Protein 8X7F (pdb70)

B-factor: mean 52.79, std 21.03, range [19.23, 216.16]

Radius of gyration: 34.34 Å; Cα contacts (8 Å, |Δi|>4): 2082; chains: 4; bounding box: 68×79×84 Å

Nearest PDB structures (foldseek):
  8x7f-assembly1_J  TM=9.980E-01  e=6.320E-70  Escherichia coli K-12
  1lw7-assembly1_A  TM=9.126E-01  e=3.359E-43  Haemophilus influenzae
  6gyf-assembly2_B  TM=8.057E-01  e=1.843E-21  Lactococcus cremoris
  6gye-assembly1_A  TM=7.959E-01  e=1.853E-20  Lactococcus cremoris
  6gyf-assembly1_A  TM=7.974E-01  e=7.053E-20  Lactococcus cremoris

GO terms:
  GO:0000287 magnesium ion binding (F, IDA)
  GO:0000309 nicotinamide-nucleotide adenylyltransferase activity (F, IDA)
  GO:0000987 cis-regulatory region sequence-specific DNA binding (F, IDA)
  GO:0042802 identical protein binding (F, IDA)
  GO:1902503 adenylyltransferase complex (C, IDA)
  GO:0051289 protein homotetramerization (P, IDA)
  GO:0005524 ATP binding (F, IDA)
  GO:0009435 NAD+ biosynthetic process (P, IDA)
  GO:0010446 response to alkaline pH (P, IDA)
  GO:0071248 cellular response to metal ion (P, IDA)
  GO:0042802 identical protein binding (F, IPI)
  GO:1902494 catalytic complex (C, IDA)

Sequence (1388 aa):
KTIGVVFGKFYPLHTGHIYLIQRACSQVDELHIIMGFDDTRDRALFEDSAMSQQPTVPDRLRWLLQTFKYQKNIRIHAFNEEGMEPYPHGWDVWSNGIKKFMAEKGIQPDLIYTSEEADAPQYMEHLGIETVLVDPKRTFMSISGAQIRENPFRYWEYIPTEVKPFFVRTVAILGGESSGKSTLVNKLANIFNTTSAWEYGRDYVFSHLGGDEIALQYSDYDKIALGHAQYIDFAVKYANKVAFIDTDFVTTQAFCKKYEGREHPFVQALIDEYRFDLVILLENNTPWVADGLRSLGSSVDRKEFQNLLVEMLEENNIEFVRVEEEDYDSRFLRCVELVREMMGEQRKTIGVVFGKFYPLHTGHIYLIQRACSQVDELHIIMGFDDTRDRALFEDSAMSQQPTVPDRLRWLLQTFKYQKNIRIHAFNEEGMEPYPHGWDVWSNGIKKFMAEKGIQPDLIYTSEEADAPQYMEHLGIETVLVDPKRTFMSISGAQIRENPFRYWEYIPTEVKPFFVRTVAILGGESSGKSTLVNKLANIFNTTSAWEYGRDYVFSHLGGDEIALQYSDYDKIALGHAQYIDFAVKYANKVAFIDTDFVTTQAFCKKYEGREHPFVQALIDEYRFDLVILLENNTPWVADGLRSLGSSVDRKEFQNLLVEMLEENNIEFVRVEEEDYDSRFLRCVELVREMMGEQRKTIGVVFGKFYPLHTGHIYLIQRACSQVDELHIIMGFDDTRDRALFEDSAMSQQPTVPDRLRWLLQTFKYQKNIRIHAFNEEGMEPYPHGWDVWSNGIKKFMAEKGIQPDLIYTSEEADAPQYMEHLGIETVLVDPKRTFMSISGAQIRENPFRYWEYIPTEVKPFFVRTVAILGGESSGKSTLVNKLANIFNTTSAWEYGRDYVFSHLGGDEIALQYSDYDKIALGHAQYIDFAVKYANKVAFIDTDFVTTQAFCKKYEGREHPFVQALIDEYRFDLVILLENNTPWVADGLRSLGSSVDRKEFQNLLVEMLEENNIEFVRVEEEDYDSRFLRCVELVREMMGEQRKTIGVVFGKFYPLHTGHIYLIQRACSQVDELHIIMGFDDTRDRALFEDSAMSQQPTVPDRLRWLLQTFKYQKNIRIHAFNEEGMEPYPHGWDVWSNGIKKFMAEKGIQPDLIYTSEEADAPQYMEHLGIETVLVDPKRTFMSISGAQIRENPFRYWEYIPTEVKPFFVRTVAILGGESSGKSTLVNKLANIFNTTSAWEYGRDYVFSHLGGDEIALQYSDYDKIALGHAQYIDFAVKYANKVAFIDTDFVTTQAFCKKYEGREHPFVQALIDEYRFDLVILLENNTPWVADGLRSLGSSVDRKEFQNLLVEMLEENNIEFVRVEEEDYDSRFLRCVELVREMMGEQR

Secondary structure (DSSP, 8-state):
--EEEEE---TT--HHHHHHHHHHHTTSSEEEEEEEE-HHHHHHHHHHS--SS---HHHHHHHHHHHTTT-TTEEEEEEE-TT-PPTTT-TTHHHHHHHHHHHHHT----EEEES-TTHHHHHHHHH---EEE-STT--S----HHHHHH-TTTSGGGS-TTTGGGT-EEEEEE--TTSSHHHHHHHHHHHTT--EE--HHHHHHHHHHTT-STT--GGGHHHHHHHHHHHHHHHHHS-SSEEEES--HHHHHHHHHHHHSS--HHHHHHHHH---SEEEE--S-SPP---SS-S--SHHHHHHHHHHHHHHHHHTT---EE---SSHHHHHHHHHHHHHHHHT---/--EEEEE---TT--HHHHHHHHHHHTTSSEEEEEEEE-HHHHHHHHHHS--SS---HHHHHHHHHHHTTT-TTEEEEEEE-TT-PPTTT-TTHHHHHHHHHHHHHT----EEEES-TTHHHHHHHHH---EEE-STT--S----HHHHHH-TTTSGGGS-TTTGGGT-EEEEEE--TTS-HHHHHHHHHHHTT--EE--HHHHHHHHHHTT-STT--GGGHHHHHHHHHHHHHHHHHS-SSEEEES--HHHHHHHHHHHHSS--HHHHHHHHH---SEEEEE-S-SPP---SS-----HHHHHHHHHHHHHHHHHTT---EEE--SSHHHHHHHHHHHHHHHHT---/--EEEEE---TT--HHHHHHHHHHHTSSSEEEEEEEE-HHHHHHHHHHS--SS---HHHHHHHHHHHTTT-TTEEEEEEE--S-PPTTSTTTHHHHHHHHHHHHHT----EEEE--TTHHHHHHHHH---EEE--TT--S----HHHHHH-SSSSGGGS-TTTGGGT-EEEEEE--TTSSHHHHHHHHHHHTT--EE--HHHHHHHHHHTT-STT--TTHHHHHHHHHHHHHHHHHHS-SSEEEES--HHHHHHHHHHHHSS--HHHHHHHHH---SEEEEE-S-SPP---SS-S---HHHHHHHHHHHHHHHHHTT---EEE--SSHHHHHHHHHHHHHHHH----/--EEEEE---TT--HHHHHHHHHHHTTSSEEEEEEEE-HHHHHHHHHHS--SS---HHHHHHHHHHHTTT-TTEEEEEEE-TT---TTT-TTHHHHHHHHHHHHHT----EEEE--TTHHHHHHHHT---EEE-STT--S----HHHHHH-TTTSGGGS-TTTGGGT-EEEEEE--TTSSHHHHHHHHHHHTT--EE--HHHHHHHHHHTT-GGG--GGGHHHHHHHHHHHHHHHHHS-SSEEEES--HHHHHHHHHHHHSS--HHHHHHHHH---SEEEEE-S-SPP---SS-S--SHHHHHHHHHHHHHHHHHTT---EEE----HHHHHHHHHHHHHHHHT---

Structure (mmCIF, N/CA/C/O backbone):
data_8X7F
#
_entry.id   8X7F
#
_cell.length_a   1.00
_cell.length_b   1.00
_cell.length_c   1.00
_cell.angle_alpha   90.00
_cell.angle_beta   90.00
_cell.angle_gamma   90.00
#
_symmetry.space_group_name_H-M   'P 1'
#
loop_
_entity.id
_entity.type
_entity.pdbx_description
1 polymer 'Trifunctional NAD biosynthesis/regulator protein NadR'
2 non-polymer NICOTINAMIDE-ADENINE-DINUCLEOTIDE
3 non-polymer 'PHOSPHATE ION'
#
loop_
_atom_site.group_PDB
_atom_site.id
_atom_site.type_symbol
_atom_site.label_atom_id
_atom_site.label_alt_id
_atom_site.label_comp_id
_atom_site.label_asym_id
_atom_site.label_entity_id
_atom_site.label_seq_id
_atom_site.pdbx_PDB_ins_code
_atom_site.Cartn_x
_atom_site.Cartn_y
_atom_site.Cartn_z
_atom_site.occupancy
_atom_site.B_iso_or_equiv
_atom_site.auth_seq_id
_atom_site.auth_comp_id
_atom_site.auth_asym_id
_atom_site.auth_atom_id
_atom_site.pdbx_PDB_model_num
ATOM 1 N N . LYS A 1 1 ? 107.67900 139.68833 116.45200 1.000 68.33316 64 LYS A N 1
ATOM 2 C CA . LYS A 1 1 ? 106.23900 139.46333 116.41800 1.000 68.33316 64 LYS A CA 1
ATOM 3 C C . LYS A 1 1 ? 105.81300 138.47233 117.49500 1.000 68.33316 64 LYS A C 1
ATOM 4 O O . LYS A 1 1 ? 105.45900 137.33233 117.19100 1.000 68.33316 64 LYS A O 1
ATOM 10 N N . THR A 1 2 ? 105.85400 138.91633 118.75300 1.000 65.41358 65 THR A N 1
ATOM 11 C CA . THR A 1 2 ? 105.46200 138.10633 119.90700 1.000 65.41358 65 THR A CA 1
ATOM 12 C C . THR A 1 2 ? 106.25700 136.79333 119.92300 1.000 65.41358 65 THR A C 1
ATOM 13 O O . THR A 1 2 ? 105.73700 135.69433 119.71700 1.000 65.41358 65 THR A O 1
ATOM 17 N N . ILE A 1 3 ? 107.56200 136.95533 120.11200 1.000 61.66832 66 ILE A N 1
ATOM 18 C CA . ILE A 1 3 ? 108.48300 135.82533 120.10100 1.000 61.66832 66 ILE A CA 1
ATOM 19 C C . ILE A 1 3 ? 108.56400 135.22833 121.50000 1.000 61.66832 66 ILE A C 1
ATOM 20 O O . ILE A 1 3 ? 108.69600 135.95333 122.49300 1.000 61.66832 66 ILE A O 1
ATOM 25 N N . GLY A 1 4 ? 108.48500 133.90933 121.58000 1.000 54.29927 67 GLY A N 1
ATOM 26 C CA . GLY A 1 4 ? 108.59500 133.19733 122.84400 1.000 54.29927 67 GLY A CA 1
ATOM 27 C C . GLY A 1 4 ? 109.76800 132.23833 122.81800 1.000 54.29927 67 GLY A C 1
ATOM 28 O O . GLY A 1 4 ? 109.98100 131.53333 121.83000 1.000 54.29927 67 GLY A O 1
ATOM 29 N N . VAL A 1 5 ? 110.52300 132.21133 123.91200 1.000 50.56687 68 VAL A N 1
ATOM 30 C CA . VAL A 1 5 ? 111.73800 131.41433 124.01100 1.000 50.56687 68 VAL A CA 1
ATOM 31 C C . VAL A 1 5 ? 111.62600 130.47633 125.20300 1.000 50.56687 68 VAL A C 1
ATOM 32 O O . VAL A 1 5 ? 111.22100 130.88633 126.29700 1.000 50.56687 68 VAL A O 1
ATOM 36 N N . VAL A 1 6 ? 111.98000 129.21433 124.98200 1.000 45.79432 69 VAL A N 1
ATOM 37 C CA . VAL A 1 6 ? 112.02300 128.19933 126.02500 1.000 45.79432 69 VAL A CA 1
ATOM 38 C C . VAL A 1 6 ? 113.44900 127.67533 126.11100 1.000 45.79432 69 VAL A C 1
ATOM 39 O O . VAL A 1 6 ? 114.03700 127.29533 125.09300 1.000 45.79432 69 VAL A O 1
ATOM 43 N N . PHE A 1 7 ? 114.00200 127.66333 127.31800 1.000 45.37108 70 PHE A N 1
ATOM 44 C CA . PHE A 1 7 ? 115.31100 127.08633 127.57400 1.000 45.37108 70 PHE A CA 1
ATOM 45 C C . PHE A 1 7 ? 115.14800 125.74633 128.27500 1.000 45.37108 70 PHE A C 1
ATOM 46 O O . PHE A 1 7 ? 114.24700 125.56333 129.09600 1.000 45.37108 70 PHE A O 1
ATOM 54 N N . GLY A 1 8 ? 116.02600 124.80833 127.94500 1.000 40.75197 71 GLY A N 1
ATOM 55 C CA . GLY A 1 8 ? 115.95400 123.51533 128.58700 1.000 40.75197 71 GLY A CA 1
ATOM 56 C C . GLY A 1 8 ? 117.04700 122.54233 128.21000 1.000 40.75197 71 GLY A C 1
ATOM 57 O O . GLY A 1 8 ? 117.51400 122.51633 127.06900 1.000 40.75197 71 GLY A O 1
ATOM 58 N N . LYS A 1 9 ? 117.46500 121.73333 129.18300 1.000 43.92053 72 LYS A N 1
ATOM 59 C CA . LYS A 1 9 ? 118.38900 120.64433 128.89800 1.000 43.92053 72 LYS A CA 1
ATOM 60 C C . LYS A 1 9 ? 117.70500 119.53533 128.10700 1.000 43.92053 72 LYS A C 1
ATOM 61 O O . LYS A 1 9 ? 118.34400 118.89733 127.26300 1.000 43.92053 72 LYS A O 1
ATOM 67 N N . PHE A 1 10 ? 116.41600 119.29833 128.36700 1.000 37.45561 73 PHE A N 1
ATOM 68 C CA . PHE A 1 10 ? 115.59300 118.35133 127.60700 1.000 37.45561 73 PHE A CA 1
ATOM 69 C C . PHE A 1 10 ? 116.26500 116.98733 127.50000 1.000 37.45561 73 PHE A C 1
ATOM 70 O O . PHE A 1 10 ? 116.26900 116.35533 126.44300 1.000 37.45561 73 PHE A O 1
ATOM 78 N N . TYR A 1 11 ? 116.83200 116.51933 128.60800 1.000 41.22695 74 TYR A N 1
ATOM 79 C CA . TYR A 1 11 ? 117.66300 115.32833 128.57000 1.000 41.22695 74 TYR A CA 1
ATOM 80 C C . TYR A 1 11 ? 117.18600 114.32733 129.61200 1.000 41.22695 74 TYR A C 1
ATOM 81 O O . TYR A 1 11 ? 117.70400 114.33133 130.73800 1.000 41.22695 74 TYR A O 1
ATOM 90 N N . PRO A 1 12 ? 116.20700 113.45933 129.30600 1.000 36.26254 75 PRO A N 1
ATOM 91 C CA . PRO A 1 12 ? 115.44400 113.38733 128.05500 1.000 36.26254 75 PRO A CA 1
ATOM 92 C C . PRO A 1 12 ? 114.21400 114.29233 128.01900 1.000 36.26254 75 PRO A C 1
ATOM 93 O O . PRO A 1 12 ? 113.78900 114.81633 129.04800 1.000 36.26254 75 PRO A O 1
ATOM 97 N N . LEU A 1 13 ? 113.65200 114.46233 126.82600 1.000 31.89006 76 LEU A N 1
ATOM 98 C CA . LEU A 1 13 ? 112.40000 115.19033 126.66600 1.000 31.89006 76 LEU A CA 1
ATOM 99 C C . LEU A 1 13 ? 111.22700 114.31933 127.10500 1.000 31.89006 76 LEU A C 1
ATOM 100 O O . LEU A 1 13 ? 111.13200 113.15233 126.71400 1.000 31.89006 76 LEU A O 1
ATOM 105 N N . HIS A 1 14 ? 110.33100 114.88133 127.91800 1.000 33.55269 77 HIS A N 1
ATOM 106 C CA . HIS A 1 14 ? 109.16500 114.14733 128.39300 1.000 33.55269 77 HIS A CA 1
ATOM 107 C C . HIS A 1 14 ? 107.91900 115.00533 128.20800 1.000 33.55269 77 HIS A C 1
ATOM 108 O O . HIS A 1 14 ? 107.98600 116.14733 127.74300 1.000 33.55269 77 HIS A O 1
ATOM 115 N N . THR A 1 15 ? 106.76600 114.43833 128.58100 1.000 32.19141 78 THR A N 1
ATOM 116 C CA . THR A 1 15 ? 105.48000 115.06533 128.29200 1.000 32.19141 78 THR A CA 1
ATOM 117 C C . THR A 1 15 ? 105.24500 116.33933 129.09000 1.000 32.19141 78 THR A C 1
ATOM 118 O O . THR A 1 15 ? 104.40200 117.14833 128.69300 1.000 32.19141 78 THR A O 1
ATOM 122 N N . GLY A 1 16 ? 105.95300 116.53933 130.20200 1.000 33.00289 79 GLY A N 1
ATOM 123 C CA . GLY A 1 16 ? 105.87800 117.82133 130.88300 1.000 33.00289 79 GLY A CA 1
ATOM 124 C C . GLY A 1 16 ? 106.46100 118.94433 130.04900 1.000 33.00289 79 GLY A C 1
ATOM 125 O O . GLY A 1 16 ? 105.88500 120.03333 129.96100 1.000 33.00289 79 GLY A O 1
ATOM 126 N N . HIS A 1 17 ? 107.60300 118.68733 129.40600 1.000 36.02599 80 HIS A N 1
ATOM 127 C CA . HIS A 1 17 ? 108.17100 119.65633 128.47700 1.000 36.02599 80 HIS A CA 1
ATOM 128 C C . HIS A 1 17 ? 107.23700 119.90233 127.29900 1.000 36.02599 80 HIS A C 1
ATOM 129 O O . HIS A 1 17 ? 107.09800 121.03933 126.83600 1.000 36.02599 80 HIS A O 1
ATOM 136 N N . ILE A 1 18 ? 106.60400 118.84233 126.78700 1.000 32.02011 81 ILE A N 1
ATOM 137 C CA . ILE A 1 18 ? 105.67500 118.99433 125.66900 1.000 32.02011 81 ILE A CA 1
ATOM 138 C C . ILE A 1 18 ? 104.48400 119.85133 126.07400 1.000 32.02011 81 ILE A C 1
ATOM 139 O O . ILE A 1 18 ? 104.04800 120.73233 125.32300 1.000 32.02011 81 ILE A O 1
ATOM 144 N N . TYR A 1 19 ? 103.93000 119.59833 127.26200 1.000 34.55482 82 TYR A N 1
ATOM 145 C CA . TYR A 1 19 ? 102.81900 120.40433 127.75200 1.000 34.55482 82 TYR A CA 1
ATOM 146 C C . TYR A 1 19 ? 103.23500 121.85833 127.92200 1.000 34.55482 82 TYR A C 1
ATOM 147 O O . TYR A 1 19 ? 102.48600 122.76933 127.55400 1.000 34.55482 82 TYR A O 1
ATOM 156 N N . LEU A 1 20 ? 104.43300 122.09533 128.46400 1.000 36.69824 83 LEU A N 1
ATOM 157 C CA . LEU A 1 20 ? 104.95400 123.45733 128.56300 1.000 36.69824 83 LEU A CA 1
ATOM 158 C C . LEU A 1 20 ? 105.02700 124.12533 127.19500 1.000 36.69824 83 LEU A C 1
ATOM 159 O O . LEU A 1 20 ? 104.53300 125.24433 127.00500 1.000 36.69824 83 LEU A O 1
ATOM 164 N N . ILE A 1 21 ? 105.63700 123.44433 126.22500 1.000 35.21536 84 ILE A N 1
ATOM 165 C CA . ILE A 1 21 ? 105.89400 124.05833 124.92800 1.000 35.21536 84 ILE A CA 1
ATOM 166 C C . ILE A 1 21 ? 104.59000 124.32233 124.18800 1.00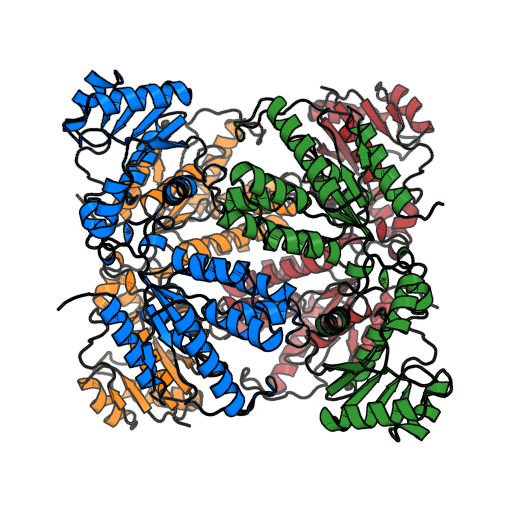0 35.21536 84 ILE A C 1
ATOM 167 O O . ILE A 1 21 ? 104.44100 125.35233 123.52600 1.000 35.21536 84 ILE A O 1
ATOM 172 N N . GLN A 1 22 ? 103.61800 123.41333 124.29200 1.000 35.47063 85 GLN A N 1
ATOM 173 C CA . GLN A 1 22 ? 102.35000 123.62233 123.60100 1.000 35.47063 85 GLN A CA 1
ATOM 174 C C . GLN A 1 22 ? 101.38200 124.51733 124.36300 1.000 35.47063 85 GLN A C 1
ATOM 175 O O . GLN A 1 22 ? 100.40500 124.98633 123.77100 1.000 35.47063 85 GLN A O 1
ATOM 181 N N . ARG A 1 23 ? 101.61100 124.76133 125.65300 1.000 41.66297 86 ARG A N 1
ATOM 182 C CA . ARG A 1 23 ? 100.90500 125.85233 126.31100 1.000 41.66297 86 ARG A CA 1
ATOM 183 C C . ARG A 1 23 ? 101.51900 127.19733 125.95600 1.000 41.66297 86 ARG A C 1
ATOM 184 O O . ARG A 1 23 ? 100.82100 128.21533 125.96200 1.000 41.66297 86 ARG A O 1
ATOM 192 N N . ALA A 1 24 ? 102.81800 127.21733 125.64800 1.000 45.52088 87 ALA A N 1
ATOM 193 C CA . ALA A 1 24 ? 103.47400 128.46833 125.28500 1.000 45.52088 87 ALA A CA 1
ATOM 194 C C . ALA A 1 24 ? 103.25700 128.82833 123.81800 1.000 45.52088 87 ALA A C 1
ATOM 195 O O . ALA A 1 24 ? 103.14800 130.01133 123.48000 1.000 45.52088 87 ALA A O 1
ATOM 197 N N . CYS A 1 25 ? 103.19000 127.82833 122.93500 1.000 46.19405 88 CYS A N 1
ATOM 198 C CA . CYS A 1 25 ? 103.14900 128.10233 121.50200 1.000 46.19405 88 CYS A CA 1
ATOM 199 C C . CYS A 1 25 ? 101.78300 128.60133 121.05500 1.000 46.19405 88 CYS A C 1
ATOM 200 O O . CYS A 1 25 ? 101.69000 129.34633 120.07300 1.000 46.19405 88 CYS A O 1
ATOM 203 N N . SER A 1 26 ? 100.71500 128.20533 121.74800 1.000 46.91670 89 SER A N 1
ATOM 204 C CA . SER A 1 26 ? 99.40000 128.74733 121.43900 1.000 46.91670 89 SER A CA 1
ATOM 205 C C . SER A 1 26 ? 99.26700 130.20933 121.83600 1.000 46.91670 89 SER A C 1
ATOM 206 O O . SER A 1 26 ? 98.31500 130.86733 121.40400 1.000 46.91670 89 SER A O 1
ATOM 209 N N . GLN A 1 27 ? 100.19400 130.73033 122.63900 1.000 50.36984 90 GLN A N 1
ATOM 210 C CA . GLN A 1 27 ? 100.14000 132.10333 123.11700 1.000 50.36984 90 GLN A CA 1
ATOM 211 C C . GLN A 1 27 ? 101.07400 133.04333 122.36700 1.000 50.36984 90 GLN A C 1
ATOM 212 O O . GLN A 1 27 ? 101.03900 134.25133 122.61900 1.000 50.36984 90 GLN A O 1
ATOM 218 N N . VAL A 1 28 ? 101.90600 132.53033 121.46200 1.000 53.11813 91 VAL A N 1
ATOM 219 C CA . VAL A 1 28 ? 102.85400 133.34833 120.71700 1.000 53.11813 91 VAL A CA 1
ATOM 220 C C . VAL A 1 28 ? 102.79300 132.96733 119.24600 1.000 53.11813 91 VAL A C 1
ATOM 221 O O . VAL A 1 28 ? 102.42000 131.84633 118.88700 1.000 53.11813 91 VAL A O 1
ATOM 225 N N . ASP A 1 29 ? 103.16800 133.91733 118.38700 1.000 58.83520 92 ASP A N 1
ATOM 226 C CA . ASP A 1 29 ? 103.18600 133.66933 116.95100 1.000 58.83520 92 ASP A CA 1
ATOM 227 C C . ASP A 1 29 ? 104.38100 132.83533 116.51100 1.000 58.83520 92 ASP A C 1
ATOM 228 O O . ASP A 1 29 ? 104.33400 132.23333 115.43400 1.000 58.83520 92 ASP A O 1
ATOM 233 N N . GLU A 1 30 ? 105.44500 132.78933 117.31000 1.000 52.64491 93 GLU A N 1
ATOM 234 C CA . GLU A 1 30 ? 106.63600 132.02033 116.97300 1.000 52.64491 93 GLU A CA 1
ATOM 235 C C . GLU A 1 30 ? 107.36000 131.65233 118.25700 1.000 52.64491 93 GLU A C 1
ATOM 236 O O . GLU A 1 30 ? 107.63700 132.52433 119.08500 1.000 52.64491 93 GLU A O 1
ATOM 242 N N . LEU A 1 31 ? 107.66300 130.36933 118.42000 1.000 45.89317 94 LEU A N 1
ATOM 243 C CA . LEU A 1 31 ? 108.35000 129.86933 119.60100 1.000 45.89317 94 LEU A CA 1
ATOM 244 C C . LEU A 1 31 ? 109.72000 129.33033 119.21800 1.000 45.89317 94 LEU A C 1
ATOM 245 O O . LEU A 1 31 ? 109.83500 128.46533 118.34500 1.000 45.89317 94 LEU A O 1
ATOM 250 N N . HIS A 1 32 ? 110.75400 129.83333 119.88600 1.000 46.20733 95 HIS A N 1
ATOM 251 C CA . HIS A 1 32 ? 112.12300 129.39333 119.66300 1.000 46.20733 95 HIS A CA 1
ATOM 252 C C . HIS A 1 32 ? 112.58300 128.56933 120.85400 1.000 46.20733 95 HIS A C 1
ATOM 253 O O . HIS A 1 32 ? 112.41800 128.98633 122.00500 1.000 46.20733 95 HIS A O 1
ATOM 260 N N . ILE A 1 33 ? 113.15100 127.40133 120.57600 1.000 42.52085 96 ILE A N 1
ATOM 261 C CA . ILE A 1 33 ? 113.74300 126.53633 121.58600 1.000 42.52085 96 ILE A CA 1
ATOM 262 C C . ILE A 1 33 ? 115.25300 126.61233 121.42400 1.000 42.52085 96 ILE A C 1
ATOM 263 O O . ILE A 1 33 ? 115.76800 126.46233 120.31200 1.000 42.52085 96 ILE A O 1
ATOM 268 N N . ILE A 1 34 ? 115.95500 126.87933 122.52000 1.000 43.60281 97 ILE A N 1
ATOM 269 C CA . ILE A 1 34 ? 117.41200 126.90433 122.53500 1.000 43.60281 97 ILE A CA 1
ATOM 270 C C . ILE A 1 34 ? 117.87300 125.83933 123.51400 1.000 43.60281 97 ILE A C 1
ATOM 271 O O . ILE A 1 34 ? 117.53400 125.89433 124.70200 1.000 43.60281 97 ILE A O 1
ATOM 276 N N . MET A 1 35 ? 118.64200 124.87533 123.02200 1.000 47.55679 98 MET A N 1
ATOM 277 C CA . MET A 1 35 ? 119.06900 123.73033 123.81600 1.000 47.55679 98 MET A CA 1
ATOM 278 C C . MET A 1 35 ? 120.58100 123.79833 123.99700 1.000 47.55679 98 MET A C 1
ATOM 279 O O . MET A 1 35 ? 121.33400 123.67333 123.02600 1.000 47.55679 98 MET A O 1
ATOM 284 N N . GLY A 1 36 ? 121.02400 124.01233 125.23300 1.000 52.59859 99 GLY A N 1
ATOM 285 C CA . GLY A 1 36 ? 122.44100 124.06033 125.52800 1.000 52.59859 99 GLY A CA 1
ATOM 286 C C . GLY A 1 36 ? 123.00300 122.69033 125.86000 1.000 52.59859 99 GLY A C 1
ATOM 287 O O . GLY A 1 36 ? 122.33900 121.85633 126.46800 1.000 52.59859 99 GLY A O 1
ATOM 288 N N . PHE A 1 37 ? 124.24900 122.46233 125.44600 1.000 57.06565 100 PHE A N 1
ATOM 289 C CA . PHE A 1 37 ? 124.91200 121.18633 125.67600 1.000 57.06565 100 PHE A CA 1
ATOM 290 C C . PHE A 1 37 ? 126.33300 121.40233 126.17700 1.000 57.06565 100 PHE A C 1
ATOM 291 O O . PHE A 1 37 ? 126.97600 122.41033 125.87200 1.000 57.06565 100 PHE A O 1
ATOM 299 N N . ASP A 1 38 ? 126.81100 120.43233 126.95500 1.000 63.20961 101 ASP A N 1
ATOM 300 C CA . ASP A 1 38 ? 128.20000 120.35933 127.38800 1.000 63.20961 101 ASP A CA 1
ATOM 301 C C . ASP A 1 38 ? 128.62800 118.90233 127.32100 1.000 63.20961 101 ASP A C 1
ATOM 302 O O . ASP A 1 38 ? 127.96000 118.03333 127.88700 1.000 63.20961 101 ASP A O 1
ATOM 307 N N . ASP A 1 39 ? 129.74200 118.64033 126.63400 1.000 65.06838 102 ASP A N 1
ATOM 308 C CA . ASP A 1 39 ? 130.10100 117.26533 126.29300 1.000 65.06838 102 ASP A CA 1
ATOM 309 C C . ASP A 1 39 ? 130.38000 116.42733 127.53700 1.000 65.06838 102 ASP A C 1
ATOM 310 O O . ASP A 1 39 ? 129.86900 115.31033 127.67200 1.000 65.06838 102 ASP A O 1
ATOM 315 N N . THR A 1 40 ? 131.18500 116.95333 128.46400 1.000 62.48559 103 THR A N 1
ATOM 316 C CA . THR A 1 40 ? 131.56300 116.16833 129.63700 1.000 62.48559 103 THR A CA 1
ATOM 317 C C . THR A 1 40 ? 130.38700 115.98233 130.58900 1.000 62.48559 103 THR A C 1
ATOM 318 O O . THR A 1 40 ? 130.16900 114.88033 131.10900 1.000 62.48559 103 THR A O 1
ATOM 322 N N . ARG A 1 41 ? 129.62300 117.04833 130.83500 1.000 60.43978 104 ARG A N 1
ATOM 323 C CA . ARG A 1 41 ? 128.47000 116.95133 131.72500 1.000 60.43978 104 ARG A CA 1
ATOM 324 C C . ARG A 1 41 ? 127.42700 115.98833 131.16900 1.000 60.43978 104 ARG A C 1
ATOM 325 O O . ARG A 1 41 ? 126.88000 115.15433 131.90100 1.000 60.43978 104 ARG A O 1
ATOM 333 N N . ASP A 1 42 ? 127.14600 116.08133 129.86700 1.000 57.40158 105 ASP A N 1
ATOM 334 C CA . ASP A 1 42 ? 126.18700 115.16933 129.25200 1.000 57.40158 105 ASP A CA 1
ATOM 335 C C . ASP A 1 42 ? 126.71000 113.73933 129.24600 1.000 57.40158 105 ASP A C 1
ATOM 336 O O . ASP A 1 42 ? 125.93400 112.79133 129.40700 1.000 57.40158 105 ASP A O 1
ATOM 341 N N . ARG A 1 43 ? 128.02000 113.56133 129.05900 1.000 60.98963 106 ARG A N 1
ATOM 342 C CA . ARG A 1 43 ? 128.59700 112.22233 129.11800 1.000 60.98963 106 ARG A CA 1
ATOM 343 C C . ARG A 1 43 ? 128.43100 111.61433 130.50500 1.000 60.98963 106 ARG A C 1
ATOM 344 O O . ARG A 1 43 ? 128.06800 110.43833 130.64000 1.000 60.98963 106 ARG A O 1
ATOM 352 N N . ALA A 1 44 ? 128.67900 112.40633 131.55100 1.000 59.25273 107 ALA A N 1
ATOM 353 C CA . ALA A 1 44 ? 128.47900 111.91933 132.91300 1.000 59.25273 107 ALA A CA 1
ATOM 354 C C . ALA A 1 44 ? 127.01000 111.60633 133.17600 1.000 59.25273 107 ALA A C 1
ATOM 355 O O . ALA A 1 44 ? 126.68600 110.60033 133.82100 1.000 59.25273 107 ALA A O 1
ATOM 357 N N . LEU A 1 45 ? 126.10700 112.46233 132.68600 1.000 54.98766 108 LEU A N 1
ATOM 358 C CA . LEU A 1 45 ? 124.67800 112.21433 132.85700 1.000 54.98766 108 LEU A CA 1
ATOM 359 C C . LEU A 1 45 ? 124.25800 110.91433 132.18400 1.000 54.98766 108 LEU A C 1
ATOM 360 O O . LEU A 1 45 ? 123.48300 110.13733 132.75100 1.000 54.98766 108 LEU A O 1
ATOM 365 N N . PHE A 1 46 ? 124.76000 110.66233 130.97300 1.000 52.91193 109 PHE A N 1
ATOM 366 C CA . PHE A 1 46 ? 124.47900 109.39533 130.30800 1.000 52.91193 109 PHE A CA 1
ATOM 367 C C . PHE A 1 46 ? 125.04900 108.22333 131.09300 1.000 52.91193 109 PHE A C 1
ATOM 368 O O . PHE A 1 46 ? 124.41700 107.16433 131.18900 1.000 52.91193 109 PHE A O 1
ATOM 376 N N . GLU A 1 47 ? 126.24900 108.39133 131.65300 1.000 59.15451 110 GLU A N 1
ATOM 377 C CA . GLU A 1 47 ? 126.86500 107.31333 132.41900 1.000 59.15451 110 GLU A CA 1
ATOM 378 C C . GLU A 1 47 ? 126.03200 106.95833 133.64600 1.000 59.15451 110 GLU A C 1
ATOM 379 O O . GLU A 1 47 ? 125.84900 105.77633 133.96000 1.000 59.15451 110 GLU A O 1
ATOM 385 N N . ASP A 1 48 ? 125.51500 107.96733 134.34800 1.000 59.62284 111 ASP A N 1
ATOM 386 C CA . ASP A 1 48 ? 124.74500 107.72033 135.56100 1.000 59.62284 111 ASP A CA 1
ATOM 387 C C . ASP A 1 48 ? 123.30000 107.31633 135.29200 1.000 59.62284 111 ASP A C 1
ATOM 388 O O . ASP A 1 48 ? 122.60900 106.90333 136.22900 1.000 59.62284 111 ASP A O 1
ATOM 393 N N . SER A 1 49 ? 122.82800 107.41833 134.05100 1.000 51.91458 112 SER A N 1
ATOM 394 C CA . SER A 1 49 ? 121.44400 107.11633 133.71700 1.000 51.91458 112 SER A CA 1
ATOM 395 C C . SER A 1 49 ? 121.30900 105.65233 133.29600 1.000 51.91458 112 SER A C 1
ATOM 396 O O . SER A 1 49 ? 122.23600 104.85033 133.43700 1.000 51.91458 112 SER A O 1
ATOM 399 N N . ALA A 1 50 ? 120.13800 105.28933 132.76900 1.000 42.93241 113 ALA A N 1
ATOM 400 C CA . ALA A 1 50 ? 119.86200 103.93033 132.31800 1.000 42.93241 113 ALA A CA 1
ATOM 401 C C . ALA A 1 50 ? 119.51100 103.87633 130.83400 1.000 42.93241 113 ALA A C 1
ATOM 402 O O . ALA A 1 50 ? 118.85400 102.92933 130.39100 1.000 42.93241 113 ALA A O 1
ATOM 404 N N . MET A 1 51 ? 119.93500 104.87233 130.06000 1.000 43.04118 114 MET A N 1
ATOM 405 C CA . MET A 1 51 ? 119.66400 104.88833 128.63000 1.000 43.04118 114 MET A CA 1
ATOM 406 C C . MET A 1 51 ? 120.45700 103.79833 127.91400 1.000 43.04118 114 MET A C 1
ATOM 407 O O . MET A 1 51 ? 121.57300 103.44933 128.30500 1.000 43.04118 114 MET A O 1
ATOM 412 N N . SER A 1 52 ? 119.86200 103.25833 126.84700 1.000 42.79034 115 SER A N 1
ATOM 413 C CA . SER A 1 52 ? 120.53200 102.21333 126.07900 1.000 42.79034 115 SER A CA 1
ATOM 414 C C . SER A 1 52 ? 121.67000 102.77733 125.23600 1.000 42.79034 115 SER A C 1
ATOM 415 O O . SER A 1 52 ? 122.75800 102.19433 125.18700 1.000 42.79034 115 SER A O 1
ATOM 418 N N . GLN A 1 53 ? 121.44200 103.90533 124.56700 1.000 44.07305 116 GLN A N 1
ATOM 419 C CA . GLN A 1 53 ? 122.45500 104.53233 123.73100 1.000 44.07305 116 GLN A CA 1
ATOM 420 C C . GLN A 1 53 ? 122.64400 105.98033 124.15500 1.000 44.07305 116 GLN A C 1
ATOM 421 O O . GLN A 1 53 ? 121.73600 106.60533 124.70900 1.000 44.07305 116 GLN A O 1
ATOM 427 N N . GLN A 1 54 ? 123.83700 106.50833 123.88900 1.000 48.62546 117 GLN A N 1
ATOM 428 C CA . GLN A 1 54 ? 124.14700 107.89133 124.22500 1.000 48.62546 117 GLN A CA 1
ATOM 429 C C . GLN A 1 54 ? 123.67400 108.81133 123.10800 1.000 48.62546 117 GLN A C 1
ATOM 430 O O . GLN A 1 54 ? 124.10900 108.64733 121.96100 1.000 48.62546 117 GLN A O 1
ATOM 436 N N . PRO A 1 55 ? 122.79400 109.76933 123.38300 1.000 42.65911 118 PRO A N 1
ATOM 437 C CA . PRO A 1 55 ? 122.38700 110.71033 122.33700 1.000 42.65911 118 PRO A CA 1
ATOM 438 C C . PRO A 1 55 ? 123.50200 111.68233 121.99500 1.000 42.65911 118 PRO A C 1
ATOM 439 O O . PRO A 1 55 ? 124.35900 112.00333 122.82100 1.000 42.65911 118 PRO A O 1
ATOM 443 N N . THR A 1 56 ? 123.48100 112.14933 120.75300 1.000 41.80227 119 THR A N 1
ATOM 444 C CA . THR A 1 56 ? 124.33900 113.23133 120.30200 1.000 41.80227 119 THR A CA 1
ATOM 445 C C . THR A 1 56 ? 123.50400 114.49333 120.13800 1.000 41.80227 119 THR A C 1
ATOM 446 O O . THR A 1 56 ? 122.27400 114.46433 120.21800 1.000 41.80227 119 THR A O 1
ATOM 450 N N . VAL A 1 57 ? 124.18800 115.61533 119.92500 1.000 42.30480 120 VAL A N 1
ATOM 451 C CA . VAL A 1 57 ? 123.47900 116.87333 119.68300 1.000 42.30480 120 VAL A CA 1
ATOM 452 C C . VAL A 1 57 ? 122.52000 116.76033 118.50300 1.000 42.30480 120 VAL A C 1
ATOM 453 O O . VAL A 1 57 ? 121.35700 117.17833 118.64000 1.000 42.30480 120 VAL A O 1
ATOM 457 N N . PRO A 1 58 ? 122.91100 116.21033 117.34300 1.000 41.48395 121 PRO A N 1
ATOM 458 C CA . PRO A 1 58 ? 121.91900 116.00333 116.27600 1.000 41.48395 121 PRO A CA 1
ATOM 459 C C . PRO A 1 58 ? 120.77700 115.08333 116.67000 1.000 41.48395 121 PRO A C 1
ATOM 460 O O . PRO A 1 58 ? 119.65200 115.28933 116.20800 1.000 41.48395 121 PRO A O 1
ATOM 464 N N . ASP A 1 59 ? 121.02100 114.08033 117.51700 1.000 38.94209 122 ASP A N 1
ATOM 465 C CA . ASP A 1 59 ? 119.95100 113.16233 117.90100 1.000 38.94209 122 ASP A CA 1
ATOM 466 C C . ASP A 1 59 ? 118.88100 113.85933 118.73700 1.000 38.94209 122 ASP A C 1
ATOM 467 O O . ASP A 1 59 ? 117.68000 113.66033 118.51900 1.000 38.94209 122 ASP A O 1
ATOM 472 N N . ARG A 1 60 ? 119.29300 114.68033 119.70000 1.000 37.32591 123 ARG A N 1
ATOM 473 C CA . ARG A 1 60 ? 118.31800 115.40433 120.50700 1.000 37.32591 123 ARG A CA 1
ATOM 474 C C . ARG A 1 60 ? 117.65500 116.51933 119.70700 1.000 37.32591 123 ARG A C 1
ATOM 475 O O . ARG A 1 60 ? 116.46400 116.81433 119.90700 1.000 37.32591 123 ARG A O 1
ATOM 483 N N . LEU A 1 61 ? 118.40300 117.13533 118.78700 1.000 37.84824 124 LEU A N 1
ATOM 484 C CA . LEU A 1 61 ? 117.77800 118.01933 117.81200 1.000 37.84824 124 LEU A CA 1
ATOM 485 C C . LEU A 1 61 ? 116.68800 117.28733 117.04100 1.000 37.84824 124 LEU A C 1
ATOM 486 O O . LEU A 1 61 ? 115.61900 117.84733 116.78100 1.000 37.84824 124 LEU A O 1
ATOM 491 N N . ARG A 1 62 ? 116.94100 116.02833 116.67600 1.000 36.09224 125 ARG A N 1
ATOM 492 C CA . ARG A 1 62 ? 115.94500 115.23233 115.96800 1.000 36.09224 125 ARG A CA 1
ATOM 493 C C . ARG A 1 62 ? 114.73400 114.95033 116.84600 1.000 36.09224 125 ARG A C 1
ATOM 494 O O . ARG A 1 62 ? 113.59900 114.96133 116.36000 1.000 36.09224 125 ARG A O 1
ATOM 502 N N . TRP A 1 63 ? 114.95700 114.66433 118.13100 1.000 28.83932 126 TRP A N 1
ATOM 503 C CA . TRP A 1 63 ? 113.84700 114.54333 119.07600 1.000 28.83932 126 TRP A CA 1
ATOM 504 C C . TRP A 1 63 ? 112.92900 115.75533 118.98500 1.000 28.83932 126 TRP A C 1
ATOM 505 O O . TRP A 1 63 ? 111.72800 115.64333 118.69600 1.000 28.83932 126 TRP A O 1
ATOM 516 N N . LEU A 1 64 ? 113.50100 116.93433 119.23300 1.000 30.66977 127 LEU A N 1
ATOM 517 C CA . LEU A 1 64 ? 112.69300 118.14833 119.27600 1.000 30.66977 127 LEU A CA 1
ATOM 518 C C . LEU A 1 64 ? 112.08500 118.48133 117.91800 1.000 30.66977 127 LEU A C 1
ATOM 519 O O . LEU A 1 64 ? 111.00400 119.07733 117.85500 1.000 30.66977 127 LEU A O 1
ATOM 524 N N . LEU A 1 65 ? 112.75500 118.11033 116.82400 1.000 31.34556 128 LEU A N 1
ATOM 525 C CA . LEU A 1 65 ? 112.23300 118.42333 115.49700 1.000 31.34556 128 LEU A CA 1
ATOM 526 C C . LEU A 1 65 ? 111.08300 117.50033 115.11800 1.000 31.34556 128 LEU A C 1
ATOM 527 O O . LEU A 1 65 ? 110.11800 117.93333 114.47800 1.000 31.34556 128 LEU A O 1
ATOM 532 N N . GLN A 1 66 ? 111.16900 116.22433 115.49200 1.000 30.72725 129 GLN A N 1
ATOM 533 C CA . GLN A 1 66 ? 110.10300 115.28733 115.16600 1.000 30.72725 129 GLN A CA 1
ATOM 534 C C . GLN A 1 66 ? 108.89600 115.47333 116.07200 1.000 30.72725 129 GLN A C 1
ATOM 535 O O . GLN A 1 66 ? 107.77400 115.14433 115.67400 1.000 30.72725 129 GLN A O 1
ATOM 541 N N . THR A 1 67 ? 109.09700 115.98233 117.29200 1.000 31.18725 130 THR A N 1
ATOM 542 C CA . THR A 1 67 ? 107.95600 116.20433 118.17800 1.000 31.18725 130 THR A CA 1
ATOM 543 C C . THR A 1 67 ? 106.98800 117.23133 117.60100 1.000 31.18725 130 THR A C 1
ATOM 544 O O . THR A 1 67 ? 105.77800 116.98933 117.54500 1.000 31.18725 130 THR A O 1
ATOM 548 N N . PHE A 1 68 ? 107.50000 118.37933 117.16200 1.000 31.21747 131 PHE A N 1
ATOM 549 C CA . PHE A 1 68 ? 106.67700 119.49333 116.71200 1.000 31.21747 131 PHE A CA 1
ATOM 550 C C . PHE A 1 68 ? 106.59900 119.58933 115.19400 1.000 31.21747 131 PHE A C 1
ATOM 551 O O . PHE A 1 68 ? 106.59400 120.69633 114.64700 1.000 31.21747 131 PHE A O 1
ATOM 559 N N . LYS A 1 69 ? 106.54800 118.44633 114.50500 1.000 28.01446 132 LYS A N 1
ATOM 560 C CA . LYS A 1 69 ? 106.55400 118.44133 113.04500 1.000 28.01446 132 LYS A CA 1
ATOM 561 C C . LYS A 1 69 ? 105.35200 119.18033 112.46800 1.000 28.01446 132 LYS A C 1
ATOM 562 O O . LYS A 1 69 ? 105.48400 119.92933 111.49400 1.000 28.01446 132 LYS A O 1
ATOM 568 N N . TYR A 1 70 ? 104.17300 118.98633 113.05600 1.000 26.97201 133 TYR A N 1
ATOM 569 C CA . TYR A 1 70 ? 102.94000 119.56933 112.54300 1.000 26.97201 133 TYR A CA 1
ATOM 570 C C . TYR A 1 70 ? 102.58300 120.88933 113.21400 1.000 26.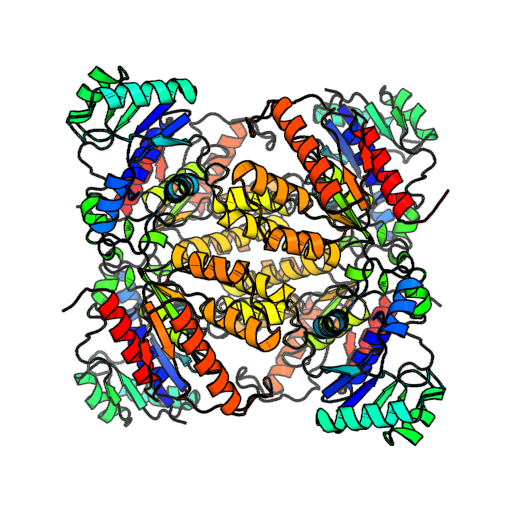97201 133 TYR A C 1
ATOM 571 O O . TYR A 1 70 ? 101.48900 121.41233 112.98400 1.000 26.97201 133 TYR A O 1
ATOM 580 N N . GLN A 1 71 ? 103.47300 121.43633 114.03700 1.000 33.57127 134 GLN A N 1
ATOM 581 C CA . GLN A 1 71 ? 103.33700 122.78333 114.58000 1.000 33.57127 134 GLN A CA 1
ATOM 582 C C . GLN A 1 71 ? 104.34900 123.66433 113.85700 1.000 33.57127 134 GLN A C 1
ATOM 583 O O . GLN A 1 71 ? 105.56100 123.50333 114.03800 1.000 33.57127 134 GLN A O 1
ATOM 589 N N . LYS A 1 72 ? 103.85400 124.59633 113.05000 1.000 41.19232 135 LYS A N 1
ATOM 590 C CA . LYS A 1 72 ? 104.68700 125.30233 112.08700 1.000 41.19232 135 LYS A CA 1
ATOM 591 C C . LYS A 1 72 ? 105.33400 126.56433 112.64200 1.000 41.19232 135 LYS A C 1
ATOM 592 O O . LYS A 1 72 ? 106.05300 127.24433 111.90400 1.000 41.19232 135 LYS A O 1
ATOM 598 N N . ASN A 1 73 ? 105.10800 126.89833 113.90900 1.000 45.69877 136 ASN A N 1
ATOM 599 C CA . ASN A 1 73 ? 105.65100 128.11533 114.50400 1.000 45.69877 136 ASN A CA 1
ATOM 600 C C . ASN A 1 73 ? 106.66600 127.81033 115.60300 1.000 45.69877 136 ASN A C 1
ATOM 601 O O . ASN A 1 73 ? 106.76300 128.53233 116.59500 1.000 45.69877 136 ASN A O 1
ATOM 606 N N . ILE A 1 74 ? 107.43900 126.73833 115.43800 1.000 41.74471 137 ILE A N 1
ATOM 607 C CA . ILE A 1 74 ? 108.44000 126.33333 116.42000 1.000 41.74471 137 ILE A CA 1
ATOM 608 C C . ILE A 1 74 ? 109.77000 126.11933 115.70800 1.000 41.74471 137 ILE A C 1
ATOM 609 O O . ILE A 1 74 ? 109.85400 125.32433 114.76400 1.000 41.74471 137 ILE A O 1
ATOM 614 N N . ARG A 1 75 ? 110.80400 126.82233 116.165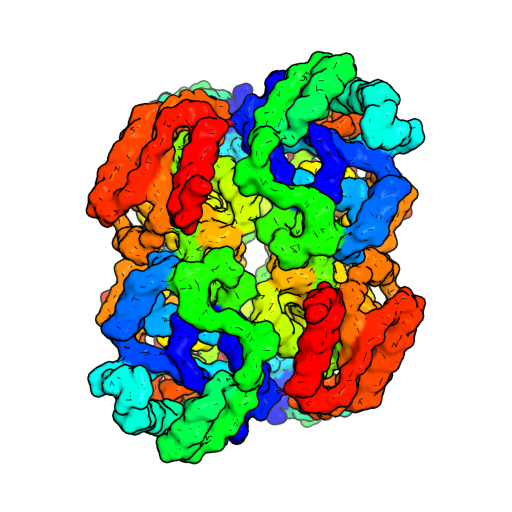00 1.000 43.51609 138 ARG A N 1
ATOM 615 C CA . ARG A 1 75 ? 112.16100 126.69233 115.65600 1.000 43.51609 138 ARG A CA 1
ATOM 616 C C . ARG A 1 75 ? 113.06100 126.15233 116.76000 1.000 43.51609 138 ARG A C 1
ATOM 617 O O . ARG A 1 75 ? 112.77500 126.31333 117.94700 1.000 43.51609 138 ARG A O 1
ATOM 625 N N . ILE A 1 76 ? 114.15700 125.50333 116.36400 1.000 41.00684 139 ILE A N 1
ATOM 626 C CA . ILE A 1 76 ? 115.03200 124.79233 117.29300 1.000 41.00684 139 ILE A CA 1
ATOM 627 C C . ILE A 1 76 ? 116.48500 125.15233 117.00200 1.000 41.00684 139 ILE A C 1
ATOM 628 O O . ILE A 1 76 ? 116.91000 125.14433 115.84100 1.000 41.00684 139 ILE A O 1
ATOM 633 N N . HIS A 1 77 ? 117.24400 125.45933 118.05700 1.000 45.40369 140 HIS A N 1
ATOM 634 C CA . HIS A 1 77 ? 118.65700 125.79533 117.96000 1.000 45.40369 140 HIS A CA 1
ATOM 635 C C . HIS A 1 77 ? 119.43800 125.07133 119.04900 1.000 45.40369 140 HIS A C 1
ATOM 636 O O . HIS A 1 77 ? 118.90300 124.73233 120.10900 1.000 45.40369 140 HIS A O 1
ATOM 643 N N . ALA A 1 78 ? 120.72800 124.86533 118.78800 1.000 52.51919 141 ALA A N 1
ATOM 644 C CA . ALA A 1 78 ? 121.63400 124.20533 119.71800 1.000 52.51919 141 ALA A CA 1
ATOM 645 C C . ALA A 1 78 ? 122.77900 125.14533 120.07400 1.000 52.51919 141 ALA A C 1
ATOM 646 O O . ALA A 1 78 ? 123.32200 125.83333 119.20400 1.000 52.51919 141 ALA A O 1
ATOM 648 N N . PHE A 1 79 ? 123.15000 125.16033 121.35200 1.000 59.59144 142 PHE A N 1
ATOM 649 C CA . PHE A 1 79 ? 124.09900 126.12633 121.88600 1.000 59.59144 142 PHE A CA 1
ATOM 650 C C . PHE A 1 79 ? 125.15300 125.40933 122.71700 1.000 59.59144 142 PHE A C 1
ATOM 651 O O . PHE A 1 79 ? 124.86700 124.40733 123.37700 1.000 59.59144 142 PHE A O 1
ATOM 659 N N . ASN A 1 80 ? 126.37900 125.92833 122.67400 1.000 63.49560 143 ASN A N 1
ATOM 660 C CA . ASN A 1 80 ? 127.51900 125.32833 123.35700 1.000 63.49560 143 ASN A CA 1
ATOM 661 C C . ASN A 1 80 ? 127.90800 126.17933 124.55800 1.000 63.49560 143 ASN A C 1
ATOM 662 O O . ASN A 1 80 ? 128.07700 127.39533 124.43100 1.000 63.49560 143 ASN A O 1
ATOM 667 N N . GLU A 1 81 ? 128.06700 125.53533 125.71300 1.000 65.93811 144 GLU A N 1
ATOM 668 C CA . GLU A 1 81 ? 128.35800 126.21733 126.97100 1.000 65.93811 144 GLU A CA 1
ATOM 669 C C . GLU A 1 81 ? 129.61400 125.65333 127.62000 1.000 65.93811 144 GLU A C 1
ATOM 670 O O . GLU A 1 81 ? 129.68500 125.49733 128.84200 1.000 65.93811 144 GLU A O 1
ATOM 676 N N . GLU A 1 82 ? 130.62600 125.33733 126.81600 1.000 69.83235 145 GLU A N 1
ATOM 677 C CA . GLU A 1 82 ? 131.86300 124.79933 127.36200 1.000 69.83235 145 GLU A CA 1
ATOM 678 C C . GLU A 1 82 ? 132.61100 125.86033 128.16300 1.000 69.83235 145 GLU A C 1
ATOM 679 O O . GLU A 1 82 ? 132.54500 127.05733 127.87100 1.000 69.83235 145 GLU A O 1
ATOM 685 N N . GLY A 1 83 ? 133.33000 125.40333 129.18300 1.000 75.70789 146 GLY A N 1
ATOM 686 C CA . GLY A 1 83 ? 134.11200 126.29633 130.02000 1.000 75.70789 146 GLY A CA 1
ATOM 687 C C . GLY A 1 83 ? 133.29000 127.28433 130.82000 1.000 75.70789 146 GLY A C 1
ATOM 688 O O . GLY A 1 83 ? 133.67900 128.45333 130.93800 1.000 75.70789 146 GLY A O 1
ATOM 689 N N . MET A 1 84 ? 132.16200 126.84633 131.37300 1.000 77.68238 147 MET A N 1
ATOM 690 C CA . MET A 1 84 ? 131.30100 127.69333 132.18000 1.000 77.68238 147 MET A CA 1
ATOM 691 C C . MET A 1 84 ? 131.05300 127.02833 133.52600 1.000 77.68238 147 MET A C 1
ATOM 692 O O . MET A 1 84 ? 130.94400 125.80333 133.61900 1.000 77.68238 147 MET A O 1
ATOM 697 N N . GLU A 1 85 ? 130.97600 127.84733 134.57100 1.000 78.62361 148 GLU A N 1
ATOM 698 C CA . GLU A 1 85 ? 130.71300 127.32033 135.90000 1.000 78.62361 148 GLU A CA 1
ATOM 699 C C . GLU A 1 85 ? 129.31900 126.69733 135.94600 1.000 78.62361 148 GLU A C 1
ATOM 700 O O . GLU A 1 85 ? 128.38000 127.23133 135.34800 1.000 78.62361 148 GLU A O 1
ATOM 706 N N . PRO A 1 86 ? 129.16000 125.55633 136.61200 1.000 76.26227 149 PRO A N 1
ATOM 707 C CA . PRO A 1 86 ? 127.84700 124.91733 136.69600 1.000 76.26227 149 PRO A CA 1
ATOM 708 C C . PRO A 1 86 ? 126.77800 125.83233 137.27800 1.000 76.26227 149 PRO A C 1
ATOM 709 O O . PRO A 1 86 ? 127.05300 126.84233 137.92800 1.000 76.26227 149 PRO A O 1
ATOM 713 N N . TYR A 1 87 ? 125.53300 125.44633 137.02600 1.000 74.01597 150 TYR A N 1
ATOM 714 C CA . TYR A 1 87 ? 124.38900 126.08833 137.65400 1.000 74.01597 150 TYR A CA 1
ATOM 715 C C . TYR A 1 87 ? 124.43200 125.85233 139.16400 1.000 74.01597 150 TYR A C 1
ATOM 716 O O . TYR A 1 87 ? 124.79400 124.75533 139.60600 1.000 74.01597 150 TYR A O 1
ATOM 725 N N . PRO A 1 88 ? 124.06500 126.84733 139.98900 1.000 77.14754 151 PRO A N 1
ATOM 726 C CA . PRO A 1 88 ? 123.68000 128.20833 139.60900 1.000 77.14754 151 PRO A CA 1
ATOM 727 C C . PRO A 1 88 ? 124.80100 129.23633 139.76000 1.000 77.14754 151 PRO A C 1
ATOM 728 O O . PRO A 1 88 ? 124.52800 130.43233 139.83400 1.000 77.14754 151 PRO A O 1
ATOM 732 N N . HIS A 1 89 ? 126.05300 128.78233 139.83100 1.000 80.97546 152 HIS A N 1
ATOM 733 C CA . HIS A 1 89 ? 127.15900 129.72833 139.93600 1.000 80.97546 152 HIS A CA 1
ATOM 734 C C . HIS A 1 89 ? 127.46100 130.37833 138.59200 1.000 80.97546 152 HIS A C 1
ATOM 735 O O . HIS A 1 89 ? 127.89600 131.53433 138.53800 1.000 80.97546 152 HIS A O 1
ATOM 742 N N . GLY A 1 90 ? 127.23400 129.65733 137.49800 1.000 75.55559 153 GLY A N 1
ATOM 743 C CA . GLY A 1 90 ? 127.48100 130.19533 136.17500 1.000 75.55559 153 GLY A CA 1
ATOM 744 C C . GLY A 1 90 ? 126.30600 130.94333 135.57600 1.000 75.55559 153 GLY A C 1
ATOM 745 O O . GLY A 1 90 ? 125.92900 130.69433 134.42800 1.000 75.55559 153 GLY A O 1
ATOM 746 N N . TRP A 1 91 ? 125.72100 131.86433 136.34000 1.000 72.43126 154 TRP A N 1
ATOM 747 C CA . TRP A 1 91 ? 124.61300 132.68033 135.85800 1.000 72.43126 154 TRP A CA 1
ATOM 748 C C . TRP A 1 91 ? 125.05700 133.92633 135.10400 1.000 72.43126 154 TRP A C 1
ATOM 749 O O . TRP A 1 91 ? 124.19600 134.68533 134.64600 1.000 72.43126 154 TRP A O 1
ATOM 760 N N . ASP A 1 92 ? 126.35900 134.16333 134.96000 1.000 77.28289 155 ASP A N 1
ATOM 761 C CA . ASP A 1 92 ? 126.85900 135.35833 134.29200 1.000 77.28289 155 ASP A CA 1
ATOM 762 C C . ASP A 1 92 ? 127.50100 135.06233 132.94500 1.000 77.28289 155 ASP A C 1
ATOM 763 O O . ASP A 1 92 ? 127.21000 135.74633 131.95900 1.000 77.28289 155 ASP A O 1
ATOM 768 N N . VAL A 1 93 ? 128.37600 134.05733 132.87600 1.000 73.64706 156 VAL A N 1
ATOM 769 C CA . VAL A 1 93 ? 128.99400 133.70233 131.60300 1.000 73.64706 156 VAL A CA 1
ATOM 770 C C . VAL A 1 93 ? 127.96900 133.06333 130.67400 1.000 73.64706 156 VAL A C 1
ATOM 771 O O . VAL A 1 93 ? 127.95800 133.32333 129.46300 1.000 73.64706 156 VAL A O 1
ATOM 775 N N . TRP A 1 94 ? 127.09200 132.22033 131.22500 1.000 66.31068 157 TRP A N 1
ATOM 776 C CA . TRP A 1 94 ? 126.05200 131.58733 130.42000 1.000 66.31068 157 TRP A CA 1
ATOM 777 C C . TRP A 1 94 ? 125.12700 132.62533 129.80000 1.000 66.31068 157 TRP A C 1
ATOM 778 O O . TRP A 1 94 ? 124.73000 132.49533 128.63700 1.000 66.31068 157 TRP A O 1
ATOM 789 N N . SER A 1 95 ? 124.76000 133.65433 130.56700 1.000 72.27765 158 SER A N 1
ATOM 790 C CA . SER A 1 95 ? 123.89100 134.69733 130.03300 1.000 72.27765 158 SER A CA 1
ATOM 791 C C . SER A 1 95 ? 124.55300 135.42333 128.87000 1.000 72.27765 158 SER A C 1
ATOM 792 O O . SER A 1 95 ? 123.91000 135.68233 127.84600 1.000 72.27765 158 SER A O 1
ATOM 795 N N . ASN A 1 96 ? 125.84100 135.75433 129.00400 1.000 73.88900 159 ASN A N 1
ATOM 796 C CA . ASN A 1 96 ? 126.55200 136.41333 127.91300 1.000 73.88900 159 ASN A CA 1
ATOM 797 C C . ASN A 1 96 ? 126.62800 135.51733 126.68300 1.000 73.88900 159 ASN A C 1
ATOM 798 O O . ASN A 1 96 ? 126.40400 135.97533 125.55500 1.000 73.88900 159 ASN A O 1
ATOM 803 N N . GLY A 1 97 ? 126.94300 134.23533 126.88300 1.000 68.88769 160 GLY A N 1
ATOM 804 C CA . GLY A 1 97 ? 127.01300 133.31933 125.75700 1.000 68.88769 160 GLY A CA 1
ATOM 805 C C . GLY A 1 97 ? 125.68300 133.17333 125.04300 1.000 68.88769 160 GLY A C 1
ATOM 806 O O . GLY A 1 97 ? 125.62500 133.16733 123.81300 1.000 68.88769 160 GLY A O 1
ATOM 807 N N . ILE A 1 98 ? 124.59500 133.07333 125.80600 1.000 67.24373 161 ILE A N 1
ATOM 808 C CA . ILE A 1 98 ? 123.27400 132.91333 125.20700 1.000 67.24373 161 ILE A CA 1
ATOM 809 C C . ILE A 1 98 ? 122.84600 134.19433 124.49400 1.000 67.24373 161 ILE A C 1
ATOM 810 O O . ILE A 1 98 ? 122.23200 134.14833 123.42000 1.000 67.24373 161 ILE A O 1
ATOM 815 N N . LYS A 1 99 ? 123.17000 135.35833 125.06600 1.000 70.16214 162 LYS A N 1
ATOM 816 C CA . LYS A 1 99 ? 122.87300 136.61833 124.39100 1.000 70.16214 162 LYS A CA 1
ATOM 817 C C . LYS A 1 99 ? 123.62400 136.72033 123.06900 1.000 70.16214 162 LYS A C 1
ATOM 818 O O . LYS A 1 99 ? 123.05500 137.12833 122.04700 1.000 70.16214 162 LYS A O 1
ATOM 824 N N . LYS A 1 100 ? 124.90400 136.33933 123.06800 1.000 69.80496 163 LYS A N 1
ATOM 825 C CA . LYS A 1 100 ? 125.65600 136.28633 121.81900 1.000 69.80496 163 LYS A CA 1
ATOM 826 C C . LYS A 1 100 ? 125.05100 135.27733 120.85100 1.000 69.80496 163 LYS A C 1
ATOM 827 O O . LYS A 1 100 ? 125.09400 135.48133 119.63300 1.000 69.80496 163 LYS A O 1
ATOM 833 N N . PHE A 1 101 ? 124.48600 134.18733 121.37300 1.000 64.21978 164 PHE A N 1
ATOM 834 C CA . PHE A 1 101 ? 123.85700 133.19133 120.51300 1.000 64.21978 164 PHE A CA 1
ATOM 835 C C . PHE A 1 101 ? 122.62800 133.76133 119.81000 1.000 64.21978 164 PHE A C 1
ATOM 836 O O . PHE A 1 101 ? 122.44500 133.55333 118.60400 1.000 64.21978 164 PHE A O 1
ATOM 844 N N . MET A 1 102 ? 121.76800 134.48433 120.54100 1.000 67.20890 165 MET A N 1
ATOM 845 C CA . MET A 1 102 ? 120.65600 135.15133 119.85800 1.000 67.20890 165 MET A CA 1
ATOM 846 C C . MET A 1 102 ? 121.16200 136.18933 118.86700 1.000 67.20890 165 MET A C 1
ATOM 847 O O . MET A 1 102 ? 120.59000 136.34833 117.78300 1.000 67.20890 165 MET A O 1
ATOM 852 N N . ALA A 1 103 ? 122.21800 136.92333 119.22900 1.000 71.33496 166 ALA A N 1
ATOM 853 C CA . ALA A 1 103 ? 122.75500 137.92433 118.31300 1.000 71.33496 166 ALA A CA 1
ATOM 854 C C . ALA A 1 103 ? 123.20100 137.28633 117.00300 1.000 71.33496 166 ALA A C 1
ATOM 855 O O . ALA A 1 103 ? 122.91600 137.80833 115.91900 1.000 71.33496 166 ALA A O 1
ATOM 857 N N . GLU A 1 104 ? 123.89100 136.15033 117.08500 1.000 71.02770 167 GLU A N 1
ATOM 858 C CA . GLU A 1 104 ? 124.35400 135.45833 115.88800 1.000 71.02770 167 GLU A CA 1
ATOM 859 C C . GLU A 1 104 ? 123.20900 134.80333 115.12300 1.000 71.02770 167 GLU A C 1
ATOM 860 O O . GLU A 1 104 ? 123.26200 134.72333 113.89100 1.000 71.02770 167 GLU A O 1
ATOM 866 N N . LYS A 1 105 ? 122.17200 134.33933 115.81900 1.000 66.56244 168 LYS A N 1
ATOM 867 C CA . LYS A 1 105 ? 121.03800 133.68333 115.17800 1.000 66.56244 168 LYS A CA 1
ATOM 868 C C . LYS A 1 105 ? 119.91000 134.64433 114.82100 1.000 66.56244 168 LYS A C 1
ATOM 869 O O . LYS A 1 105 ? 118.90600 134.21033 114.24700 1.000 66.56244 168 LYS A O 1
ATOM 875 N N . GLY A 1 106 ? 120.04200 135.92833 115.14700 1.000 70.69543 169 GLY A N 1
ATOM 876 C CA . GLY A 1 106 ? 119.06800 136.91733 114.73400 1.000 70.69543 169 GLY A CA 1
ATOM 877 C C . GLY A 1 106 ? 117.77300 136.93433 115.51400 1.000 70.69543 169 GLY A C 1
ATOM 878 O O . GLY A 1 106 ? 116.82000 137.59133 115.08000 1.000 70.69543 169 GLY A O 1
ATOM 879 N N . ILE A 1 107 ? 117.69900 136.23933 116.64300 1.000 68.28968 170 ILE A N 1
ATOM 880 C CA . ILE A 1 107 ? 116.47900 136.21433 117.44200 1.000 68.28968 170 ILE A CA 1
ATOM 881 C C . ILE A 1 107 ? 116.39700 137.47633 118.28900 1.000 68.28968 170 ILE A C 1
ATOM 882 O O . ILE A 1 107 ? 117.39700 137.93433 118.85500 1.000 68.28968 170 ILE A O 1
ATOM 887 N N . GLN A 1 108 ? 115.19300 138.04333 118.37800 1.000 70.71836 171 GLN A N 1
ATOM 888 C CA . GLN A 1 108 ? 114.89900 139.18333 119.24400 1.000 70.71836 171 GLN A CA 1
ATOM 889 C C . GLN A 1 108 ? 113.72600 138.77533 120.12500 1.000 70.71836 171 GLN A C 1
ATOM 890 O O . GLN A 1 108 ? 112.57200 139.14233 119.85200 1.000 70.71836 171 GLN A O 1
ATOM 896 N N . PRO A 1 109 ? 113.97200 138.00733 121.18400 1.000 70.78770 172 PRO A N 1
ATOM 897 C CA . PRO A 1 109 ? 112.86500 137.46333 121.97800 1.000 70.78770 172 PRO A CA 1
ATOM 898 C C . PRO A 1 109 ? 112.10900 138.53933 122.74000 1.000 70.78770 172 PRO A C 1
ATOM 899 O O . PRO A 1 109 ? 112.66100 139.57233 123.12600 1.000 70.78770 172 PRO A O 1
ATOM 903 N N . ASP A 1 110 ? 110.82100 138.27433 122.95800 1.000 68.09962 173 ASP A N 1
ATOM 904 C CA . ASP A 1 110 ? 109.95500 139.15033 123.73600 1.000 68.09962 173 ASP A CA 1
ATOM 905 C C . ASP A 1 110 ? 109.46900 138.52433 125.03300 1.000 68.09962 173 ASP A C 1
ATOM 906 O O . ASP A 1 110 ? 109.27600 139.24533 126.01300 1.000 68.09962 173 ASP A O 1
ATOM 911 N N . LEU A 1 111 ? 109.26300 137.20933 125.06200 1.000 63.32057 174 LEU A N 1
ATOM 912 C CA . LEU A 1 111 ? 108.83100 136.52233 126.26900 1.000 63.32057 174 LEU A CA 1
ATOM 913 C C . LEU A 1 111 ? 109.64100 135.24833 126.44800 1.000 63.32057 174 LEU A C 1
ATOM 914 O O . LEU A 1 111 ? 110.01900 134.59333 125.47500 1.000 63.32057 174 LEU A O 1
ATOM 919 N N . ILE A 1 112 ? 109.90700 134.90833 127.70600 1.000 59.45191 175 ILE A N 1
ATOM 920 C CA . ILE A 1 112 ? 110.56900 133.66333 128.07600 1.000 59.45191 175 ILE A CA 1
ATOM 921 C C . ILE A 1 112 ? 109.57800 132.82633 128.86700 1.000 59.45191 175 ILE A C 1
ATOM 922 O O . ILE A 1 112 ? 108.99400 133.30933 129.84300 1.000 59.45191 175 ILE A O 1
ATOM 927 N N . TYR A 1 113 ? 109.38600 131.58133 128.45000 1.000 54.10837 176 TYR A N 1
ATOM 928 C CA . TYR A 1 113 ? 108.42800 130.68933 129.08500 1.000 54.10837 176 TYR A CA 1
ATOM 929 C C . TYR A 1 113 ? 109.17400 129.63833 129.89400 1.000 54.10837 176 TYR A C 1
ATOM 930 O O . TYR A 1 113 ? 110.08500 128.98333 129.37900 1.000 54.10837 176 TYR A O 1
ATOM 939 N N . THR A 1 114 ? 108.78700 129.48733 131.15900 1.000 54.10729 177 THR A N 1
ATOM 940 C CA . THR A 1 114 ? 109.48200 128.60533 132.08400 1.000 54.10729 177 THR A CA 1
ATOM 941 C C . THR A 1 114 ? 108.49000 128.08633 133.11400 1.000 54.10729 177 THR A C 1
ATOM 942 O O . THR A 1 114 ? 107.39100 128.62233 133.27600 1.000 54.10729 177 THR A O 1
ATOM 946 N N . SER A 1 115 ? 108.89200 127.02433 133.81300 1.000 54.37018 178 SER A N 1
ATOM 947 C CA . SER A 1 115 ? 108.07100 126.43033 134.86100 1.000 54.37018 178 SER A CA 1
ATOM 948 C C . SER A 1 115 ? 108.83700 126.32233 136.17400 1.000 54.37018 178 SER A C 1
ATOM 949 O O . SER A 1 115 ? 108.60200 125.40333 136.96300 1.000 54.37018 178 SER A O 1
ATOM 952 N N . GLU A 1 116 ? 109.75800 127.24833 136.42200 1.000 62.49442 179 GLU A N 1
ATOM 953 C CA . GLU A 1 116 ? 110.47300 127.33433 137.68700 1.000 62.49442 179 GLU A CA 1
ATOM 954 C C . GLU A 1 116 ? 110.20000 128.69333 138.31100 1.000 62.49442 179 GLU A C 1
ATOM 955 O O . GLU A 1 116 ? 110.47500 129.72833 137.69700 1.000 62.49442 179 GLU A O 1
ATOM 961 N N . GLU A 1 117 ? 109.65700 128.68633 139.52900 1.000 70.05728 180 GLU A N 1
ATOM 962 C CA . GLU A 1 117 ? 109.34000 129.94033 140.20000 1.000 70.05728 180 GLU A CA 1
ATOM 963 C C . GLU A 1 117 ? 110.59800 130.63733 140.70200 1.000 70.05728 180 GLU A C 1
ATOM 964 O O . GLU A 1 117 ? 110.68600 131.86933 140.66600 1.000 70.05728 180 GLU A O 1
ATOM 970 N N . ALA A 1 118 ? 111.58200 129.86533 141.16700 1.000 74.38379 181 ALA A N 1
ATOM 971 C CA . ALA A 1 118 ? 112.81200 130.46133 141.67300 1.000 74.38379 181 ALA A CA 1
ATOM 972 C C . ALA A 1 118 ? 113.68500 131.00633 140.55000 1.000 74.38379 181 ALA A C 1
ATOM 973 O O . ALA A 1 118 ? 114.41400 131.98033 140.75800 1.000 74.38379 181 ALA A O 1
ATOM 975 N N . ASP A 1 119 ? 113.63000 130.39633 139.36400 1.000 73.39645 182 ASP A N 1
ATOM 976 C CA . ASP A 1 119 ? 114.50800 130.79933 138.27000 1.000 73.39645 182 ASP A CA 1
ATOM 977 C C . ASP A 1 119 ? 114.06200 132.08633 137.59000 1.000 73.39645 182 ASP A C 1
ATOM 978 O O . ASP A 1 119 ? 114.86200 132.69833 136.87400 1.000 73.39645 182 ASP A O 1
ATOM 983 N N . ALA A 1 120 ? 112.81200 132.50433 137.78500 1.000 72.25766 183 ALA A N 1
ATOM 984 C CA . ALA A 1 120 ? 112.30500 133.68033 137.07800 1.000 72.25766 183 ALA A CA 1
ATOM 985 C C . ALA A 1 120 ? 113.07200 134.95933 137.39600 1.000 72.25766 183 ALA A C 1
ATOM 986 O O . ALA A 1 120 ? 113.40500 135.69833 136.45100 1.000 72.25766 183 ALA A O 1
ATOM 988 N N . PRO A 1 121 ? 113.36500 135.30233 138.66100 1.000 74.36460 184 PRO A N 1
ATOM 989 C CA . PRO A 1 121 ? 114.11300 136.55033 138.90500 1.000 74.36460 184 PRO A CA 1
ATOM 990 C C . PRO A 1 121 ? 115.48300 136.58933 138.24900 1.000 74.36460 184 PRO A C 1
ATOM 991 O O . PRO A 1 121 ? 115.89400 137.65333 137.77000 1.000 74.36460 184 PRO A O 1
ATOM 995 N N . GLN A 1 122 ? 116.20800 135.46733 138.21000 1.000 74.44929 185 GLN A N 1
ATOM 996 C CA . GLN A 1 122 ? 117.50200 135.46633 137.53400 1.000 74.44929 185 GLN A CA 1
ATOM 997 C C . GLN A 1 122 ? 117.33800 135.70333 136.03900 1.000 74.44929 185 GLN A C 1
ATOM 998 O O . GLN A 1 122 ? 118.10300 136.46233 135.43500 1.000 74.44929 185 GLN A O 1
ATOM 1004 N N . TYR A 1 123 ? 116.33500 135.06833 135.42500 1.000 70.17875 186 TYR A N 1
ATOM 1005 C CA . TYR A 1 123 ? 116.05900 135.31933 134.01300 1.000 70.17875 186 TYR A CA 1
ATOM 1006 C C . TYR A 1 123 ? 115.77700 136.79433 133.77100 1.000 70.17875 186 TYR A C 1
ATOM 1007 O O . TYR A 1 123 ? 116.33600 137.40633 132.85300 1.000 70.17875 186 TYR A O 1
ATOM 1016 N N . MET A 1 124 ? 114.92000 137.38633 134.60600 1.000 73.65585 187 MET A N 1
ATOM 1017 C CA . MET A 1 124 ? 114.54300 138.78333 134.42800 1.000 73.65585 187 MET A CA 1
ATOM 1018 C C . MET A 1 124 ? 115.76200 139.68733 134.57500 1.000 73.65585 187 MET A C 1
ATOM 1019 O O . MET A 1 124 ? 116.03200 140.53233 133.71700 1.000 73.65585 187 MET A O 1
ATOM 1024 N N . GLU A 1 125 ? 116.57000 139.45233 135.60900 1.000 77.46633 188 GLU A N 1
ATOM 1025 C CA . GLU A 1 125 ? 117.65300 140.37633 135.92800 1.000 77.46633 188 GLU A CA 1
ATOM 1026 C C . GLU A 1 125 ? 118.87200 140.16333 135.03600 1.000 77.46633 188 GLU A C 1
ATOM 1027 O O . GLU A 1 125 ? 119.71700 141.05833 134.92600 1.000 77.46633 188 GLU A O 1
ATOM 1033 N N . HIS A 1 126 ? 118.97700 139.00833 134.38000 1.000 75.14740 189 HIS A N 1
ATOM 1034 C CA . HIS A 1 126 ? 120.13200 138.72833 133.53200 1.000 75.14740 189 HIS A CA 1
ATOM 1035 C C . HIS A 1 126 ? 119.82100 138.95333 132.05500 1.000 75.14740 189 HIS A C 1
ATOM 1036 O O . HIS A 1 126 ? 120.49600 139.74133 131.38600 1.000 75.14740 189 HIS A O 1
ATOM 1043 N N . LEU A 1 127 ? 118.80200 138.26933 131.53400 1.000 72.68140 190 LEU A N 1
ATOM 1044 C CA . LEU A 1 127 ? 118.46100 138.40233 130.12500 1.000 72.68140 190 LEU A CA 1
ATOM 1045 C C . LEU A 1 127 ? 117.57500 139.60833 129.84000 1.000 72.68140 190 LEU A C 1
ATOM 1046 O O . LEU A 1 127 ? 117.38600 139.95333 128.66900 1.000 72.68140 190 LEU A O 1
ATOM 1051 N N . GLY A 1 128 ? 117.03900 140.25633 130.87100 1.000 71.26420 191 GLY A N 1
ATOM 1052 C CA . GLY A 1 128 ? 116.20400 141.42833 130.67000 1.000 71.26420 191 GLY A CA 1
ATOM 1053 C C . GLY A 1 128 ? 114.91200 141.15033 129.93800 1.000 71.26420 191 GLY A C 1
ATOM 1054 O O . GLY A 1 128 ? 114.39600 142.03533 129.24700 1.000 71.26420 191 GLY A O 1
ATOM 1055 N N . ILE A 1 129 ? 114.37200 139.94133 130.07000 1.000 71.24770 192 ILE A N 1
ATOM 1056 C CA . ILE A 1 129 ? 113.15400 139.53733 129.37900 1.000 71.24770 192 ILE A CA 1
ATOM 1057 C C . ILE A 1 129 ? 112.15700 139.03233 130.41100 1.000 71.24770 192 ILE A C 1
ATOM 1058 O O . ILE A 1 129 ? 112.51100 138.22933 131.28100 1.000 71.24770 192 ILE A O 1
ATOM 1063 N N . GLU A 1 130 ? 110.91700 139.50833 130.31700 1.000 70.01466 193 GLU A N 1
ATOM 1064 C CA . GLU A 1 130 ? 109.87200 139.07233 131.23300 1.000 70.01466 193 GLU A CA 1
ATOM 1065 C C . GLU A 1 130 ? 109.59500 137.58233 131.06000 1.000 70.01466 193 GLU A C 1
ATOM 1066 O O . GLU A 1 130 ? 109.60500 137.05633 129.94500 1.000 70.01466 193 GLU A O 1
ATOM 1072 N N . THR A 1 131 ? 109.34600 136.90333 132.17500 1.000 62.93624 194 THR A N 1
ATOM 1073 C CA . THR A 1 131 ? 109.11000 135.46833 132.18800 1.000 62.93624 194 THR A CA 1
ATOM 1074 C C . THR A 1 131 ? 107.65900 135.17133 132.54100 1.000 62.93624 194 THR A C 1
ATOM 1075 O O . THR A 1 131 ? 107.02800 135.89633 133.31500 1.000 62.93624 194 THR A O 1
ATOM 1079 N N . VAL A 1 132 ? 107.13400 134.09533 131.96100 1.000 58.41505 195 VAL A N 1
ATOM 1080 C CA . VAL A 1 132 ? 105.76500 133.64933 132.19500 1.000 58.41505 195 VAL A CA 1
ATOM 1081 C C . VAL A 1 132 ? 105.82200 132.24733 132.78500 1.000 58.41505 195 VAL A C 1
ATOM 1082 O O . VAL A 1 132 ? 106.39100 131.33333 132.17500 1.000 58.41505 195 VAL A O 1
ATOM 1086 N N . LEU A 1 133 ? 105.23300 132.07733 133.96500 1.000 58.53597 196 LEU A N 1
ATOM 1087 C CA . LEU A 1 133 ? 105.19600 130.78433 134.63400 1.000 58.53597 196 LEU A CA 1
ATOM 1088 C C . LEU A 1 133 ? 104.00900 129.97633 134.13000 1.000 58.53597 196 LEU A C 1
ATOM 1089 O O . LEU A 1 133 ? 102.87400 130.46133 134.12700 1.000 58.53597 196 LEU A O 1
ATOM 1094 N N . VAL A 1 134 ? 104.27500 128.74433 133.70700 1.000 50.30982 197 VAL A N 1
ATOM 1095 C CA . VAL A 1 134 ? 103.25000 127.83733 133.20800 1.000 50.30982 197 VAL A CA 1
ATOM 1096 C C . VAL A 1 134 ? 103.23300 126.60533 134.09800 1.000 50.30982 197 VAL A C 1
ATOM 1097 O O . VAL A 1 134 ? 104.26400 125.94533 134.26900 1.000 50.30982 197 VAL A O 1
ATOM 1101 N N . ASP A 1 135 ? 102.06500 126.29933 134.65600 1.000 50.25208 198 ASP A N 1
ATOM 1102 C CA . ASP A 1 135 ? 101.87800 125.15733 135.54400 1.000 50.25208 198 ASP A CA 1
ATOM 1103 C C . ASP A 1 135 ? 102.92000 125.13033 136.66700 1.000 50.25208 198 ASP A C 1
ATOM 1104 O O . ASP A 1 135 ? 103.67300 124.16133 136.79700 1.000 50.25208 198 ASP A O 1
ATOM 1109 N N . PRO A 1 136 ? 102.98700 126.18033 137.49200 1.000 51.48885 199 PRO A N 1
ATOM 1110 C CA . PRO A 1 136 ? 104.03900 126.23433 138.52000 1.000 51.48885 199 PRO A CA 1
ATOM 1111 C C . PRO A 1 136 ? 103.91100 125.16033 139.58500 1.000 51.48885 199 PRO A C 1
ATOM 1112 O O . PRO A 1 136 ? 104.91000 124.83933 140.24000 1.000 51.48885 199 PRO A O 1
ATOM 1116 N N . LYS A 1 137 ? 102.72200 124.59833 139.78300 1.000 55.70965 200 LYS A N 1
ATOM 1117 C CA . LYS A 1 137 ? 102.51600 123.52233 140.74200 1.000 55.70965 200 LYS A CA 1
ATOM 1118 C C . LYS A 1 137 ? 102.65000 122.13933 140.12100 1.000 55.70965 200 LYS A C 1
ATOM 1119 O O . LYS A 1 137 ? 102.48300 121.14233 140.83100 1.000 55.70965 200 LYS A O 1
ATOM 1125 N N . ARG A 1 138 ? 102.94900 122.05833 138.82200 1.000 50.84916 201 ARG A N 1
ATOM 1126 C CA . ARG A 1 138 ? 103.12100 120.78633 138.11900 1.000 50.84916 201 ARG A CA 1
ATOM 1127 C C . ARG A 1 138 ? 101.88900 119.89533 138.27500 1.000 50.84916 201 ARG A C 1
ATOM 1128 O O . ARG A 1 138 ? 101.98000 118.71933 138.63400 1.000 50.84916 201 ARG A O 1
ATOM 1136 N N . THR A 1 139 ? 100.71900 120.47533 138.00000 1.000 49.44163 202 THR A N 1
ATOM 1137 C CA . THR A 1 139 ? 99.47100 119.73333 138.14600 1.000 49.44163 202 THR A CA 1
ATOM 1138 C C . THR A 1 139 ? 99.31700 118.67933 137.05400 1.000 49.44163 202 THR A C 1
ATOM 1139 O O . THR A 1 139 ? 98.89900 117.54933 137.33100 1.000 49.44163 202 THR A O 1
ATOM 1143 N N . PHE A 1 140 ? 99.65200 119.02833 135.81000 1.000 43.56889 203 PHE A N 1
ATOM 1144 C CA . PHE A 1 140 ? 99.47700 118.09033 134.70600 1.000 43.56889 203 PHE A CA 1
ATOM 1145 C C . PHE A 1 140 ? 100.44500 116.91833 134.81400 1.000 43.56889 203 PHE A C 1
ATOM 1146 O O . PHE A 1 140 ? 100.04800 115.75733 134.66300 1.000 43.56889 203 PHE A O 1
ATOM 1154 N N . MET A 1 141 ? 101.72000 117.20133 135.07000 1.000 42.67069 204 MET A N 1
ATOM 1155 C CA . MET A 1 141 ? 102.73700 116.17033 135.23400 1.000 42.67069 204 MET A CA 1
ATOM 1156 C C . MET A 1 141 ? 103.61700 116.51833 136.42200 1.000 42.67069 204 MET A C 1
ATOM 1157 O O . MET A 1 141 ? 104.05400 117.66333 136.55900 1.000 42.67069 204 MET A O 1
ATOM 1162 N N . SER A 1 142 ? 103.88800 115.52533 137.26900 1.000 47.06245 205 SER A N 1
ATOM 1163 C CA . SER A 1 142 ? 104.71100 115.71733 138.45300 1.000 47.06245 205 SER A CA 1
ATOM 1164 C C . SER A 1 142 ? 106.04300 114.98433 138.39000 1.000 47.06245 205 SER A C 1
ATOM 1165 O O . SER A 1 142 ? 106.91200 115.24733 139.22800 1.000 47.06245 205 SER A O 1
ATOM 1168 N N . ILE A 1 143 ? 106.22500 114.08033 137.43400 1.000 45.28573 206 ILE A N 1
ATOM 1169 C CA . ILE A 1 143 ? 107.45100 113.29833 137.33500 1.000 45.28573 206 ILE A CA 1
ATOM 1170 C C . ILE A 1 143 ? 108.58000 114.18133 136.82200 1.000 45.28573 206 ILE A C 1
ATOM 1171 O O . ILE A 1 143 ? 108.38300 115.02333 135.93700 1.000 45.28573 206 ILE A O 1
ATOM 1176 N N . SER A 1 144 ? 109.77000 113.99333 137.38100 1.000 48.18703 207 SER A N 1
ATOM 1177 C CA . SER A 1 144 ? 110.94600 114.76433 137.01000 1.000 48.18703 207 SER A CA 1
ATOM 1178 C C . SER A 1 144 ? 111.83400 113.96533 136.06400 1.000 48.18703 207 SER A C 1
ATOM 1179 O O . SER A 1 144 ? 111.68000 112.75333 135.89300 1.000 48.18703 207 SER A O 1
ATOM 1182 N N . GLY A 1 145 ? 112.78000 114.67133 135.44100 1.000 48.23588 208 GLY A N 1
ATOM 1183 C CA . GLY A 1 145 ? 113.67100 114.02533 134.49200 1.000 48.23588 208 GLY A CA 1
ATOM 1184 C C . GLY A 1 145 ? 114.57700 112.99133 135.13200 1.000 48.23588 208 GLY A C 1
ATOM 1185 O O . GLY A 1 145 ? 114.90000 111.97233 134.51600 1.000 48.23588 208 GLY A O 1
ATOM 1186 N N . ALA A 1 146 ? 115.01100 113.24333 136.37000 1.000 45.58668 209 ALA A N 1
ATOM 1187 C CA . ALA A 1 146 ? 115.88200 112.29333 137.05700 1.000 45.58668 209 ALA A CA 1
ATOM 1188 C C . ALA A 1 146 ? 115.17200 110.96933 137.31300 1.000 45.58668 209 ALA A C 1
ATOM 1189 O O . ALA A 1 146 ? 115.76500 109.89833 137.13600 1.000 45.58668 209 ALA A O 1
ATOM 1191 N N . GLN A 1 147 ? 113.90600 111.02133 137.73200 1.000 44.37225 210 GLN A N 1
ATOM 1192 C CA . GLN A 1 147 ? 113.15000 109.79333 137.95600 1.000 44.37225 210 GLN A CA 1
ATOM 1193 C C . GLN A 1 147 ? 112.97900 109.01033 136.66100 1.000 44.37225 210 GLN A C 1
ATOM 1194 O O . GLN A 1 147 ? 112.96900 107.77433 136.67000 1.000 44.37225 210 GLN A O 1
ATOM 1200 N N . ILE A 1 148 ? 112.83100 109.71633 135.53900 1.000 43.58552 211 ILE A N 1
ATOM 1201 C CA . ILE A 1 148 ? 112.72300 109.04633 134.24800 1.000 43.58552 211 ILE A CA 1
ATOM 1202 C C . ILE A 1 148 ? 114.05200 108.40933 133.86300 1.000 43.58552 211 ILE A C 1
ATOM 1203 O O . ILE A 1 148 ? 114.09200 107.28033 133.36000 1.000 43.58552 211 ILE A O 1
ATOM 1208 N N . ARG A 1 149 ? 115.15900 109.12033 134.08900 1.000 44.96016 212 ARG A N 1
ATOM 1209 C CA . ARG A 1 149 ? 116.46800 108.57833 133.73900 1.000 44.96016 212 ARG A CA 1
ATOM 1210 C C . ARG A 1 149 ? 116.79800 107.34433 134.56800 1.000 44.96016 212 ARG A C 1
ATOM 1211 O O . ARG A 1 149 ? 117.33100 106.36033 134.04200 1.000 44.96016 212 ARG A O 1
ATOM 1219 N N . GLU A 1 150 ? 116.49600 107.37633 135.86700 1.000 44.77808 213 GLU A N 1
ATOM 1220 C CA . GLU A 1 150 ? 116.81600 106.23833 136.72400 1.000 44.77808 213 GLU A CA 1
ATOM 1221 C C . GLU A 1 150 ? 115.89400 105.05533 136.44900 1.000 44.77808 213 GLU A C 1
ATOM 1222 O O . GLU A 1 150 ? 116.35600 103.91733 136.30700 1.000 44.77808 213 GLU A O 1
ATOM 1228 N N . ASN A 1 151 ? 114.58800 105.30133 136.37000 1.000 42.30462 214 ASN A N 1
ATOM 1229 C CA . ASN A 1 151 ? 113.59800 104.25033 136.13400 1.000 42.30462 214 ASN A CA 1
ATOM 1230 C C . ASN A 1 151 ? 112.68200 104.67833 134.99600 1.000 42.30462 214 ASN A C 1
ATOM 1231 O O . ASN A 1 151 ? 111.61300 105.25833 135.22900 1.000 42.30462 214 ASN A O 1
ATOM 1236 N N . PRO A 1 152 ? 113.06900 104.40933 133.74500 1.000 36.74277 215 PRO A N 1
ATOM 1237 C CA . PRO A 1 152 ? 112.20900 104.79133 132.61700 1.000 36.74277 215 PRO A CA 1
ATOM 1238 C C . PRO A 1 152 ? 111.04000 103.85233 132.37900 1.000 36.74277 215 PRO A C 1
ATOM 1239 O O . PRO A 1 152 ? 110.04600 104.27733 131.77700 1.000 36.74277 215 PRO A O 1
ATOM 1243 N N . PHE A 1 153 ? 111.11700 102.60033 132.82800 1.000 33.98605 216 PHE A N 1
ATOM 1244 C CA . PHE A 1 153 ? 110.07300 101.62833 132.53200 1.000 33.98605 216 PHE A CA 1
ATOM 1245 C C . PHE A 1 153 ? 108.86300 101.74933 133.44700 1.000 33.98605 216 PHE A C 1
ATOM 1246 O O . PHE A 1 153 ? 107.85600 101.07933 133.20100 1.000 33.98605 216 PHE A O 1
ATOM 1254 N N . ARG A 1 154 ? 108.93300 102.57533 134.49100 1.000 40.21442 217 ARG A N 1
ATOM 1255 C CA . ARG A 1 154 ? 107.77400 102.84333 135.33100 1.000 40.21442 217 ARG A CA 1
ATOM 1256 C C . ARG A 1 154 ? 107.04600 104.12133 134.93400 1.000 40.21442 217 ARG A C 1
ATOM 1257 O O . ARG A 1 154 ? 105.86700 104.27833 135.26800 1.000 40.21442 217 ARG A O 1
ATOM 1265 N N . TYR A 1 155 ? 107.70800 105.01833 134.21200 1.000 36.41747 218 TYR A N 1
ATOM 1266 C CA . TYR A 1 155 ? 107.09800 106.22033 133.66200 1.000 36.41747 218 TYR A CA 1
ATOM 1267 C C . TYR A 1 155 ? 107.09100 106.16133 132.14000 1.000 36.41747 218 TYR A C 1
ATOM 1268 O O . TYR A 1 155 ? 107.35400 107.15333 131.45900 1.000 36.41747 218 TYR A O 1
ATOM 1277 N N . TRP A 1 156 ? 106.78700 104.98233 131.59200 1.000 28.70630 219 TRP A N 1
ATOM 1278 C CA . TRP A 1 156 ? 106.88300 104.77233 130.15100 1.000 28.70630 219 TRP A CA 1
ATOM 1279 C C . TRP A 1 156 ? 105.86000 105.59333 129.37800 1.000 28.70630 219 TRP A C 1
ATOM 1280 O O . TRP A 1 156 ? 106.08800 105.91833 128.20900 1.000 28.70630 219 TRP A O 1
ATOM 1291 N N . GLU A 1 157 ? 104.73600 105.93733 130.00300 1.000 29.48544 220 GLU A N 1
ATOM 1292 C CA . GLU A 1 157 ? 103.69400 106.69433 129.32300 1.000 29.48544 220 GLU A CA 1
ATOM 1293 C C . GLU A 1 157 ? 104.03300 108.17033 129.17100 1.000 29.48544 220 GLU A C 1
ATOM 1294 O O . GLU A 1 157 ? 103.26400 108.90133 128.54100 1.000 29.48544 220 GLU A O 1
ATOM 1300 N N . TYR A 1 158 ? 105.14900 108.62333 129.73600 1.000 29.75992 221 TYR A N 1
ATOM 1301 C CA . TYR A 1 158 ? 105.55700 110.01733 129.65700 1.000 29.75992 221 TYR A CA 1
ATOM 1302 C C . TYR A 1 158 ? 106.69800 110.25033 128.67700 1.000 29.75992 221 TYR A C 1
ATOM 1303 O O . TYR A 1 158 ? 107.13300 111.39333 128.51400 1.000 29.75992 221 TYR A O 1
ATOM 1312 N N . ILE A 1 159 ? 107.18900 109.20533 128.02400 1.000 27.42906 222 ILE A N 1
ATOM 1313 C CA . ILE A 1 159 ? 108.32300 109.29733 127.10900 1.000 27.42906 222 ILE A CA 1
ATOM 1314 C C . ILE A 1 159 ? 107.78300 109.31833 125.68300 1.000 27.42906 222 ILE A C 1
ATOM 1315 O O . ILE A 1 159 ? 107.10400 108.36233 125.27900 1.000 27.42906 222 ILE A O 1
ATOM 1320 N N . PRO A 1 160 ? 108.04500 110.36433 124.90300 1.000 26.32305 223 PRO A N 1
ATOM 1321 C CA . PRO A 1 160 ? 107.54000 110.41133 123.52700 1.000 26.32305 223 PRO A CA 1
ATOM 1322 C C . PRO A 1 160 ? 108.15900 109.32733 122.65900 1.000 26.32305 223 PRO A C 1
ATOM 1323 O O . PRO A 1 160 ? 109.16300 108.70433 123.00600 1.000 26.32305 223 PRO A O 1
ATOM 1327 N N . THR A 1 161 ? 107.53500 109.11033 121.49900 1.000 27.37553 224 THR A N 1
ATOM 1328 C CA . THR A 1 161 ? 107.99100 108.05933 120.59800 1.000 27.37553 224 THR A CA 1
ATOM 1329 C C . THR A 1 161 ? 109.28700 108.42433 119.88400 1.000 27.37553 224 THR A C 1
ATOM 1330 O O . THR A 1 161 ? 109.99900 107.52733 119.42300 1.000 27.37553 224 THR A O 1
ATOM 1334 N N . GLU A 1 162 ? 109.61000 109.71433 119.78300 1.000 28.71608 225 GLU A N 1
ATOM 1335 C CA . GLU A 1 162 ? 110.89400 110.12833 119.23000 1.000 28.71608 225 GLU A CA 1
ATOM 1336 C C . GLU A 1 162 ? 112.03500 109.91933 120.21900 1.000 28.71608 225 GLU A C 1
ATOM 1337 O O . GLU A 1 162 ? 113.15800 109.61133 119.80600 1.000 28.71608 225 GLU A O 1
ATOM 1343 N N . VAL A 1 163 ? 111.77000 110.08833 121.51600 1.000 27.23112 226 VAL A N 1
ATOM 1344 C CA . VAL A 1 163 ? 112.78700 109.86633 122.53700 1.000 27.23112 226 VAL A CA 1
ATOM 1345 C C . VAL A 1 163 ? 112.89100 108.39433 122.91900 1.000 27.23112 226 VAL A C 1
ATOM 1346 O O . VAL A 1 163 ? 113.89600 107.98133 123.51000 1.000 27.23112 226 VAL A O 1
ATOM 1350 N N . LYS A 1 164 ? 111.88300 107.59433 122.58000 1.000 28.07560 227 LYS A N 1
ATOM 1351 C CA . LYS A 1 164 ? 111.87700 106.18433 122.96000 1.000 28.07560 227 LYS A CA 1
ATOM 1352 C C . LYS A 1 164 ? 113.07400 105.38033 122.45900 1.000 28.07560 227 LYS A C 1
ATOM 1353 O O . LYS A 1 164 ? 113.53200 104.49933 123.20700 1.000 28.07560 227 LYS A O 1
ATOM 1359 N N . PRO A 1 165 ? 113.60300 105.58133 121.24300 1.000 28.51025 228 PRO A N 1
ATOM 1360 C CA . PRO A 1 165 ? 114.69400 104.70533 120.77900 1.000 28.51025 228 PRO A CA 1
ATOM 1361 C C . PRO A 1 165 ? 115.90800 104.66433 121.69000 1.000 28.51025 228 PRO A C 1
ATOM 1362 O O . PRO A 1 165 ? 116.62300 103.65433 121.70100 1.000 28.51025 228 PRO A O 1
ATOM 1366 N N . PHE A 1 166 ? 116.16700 105.71533 122.45700 1.000 32.62339 229 PHE A N 1
ATOM 1367 C CA . PHE A 1 166 ? 117.30900 105.73633 123.36000 1.000 32.62339 229 PHE A CA 1
ATOM 1368 C C . PHE A 1 166 ? 116.99900 105.12733 124.72000 1.000 32.62339 229 PHE A C 1
ATOM 1369 O O . PHE A 1 166 ? 117.86900 105.12633 125.59600 1.000 32.62339 229 PHE A O 1
ATOM 1377 N N . PHE A 1 167 ? 115.78200 104.61433 124.91600 1.000 32.34666 230 PHE A N 1
ATOM 1378 C CA . PHE A 1 167 ? 115.41000 103.89533 126.12400 1.000 32.34666 230 PHE A CA 1
ATOM 1379 C C . PHE A 1 167 ? 115.00000 102.45233 125.87800 1.000 32.34666 230 PHE A C 1
ATOM 1380 O O . PHE A 1 167 ? 114.99100 101.66533 126.82900 1.000 32.34666 230 PHE A O 1
ATOM 1388 N N . VAL A 1 168 ? 114.66100 102.08733 124.64800 1.000 29.60304 231 VAL A N 1
ATOM 1389 C CA . VAL A 1 168 ? 114.18300 100.74233 124.34800 1.000 29.60304 231 VAL A CA 1
ATOM 1390 C C . VAL A 1 168 ? 115.35700 99.77433 124.37200 1.000 29.60304 231 VAL A C 1
ATOM 1391 O O . VAL A 1 168 ? 116.40200 100.02933 123.76300 1.000 29.60304 231 VAL A O 1
ATOM 1395 N N . ARG A 1 169 ? 115.19000 98.66133 125.07900 1.000 35.32085 232 ARG A N 1
ATOM 1396 C CA . ARG A 1 169 ? 116.19000 97.59733 125.11100 1.000 35.32085 232 ARG A CA 1
ATOM 1397 C C . ARG A 1 169 ? 115.92600 96.67233 123.93000 1.000 35.32085 232 ARG A C 1
ATOM 1398 O O . ARG A 1 169 ? 115.00900 95.85133 123.96200 1.000 35.32085 232 ARG A O 1
ATOM 1406 N N . THR A 1 170 ? 116.73500 96.80233 122.88200 1.000 31.83180 233 THR A N 1
ATOM 1407 C CA . THR A 1 170 ? 116.53200 96.02433 121.66800 1.000 31.83180 233 THR A CA 1
ATOM 1408 C C . THR A 1 170 ? 117.18800 94.65733 121.79900 1.000 31.83180 233 THR A C 1
ATOM 1409 O O . THR A 1 170 ? 118.34800 94.55133 122.20900 1.000 31.83180 233 THR A O 1
ATOM 1413 N N . VAL A 1 171 ? 116.44400 93.61333 121.45000 1.000 30.02423 234 VAL A N 1
ATOM 1414 C CA . VAL A 1 171 ? 116.93200 92.24033 121.47600 1.000 30.02423 234 VAL A CA 1
ATOM 1415 C C . VAL A 1 171 ? 117.04600 91.75033 120.04200 1.000 30.02423 234 VAL A C 1
ATOM 1416 O O . VAL A 1 171 ? 116.08000 91.82933 119.27400 1.000 30.02423 234 VAL A O 1
ATOM 1420 N N . ALA A 1 172 ? 118.22100 91.24933 119.68100 1.000 32.33356 235 ALA A N 1
ATOM 1421 C CA . ALA A 1 172 ? 118.46600 90.69533 118.35900 1.000 32.33356 235 ALA A CA 1
ATOM 1422 C C . ALA A 1 172 ? 118.65100 89.19233 118.47800 1.000 32.33356 235 ALA A C 1
ATOM 1423 O O . ALA A 1 172 ? 119.50100 88.72633 119.24400 1.000 32.33356 235 ALA A O 1
ATOM 1425 N N . ILE A 1 173 ? 117.85600 88.43833 117.72700 1.000 33.91619 236 ILE A N 1
ATOM 1426 C CA . ILE A 1 173 ? 117.92000 86.98333 117.71900 1.000 33.91619 236 ILE A CA 1
ATOM 1427 C C . ILE A 1 173 ? 118.59900 86.55233 116.42800 1.000 33.91619 236 ILE A C 1
ATOM 1428 O O . ILE A 1 173 ? 118.23600 87.01933 115.34300 1.000 33.91619 236 ILE A O 1
ATOM 1433 N N . LEU A 1 174 ? 119.59600 85.68233 116.54800 1.000 43.72783 237 LEU A N 1
ATOM 1434 C CA . LEU A 1 174 ? 120.34000 85.17333 115.40800 1.000 43.72783 237 LEU A CA 1
ATOM 1435 C C . LEU A 1 174 ? 120.21500 83.65933 115.35800 1.000 43.72783 237 LEU A C 1
ATOM 1436 O O . LEU A 1 174 ? 120.16100 82.99033 116.39300 1.000 43.72783 237 LEU A O 1
ATOM 1441 N N . GLY A 1 175 ? 120.16600 83.12533 114.14700 1.000 53.73221 238 GLY A N 1
ATOM 1442 C CA . GLY A 1 175 ? 120.07300 81.68833 113.98000 1.000 53.73221 238 GLY A CA 1
ATOM 1443 C C . GLY A 1 175 ? 120.03100 81.33633 112.51200 1.000 53.73221 238 GLY A C 1
ATOM 1444 O O . GLY A 1 175 ? 119.87300 82.19933 111.64200 1.000 53.73221 238 GLY A O 1
ATOM 1445 N N . GLY A 1 176 ? 120.17100 80.04233 112.25100 1.000 72.14293 239 GLY A N 1
ATOM 1446 C CA . GLY A 1 176 ? 120.12900 79.55133 110.89300 1.000 72.14293 239 GLY A CA 1
ATOM 1447 C C . GLY A 1 176 ? 118.72900 79.59333 110.31500 1.000 72.14293 239 GLY A C 1
ATOM 1448 O O . GLY A 1 176 ? 117.72700 79.73733 111.01500 1.000 72.14293 239 GLY A O 1
ATOM 1449 N N . GLU A 1 177 ? 118.66900 79.48033 108.99200 1.000 86.47286 240 GLU A N 1
ATOM 1450 C CA . GLU A 1 177 ? 117.38400 79.45233 108.31000 1.000 86.47286 240 GLU A CA 1
ATOM 1451 C C . GLU A 1 177 ? 116.61600 78.19233 108.68700 1.000 86.47286 240 GLU A C 1
ATOM 1452 O O . GLU A 1 177 ? 117.20200 77.12133 108.87500 1.000 86.47286 240 GLU A O 1
ATOM 1458 N N . SER A 1 178 ? 115.29600 78.33433 108.81200 1.000 83.61545 241 SER A N 1
ATOM 1459 C CA . SER A 1 178 ? 114.41000 77.23933 109.21200 1.000 83.61545 241 SER A CA 1
ATOM 1460 C C . SER A 1 178 ? 114.79000 76.68533 110.58400 1.000 83.61545 241 SER A C 1
ATOM 1461 O O . SER A 1 178 ? 114.73200 75.47833 110.82500 1.000 83.61545 241 SER A O 1
ATOM 1464 N N . SER A 1 179 ? 115.18600 77.57533 111.49200 1.000 67.27669 242 SER A N 1
ATOM 1465 C CA . SER A 1 179 ? 115.45000 77.21233 112.87700 1.000 67.27669 242 SER A CA 1
ATOM 1466 C C . SER A 1 179 ? 114.37700 77.71533 113.83300 1.000 67.27669 242 SER A C 1
ATOM 1467 O O . SER A 1 179 ? 114.43300 77.40133 115.02600 1.000 67.27669 242 SER A O 1
ATOM 1470 N N . GLY A 1 180 ? 113.40800 78.48533 113.34200 1.000 49.52539 243 GLY A N 1
ATOM 1471 C CA . GLY A 1 180 ? 112.33900 78.98433 114.18200 1.000 49.52539 243 GLY A CA 1
ATOM 1472 C C . GLY A 1 180 ? 112.54100 80.37433 114.73500 1.000 49.52539 243 GLY A C 1
ATOM 1473 O O . GLY A 1 180 ? 111.96300 80.70233 115.77700 1.000 49.52539 243 GLY A O 1
ATOM 1474 N N . LYS A 1 181 ? 113.35100 81.20533 114.07500 1.000 40.55305 244 LYS A N 1
ATOM 1475 C CA . LYS A 1 181 ? 113.57500 82.56333 114.56100 1.000 40.55305 244 LYS A CA 1
ATOM 1476 C C . LYS A 1 181 ? 112.29500 83.38733 114.53400 1.000 40.55305 244 LYS A C 1
ATOM 1477 O O . LYS A 1 181 ? 111.99300 84.11133 115.49000 1.000 40.55305 244 LYS A O 1
ATOM 1483 N N . SER A 1 182 ? 111.53400 83.29633 113.44200 1.000 33.92995 245 SER A N 1
ATOM 1484 C CA . SER A 1 182 ? 110.39200 84.18333 113.24900 1.000 33.92995 245 SER A CA 1
ATOM 1485 C C . SER A 1 182 ? 109.28800 83.89833 114.26000 1.000 33.92995 245 SER A C 1
ATOM 1486 O O . SER A 1 182 ? 108.71800 84.82333 114.85000 1.000 33.92995 245 SER A O 1
ATOM 1489 N N . THR A 1 183 ? 108.97400 82.61933 114.47200 1.000 32.93142 246 THR A N 1
ATOM 1490 C CA . THR A 1 183 ? 107.93700 82.26333 115.43300 1.000 32.93142 246 THR A CA 1
ATOM 1491 C C . THR A 1 183 ? 108.34300 82.64833 116.85100 1.000 32.93142 246 THR A C 1
ATOM 1492 O O . THR A 1 183 ? 107.50900 83.10533 117.64000 1.000 32.93142 246 THR A O 1
ATOM 1496 N N . LEU A 1 184 ? 109.62200 82.47333 117.19300 1.000 31.08645 247 LEU A N 1
ATOM 1497 C CA . LEU A 1 184 ? 110.09600 82.86733 118.51700 1.000 31.08645 247 LEU A CA 1
ATOM 1498 C C . LEU A 1 184 ? 110.00000 84.37433 118.71500 1.000 31.08645 247 LEU A C 1
ATOM 1499 O O . LEU A 1 184 ? 109.56500 84.84433 119.77500 1.000 31.08645 247 LEU A O 1
ATOM 1504 N N . VAL A 1 185 ? 110.40500 85.14933 117.70600 1.000 26.18506 248 VAL A N 1
ATOM 1505 C CA . VAL A 1 185 ? 110.30000 86.60333 117.79400 1.000 26.18506 248 VAL A CA 1
ATOM 1506 C C . VAL A 1 185 ? 108.84300 87.01933 117.94200 1.000 26.18506 248 VAL A C 1
ATOM 1507 O O . VAL A 1 185 ? 108.51300 87.91133 118.73500 1.000 26.18506 248 VAL A O 1
ATOM 1511 N N . ASN A 1 186 ? 107.94700 86.37033 117.19200 1.000 25.73396 249 ASN A N 1
ATOM 1512 C CA . ASN A 1 186 ? 106.52700 86.69433 117.28000 1.000 25.73396 249 ASN A CA 1
ATOM 1513 C C . ASN A 1 186 ? 105.96600 86.38133 118.66100 1.000 25.73396 249 ASN A C 1
ATOM 1514 O O . ASN A 1 186 ? 105.21600 87.18233 119.22800 1.000 25.73396 249 ASN A O 1
ATOM 1519 N N . LYS A 1 187 ? 106.31600 85.22133 119.22000 1.000 28.47041 250 LYS A N 1
ATOM 1520 C CA . LYS A 1 187 ? 105.83300 84.86533 120.55100 1.000 28.47041 250 LYS A CA 1
ATOM 1521 C C . LYS A 1 187 ? 106.34900 85.83733 121.60500 1.000 28.47041 250 LYS A C 1
ATOM 1522 O O . LYS A 1 187 ? 105.60400 86.23933 122.50900 1.000 28.47041 250 LYS A O 1
ATOM 1528 N N . LEU A 1 188 ? 107.62500 86.22333 121.50700 1.000 26.43918 251 LEU A N 1
ATOM 1529 C CA . LEU A 1 188 ? 108.18400 87.17233 122.46500 1.000 26.43918 251 LEU A CA 1
ATOM 1530 C C . LEU A 1 188 ? 107.51100 88.53333 122.35300 1.000 26.43918 251 LEU A C 1
ATOM 1531 O O . LEU A 1 188 ? 107.25400 89.19133 123.36700 1.000 26.43918 251 LEU A O 1
ATOM 1536 N N . ALA A 1 189 ? 107.21900 88.97533 121.13000 1.000 24.35065 252 ALA A N 1
ATOM 1537 C CA . ALA A 1 189 ? 106.50000 90.23333 120.96200 1.000 24.35065 252 ALA A CA 1
ATOM 1538 C C . ALA A 1 189 ? 105.05700 90.12633 121.44000 1.000 24.35065 252 ALA A C 1
ATOM 1539 O O . ALA A 1 189 ? 104.46200 91.13333 121.83900 1.000 24.35065 252 ALA A O 1
ATOM 1541 N N . ASN A 1 190 ? 104.48000 88.92433 121.39900 1.000 25.11561 253 ASN A N 1
ATOM 1542 C CA . ASN A 1 190 ? 103.10300 88.74033 121.84800 1.000 25.11561 253 ASN A CA 1
ATOM 1543 C C . ASN A 1 190 ? 103.00300 88.79533 123.36700 1.000 25.11561 253 ASN A C 1
ATOM 1544 O O . ASN A 1 190 ? 102.20900 89.56833 123.91600 1.000 25.11561 253 ASN A O 1
ATOM 1549 N N . ILE A 1 191 ? 103.79200 87.97333 124.06500 1.000 26.93890 254 ILE A N 1
ATOM 1550 C CA . ILE A 1 191 ? 103.67400 87.92233 125.52100 1.000 26.93890 254 ILE A CA 1
ATOM 1551 C C . ILE A 1 191 ? 104.11600 89.23233 126.15600 1.000 26.93890 254 ILE A C 1
ATOM 1552 O O . ILE A 1 191 ? 103.65500 89.58433 127.24700 1.000 26.93890 254 ILE A O 1
ATOM 1557 N N . PHE A 1 192 ? 105.01200 89.96833 125.50700 1.000 25.65418 255 PHE A N 1
ATOM 1558 C CA . PHE A 1 192 ? 105.48200 91.24133 126.03300 1.000 25.65418 255 PHE A CA 1
ATOM 1559 C C . PHE A 1 192 ? 104.68400 92.42633 125.51300 1.000 25.65418 255 PHE A C 1
ATOM 1560 O O . PHE A 1 192 ? 104.96600 93.56133 125.90900 1.000 25.65418 255 PHE A O 1
ATOM 1568 N N . ASN A 1 193 ? 103.70200 92.18733 124.64000 1.000 27.06546 256 ASN A N 1
ATOM 1569 C CA . ASN A 1 193 ? 102.78700 93.22333 124.15700 1.000 27.06546 256 ASN A CA 1
ATOM 1570 C C . ASN A 1 193 ? 103.54200 94.37233 123.48800 1.000 27.06546 256 ASN A C 1
ATOM 1571 O O . ASN A 1 193 ? 103.28400 95.54933 123.74600 1.000 27.06546 256 ASN A O 1
ATOM 1576 N N . THR A 1 194 ? 104.47600 94.02233 122.60600 1.000 25.31658 257 THR A N 1
ATOM 1577 C CA . THR A 1 194 ? 105.36500 95.00333 121.99300 1.000 25.31658 257 THR A CA 1
ATOM 1578 C C . THR A 1 194 ? 105.48600 94.70033 120.50200 1.000 25.31658 257 THR A C 1
ATOM 1579 O O . THR A 1 194 ? 104.77300 93.85333 119.95700 1.000 25.31658 257 THR A O 1
ATOM 1583 N N . THR A 1 195 ? 106.40300 95.40233 119.84100 1.000 22.87511 258 THR A N 1
ATOM 1584 C CA . THR A 1 195 ? 106.60600 95.29633 118.40400 1.000 22.87511 258 THR A CA 1
ATOM 1585 C C . THR A 1 195 ? 107.78400 94.38233 118.08000 1.000 22.87511 258 THR A C 1
ATOM 1586 O O . THR A 1 195 ? 108.49900 93.89933 118.96000 1.000 22.87511 258 THR A O 1
ATOM 1590 N N . SER A 1 196 ? 107.97700 94.15233 116.78400 1.000 19.94101 259 SER A N 1
ATOM 1591 C CA . SER A 1 196 ? 109.05900 93.31333 116.29600 1.000 19.94101 259 SER A CA 1
ATOM 1592 C C . SER A 1 196 ? 109.41900 93.75733 114.88600 1.000 19.94101 259 SER A C 1
ATOM 1593 O O . SER A 1 196 ? 108.68500 94.51333 114.24400 1.000 19.94101 259 SER A O 1
ATOM 1596 N N . ALA A 1 197 ? 110.57100 93.29033 114.41200 1.000 20.36485 260 ALA A N 1
ATOM 1597 C CA . ALA A 1 197 ? 111.05500 93.60233 113.07400 1.000 20.36485 260 ALA A CA 1
ATOM 1598 C C . ALA A 1 197 ? 111.41100 92.31133 112.35700 1.000 20.36485 260 ALA A C 1
ATOM 1599 O O . ALA A 1 197 ? 112.16700 91.49233 112.88800 1.000 20.36485 260 ALA A O 1
ATOM 1601 N N . TRP A 1 198 ? 110.87100 92.13533 111.15600 1.000 25.28728 261 TRP A N 1
ATOM 1602 C CA . TRP A 1 198 ? 111.11800 90.94633 110.35500 1.000 25.28728 261 TRP A CA 1
ATOM 1603 C C . TRP A 1 198 ? 112.40100 91.09733 109.54300 1.000 25.28728 261 TRP A C 1
ATOM 1604 O O . TRP A 1 198 ? 112.94900 92.18933 109.38800 1.000 25.28728 261 TRP A O 1
ATOM 1615 N N . GLU A 1 199 ? 112.87700 89.97533 109.01300 1.000 30.15796 262 GLU A N 1
ATOM 1616 C CA . GLU A 1 199 ? 114.06500 89.96633 108.16700 1.000 30.15796 262 GLU A CA 1
ATOM 1617 C C . GLU A 1 199 ? 113.69800 90.52633 106.79800 1.000 30.15796 262 GLU A C 1
ATOM 1618 O O . GLU A 1 199 ? 112.93200 89.90933 106.05200 1.000 30.15796 262 GLU A O 1
ATOM 1624 N N . TYR A 1 200 ? 114.24900 91.69633 106.46800 1.000 31.58185 263 TYR A N 1
ATOM 1625 C CA . TYR A 1 200 ? 113.94500 92.35133 105.20100 1.000 31.58185 263 TYR A CA 1
ATOM 1626 C C . TYR A 1 200 ? 114.53600 91.61233 104.00500 1.000 31.58185 263 TYR A C 1
ATOM 1627 O O . TYR A 1 200 ? 114.13400 91.88033 102.86800 1.000 31.58185 263 TYR A O 1
ATOM 1636 N N . GLY A 1 201 ? 115.47100 90.68733 104.23400 1.000 32.68468 264 GLY A N 1
ATOM 1637 C CA . GLY A 1 201 ? 116.09200 89.98133 103.12500 1.000 32.68468 264 GLY A CA 1
ATOM 1638 C C . GLY A 1 201 ? 115.11500 89.14333 102.32500 1.000 32.68468 264 GLY A C 1
ATOM 1639 O O . GLY A 1 201 ? 115.14300 89.14933 101.09300 1.000 32.68468 264 GLY A O 1
ATOM 1640 N N . ARG A 1 202 ? 114.24300 88.40533 103.01400 1.000 35.39305 265 ARG A N 1
ATOM 1641 C CA . ARG A 1 202 ? 113.24100 87.59733 102.32600 1.000 35.39305 265 ARG A CA 1
ATOM 1642 C C . ARG A 1 202 ? 112.28000 88.47233 101.52800 1.000 35.39305 265 ARG A C 1
ATOM 1643 O O . ARG A 1 202 ? 111.93000 88.14833 100.38300 1.000 35.39305 265 ARG A O 1
ATOM 1651 N N . ASP A 1 203 ? 111.84900 89.58933 102.11800 1.000 35.07778 266 ASP A N 1
ATOM 1652 C CA . ASP A 1 203 ? 110.96200 90.50933 101.41600 1.000 35.07778 266 ASP A CA 1
ATOM 1653 C C . ASP A 1 203 ? 111.62500 91.05033 100.15800 1.000 35.07778 266 ASP A C 1
ATOM 1654 O O . ASP A 1 203 ? 111.01200 91.08333 99.08600 1.000 35.07778 266 ASP A O 1
ATOM 1659 N N . TYR A 1 204 ? 112.88500 91.48333 100.27400 1.000 30.92471 267 TYR A N 1
ATOM 1660 C CA . TYR A 1 204 ? 113.60300 92.00033 99.11400 1.000 30.92471 267 TYR A CA 1
ATOM 1661 C C . TYR A 1 204 ? 113.75700 90.93433 98.04300 1.000 30.92471 267 TYR A C 1
ATOM 1662 O O . TYR A 1 204 ? 113.57500 91.21033 96.85100 1.000 30.92471 267 TYR A O 1
ATOM 1671 N N . VAL A 1 205 ? 114.08900 89.70833 98.44600 1.000 32.05258 268 VAL A N 1
ATOM 1672 C CA . VAL A 1 205 ? 114.28500 88.64433 97.46900 1.000 32.05258 268 VAL A CA 1
ATOM 1673 C C . VAL A 1 205 ? 112.99600 88.38633 96.70200 1.000 32.05258 268 VAL A C 1
ATOM 1674 O O . VAL A 1 205 ? 113.00300 88.29933 95.47000 1.000 32.05258 268 VAL A O 1
ATOM 1678 N N . PHE A 1 206 ? 111.86400 88.30133 97.40400 1.000 33.22244 269 PHE A N 1
ATOM 1679 C CA . PHE A 1 206 ? 110.61800 88.03933 96.68800 1.000 33.22244 269 PHE A CA 1
ATOM 1680 C C . PHE A 1 206 ? 110.19100 89.22833 95.83100 1.000 33.22244 269 PHE A C 1
ATOM 1681 O O . PHE A 1 206 ? 109.68900 89.04233 94.71700 1.000 33.22244 269 PHE A O 1
ATOM 1689 N N . SER A 1 207 ? 110.36900 90.45133 96.32300 1.000 30.24753 270 SER A N 1
ATOM 1690 C CA . SER A 1 207 ? 109.84500 91.61933 95.63000 1.000 30.24753 270 SER A CA 1
ATOM 1691 C C . SER A 1 207 ? 110.79500 92.18333 94.58200 1.000 30.24753 270 SER A C 1
ATOM 1692 O O . SER A 1 207 ? 110.42700 93.14133 93.89400 1.000 30.24753 270 SER A O 1
ATOM 1695 N N . HIS A 1 208 ? 112.00000 91.63233 94.44000 1.000 31.46214 271 HIS A N 1
ATOM 1696 C CA . HIS A 1 208 ? 112.92000 92.10333 93.41500 1.000 31.46214 271 HIS A CA 1
ATOM 1697 C C . HIS A 1 208 ? 113.54700 91.00733 92.57000 1.000 31.46214 271 HIS A C 1
ATOM 1698 O O . HIS A 1 208 ? 114.03700 91.31533 91.47800 1.000 31.46214 271 HIS A O 1
ATOM 1705 N N . LEU A 1 209 ? 113.55500 89.74933 93.01800 1.000 32.22035 272 LEU A N 1
ATOM 1706 C CA . LEU A 1 209 ? 114.19100 88.67433 92.26700 1.000 32.22035 272 LEU A CA 1
ATOM 1707 C C . LEU A 1 209 ? 113.22800 87.52633 91.98700 1.000 32.22035 272 LEU A C 1
ATOM 1708 O O . LEU A 1 209 ? 113.67200 86.41033 91.70200 1.000 32.22035 272 LEU A O 1
ATOM 1713 N N . GLY A 1 210 ? 111.92300 87.77033 92.07200 1.000 32.92339 273 GLY A N 1
ATOM 1714 C CA . GLY A 1 210 ? 110.95500 86.72433 91.81900 1.000 32.92339 273 GLY A CA 1
ATOM 1715 C C . GLY A 1 210 ? 110.93600 85.60833 92.83400 1.000 32.92339 273 GLY A C 1
ATOM 1716 O O . GLY A 1 210 ? 110.29600 84.58233 92.59100 1.000 32.92339 273 GLY A O 1
ATOM 1717 N N . GLY A 1 211 ? 111.61600 85.77233 93.96500 1.000 37.68006 274 GLY A N 1
ATOM 1718 C CA . GLY A 1 211 ? 111.63400 84.76533 95.00300 1.000 37.68006 274 GLY A CA 1
ATOM 1719 C C . GLY A 1 211 ? 112.80100 83.80533 94.97000 1.000 37.68006 274 GLY A C 1
ATOM 1720 O O . GLY A 1 211 ? 112.81300 82.85233 95.75700 1.000 37.68006 274 GLY A O 1
ATOM 1721 N N . ASP A 1 212 ? 113.78000 84.01933 94.09400 1.000 47.38697 275 ASP A N 1
ATOM 1722 C CA . ASP A 1 212 ? 114.94900 83.15733 93.99600 1.000 47.38697 275 ASP A CA 1
ATOM 1723 C C . ASP A 1 212 ? 116.20200 84.00033 94.18800 1.000 47.38697 275 ASP A C 1
ATOM 1724 O O . ASP A 1 212 ? 116.26500 85.14733 93.73600 1.000 47.38697 275 ASP A O 1
ATOM 1729 N N . GLU A 1 213 ? 117.19700 83.42633 94.86000 1.000 53.98426 276 GLU A N 1
ATOM 1730 C CA . GLU A 1 213 ? 118.42600 84.13433 95.19700 1.000 53.98426 276 GLU A CA 1
ATOM 1731 C C . GLU A 1 213 ? 119.53600 83.93933 94.17200 1.000 53.98426 276 GLU A C 1
ATOM 1732 O O . GLU A 1 213 ? 120.65700 84.40133 94.40400 1.000 53.98426 276 GLU A O 1
ATOM 1738 N N . ILE A 1 214 ? 119.26000 83.26433 93.05400 1.000 52.44536 277 ILE A N 1
ATOM 1739 C CA . ILE A 1 214 ? 120.27900 83.09133 92.02100 1.000 52.44536 277 ILE A CA 1
ATOM 1740 C C . ILE A 1 214 ? 120.67700 84.43833 91.43300 1.000 52.44536 277 ILE A C 1
ATOM 1741 O O . ILE A 1 214 ? 121.84800 84.66833 91.10500 1.000 52.44536 277 ILE A O 1
ATOM 1746 N N . ALA A 1 215 ? 119.71800 85.35333 91.30000 1.000 48.18881 278 ALA A N 1
ATOM 1747 C CA . ALA A 1 215 ? 119.96500 86.66233 90.71300 1.000 48.18881 278 ALA A CA 1
ATOM 1748 C C . ALA A 1 215 ? 120.48900 87.67733 91.71700 1.000 48.18881 278 ALA A C 1
ATOM 1749 O O . ALA A 1 215 ? 120.40600 88.88333 91.45700 1.000 48.18881 278 ALA A O 1
ATOM 1751 N N . LEU A 1 216 ? 121.01800 87.22733 92.85100 1.000 48.84053 279 LEU A N 1
ATOM 1752 C CA . LEU A 1 216 ? 121.58100 88.12533 93.85100 1.000 48.84053 279 LEU A CA 1
ATOM 1753 C C . LEU A 1 216 ? 123.02700 88.44133 93.49600 1.000 48.84053 279 LEU A C 1
ATOM 1754 O O . LEU A 1 216 ? 123.79700 87.54233 93.14300 1.000 48.84053 279 LEU A O 1
ATOM 1759 N N . GLN A 1 217 ? 123.39000 89.71733 93.58700 1.000 51.09263 280 GLN A N 1
ATOM 1760 C CA . GLN A 1 217 ? 124.72200 90.18233 93.23500 1.000 51.09263 280 GLN A CA 1
ATOM 1761 C C . GLN A 1 217 ? 125.26100 91.07433 94.34700 1.000 51.09263 280 GLN A C 1
ATOM 1762 O O . GLN A 1 217 ? 124.55500 91.41133 95.30100 1.000 51.09263 280 GLN A O 1
ATOM 1768 N N . TYR A 1 218 ? 126.53500 91.45033 94.20900 1.000 56.53601 281 TYR A N 1
ATOM 1769 C CA . TYR A 1 218 ? 127.20100 92.25833 95.22800 1.000 56.53601 281 TYR A CA 1
ATOM 1770 C C . TYR A 1 218 ? 126.45500 93.56233 95.49000 1.000 56.53601 281 TYR A C 1
ATOM 1771 O O . TYR A 1 218 ? 126.15000 93.89433 96.64200 1.000 56.53601 281 TYR A O 1
ATOM 1780 N N . SER A 1 219 ? 126.14900 94.31433 94.43100 1.000 50.44089 282 SER A N 1
ATOM 1781 C CA . SER A 1 219 ? 125.53400 95.62533 94.60300 1.000 50.44089 282 SER A CA 1
ATOM 1782 C C . SER A 1 219 ? 124.16900 95.54333 95.27000 1.000 50.44089 282 SER A C 1
ATOM 1783 O O . SER A 1 219 ? 123.71500 96.53633 95.84600 1.000 50.44089 282 SER A O 1
ATOM 1786 N N . ASP A 1 220 ? 123.50500 94.38733 95.20300 1.000 47.89683 283 ASP A N 1
ATOM 1787 C CA . ASP A 1 220 ? 122.22900 94.22333 95.89200 1.000 47.89683 283 ASP A CA 1
ATOM 1788 C C . ASP A 1 220 ? 122.40500 94.17233 97.40300 1.000 47.89683 283 ASP A C 1
ATOM 1789 O O . ASP A 1 220 ? 121.53500 94.64733 98.14200 1.000 47.89683 283 ASP A O 1
ATOM 1794 N N . TYR A 1 221 ? 123.52400 93.62133 97.87900 1.000 50.58571 284 TYR A N 1
ATOM 1795 C CA . TYR A 1 221 ? 123.68600 93.33433 99.29900 1.000 50.58571 284 TYR A CA 1
ATOM 1796 C C . TYR A 1 221 ? 123.70700 94.58333 100.16600 1.000 50.58571 284 TYR A C 1
ATOM 1797 O O . TYR A 1 221 ? 123.56600 94.46833 101.38800 1.000 50.58571 284 TYR A O 1
ATOM 1806 N N . ASP A 1 222 ? 123.87600 95.76433 99.57900 1.000 51.48509 285 ASP A N 1
ATOM 1807 C CA . ASP A 1 222 ? 123.83100 96.99633 100.35000 1.000 51.48509 285 ASP A CA 1
ATOM 1808 C C . ASP A 1 222 ? 122.43500 97.58933 100.44300 1.000 51.48509 285 ASP A C 1
ATOM 1809 O O . ASP A 1 222 ? 122.19200 98.42633 101.31900 1.000 51.48509 285 ASP A O 1
ATOM 1814 N N . LYS A 1 223 ? 121.52000 97.18733 99.56000 1.000 44.19966 286 LYS A N 1
ATOM 1815 C CA . LYS A 1 223 ? 120.12700 97.59233 99.70900 1.000 44.19966 286 LYS A CA 1
ATOM 1816 C C . LYS A 1 223 ? 119.48900 96.87033 100.88600 1.000 44.19966 286 LYS A C 1
ATOM 1817 O O . LYS A 1 223 ? 118.97600 97.50433 101.81800 1.000 44.19966 286 LYS A O 1
ATOM 1823 N N . ILE A 1 224 ? 119.56600 95.53633 100.87200 1.000 37.61753 287 ILE A N 1
ATOM 1824 C CA . ILE A 1 224 ? 118.94300 94.69933 101.89600 1.000 37.61753 287 ILE A CA 1
ATOM 1825 C C . ILE A 1 224 ? 119.26700 95.22033 103.28800 1.000 37.61753 287 ILE A C 1
ATOM 1826 O O . ILE A 1 224 ? 118.37100 95.56333 104.07000 1.000 37.61753 287 ILE A O 1
ATOM 1831 N N . ALA A 1 225 ? 120.56200 95.32833 103.59600 1.000 39.71842 288 ALA A N 1
ATOM 1832 C CA . ALA A 1 225 ? 120.98000 95.78333 104.91600 1.000 39.71842 288 ALA A CA 1
ATOM 1833 C C . ALA A 1 225 ? 120.32600 97.11033 105.26600 1.000 39.71842 288 ALA A C 1
ATOM 1834 O O . ALA A 1 225 ? 119.69800 97.24533 106.32400 1.000 39.71842 288 ALA A O 1
ATOM 1836 N N . LEU A 1 226 ? 120.41000 98.08833 104.36100 1.000 39.91952 289 LEU A N 1
ATOM 1837 C CA . LEU A 1 226 ? 119.79600 99.37733 104.64800 1.000 39.91952 289 LEU A CA 1
ATOM 1838 C C . LEU A 1 226 ? 118.29600 99.22233 104.83700 1.000 39.91952 289 LEU A C 1
ATOM 1839 O O . LEU A 1 226 ? 117.72300 99.77633 105.78400 1.000 39.91952 289 LEU A O 1
ATOM 1844 N N . GLY A 1 227 ? 117.65200 98.43033 103.97700 1.000 33.06737 290 GLY A N 1
ATOM 1845 C CA . GLY A 1 227 ? 116.23700 98.16633 104.16000 1.000 33.06737 290 GLY A CA 1
ATOM 1846 C C . GLY A 1 227 ? 115.94900 97.53833 105.50700 1.000 33.06737 290 GLY A C 1
ATOM 1847 O O . GLY A 1 227 ? 114.97400 97.89633 106.17400 1.000 33.06737 290 GLY A O 1
ATOM 1848 N N . HIS A 1 228 ? 116.82100 96.62333 105.94500 1.000 31.46645 291 HIS A N 1
ATOM 1849 C CA . HIS A 1 228 ? 116.65400 96.01533 107.25800 1.000 31.46645 291 HIS A CA 1
ATOM 1850 C C . HIS A 1 228 ? 116.60000 97.08333 108.33800 1.000 31.46645 291 HIS A C 1
ATOM 1851 O O . HIS A 1 228 ? 115.76400 97.01733 109.24700 1.000 31.46645 291 HIS A O 1
ATOM 1858 N N . ALA A 1 229 ? 117.45000 98.10733 108.21900 1.000 33.44272 292 ALA A N 1
ATOM 1859 C CA . ALA A 1 229 ? 117.46200 99.17333 109.21200 1.000 33.44272 292 ALA A CA 1
ATOM 1860 C C . ALA A 1 229 ? 116.11200 99.86833 109.28000 1.000 33.44272 292 ALA A C 1
ATOM 1861 O O . ALA A 1 229 ? 115.63700 100.20833 110.37000 1.000 33.44272 292 ALA A O 1
ATOM 1863 N N . GLN A 1 230 ? 115.46200 100.05833 108.12800 1.000 31.69436 293 GLN A N 1
ATOM 1864 C CA . GLN A 1 230 ? 114.17000 100.73533 108.12700 1.000 31.69436 293 GLN A CA 1
ATOM 1865 C C . GLN A 1 230 ? 113.12600 99.95033 108.90700 1.000 31.69436 293 GLN A C 1
ATOM 1866 O O . GLN A 1 230 ? 112.15900 100.53433 109.40600 1.000 31.69436 293 GLN A O 1
ATOM 1872 N N . TYR A 1 231 ? 113.29800 98.63233 109.02600 1.000 27.80045 294 TYR A N 1
ATOM 1873 C CA . TYR A 1 231 ? 112.41100 97.87333 109.89800 1.000 27.80045 294 TYR A CA 1
ATOM 1874 C C . TYR A 1 231 ? 112.75200 98.11333 111.36200 1.000 27.80045 294 TYR A C 1
ATOM 1875 O O . TYR A 1 231 ? 111.85600 98.33333 112.18600 1.000 27.80045 294 TYR A O 1
ATOM 1884 N N . ILE A 1 232 ? 114.04600 98.11733 111.69400 1.000 27.82327 295 ILE A N 1
ATOM 1885 C CA . ILE A 1 232 ? 114.45600 98.29033 113.08500 1.000 27.82327 295 ILE A CA 1
ATOM 1886 C C . ILE A 1 232 ? 113.96500 99.63033 113.61200 1.000 27.82327 295 ILE A C 1
ATOM 1887 O O . ILE A 1 232 ? 113.36200 99.71133 114.68900 1.000 27.82327 295 ILE A O 1
ATOM 1892 N N . ASP A 1 233 ? 114.17200 100.69333 112.83100 1.000 30.86887 296 ASP A N 1
ATOM 1893 C CA . ASP A 1 233 ? 113.70200 102.01733 113.22200 1.000 30.86887 296 ASP A CA 1
ATOM 1894 C C . ASP A 1 233 ? 112.21500 102.00333 113.54300 1.000 30.86887 296 ASP A C 1
ATOM 1895 O O . ASP A 1 233 ? 111.75600 102.73533 114.42600 1.000 30.86887 296 ASP A O 1
ATOM 1900 N N . PHE A 1 234 ? 111.44200 101.17933 112.83200 1.000 27.59283 297 PHE A N 1
ATOM 1901 C CA . PHE A 1 234 ? 110.01800 101.08133 113.13000 1.000 27.59283 297 PHE A CA 1
ATOM 1902 C C . PHE A 1 234 ? 109.79000 100.38633 114.46500 1.000 27.59283 297 PHE A C 1
ATOM 1903 O O . PHE A 1 234 ? 109.06700 100.89933 115.32800 1.000 27.59283 297 PHE A O 1
ATOM 1911 N N . ALA A 1 235 ? 110.44300 99.23833 114.67000 1.000 24.62694 298 ALA A N 1
ATOM 1912 C CA . ALA A 1 235 ? 110.15700 98.42133 115.84500 1.000 24.62694 298 ALA A CA 1
ATOM 1913 C C . ALA A 1 235 ? 110.50400 99.15933 117.12800 1.000 24.62694 298 ALA A C 1
ATOM 1914 O O . ALA A 1 235 ? 109.79700 99.03933 118.13400 1.000 24.62694 298 ALA A O 1
ATOM 1916 N N . VAL A 1 236 ? 111.59200 99.92833 117.11100 1.000 25.58806 299 VAL A N 1
ATOM 1917 C CA . VAL A 1 236 ? 111.99400 100.68233 118.29000 1.000 25.58806 299 VAL A CA 1
ATOM 1918 C C . VAL A 1 236 ? 111.15300 101.93933 118.47900 1.000 25.58806 299 VAL A C 1
ATOM 1919 O O . VAL A 1 236 ? 111.09500 102.47733 119.59100 1.000 25.58806 299 VAL A O 1
ATOM 1923 N N . LYS A 1 237 ? 110.47800 102.41533 117.43200 1.000 24.80435 300 LYS A N 1
ATOM 1924 C CA . LYS A 1 237 ? 109.68200 103.63033 117.56000 1.000 24.80435 300 LYS A CA 1
ATOM 1925 C C . LYS A 1 237 ? 108.35100 103.39233 118.26200 1.000 24.80435 300 LYS A C 1
ATOM 1926 O O . LYS A 1 237 ? 107.73200 104.35433 118.72700 1.000 24.80435 300 LYS A O 1
ATOM 1932 N N . TYR A 1 238 ? 107.90300 102.13833 118.35700 1.000 23.30346 301 TYR A N 1
ATOM 1933 C CA . TYR A 1 238 ? 106.59400 101.82233 118.91800 1.000 23.30346 301 TYR A CA 1
ATOM 1934 C C . TYR A 1 238 ? 106.66500 100.68733 119.93300 1.000 23.30346 301 TYR A C 1
ATOM 1935 O O . TYR A 1 238 ? 105.64000 100.06933 120.23400 1.000 23.30346 301 TYR A O 1
ATOM 1944 N N . ALA A 1 239 ? 107.84900 100.40333 120.46800 1.000 25.43471 302 ALA A N 1
ATOM 1945 C CA . ALA A 1 239 ? 108.02900 99.25633 121.34400 1.000 25.43471 302 ALA A CA 1
ATOM 1946 C C . ALA A 1 239 ? 107.43000 99.51333 122.72500 1.000 25.43471 302 ALA A C 1
ATOM 1947 O O . ALA A 1 239 ? 107.27500 100.65333 123.16900 1.000 25.43471 302 ALA A O 1
ATOM 1949 N N . ASN A 1 240 ? 107.08300 98.41833 123.40200 1.000 27.93679 303 ASN A N 1
ATOM 1950 C CA . ASN A 1 240 ? 106.63400 98.45933 124.79300 1.000 27.93679 303 ASN A CA 1
ATOM 1951 C C . ASN A 1 240 ? 107.81100 98.06333 125.68100 1.000 27.93679 303 ASN A C 1
ATOM 1952 O O . ASN A 1 240 ? 107.90500 96.94233 126.18100 1.000 27.93679 303 ASN A O 1
ATOM 1957 N N . LYS A 1 241 ? 108.74600 99.00733 125.83000 1.000 28.09760 304 LYS A N 1
ATOM 1958 C CA . LYS A 1 241 ? 109.91700 98.91233 126.70100 1.000 28.09760 304 LYS A CA 1
ATOM 1959 C C . LYS A 1 241 ? 110.96600 97.94633 126.16200 1.000 28.09760 304 LYS A C 1
ATOM 1960 O O . LYS A 1 241 ? 112.07000 97.86533 126.70600 1.000 28.09760 304 LYS A O 1
ATOM 1966 N N . VAL A 1 242 ? 110.64800 97.23233 125.08700 1.000 26.19787 305 VAL A N 1
ATOM 1967 C CA . VAL A 1 242 ? 111.56800 96.25833 124.51200 1.000 26.19787 305 VAL A CA 1
ATOM 1968 C C . VAL A 1 242 ? 111.12500 95.97933 123.08300 1.000 26.19787 305 VAL A C 1
ATOM 1969 O O . VAL A 1 242 ? 109.93000 95.88033 122.79800 1.000 26.19787 305 VAL A O 1
ATOM 1973 N N . ALA A 1 243 ? 112.09900 95.87633 122.18300 1.000 26.05916 306 ALA A N 1
ATOM 1974 C CA . ALA A 1 243 ? 111.84800 95.55733 120.78600 1.000 26.05916 306 ALA A CA 1
ATOM 1975 C C . ALA A 1 243 ? 112.68700 94.35233 120.39200 1.000 26.05916 306 ALA A C 1
ATOM 1976 O O . ALA A 1 243 ? 113.80200 94.16533 120.88500 1.000 26.05916 306 ALA A O 1
ATOM 1978 N N . PHE A 1 244 ? 112.14200 93.53333 119.49800 1.000 25.60780 307 PHE A N 1
ATOM 1979 C CA . PHE A 1 244 ? 112.77000 92.28533 119.09200 1.000 25.60780 307 PHE A CA 1
ATOM 1980 C C . PHE A 1 244 ? 113.12600 92.35033 117.61400 1.000 25.60780 307 PHE A C 1
ATOM 1981 O O . PHE A 1 244 ? 112.31800 92.80233 116.79600 1.000 25.60780 307 PHE A O 1
ATOM 1989 N N . ILE A 1 245 ? 114.33600 91.90733 117.28100 1.000 27.33924 308 ILE A N 1
ATOM 1990 C CA . ILE A 1 245 ? 114.89600 92.03133 115.94100 1.000 27.33924 308 ILE A CA 1
ATOM 1991 C C . ILE A 1 245 ? 115.22500 90.63633 115.43400 1.000 27.33924 308 ILE A C 1
ATOM 1992 O O . ILE A 1 245 ? 115.89800 89.86333 116.12400 1.000 27.33924 308 ILE A O 1
ATOM 1997 N N . ASP A 1 246 ? 114.75900 90.31833 114.22600 1.000 31.99066 309 ASP A N 1
ATOM 1998 C CA . ASP A 1 246 ? 114.86100 88.95933 113.70700 1.000 31.99066 309 ASP A CA 1
ATOM 1999 C C . ASP A 1 246 ? 116.25900 88.59033 113.21900 1.000 31.99066 309 ASP A C 1
ATOM 2000 O O . ASP A 1 246 ? 116.58900 87.40033 113.18900 1.000 31.99066 309 ASP A O 1
ATOM 2005 N N . THR A 1 247 ? 117.08100 89.56233 112.82600 1.000 37.92871 310 THR A N 1
ATOM 2006 C CA . THR A 1 247 ? 118.38300 89.25833 112.24700 1.000 37.92871 310 THR A CA 1
ATOM 2007 C C . THR A 1 247 ? 119.26500 90.49733 112.33600 1.000 37.92871 310 THR A C 1
ATOM 2008 O O . THR A 1 247 ? 118.76800 91.62333 112.26100 1.000 37.92871 310 THR A O 1
ATOM 2012 N N . ASP A 1 248 ? 120.57000 90.27933 112.50100 1.000 44.43806 311 ASP A N 1
ATOM 2013 C CA . ASP A 1 248 ? 121.54400 91.35033 112.64600 1.000 44.43806 311 ASP A CA 1
ATOM 2014 C C . ASP A 1 248 ? 122.17700 91.66733 111.28800 1.000 44.43806 311 ASP A C 1
ATOM 2015 O O . ASP A 1 248 ? 121.87400 91.04233 110.26900 1.000 44.43806 311 ASP A O 1
ATOM 2020 N N . PHE A 1 249 ? 123.06600 92.66533 111.27200 1.000 45.86989 312 PHE A N 1
ATOM 2021 C CA . PHE A 1 249 ? 123.87300 92.95433 110.09200 1.000 45.86989 312 PHE A CA 1
ATOM 2022 C C . PHE A 1 249 ? 125.05600 92.00433 109.95900 1.000 45.86989 312 PHE A C 1
ATOM 2023 O O . PHE A 1 249 ? 125.66100 91.91933 108.88100 1.000 45.86989 312 PHE A O 1
ATOM 2031 N N . VAL A 1 250 ? 125.39600 91.28733 111.02900 1.000 52.79536 313 VAL A N 1
ATOM 2032 C CA . VAL A 1 250 ? 126.44100 90.27533 110.94200 1.000 52.79536 313 VAL A CA 1
ATOM 2033 C C . VAL A 1 250 ? 126.03700 89.19033 109.95300 1.000 52.79536 313 VAL A C 1
ATOM 2034 O O . VAL A 1 250 ? 126.86700 88.68833 109.18700 1.000 52.79536 313 VAL A O 1
ATOM 2038 N N . THR A 1 251 ? 124.75100 88.83333 109.92900 1.000 55.12333 314 THR A N 1
ATOM 2039 C CA . THR A 1 251 ? 124.29000 87.79233 109.01500 1.000 55.12333 314 THR A CA 1
ATOM 2040 C C . THR A 1 251 ? 124.35800 88.24633 107.55900 1.000 55.12333 314 THR A C 1
ATOM 2041 O O . THR A 1 251 ? 124.73000 87.46133 106.67800 1.000 55.12333 314 THR A O 1
ATOM 2045 N N . THR A 1 252 ? 124.00200 89.50433 107.27400 1.000 51.19442 315 THR A N 1
ATOM 2046 C CA . THR A 1 252 ? 124.06700 89.95833 105.88700 1.000 51.19442 315 THR A CA 1
ATOM 2047 C C . THR A 1 252 ? 125.51200 90.12833 105.43000 1.000 51.19442 315 THR A C 1
ATOM 2048 O O . THR A 1 252 ? 125.83700 89.82633 104.27600 1.000 51.19442 315 THR A O 1
ATOM 2052 N N . GLN A 1 253 ? 126.40100 90.58533 106.32000 1.000 55.07344 316 GLN A N 1
ATOM 2053 C CA . GLN A 1 253 ? 127.82900 90.53633 106.00700 1.000 55.07344 316 GLN A CA 1
ATOM 2054 C C . GLN A 1 253 ? 128.30700 89.11433 105.76300 1.000 55.07344 316 GLN A C 1
ATOM 2055 O O . GLN A 1 253 ? 129.11400 88.87533 104.85800 1.000 55.07344 316 GLN A O 1
ATOM 2061 N N . ALA A 1 254 ? 127.82300 88.15733 106.55100 1.000 58.24524 317 ALA A N 1
ATOM 2062 C CA . ALA A 1 254 ? 128.21400 86.76733 106.35100 1.000 58.24524 317 ALA A CA 1
ATOM 2063 C C . ALA A 1 254 ? 127.80800 86.28233 104.96700 1.000 58.24524 317 ALA A C 1
ATOM 2064 O O . ALA A 1 254 ? 128.62300 85.71433 104.22900 1.000 58.24524 317 ALA A O 1
ATOM 2066 N N . PHE A 1 255 ? 126.54900 86.51733 104.59300 1.000 58.05466 318 PHE A N 1
ATOM 2067 C CA . PHE A 1 255 ? 126.07000 86.08533 103.28300 1.000 58.05466 318 PHE A CA 1
ATOM 2068 C C . PHE A 1 255 ? 126.82800 86.78033 102.15900 1.000 58.05466 318 PHE A C 1
ATOM 2069 O O . PHE A 1 255 ? 127.23900 86.13633 101.18600 1.000 58.05466 318 PHE A O 1
ATOM 2077 N N . CYS A 1 256 ? 127.02900 88.09633 102.28000 1.000 58.11865 319 CYS A N 1
ATOM 2078 C CA . CYS A 1 256 ? 127.72100 88.84633 101.23900 1.000 58.11865 319 CYS A CA 1
ATOM 2079 C C . CYS A 1 256 ? 129.14600 88.34633 101.05500 1.000 58.11865 319 CYS A C 1
ATOM 2080 O O . CYS A 1 256 ? 129.59500 88.12233 99.92600 1.000 58.11865 319 CYS A O 1
ATOM 2083 N N . LYS A 1 257 ? 129.87100 88.14333 102.15700 1.000 60.05538 320 LYS A N 1
ATOM 2084 C CA . LYS A 1 257 ? 131.26300 87.73333 102.03700 1.000 60.05538 320 LYS A CA 1
ATOM 2085 C C . LYS A 1 257 ? 131.37100 86.28933 101.56100 1.000 60.05538 320 LYS A C 1
ATOM 2086 O O . LYS A 1 257 ? 132.30800 85.94333 100.83300 1.000 60.05538 320 LYS A O 1
ATOM 2092 N N . LYS A 1 258 ? 130.42800 85.42733 101.95400 1.000 61.28554 321 LYS A N 1
ATOM 2093 C CA . LYS A 1 258 ? 130.53400 84.02833 101.55900 1.000 61.28554 321 LYS A CA 1
ATOM 2094 C C . LYS A 1 258 ? 130.12500 83.81333 100.10600 1.000 61.28554 321 LYS A C 1
ATOM 2095 O O . LYS A 1 258 ? 130.69500 82.94733 99.43300 1.000 61.28554 321 LYS A O 1
ATOM 2101 N N . TYR A 1 259 ? 129.15900 84.58133 99.59800 1.000 60.87039 322 TYR A N 1
ATOM 2102 C CA . TYR A 1 259 ? 128.72800 84.40633 98.21600 1.000 60.87039 322 TYR A CA 1
ATOM 2103 C C . TYR A 1 259 ? 129.51200 85.26033 97.22800 1.000 60.87039 322 TYR A C 1
ATOM 2104 O O . TYR A 1 259 ? 129.59000 84.90433 96.04700 1.000 60.87039 322 TYR A O 1
ATOM 2113 N N . GLU A 1 260 ? 130.09400 86.37833 97.67200 1.000 63.03433 323 GLU A N 1
ATOM 2114 C CA . GLU A 1 260 ? 130.80000 87.28433 96.77900 1.000 63.03433 323 GLU A CA 1
ATOM 2115 C C . GLU A 1 260 ? 132.30200 87.33933 97.01200 1.000 63.03433 323 GLU A C 1
ATOM 2116 O O . GLU A 1 260 ? 133.03100 87.76833 96.11400 1.000 63.03433 323 GLU A O 1
ATOM 2122 N N . GLY A 1 261 ? 132.78100 86.92433 98.18400 1.000 60.74475 324 GLY A N 1
ATOM 2123 C CA . GLY A 1 261 ? 134.19500 86.93033 98.48400 1.000 60.74475 324 GLY A CA 1
ATOM 2124 C C . GLY A 1 261 ? 134.73500 88.22533 99.05200 1.000 60.74475 324 GLY A C 1
ATOM 2125 O O . GLY A 1 261 ? 135.91000 88.26733 99.43800 1.000 60.74475 324 GLY A O 1
ATOM 2126 N N . ARG A 1 262 ? 133.92800 89.28133 99.11800 1.000 60.23210 325 ARG A N 1
ATOM 2127 C CA . ARG A 1 262 ? 134.37800 90.55633 99.65500 1.000 60.23210 325 ARG A CA 1
ATOM 2128 C C . ARG A 1 262 ? 133.28000 91.16633 100.51300 1.000 60.23210 325 ARG A C 1
ATOM 2129 O O . ARG A 1 262 ? 132.09100 90.90433 100.31900 1.000 60.23210 325 ARG A O 1
ATOM 2137 N N . GLU A 1 263 ? 133.69900 91.99033 101.47200 1.000 61.13547 326 GLU A N 1
ATOM 2138 C CA . GLU A 1 263 ? 132.77700 92.66333 102.37200 1.000 61.13547 326 GLU A CA 1
ATOM 2139 C C . GLU A 1 263 ? 132.23800 93.93333 101.71600 1.000 61.13547 326 GLU A C 1
ATOM 2140 O O . GLU A 1 263 ? 132.53800 94.24333 100.56000 1.000 61.13547 326 GLU A O 1
ATOM 2146 N N . HIS A 1 264 ? 131.42900 94.68333 102.46200 1.000 54.42090 327 HIS A N 1
ATOM 2147 C CA . HIS A 1 264 ? 130.82400 95.90233 101.94600 1.000 54.42090 327 HIS A CA 1
ATOM 2148 C C . HIS A 1 264 ? 130.99100 97.01733 102.97100 1.000 54.42090 327 HIS A C 1
ATOM 2149 O O . HIS A 1 264 ? 130.59500 96.85133 104.13800 1.000 54.42090 327 HIS A O 1
ATOM 2156 N N . PRO A 1 265 ? 131.57200 98.15933 102.58700 1.000 58.62800 328 PRO A N 1
ATOM 2157 C CA . PRO A 1 265 ? 131.84600 99.21333 103.58100 1.000 58.62800 328 PRO A CA 1
ATOM 2158 C C . PRO A 1 265 ? 130.61000 99.76033 104.27700 1.000 58.62800 328 PRO A C 1
ATOM 2159 O O . PRO A 1 265 ? 130.66900 100.05833 105.47700 1.000 58.62800 328 PRO A O 1
ATOM 2163 N N . PHE A 1 266 ? 129.48800 99.90333 103.56700 1.000 50.89131 329 PHE A N 1
ATOM 2164 C CA . PHE A 1 266 ? 128.31300 100.50833 104.18500 1.000 50.89131 329 PHE A CA 1
ATOM 2165 C C . PHE A 1 266 ? 127.67100 99.61133 105.23400 1.000 50.89131 329 PHE A C 1
ATOM 2166 O O . PHE A 1 266 ? 127.21500 100.10533 106.27000 1.000 50.89131 329 PHE A O 1
ATOM 2174 N N . VAL A 1 267 ? 127.60900 98.30433 104.99200 1.000 51.46902 330 VAL A N 1
ATOM 2175 C CA . VAL A 1 267 ? 127.02600 97.42533 105.99700 1.000 51.46902 330 VAL A CA 1
ATOM 2176 C C . VAL A 1 267 ? 127.93700 97.34033 107.21700 1.000 51.46902 330 VAL A C 1
ATOM 2177 O O . VAL A 1 267 ? 127.46800 97.17433 108.34700 1.000 51.46902 330 VAL A O 1
ATOM 2181 N N . GLN A 1 268 ? 129.25100 97.47133 107.01600 1.000 50.95653 331 GLN A N 1
ATOM 2182 C CA . GLN A 1 268 ? 130.16100 97.56533 108.15600 1.000 50.95653 331 GLN A CA 1
ATOM 2183 C C . GLN A 1 268 ? 129.94000 98.85933 108.93400 1.000 50.95653 331 GLN A C 1
ATOM 2184 O O . GLN A 1 268 ? 129.99800 98.86933 110.17200 1.000 50.95653 331 GLN A O 1
ATOM 2190 N N . ALA A 1 269 ? 129.68300 99.96133 108.22600 1.000 50.59271 332 ALA A N 1
ATOM 2191 C CA . ALA A 1 269 ? 129.32900 101.20333 108.90400 1.000 50.59271 332 ALA A CA 1
ATOM 2192 C C . ALA A 1 269 ? 128.03900 101.04133 109.69800 1.000 50.59271 332 ALA A C 1
ATOM 2193 O O . ALA A 1 269 ? 127.89900 101.59833 110.79200 1.000 50.59271 332 ALA A O 1
ATOM 2195 N N . LEU A 1 270 ? 127.08000 100.29133 109.15100 1.000 47.63066 333 LEU A N 1
ATOM 2196 C CA . LEU A 1 270 ? 125.84900 100.00033 109.88200 1.000 47.63066 333 LEU A CA 1
ATOM 2197 C C . LEU A 1 270 ? 126.12700 99.15933 111.12300 1.000 47.63066 333 LEU A C 1
ATOM 2198 O O . LEU A 1 270 ? 125.55000 99.40533 112.18800 1.000 47.63066 333 LEU A O 1
ATOM 2203 N N . ILE A 1 271 ? 126.99900 98.15633 110.99500 1.000 48.68234 334 ILE A N 1
ATOM 2204 C CA . ILE A 1 271 ? 127.39100 97.34033 112.14300 1.000 48.68234 334 ILE A CA 1
ATOM 2205 C C . ILE A 1 271 ? 127.95300 98.22333 113.24700 1.000 48.68234 334 ILE A C 1
ATOM 2206 O O . ILE A 1 271 ? 127.59300 98.08833 114.42200 1.000 48.68234 334 ILE A O 1
ATOM 2211 N N . ASP A 1 272 ? 128.85000 99.14033 112.88200 1.000 53.72028 335 ASP A N 1
ATOM 2212 C CA . ASP A 1 272 ? 129.41900 100.04933 113.87200 1.000 53.72028 335 ASP A CA 1
ATOM 2213 C C . ASP A 1 272 ? 128.34900 100.95733 114.46900 1.000 53.72028 335 ASP A C 1
ATOM 2214 O O . ASP A 1 272 ? 128.34300 101.21033 115.68000 1.000 53.72028 335 ASP A O 1
ATOM 2219 N N . GLU A 1 273 ? 127.43500 101.45533 113.63500 1.000 56.88723 336 GLU A N 1
ATOM 2220 C CA . GLU A 1 273 ? 126.41900 102.39433 114.10300 1.000 56.88723 336 GLU A CA 1
ATOM 2221 C C . GLU A 1 273 ? 125.37500 101.71033 114.97900 1.000 56.88723 336 GLU A C 1
ATOM 2222 O O . GLU A 1 273 ? 124.96000 102.26533 116.00300 1.000 56.88723 336 GLU A O 1
ATOM 2228 N N . TYR A 1 274 ? 124.93600 100.51233 114.59900 1.000 48.69808 337 TYR A N 1
ATOM 2229 C CA . TYR A 1 274 ? 123.82800 99.83333 115.26400 1.000 48.69808 337 TYR A CA 1
ATOM 2230 C C . TYR A 1 274 ? 124.38200 98.87133 116.30800 1.000 48.69808 337 TYR A C 1
ATOM 2231 O O . TYR A 1 274 ? 124.96600 97.83833 115.96500 1.000 48.69808 337 TYR A O 1
ATOM 2240 N N . ARG A 1 275 ? 124.18800 99.21033 117.58000 1.000 51.37785 338 ARG A N 1
ATOM 2241 C CA . ARG A 1 275 ? 124.63000 98.39233 118.70100 1.000 51.37785 338 ARG A CA 1
ATOM 2242 C C . ARG A 1 275 ? 123.40800 97.92633 119.47800 1.000 51.37785 338 ARG A C 1
ATOM 2243 O O . ARG A 1 275 ? 122.53300 98.73433 119.80800 1.000 51.37785 338 ARG A O 1
ATOM 2251 N N . PHE A 1 276 ? 123.35100 96.63033 119.77100 1.000 39.84103 339 PHE A N 1
ATOM 2252 C CA . PHE A 1 276 ? 122.18900 96.01733 120.39700 1.000 39.84103 339 PHE A CA 1
ATOM 2253 C C . PHE A 1 276 ? 122.48200 95.69533 121.85500 1.000 39.84103 339 PHE A C 1
ATOM 2254 O O . PHE A 1 276 ? 123.60300 95.31233 122.20500 1.000 39.84103 339 PHE A O 1
ATOM 2262 N N . ASP A 1 277 ? 121.46400 95.85733 122.70300 1.000 41.18800 340 ASP A N 1
ATOM 2263 C CA . ASP A 1 277 ? 121.64000 95.62433 124.13200 1.000 41.18800 340 ASP A CA 1
ATOM 2264 C C . ASP A 1 277 ? 121.84000 94.14533 124.43800 1.000 41.18800 340 ASP A C 1
ATOM 2265 O O . ASP A 1 277 ? 122.70900 93.78533 125.24000 1.000 41.18800 340 ASP A O 1
ATOM 2270 N N . LEU A 1 278 ? 121.05200 93.27433 123.81400 1.000 38.16566 341 LEU A N 1
ATOM 2271 C CA . LEU A 1 278 ? 121.20100 91.83633 123.98400 1.000 38.16566 341 LEU A CA 1
ATOM 2272 C C . LEU A 1 278 ? 121.17100 91.15833 122.62500 1.000 38.16566 341 LEU A C 1
ATOM 2273 O O . LEU A 1 278 ? 120.34000 91.48833 121.77400 1.000 38.16566 341 LEU A O 1
ATOM 2278 N N . VAL A 1 279 ? 122.08600 90.21433 122.42600 1.000 43.03078 342 VAL A N 1
ATOM 2279 C CA . VAL A 1 279 ? 122.15500 89.41133 121.21300 1.000 43.03078 342 VAL A CA 1
ATOM 2280 C C . VAL A 1 279 ? 122.05600 87.94833 121.61500 1.000 43.03078 342 VAL A C 1
ATOM 2281 O O . VAL A 1 279 ? 122.80300 87.48833 122.48600 1.000 43.03078 342 VAL A O 1
ATOM 2285 N N . ILE A 1 280 ? 121.13600 87.22233 120.98800 1.000 40.65620 343 ILE A N 1
ATOM 2286 C CA . ILE A 1 280 ? 120.90100 85.81533 121.28500 1.000 40.65620 343 ILE A CA 1
ATOM 2287 C C . ILE A 1 280 ? 121.22600 85.00733 120.03900 1.000 40.65620 343 ILE A C 1
ATOM 2288 O O . ILE A 1 280 ? 120.75500 85.33233 118.94300 1.000 40.65620 343 ILE A O 1
ATOM 2293 N N . LEU A 1 281 ? 122.03100 83.96433 120.20700 1.000 50.88060 344 LEU A N 1
ATOM 2294 C CA . LEU A 1 281 ? 122.46000 83.11033 119.10800 1.000 50.88060 344 LEU A CA 1
ATOM 2295 C C . LEU A 1 281 ? 121.90900 81.70833 119.32500 1.000 50.88060 344 LEU A C 1
ATOM 2296 O O . LEU A 1 281 ? 122.19700 81.07533 120.34600 1.000 50.88060 344 LEU A O 1
ATOM 2301 N N . LEU A 1 282 ? 121.11900 81.22933 118.37100 1.000 55.64119 345 LEU A N 1
ATOM 2302 C CA . LEU A 1 282 ? 120.60500 79.87233 118.40700 1.000 55.64119 345 LEU A CA 1
ATOM 2303 C C . LEU A 1 282 ? 121.56200 78.93233 117.67900 1.000 55.64119 345 LEU A C 1
ATOM 2304 O O . LEU A 1 282 ? 122.55600 79.35333 117.08500 1.000 55.64119 345 LEU A O 1
ATOM 2309 N N . GLU A 1 283 ? 121.25100 77.64333 117.72800 1.000 72.37181 346 GLU A N 1
ATOM 2310 C CA . GLU A 1 283 ? 122.10700 76.60833 117.16900 1.000 72.37181 346 GLU A CA 1
ATOM 2311 C C . GLU A 1 283 ? 121.41000 75.91433 116.00100 1.000 72.37181 346 GLU A C 1
ATOM 2312 O O . GLU A 1 283 ? 120.25200 76.19033 115.67700 1.000 72.37181 346 GLU A O 1
ATOM 2318 N N . ASN A 1 284 ? 122.14500 74.99933 115.36400 1.000 84.04805 347 ASN A N 1
ATOM 2319 C CA . ASN A 1 284 ? 121.62100 74.16233 114.29200 1.000 84.04805 347 ASN A CA 1
ATOM 2320 C C . ASN A 1 284 ? 121.08000 72.83433 114.80500 1.000 84.04805 347 ASN A C 1
ATOM 2321 O O . ASN A 1 284 ? 121.06700 71.84433 114.06200 1.000 84.04805 347 ASN A O 1
ATOM 2326 N N . ASN A 1 285 ? 120.63800 72.79133 116.06300 1.000 87.81276 348 ASN A N 1
ATOM 2327 C CA . ASN A 1 285 ? 120.20500 71.53433 116.66400 1.000 87.81276 348 ASN A CA 1
ATOM 2328 C C . ASN A 1 285 ? 118.95900 70.98233 115.98100 1.000 87.81276 348 ASN A C 1
ATOM 2329 O O . ASN A 1 285 ? 118.79800 69.76133 115.86200 1.000 87.81276 348 ASN A O 1
ATOM 2334 N N . THR A 1 286 ? 118.06600 71.85833 115.53800 1.000 95.66411 349 THR A N 1
ATOM 2335 C CA . THR A 1 286 ? 116.82600 71.40833 114.91400 1.000 95.66411 349 THR A CA 1
ATOM 2336 C C . THR A 1 286 ? 117.12800 70.68933 113.60300 1.000 95.66411 349 THR A C 1
ATOM 2337 O O . THR A 1 286 ? 117.91000 71.19533 112.79000 1.000 95.66411 349 THR A O 1
ATOM 2341 N N . PRO A 1 287 ? 116.54100 69.51833 113.36400 1.000 103.02675 350 PRO A N 1
ATOM 2342 C CA . PRO A 1 287 ? 116.81100 68.80033 112.11400 1.000 103.02675 350 PRO A CA 1
ATOM 2343 C C . PRO A 1 287 ? 116.25900 69.54233 110.90800 1.000 103.02675 350 PRO A C 1
ATOM 2344 O O . PRO A 1 287 ? 115.24800 70.24433 110.98400 1.000 103.02675 350 PRO A O 1
ATOM 2348 N N . TRP A 1 288 ? 116.94400 69.37633 109.78000 1.000 111.33237 351 TRP A N 1
ATOM 2349 C CA . TRP A 1 288 ? 116.49500 69.98533 108.53600 1.000 111.33237 351 TRP A CA 1
ATOM 2350 C C . TRP A 1 288 ? 115.27200 69.25133 108.00000 1.000 111.33237 351 TRP A C 1
ATOM 2351 O O . TRP A 1 288 ? 115.23600 68.01733 107.97100 1.000 111.33237 351 TRP A O 1
ATOM 2362 N N . VAL A 1 289 ? 114.26900 70.01433 107.57500 1.000 115.78196 352 VAL A N 1
ATOM 2363 C CA . VAL A 1 289 ? 113.04600 69.47833 106.99000 1.000 115.78196 352 VAL A CA 1
ATOM 2364 C C . VAL A 1 289 ? 113.00000 69.89733 105.52800 1.000 115.78196 352 VAL A C 1
ATOM 2365 O O . VAL A 1 289 ? 113.19600 71.07633 105.20900 1.000 115.78196 352 VAL A O 1
ATOM 2369 N N . ALA A 1 290 ? 112.75500 68.93233 104.64300 1.000 118.17785 353 ALA A N 1
ATOM 2370 C CA . ALA A 1 290 ? 112.71900 69.21633 103.21400 1.000 118.17785 353 ALA A CA 1
ATOM 2371 C C . ALA A 1 290 ? 111.62700 70.22933 102.89800 1.000 118.17785 353 ALA A C 1
ATOM 2372 O O . ALA A 1 290 ? 110.47100 70.06433 103.29900 1.000 118.17785 353 ALA A O 1
ATOM 2374 N N . ASP A 1 291 ? 111.99900 71.28233 102.17300 1.000 118.15139 354 ASP A N 1
ATOM 2375 C CA . ASP A 1 291 ? 111.08800 72.36933 101.84400 1.000 118.15139 354 ASP A CA 1
ATOM 2376 C C . ASP A 1 291 ? 110.96500 72.64333 100.35400 1.000 118.15139 354 ASP A C 1
ATOM 2377 O O . ASP A 1 291 ? 109.97700 73.24933 99.93500 1.000 118.15139 354 ASP A O 1
ATOM 2382 N N . GLY A 1 292 ? 111.93600 72.22033 99.54600 1.000 115.18620 355 GLY A N 1
ATOM 2383 C CA . GLY A 1 292 ? 111.89600 72.44633 98.11800 1.000 115.18620 355 GLY A CA 1
ATOM 2384 C C . GLY A 1 292 ? 112.33000 73.82333 97.66700 1.000 115.18620 355 GLY A C 1
ATOM 2385 O O . GLY A 1 292 ? 112.20300 74.13233 96.47500 1.000 115.18620 355 GLY A O 1
ATOM 2386 N N . LEU A 1 293 ? 112.83600 74.66233 98.57300 1.000 111.72730 356 LEU A N 1
ATOM 2387 C CA . LEU A 1 293 ? 113.27700 76.00433 98.22600 1.000 111.72730 356 LEU A CA 1
ATOM 2388 C C . LEU A 1 293 ? 114.75800 76.24833 98.46800 1.000 111.72730 356 LEU A C 1
ATOM 2389 O O . LEU A 1 293 ? 115.31000 77.19233 97.89100 1.000 111.72730 356 LEU A O 1
ATOM 2394 N N . ARG A 1 294 ? 115.41700 75.43833 99.29400 1.000 107.19657 357 ARG A N 1
ATOM 2395 C CA . ARG A 1 294 ? 116.82900 75.61633 99.61300 1.000 107.19657 357 ARG A CA 1
ATOM 2396 C C . ARG A 1 294 ? 117.57100 74.32933 99.28900 1.000 107.19657 357 ARG A C 1
ATOM 2397 O O . ARG A 1 294 ? 117.21400 73.26133 99.79600 1.000 107.19657 357 ARG A O 1
ATOM 2405 N N . SER A 1 295 ? 118.59900 74.43233 98.45100 1.000 106.51687 358 SER A N 1
ATOM 2406 C CA . SER A 1 295 ? 119.41000 73.28333 98.07300 1.000 106.51687 358 SER A CA 1
ATOM 2407 C C . SER A 1 295 ? 120.53900 73.00733 99.05700 1.000 106.51687 358 SER A C 1
ATOM 2408 O O . SER A 1 295 ? 121.20700 71.97433 98.93700 1.000 106.51687 358 SER A O 1
ATOM 2411 N N . LEU A 1 296 ? 120.76700 73.89533 100.02000 1.000 104.07446 359 LEU A N 1
ATOM 2412 C CA . LEU A 1 296 ? 121.78700 73.68633 101.04600 1.000 104.07446 359 LEU A CA 1
ATOM 2413 C C . LEU A 1 296 ? 121.20500 72.99033 102.27300 1.000 104.07446 359 LEU A C 1
ATOM 2414 O O . LEU A 1 296 ? 121.35100 73.44933 103.40400 1.000 104.07446 359 LEU A O 1
ATOM 2419 N N . GLY A 1 297 ? 120.53600 71.85933 102.04700 1.000 105.20121 360 GLY A N 1
ATOM 2420 C CA . GLY A 1 297 ? 119.92300 71.11933 103.13500 1.000 105.20121 360 GLY A CA 1
ATOM 2421 C C . GLY A 1 297 ? 120.89500 70.33233 103.98700 1.000 105.20121 360 GLY A C 1
ATOM 2422 O O . GLY A 1 297 ? 120.50100 69.84533 105.05200 1.000 105.20121 360 GLY A O 1
ATOM 2423 N N . SER A 1 298 ? 122.14100 70.19333 103.54500 1.000 101.23142 361 SER A N 1
ATOM 2424 C CA . SER A 1 298 ? 123.14000 69.48333 104.32900 1.000 101.23142 361 SER A CA 1
ATOM 2425 C C . SER A 1 298 ? 123.48300 70.26433 105.59100 1.000 101.23142 361 SER A C 1
ATOM 2426 O O . SER A 1 298 ? 123.57600 71.49533 105.57500 1.000 101.23142 361 SER A O 1
ATOM 2429 N N . SER A 1 299 ? 123.67100 69.53633 106.69400 1.000 101.72454 362 SER A N 1
ATOM 2430 C CA . SER A 1 299 ? 124.05000 70.17333 107.94900 1.000 101.72454 362 SER A CA 1
ATOM 2431 C C . SER A 1 299 ? 125.46800 70.72833 107.91100 1.000 101.72454 362 SER A C 1
ATOM 2432 O O . SER A 1 299 ? 125.81600 71.56233 108.75300 1.000 101.72454 362 SER A O 1
ATOM 2435 N N . VAL A 1 300 ? 126.28900 70.28733 106.95400 1.000 99.97686 363 VAL A N 1
ATOM 2436 C CA . VAL A 1 300 ? 127.65700 70.79033 106.85400 1.000 99.97686 363 VAL A CA 1
ATOM 2437 C C . VAL A 1 300 ? 127.66000 72.26933 106.48800 1.000 99.97686 363 VAL A C 1
ATOM 2438 O O . VAL A 1 300 ? 128.39500 73.06833 107.08000 1.000 99.97686 363 VAL A O 1
ATOM 2442 N N . ASP A 1 301 ? 126.84000 72.65933 105.50900 1.000 96.44047 364 ASP A N 1
ATOM 2443 C CA . ASP A 1 301 ? 126.76400 74.06633 105.12500 1.000 96.44047 364 ASP A CA 1
ATOM 2444 C C . ASP A 1 301 ? 126.17000 74.91433 106.24300 1.000 96.44047 364 ASP A C 1
ATOM 2445 O O . ASP A 1 301 ? 126.61200 76.04633 106.47600 1.000 96.44047 364 ASP A O 1
ATOM 2450 N N . ARG A 1 302 ? 125.16300 74.38433 106.94200 1.000 90.60007 365 ARG A N 1
ATOM 2451 C CA . ARG A 1 302 ? 124.59500 75.09933 108.07800 1.000 90.60007 365 ARG A CA 1
ATOM 2452 C C . ARG A 1 302 ? 125.64200 75.32933 109.15900 1.000 90.60007 365 ARG A C 1
ATOM 2453 O O . ARG A 1 302 ? 125.75100 76.43333 109.70600 1.000 90.60007 365 ARG A O 1
ATOM 2461 N N . LYS A 1 303 ? 126.43200 74.29833 109.47100 1.000 85.33327 366 LYS A N 1
ATOM 2462 C CA . LYS A 1 303 ? 127.48200 74.44633 110.47200 1.000 85.33327 366 LYS A CA 1
ATOM 2463 C C . LYS A 1 303 ? 128.55700 75.41933 110.00500 1.000 85.33327 366 LYS A C 1
ATOM 2464 O O . LYS A 1 303 ? 129.09400 76.18833 110.80900 1.000 85.33327 366 LYS A O 1
ATOM 2470 N N . GLU A 1 304 ? 128.88900 75.39733 108.71200 1.000 82.32351 367 GLU A N 1
ATOM 2471 C CA . GLU A 1 304 ? 129.87800 76.33333 108.18800 1.000 82.32351 367 GLU A CA 1
ATOM 2472 C C . GLU A 1 304 ? 129.40000 77.77333 108.33700 1.000 82.32351 367 GLU A C 1
ATOM 2473 O O . GLU A 1 304 ? 130.15900 78.64633 108.77800 1.000 82.32351 367 GLU A O 1
ATOM 2479 N N . PHE A 1 305 ? 128.13700 78.03533 107.99500 1.000 72.16142 368 PHE A N 1
ATOM 2480 C CA . PHE A 1 305 ? 127.60500 79.38433 108.15300 1.000 72.16142 368 PHE A CA 1
ATOM 2481 C C . PHE A 1 305 ? 127.52600 79.77833 109.62200 1.000 72.16142 368 PHE A C 1
ATOM 2482 O O . PHE A 1 305 ? 127.77000 80.93733 109.97000 1.000 72.16142 368 PHE A O 1
ATOM 2490 N N . GLN A 1 306 ? 127.19200 78.83033 110.50100 1.000 77.01091 369 GLN A N 1
ATOM 2491 C CA . GLN A 1 306 ? 127.14500 79.12933 111.92900 1.000 77.01091 369 GLN A CA 1
ATOM 2492 C C . GLN A 1 306 ? 128.52600 79.49833 112.46400 1.000 77.01091 369 GLN A C 1
ATOM 2493 O O . GLN A 1 306 ? 128.67600 80.46933 113.21600 1.000 77.01091 369 GLN A O 1
ATOM 2499 N N . ASN A 1 307 ? 129.55200 78.73333 112.08200 1.000 76.66987 370 ASN A N 1
ATOM 2500 C CA . ASN A 1 307 ? 130.90800 79.03933 112.53000 1.000 76.66987 370 ASN A CA 1
ATOM 2501 C C . ASN A 1 307 ? 131.39000 80.36833 111.96300 1.000 76.66987 370 ASN A C 1
ATOM 2502 O O . ASN A 1 307 ? 132.09500 81.12433 112.64500 1.000 76.66987 370 ASN A O 1
ATOM 2507 N N . LEU A 1 308 ? 131.02500 80.67233 110.71600 1.000 72.66007 371 LEU A N 1
ATOM 2508 C CA . LEU A 1 308 ? 131.40800 81.95933 110.14700 1.000 72.66007 371 LEU A CA 1
ATOM 2509 C C . LEU A 1 308 ? 130.70100 83.09733 110.87700 1.000 72.66007 371 LEU A C 1
ATOM 2510 O O . LEU A 1 308 ? 131.28700 84.16333 111.10000 1.000 72.66007 371 LEU A O 1
ATOM 2515 N N . LEU A 1 309 ? 129.44200 82.87933 111.26900 1.000 69.06009 372 LEU A N 1
ATOM 2516 C CA . LEU A 1 309 ? 128.73500 83.85033 112.09500 1.000 69.06009 372 LEU A CA 1
ATOM 2517 C C . LEU A 1 309 ? 129.45300 84.06933 113.41700 1.000 69.06009 372 LEU A C 1
ATOM 2518 O O . LEU A 1 309 ? 129.59600 85.20833 113.87200 1.000 69.06009 372 LEU A O 1
ATOM 2523 N N . VAL A 1 310 ? 129.90900 82.98633 114.04900 1.000 71.52485 373 VAL A N 1
ATOM 2524 C CA . VAL A 1 310 ? 130.60900 83.10833 115.32700 1.000 71.52485 373 VAL A CA 1
ATOM 2525 C C . VAL A 1 310 ? 131.89800 83.90533 115.15600 1.000 71.52485 373 VAL A C 1
ATOM 2526 O O . VAL A 1 310 ? 132.20300 84.80933 115.94700 1.000 71.52485 373 VAL A O 1
ATOM 2530 N N . GLU A 1 311 ? 132.67200 83.59133 114.11300 1.000 72.37464 374 GLU A N 1
ATOM 2531 C CA . GLU A 1 311 ? 133.95300 84.26933 113.93800 1.000 72.37464 374 GLU A CA 1
ATOM 2532 C C . GLU A 1 311 ? 133.76000 85.73833 113.57600 1.000 72.37464 374 GLU A C 1
ATOM 2533 O O . GLU A 1 311 ? 134.54200 86.59333 114.00600 1.000 72.37464 374 GLU A O 1
ATOM 2539 N N . MET A 1 312 ? 132.71800 86.06033 112.80500 1.000 67.14711 375 MET A N 1
ATOM 2540 C CA . MET A 1 312 ? 132.47000 87.45933 112.47700 1.000 67.14711 375 MET A CA 1
ATOM 2541 C C . MET A 1 312 ? 131.88000 88.22433 113.65700 1.000 67.14711 375 MET A C 1
ATOM 2542 O O . MET A 1 312 ? 132.10300 89.43433 113.77900 1.000 67.14711 375 MET A O 1
ATOM 2547 N N . LEU A 1 313 ? 131.13100 87.54433 114.52900 1.000 65.91433 376 LEU A N 1
ATOM 2548 C CA . LEU A 1 313 ? 130.69500 88.16333 115.77400 1.000 65.91433 376 LEU A CA 1
ATOM 2549 C C . LEU A 1 313 ? 131.88600 88.47133 116.66900 1.000 65.91433 376 LEU A C 1
ATOM 2550 O O . LEU A 1 313 ? 131.91900 89.51033 117.33800 1.000 65.91433 376 LEU A O 1
ATOM 2555 N N . GLU A 1 314 ? 132.87200 87.57233 116.69600 1.000 71.02572 377 GLU A N 1
ATOM 2556 C CA . GLU A 1 314 ? 134.08200 87.82533 117.47200 1.000 71.02572 377 GLU A CA 1
ATOM 2557 C C . GLU A 1 314 ? 134.94300 88.91333 116.83900 1.000 71.02572 377 GLU A C 1
ATOM 2558 O O . GLU A 1 314 ? 135.64700 89.63433 117.55500 1.000 71.02572 377 GLU A O 1
ATOM 2564 N N . GLU A 1 315 ? 134.90300 89.04433 115.51000 1.000 68.91377 378 GLU A N 1
ATOM 2565 C CA . GLU A 1 315 ? 135.74800 90.02433 114.83000 1.000 68.91377 378 GLU A CA 1
ATOM 2566 C C . GLU A 1 315 ? 135.39200 91.45033 115.23300 1.000 68.91377 378 GLU A C 1
ATOM 2567 O O . GLU A 1 315 ? 136.28000 92.28633 115.43600 1.000 68.91377 378 GLU A O 1
ATOM 2573 N N . ASN A 1 316 ? 134.10200 91.75133 115.34400 1.000 67.32920 379 ASN A N 1
ATOM 2574 C CA . ASN A 1 316 ? 133.64400 93.07533 115.74100 1.000 67.32920 379 ASN A CA 1
ATOM 2575 C C . ASN A 1 316 ? 133.57300 93.24533 117.25200 1.000 67.32920 379 ASN A C 1
ATOM 2576 O O . ASN A 1 316 ? 133.17900 94.31833 117.72000 1.000 67.32920 379 ASN A O 1
ATOM 2581 N N . ASN A 1 317 ? 133.94000 92.21333 118.01500 1.000 70.58967 380 ASN A N 1
ATOM 2582 C CA . ASN A 1 317 ? 133.89000 92.22933 119.47700 1.000 70.58967 380 ASN A CA 1
ATOM 2583 C C . ASN A 1 317 ? 132.46900 92.51133 119.97000 1.000 70.58967 380 ASN A C 1
ATOM 2584 O O . ASN A 1 317 ? 132.19400 93.50933 120.64000 1.000 70.58967 380 ASN A O 1
ATOM 2589 N N . ILE A 1 318 ? 131.56400 91.60133 119.62100 1.000 65.95796 381 ILE A N 1
ATOM 2590 C CA . ILE A 1 318 ? 130.15300 91.70133 119.97700 1.000 65.95796 381 ILE A CA 1
ATOM 2591 C C . ILE A 1 318 ? 129.80900 90.50833 120.85700 1.000 65.95796 381 ILE A C 1
ATOM 2592 O O . ILE A 1 318 ? 130.01800 89.35633 120.45800 1.000 65.95796 381 ILE A O 1
ATOM 2597 N N . GLU A 1 319 ? 129.28900 90.78333 122.05000 1.000 67.25379 382 GLU A N 1
ATOM 2598 C CA . GLU A 1 319 ? 128.94700 89.73233 122.99600 1.000 67.25379 382 GLU A CA 1
ATOM 2599 C C . GLU A 1 319 ? 127.57700 89.14133 122.68000 1.000 67.25379 382 GLU A C 1
ATOM 2600 O O . GLU A 1 319 ? 126.66700 89.83433 122.21700 1.000 67.25379 382 GLU A O 1
ATOM 2606 N N . PHE A 1 320 ? 127.43600 87.84133 122.93600 1.000 57.76901 383 PHE A N 1
ATOM 2607 C CA . PHE A 1 320 ? 126.21100 87.12933 122.60600 1.000 57.76901 383 PHE A CA 1
ATOM 2608 C C . PHE A 1 320 ? 126.03800 85.95833 123.56400 1.000 57.76901 383 PHE A C 1
ATOM 2609 O O . PHE A 1 320 ? 126.92400 85.64333 124.36300 1.000 57.76901 383 PHE A O 1
ATOM 2617 N N . VAL A 1 321 ? 124.87500 85.31333 123.47300 1.000 53.43601 384 VAL A N 1
ATOM 2618 C CA . VAL A 1 321 ? 124.52400 84.16933 124.30400 1.000 53.43601 384 VAL A CA 1
ATOM 2619 C C . VAL A 1 321 ? 124.10300 83.02533 123.39200 1.000 53.43601 384 VAL A C 1
ATOM 2620 O O . VAL A 1 321 ? 123.59000 83.24233 122.29000 1.000 53.43601 384 VAL A O 1
ATOM 2624 N N . ARG A 1 322 ? 124.32400 81.79833 123.85600 1.000 63.98853 385 ARG A N 1
ATOM 2625 C CA . ARG A 1 322 ? 124.04300 80.59433 123.08500 1.000 63.98853 385 ARG A CA 1
ATOM 2626 C C . ARG A 1 322 ? 122.97200 79.76633 123.78300 1.000 63.98853 385 ARG A C 1
ATOM 2627 O O . ARG A 1 322 ? 123.07100 79.50633 124.98700 1.000 63.98853 385 ARG A O 1
ATOM 2635 N N . VAL A 1 323 ? 121.96300 79.34633 123.02500 1.000 61.22288 386 VAL A N 1
ATOM 2636 C CA . VAL A 1 323 ? 120.87200 78.51933 123.53100 1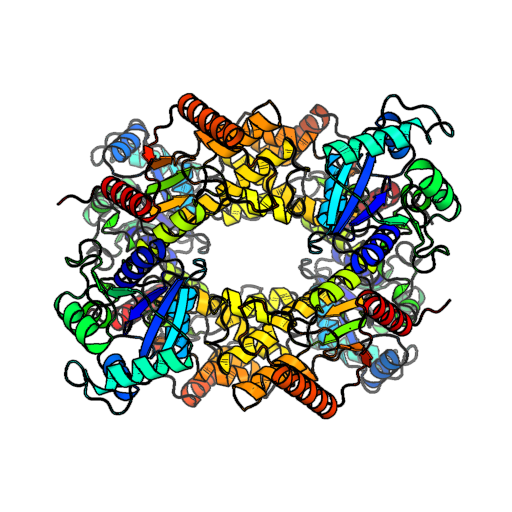.000 61.22288 386 VAL A CA 1
ATOM 2637 C C . VAL A 1 323 ? 120.93000 77.18233 122.80500 1.000 61.22288 386 VAL A C 1
ATOM 2638 O O . VAL A 1 323 ? 120.86800 77.13633 121.57000 1.000 61.22288 386 VAL A O 1
ATOM 2642 N N . GLU A 1 324 ? 121.03700 76.09133 123.56600 1.000 68.50692 387 GLU A N 1
ATOM 2643 C CA . GLU A 1 324 ? 121.27000 74.77233 122.99200 1.000 68.50692 387 GLU A CA 1
ATOM 2644 C C . GLU A 1 324 ? 120.11100 73.79933 123.16400 1.000 68.50692 387 GLU A C 1
ATOM 2645 O O . GLU A 1 324 ? 120.24700 72.63333 122.77600 1.000 68.50692 387 GLU A O 1
ATOM 2651 N N . GLU A 1 325 ? 118.98800 74.22633 123.73500 1.000 67.38603 388 GLU A N 1
ATOM 2652 C CA . GLU A 1 325 ? 117.87300 73.31133 123.94500 1.000 67.38603 388 GLU A CA 1
ATOM 2653 C C . GLU A 1 325 ? 117.26300 72.89733 122.61300 1.000 67.38603 388 GLU A C 1
ATOM 2654 O O . GLU A 1 325 ? 116.97900 73.74133 121.75700 1.000 67.38603 388 GLU A O 1
ATOM 2660 N N . GLU A 1 326 ? 117.06800 71.58933 122.43600 1.000 71.44298 389 GLU A N 1
ATOM 2661 C CA . GLU A 1 326 ? 116.44000 71.09733 121.21500 1.000 71.44298 389 GLU A CA 1
ATOM 2662 C C . GLU A 1 326 ? 114.95600 71.43433 121.18300 1.000 71.44298 389 GLU A C 1
ATOM 2663 O O . GLU A 1 326 ? 114.41800 71.80133 120.13200 1.000 71.44298 389 GLU A O 1
ATOM 2669 N N . ASP A 1 327 ? 114.28000 71.31933 122.32300 1.000 62.02427 390 ASP A N 1
ATOM 2670 C CA . ASP A 1 327 ? 112.84900 71.57933 122.38400 1.000 62.02427 390 ASP A CA 1
ATOM 2671 C C . ASP A 1 327 ? 112.55500 73.07433 122.30000 1.000 62.02427 390 ASP A C 1
ATOM 2672 O O . ASP A 1 327 ? 113.33100 73.91533 122.76100 1.000 62.02427 390 ASP A O 1
ATOM 2677 N N . TYR A 1 328 ? 111.40900 73.39533 121.69700 1.000 52.15815 391 TYR A N 1
ATOM 2678 C CA . TYR A 1 328 ? 111.04400 74.78933 121.46400 1.000 52.15815 391 TYR A CA 1
ATOM 2679 C C . TYR A 1 328 ? 110.60000 75.47233 122.75300 1.000 52.15815 391 TYR A C 1
ATOM 2680 O O . TYR A 1 328 ? 110.91900 76.64533 122.98200 1.000 52.15815 391 TYR A O 1
ATOM 2689 N N . ASP A 1 329 ? 109.86000 74.75733 123.60400 1.000 50.97701 392 ASP A N 1
ATOM 2690 C CA . ASP A 1 329 ? 109.33800 75.36033 124.82700 1.000 50.97701 392 ASP A CA 1
ATOM 2691 C C . ASP A 1 329 ? 110.46100 75.79033 125.76400 1.000 50.97701 392 ASP A C 1
ATOM 2692 O O . ASP A 1 329 ? 110.41000 76.88033 126.35000 1.000 50.97701 392 ASP A O 1
ATOM 2697 N N . SER A 1 330 ? 111.48500 74.94733 125.92100 1.000 54.32910 393 SER A N 1
ATOM 2698 C CA . SER A 1 330 ? 112.60200 75.30033 126.79100 1.000 54.32910 393 SER A CA 1
ATOM 2699 C C . SER A 1 330 ? 113.37700 76.49233 126.24500 1.000 54.32910 393 SER A C 1
ATOM 2700 O O . SER A 1 330 ? 113.82800 77.34733 127.01300 1.000 54.32910 393 SER A O 1
ATOM 2703 N N . ARG A 1 331 ? 113.54900 76.56333 124.92300 1.000 51.24927 394 ARG A N 1
ATOM 2704 C CA . ARG A 1 331 ? 114.21800 77.71633 124.32800 1.000 51.24927 394 ARG A CA 1
ATOM 2705 C C . ARG A 1 331 ? 113.41200 78.99133 124.54100 1.000 51.24927 394 ARG A C 1
ATOM 2706 O O . ARG A 1 331 ? 113.98000 80.05233 124.83100 1.000 51.24927 394 ARG A O 1
ATOM 2714 N N . PHE A 1 332 ? 112.08600 78.90733 124.40300 1.000 42.92086 395 PHE A N 1
ATOM 2715 C CA . PHE A 1 332 ? 111.23900 80.06333 124.68100 1.000 42.92086 395 PHE A CA 1
ATOM 2716 C C . PHE A 1 332 ? 111.37700 80.50433 126.13200 1.000 42.92086 395 PHE A C 1
ATOM 2717 O O . PHE A 1 332 ? 111.47400 81.70333 126.41800 1.000 42.92086 395 PHE A O 1
ATOM 2725 N N . LEU A 1 333 ? 111.40100 79.54533 127.06000 1.000 48.20317 396 LEU A N 1
ATOM 2726 C CA . LEU A 1 333 ? 111.55000 79.88033 128.47400 1.000 48.20317 396 LEU A CA 1
ATOM 2727 C C . LEU A 1 333 ? 112.90400 80.52533 128.75300 1.000 48.20317 396 LEU A C 1
ATOM 2728 O O . LEU A 1 333 ? 113.00200 81.48633 129.52900 1.000 48.20317 396 LEU A O 1
ATOM 2733 N N . ARG A 1 334 ? 113.96600 80.00033 128.13600 1.000 50.42197 397 ARG A N 1
ATOM 2734 C CA . ARG A 1 334 ? 115.29300 80.58133 128.32100 1.000 50.42197 397 ARG A CA 1
ATOM 2735 C C . ARG A 1 334 ? 115.35800 82.00133 127.77600 1.000 50.42197 397 ARG A C 1
ATOM 2736 O O . ARG A 1 334 ? 115.95500 82.88533 128.40000 1.000 50.42197 397 ARG A O 1
ATOM 2744 N N . CYS A 1 335 ? 114.75300 82.24233 126.61100 1.000 45.20360 398 CYS A N 1
ATOM 2745 C CA . CYS A 1 335 ? 114.71500 83.60133 126.08200 1.000 45.20360 398 CYS A CA 1
ATOM 2746 C C . CYS A 1 335 ? 113.91600 84.52833 126.98700 1.000 45.20360 398 CYS A C 1
ATOM 2747 O O . CYS A 1 335 ? 114.31100 85.68233 127.20000 1.000 45.20360 398 CYS A O 1
ATOM 2750 N N . VAL A 1 336 ? 112.80200 84.04033 127.53700 1.000 44.92128 399 VAL A N 1
ATOM 2751 C CA . VAL A 1 336 ? 111.99900 84.85733 128.44400 1.000 44.92128 399 VAL A CA 1
ATOM 2752 C C . VAL A 1 336 ? 112.81600 85.24433 129.66900 1.000 44.92128 399 VAL A C 1
ATOM 2753 O O . VAL A 1 336 ? 112.82500 86.40833 130.08800 1.000 44.92128 399 VAL A O 1
ATOM 2757 N N . GLU A 1 337 ? 113.53100 84.27833 130.25500 1.000 48.90917 400 GLU A N 1
ATOM 2758 C CA . GLU A 1 337 ? 114.28900 84.59133 131.46300 1.000 48.90917 400 GLU A CA 1
ATOM 2759 C C . GLU A 1 337 ? 115.50100 85.46533 131.15600 1.000 48.90917 400 GLU A C 1
ATOM 2760 O O . GLU A 1 337 ? 115.86500 86.31133 131.97700 1.000 48.90917 400 GLU A O 1
ATOM 2766 N N . LEU A 1 338 ? 116.11500 85.31033 129.97900 1.000 45.34369 401 LEU A N 1
ATOM 2767 C CA . LEU A 1 338 ? 117.20500 86.20533 129.59300 1.000 45.34369 401 LEU A CA 1
ATOM 2768 C C . LEU A 1 338 ? 116.71300 87.64033 129.44800 1.000 45.34369 401 LEU A C 1
ATOM 2769 O O . LEU A 1 338 ? 117.35100 88.58333 129.93500 1.000 45.34369 401 LEU A O 1
ATOM 2774 N N . VAL A 1 339 ? 115.56900 87.82733 128.78500 1.000 47.01073 402 VAL A N 1
ATOM 2775 C CA . VAL A 1 339 ? 115.01300 89.16933 128.63700 1.000 47.01073 402 VAL A CA 1
ATOM 2776 C C . VAL A 1 339 ? 114.63400 89.73833 129.99800 1.000 47.01073 402 VAL A C 1
ATOM 2777 O O . VAL A 1 339 ? 114.82500 90.93133 130.26600 1.000 47.01073 402 VAL A O 1
ATOM 2781 N N . ARG A 1 340 ? 114.10400 88.89233 130.88500 1.000 54.84562 403 ARG A N 1
ATOM 2782 C CA . ARG A 1 340 ? 113.70800 89.36033 132.20900 1.000 54.84562 403 ARG A CA 1
ATOM 2783 C C . ARG A 1 340 ? 114.92000 89.77633 133.03800 1.000 54.84562 403 ARG A C 1
ATOM 2784 O O . ARG A 1 340 ? 114.86200 90.76933 133.77300 1.000 54.84562 403 ARG A O 1
ATOM 2792 N N . GLU A 1 341 ? 116.02600 89.03033 132.93900 1.000 51.32452 404 GLU A N 1
ATOM 2793 C CA . GLU A 1 341 ? 117.25700 89.45033 133.60300 1.000 51.32452 404 GLU A CA 1
ATOM 2794 C C . GLU A 1 341 ? 117.77600 90.75633 133.01800 1.000 51.32452 404 GLU A C 1
ATOM 2795 O O . GLU A 1 341 ? 118.27200 91.61933 133.75200 1.000 51.32452 404 GLU A O 1
ATOM 2801 N N . MET A 1 342 ? 117.68200 90.91633 131.69400 1.000 52.27857 405 MET A N 1
ATOM 2802 C CA . MET A 1 342 ? 118.06700 92.18133 131.07600 1.000 52.27857 405 MET A CA 1
ATOM 2803 C C . MET A 1 342 ? 117.22200 93.34133 131.58600 1.000 52.27857 405 MET A C 1
ATOM 2804 O O . MET A 1 342 ? 117.72300 94.46433 131.71000 1.000 52.27857 405 MET A O 1
ATOM 2809 N N . MET A 1 343 ? 115.94100 93.09433 131.87400 1.000 58.58445 406 MET A N 1
ATOM 2810 C CA . MET A 1 343 ? 115.08100 94.15433 132.39300 1.000 58.58445 406 MET A CA 1
ATOM 2811 C C . MET A 1 343 ? 115.63600 94.73533 133.68700 1.000 58.58445 406 MET A C 1
ATOM 2812 O O . MET A 1 343 ? 115.52100 95.94133 133.93400 1.000 58.58445 406 MET A O 1
ATOM 2817 N N . GLY A 1 344 ? 116.23700 93.89533 134.52600 1.000 69.27148 407 GLY A N 1
ATOM 2818 C CA . GLY A 1 344 ? 116.81800 94.34733 135.76900 1.000 69.27148 407 GLY A CA 1
ATOM 2819 C C . GLY A 1 344 ? 115.84100 94.52733 136.90800 1.000 69.27148 407 GLY A C 1
ATOM 2820 O O . GLY A 1 344 ? 116.24200 95.00933 137.97400 1.000 69.27148 407 GLY A O 1
ATOM 2821 N N . GLU A 1 345 ? 114.57500 94.15933 136.72000 1.000 78.24925 408 GLU A N 1
ATOM 2822 C CA . GLU A 1 345 ? 113.56300 94.29933 137.76000 1.000 78.24925 408 GLU A CA 1
ATOM 2823 C C . GLU A 1 345 ? 113.91900 93.37133 138.91500 1.000 78.24925 408 GLU A C 1
ATOM 2824 O O . GLU A 1 345 ? 113.84000 92.14533 138.78500 1.000 78.24925 408 GLU A O 1
ATOM 2830 N N . GLN A 1 346 ? 114.30900 93.95433 140.04500 1.000 91.11592 409 GLN A N 1
ATOM 2831 C CA . GLN A 1 346 ? 114.79000 93.18833 141.18100 1.000 91.11592 409 GLN A CA 1
ATOM 2832 C C . GLN A 1 346 ? 113.61800 92.71433 142.03700 1.000 91.11592 409 GLN A C 1
ATOM 2833 O O . GLN A 1 346 ? 112.47600 93.15333 141.88100 1.000 91.11592 409 GLN A O 1
ATOM 2839 N N . ARG A 1 347 ? 113.90800 91.79933 142.95700 1.000 99.79542 410 ARG A N 1
ATOM 2840 C CA . ARG A 1 347 ? 112.88200 91.21633 143.81100 1.000 99.79542 410 ARG A CA 1
ATOM 2841 C C . ARG A 1 347 ? 113.08700 91.62733 145.26400 1.000 99.79542 410 ARG A C 1
ATOM 2842 O O . ARG A 1 347 ? 114.14800 92.12833 145.63500 1.000 99.79542 410 ARG A O 1
ATOM 2851 N N . LYS B 1 1 ? 97.62000 64.82933 115.46200 1.000 74.20807 64 LYS D N 1
ATOM 2852 C CA . LYS B 1 1 ? 97.99000 64.21933 116.73300 1.000 74.20807 64 LYS D CA 1
ATOM 2853 C C . LYS B 1 1 ? 98.42400 65.28833 117.73100 1.000 74.20807 64 LYS D C 1
ATOM 2854 O O . LYS B 1 1 ? 98.84400 66.37633 117.33500 1.000 74.20807 64 LYS D O 1
ATOM 2860 N N . THR B 1 2 ? 98.31600 64.97033 119.02300 1.000 68.07546 65 THR D N 1
ATOM 2861 C CA . THR B 1 2 ? 98.69300 65.87133 120.11400 1.000 68.07546 65 THR D CA 1
ATOM 2862 C C . THR B 1 2 ? 97.90400 67.18233 120.01700 1.000 68.07546 65 THR D C 1
ATOM 2863 O O . THR B 1 2 ? 98.43300 68.26033 119.73800 1.000 68.07546 65 THR D O 1
ATOM 2867 N N . ILE B 1 3 ? 96.59600 67.04233 120.20300 1.000 63.76579 66 ILE D N 1
ATOM 2868 C CA . ILE B 1 3 ? 95.67000 68.16633 120.12800 1.000 63.76579 66 ILE D CA 1
ATOM 2869 C C . ILE B 1 3 ? 95.50200 68.76733 121.51800 1.000 63.76579 66 ILE D C 1
ATOM 2870 O O . ILE B 1 3 ? 95.29500 68.04333 122.50000 1.000 63.76579 66 ILE D O 1
ATOM 2875 N N . GLY B 1 4 ? 95.59200 70.08633 121.60100 1.000 55.43880 67 GLY D N 1
ATOM 2876 C CA . GLY B 1 4 ? 95.44000 70.79933 122.86100 1.000 55.43880 67 GLY D CA 1
ATOM 2877 C C . GLY B 1 4 ? 94.24500 71.73033 122.81700 1.000 55.43880 67 GLY D C 1
ATOM 2878 O O . GLY B 1 4 ? 94.00400 72.39533 121.80800 1.000 55.43880 67 GLY D O 1
ATOM 2879 N N . VAL B 1 5 ? 93.50400 71.77733 123.92000 1.000 51.18065 68 VAL D N 1
ATOM 2880 C CA . VAL B 1 5 ? 92.27300 72.55133 124.01100 1.000 51.18065 68 VAL D CA 1
ATOM 2881 C C . VAL B 1 5 ? 92.37600 73.50133 125.19600 1.000 51.18065 68 VAL D C 1
ATOM 2882 O O . VAL B 1 5 ? 92.78600 73.09733 126.29000 1.000 51.18065 68 VAL D O 1
ATOM 2886 N N . VAL B 1 6 ? 92.01200 74.76033 124.97300 1.000 45.50076 69 VAL D N 1
ATOM 2887 C CA . VAL B 1 6 ? 91.98100 75.78233 126.01000 1.000 45.50076 69 VAL D CA 1
ATOM 2888 C C . VAL B 1 6 ? 90.55700 76.30833 126.11100 1.000 45.50076 69 VAL D C 1
ATOM 2889 O O . VAL B 1 6 ? 89.94300 76.65033 125.09500 1.000 45.50076 69 VAL D O 1
ATOM 2893 N N . PHE B 1 7 ? 90.03200 76.36433 127.33100 1.000 44.74119 70 PHE D N 1
ATOM 2894 C CA . PHE B 1 7 ? 88.72000 76.93533 127.59500 1.000 44.74119 70 PHE D CA 1
ATOM 2895 C C . PHE B 1 7 ? 88.88300 78.29733 128.24800 1.000 44.74119 70 PHE D C 1
ATOM 2896 O O . PHE B 1 7 ? 89.81100 78.51333 129.03100 1.000 44.74119 70 PHE D O 1
ATOM 2904 N N . GLY B 1 8 ? 87.97900 79.21333 127.92800 1.000 38.97243 71 GLY D N 1
ATOM 2905 C CA . GLY B 1 8 ? 88.05500 80.51933 128.53900 1.000 38.97243 71 GLY D CA 1
ATOM 2906 C C . GLY B 1 8 ? 86.95500 81.48033 128.15300 1.000 38.97243 71 GLY D C 1
ATOM 2907 O O . GLY B 1 8 ? 86.49300 81.49733 127.00900 1.000 38.97243 71 GLY D O 1
ATOM 2908 N N . LYS B 1 9 ? 86.52400 82.28633 129.12100 1.000 42.23760 72 LYS D N 1
ATOM 2909 C CA . LYS B 1 9 ? 85.60500 83.37633 128.82100 1.000 42.23760 72 LYS D CA 1
ATOM 2910 C C . LYS B 1 9 ? 86.29700 84.45733 127.99700 1.000 42.23760 72 LYS D C 1
ATOM 2911 O O . LYS B 1 9 ? 85.68300 85.04733 127.10100 1.000 42.23760 72 LYS D O 1
ATOM 2917 N N . PHE B 1 10 ? 87.57700 84.71733 128.28400 1.000 35.75663 73 PHE D N 1
ATOM 2918 C CA . PHE B 1 10 ? 88.40100 85.66333 127.52600 1.000 35.75663 73 PHE D CA 1
ATOM 2919 C C . PHE B 1 10 ? 87.71300 87.01633 127.39000 1.000 35.75663 73 PHE D C 1
ATOM 2920 O O . PHE B 1 10 ? 87.70800 87.63133 126.32300 1.000 35.75663 73 PHE D O 1
ATOM 2928 N N . TYR B 1 11 ? 87.12800 87.49033 128.48500 1.000 40.28188 74 TYR D N 1
ATOM 2929 C CA . TYR B 1 11 ? 86.26100 88.66633 128.46400 1.000 40.28188 74 TYR D CA 1
ATOM 2930 C C . TYR B 1 11 ? 86.71900 89.63733 129.54500 1.000 40.28188 74 TYR D C 1
ATOM 2931 O O . TYR B 1 11 ? 86.18100 89.63933 130.66100 1.000 40.28188 74 TYR D O 1
ATOM 2940 N N . PRO B 1 12 ? 87.72400 90.48033 129.25500 1.000 35.70916 75 PRO D N 1
ATOM 2941 C CA . PRO B 1 12 ? 88.50300 90.56133 128.01600 1.000 35.70916 75 PRO D CA 1
ATOM 2942 C C . PRO B 1 12 ? 89.74600 89.67433 128.00300 1.000 35.70916 75 PRO D C 1
ATOM 2943 O O . PRO B 1 12 ? 90.15300 89.15033 129.03900 1.000 35.70916 75 PRO D O 1
ATOM 2947 N N . LEU B 1 13 ? 90.33900 89.52033 126.82300 1.000 31.24738 76 LEU D N 1
ATOM 2948 C CA . LEU B 1 13 ? 91.59000 88.79233 126.67100 1.000 31.24738 76 LEU D CA 1
ATOM 2949 C C . LEU B 1 13 ? 92.75900 89.67133 127.10400 1.000 31.24738 76 LEU D C 1
ATOM 2950 O O . LEU B 1 13 ? 92.84800 90.83633 126.70200 1.000 31.24738 76 LEU D O 1
ATOM 2955 N N . HIS B 1 14 ? 93.65300 89.12033 127.92500 1.000 33.12126 77 HIS D N 1
ATOM 2956 C CA . HIS B 1 14 ? 94.82500 89.85133 128.39300 1.000 33.12126 77 HIS D CA 1
ATOM 2957 C C . HIS B 1 14 ? 96.07300 88.99433 128.20700 1.000 33.12126 77 HIS D C 1
ATOM 2958 O O . HIS B 1 14 ? 96.00900 87.85333 127.74000 1.000 33.12126 77 HIS D O 1
ATOM 2965 N N . THR B 1 15 ? 97.22400 89.56133 128.58400 1.000 32.00814 78 THR D N 1
ATOM 2966 C CA . THR B 1 15 ? 98.51000 88.93733 128.29100 1.000 32.00814 78 THR D CA 1
ATOM 2967 C C . THR B 1 15 ? 98.75400 87.67033 129.09800 1.000 32.00814 78 THR D C 1
ATOM 2968 O O . THR B 1 15 ? 99.60700 86.86833 128.71100 1.000 32.00814 78 THR D O 1
ATOM 2972 N N . GLY B 1 16 ? 98.04100 87.46933 130.20700 1.000 32.84205 79 GLY D N 1
ATOM 2973 C CA . GLY B 1 16 ? 98.11700 86.18833 130.89000 1.000 32.84205 79 GLY D CA 1
ATOM 2974 C C . GLY B 1 16 ? 97.53400 85.06433 130.05600 1.000 32.84205 79 GLY D C 1
ATOM 2975 O O . GLY B 1 16 ? 98.11200 83.97733 129.96600 1.000 32.84205 79 GLY D O 1
ATOM 2976 N N . HIS B 1 17 ? 96.38900 85.32033 129.41700 1.000 35.47039 80 HIS D N 1
ATOM 2977 C CA . HIS B 1 17 ? 95.82200 84.35233 128.48500 1.000 35.47039 80 HIS D CA 1
ATOM 2978 C C . HIS B 1 17 ? 96.75600 84.11333 127.30600 1.000 35.47039 80 HIS D C 1
ATOM 2979 O O . HIS B 1 17 ? 96.90000 82.97833 126.84100 1.000 35.47039 80 HIS D O 1
ATOM 2986 N N . ILE B 1 18 ? 97.38300 85.17733 126.79500 1.000 31.38180 81 ILE D N 1
ATOM 2987 C CA . ILE B 1 18 ? 98.31100 85.03033 125.67600 1.000 31.38180 81 ILE D CA 1
ATOM 2988 C C . ILE B 1 18 ? 99.50400 84.17333 126.07900 1.000 31.38180 81 ILE D C 1
ATOM 2989 O O . ILE B 1 18 ? 99.93400 83.29033 125.32700 1.000 31.38180 81 ILE D O 1
ATOM 2994 N N . TYR B 1 19 ? 100.06100 84.42633 127.26500 1.000 33.70289 82 TYR D N 1
ATOM 2995 C CA . TYR B 1 19 ? 101.17200 83.61833 127.75300 1.000 33.70289 82 TYR D CA 1
ATOM 2996 C C . TYR B 1 19 ? 100.76100 82.16233 127.91400 1.000 33.70289 82 TYR D C 1
ATOM 2997 O O . TYR B 1 19 ? 101.50800 81.25633 127.53100 1.000 33.70289 82 TYR D O 1
ATOM 3006 N N . LEU B 1 20 ? 99.56800 81.91833 128.46400 1.000 35.47841 83 LEU D N 1
ATOM 3007 C CA . LEU B 1 20 ? 99.06900 80.55133 128.58700 1.000 35.47841 83 LEU D CA 1
ATOM 3008 C C . LEU B 1 20 ? 98.96600 79.87233 127.22500 1.000 35.47841 83 LEU D C 1
ATOM 3009 O O . LEU B 1 20 ? 99.46100 78.75533 127.03200 1.000 35.47841 83 LEU D O 1
ATOM 3014 N N . ILE B 1 21 ? 98.33400 80.54533 126.26300 1.000 34.73662 84 ILE D N 1
ATOM 3015 C CA . ILE B 1 21 ? 98.07200 79.92933 124.96800 1.000 34.73662 84 ILE D CA 1
ATOM 3016 C C . ILE B 1 21 ? 99.37300 79.68633 124.21300 1.000 34.73662 84 ILE D C 1
ATOM 3017 O O . ILE B 1 21 ? 99.53300 78.65733 123.55200 1.000 34.73662 84 ILE D O 1
ATOM 3022 N N . GLN B 1 22 ? 100.32900 80.61233 124.30500 1.000 34.66014 85 GLN D N 1
ATOM 3023 C CA . GLN B 1 22 ? 101.58400 80.43833 123.58400 1.000 34.66014 85 GLN D CA 1
ATOM 3024 C C . GLN B 1 22 ? 102.57600 79.54233 124.31400 1.000 34.66014 85 GLN D C 1
ATOM 3025 O O . GLN B 1 22 ? 103.54400 79.09033 123.69600 1.000 34.66014 85 GLN D O 1
ATOM 3031 N N . ARG B 1 23 ? 102.37100 79.27933 125.60400 1.000 40.06500 86 ARG D N 1
ATOM 3032 C CA . ARG B 1 23 ? 103.09500 78.19033 126.24200 1.000 40.06500 86 ARG D CA 1
ATOM 3033 C C . ARG B 1 23 ? 102.49100 76.84233 125.88200 1.000 40.06500 86 ARG D C 1
ATOM 3034 O O . ARG B 1 23 ? 103.21200 75.84133 125.81300 1.000 40.06500 86 ARG D O 1
ATOM 3042 N N . ALA B 1 24 ? 101.17700 76.79833 125.65200 1.000 44.80054 87 ALA D N 1
ATOM 3043 C CA . ALA B 1 24 ? 100.53000 75.54333 125.28600 1.000 44.80054 87 ALA D CA 1
ATOM 3044 C C . ALA B 1 24 ? 100.74800 75.19133 123.81700 1.000 44.80054 87 ALA D C 1
ATOM 3045 O O . ALA B 1 24 ? 100.85500 74.00933 123.47200 1.000 44.80054 87 ALA D O 1
ATOM 3047 N N . CYS B 1 25 ? 100.81600 76.19633 122.94100 1.000 45.36161 88 CYS D N 1
ATOM 3048 C CA . CYS B 1 25 ? 100.86800 75.93033 121.50700 1.000 45.36161 88 CYS D CA 1
ATOM 3049 C C . CYS B 1 25 ? 102.23600 75.42833 121.06800 1.000 45.36161 88 CYS D C 1
ATOM 3050 O O . CYS B 1 25 ? 102.33400 74.68733 120.08400 1.000 45.36161 88 CYS D O 1
ATOM 3053 N N . SER B 1 26 ? 103.29900 75.81933 121.77100 1.000 45.83079 89 SER D N 1
ATOM 3054 C CA . SER B 1 26 ? 104.61700 75.27733 121.47300 1.000 45.83079 89 SER D CA 1
ATOM 3055 C C . SER B 1 26 ? 104.75100 73.81733 121.88100 1.000 45.83079 89 SER D C 1
ATOM 3056 O O . SER B 1 26 ? 105.72200 73.16733 121.48200 1.000 45.83079 89 SER D O 1
ATOM 3059 N N . GLN B 1 27 ? 103.80400 73.29133 122.65700 1.000 49.44233 90 GLN D N 1
ATOM 3060 C CA . GLN B 1 27 ? 103.85600 71.92033 123.14100 1.000 49.44233 90 GLN D CA 1
ATOM 3061 C C . GLN B 1 27 ? 102.92400 70.97833 122.39000 1.000 49.44233 90 GLN D C 1
ATOM 3062 O O . GLN B 1 27 ? 102.97700 69.76733 122.62600 1.000 49.44233 90 GLN D O 1
ATOM 3068 N N . VAL B 1 28 ? 102.07500 71.49333 121.50300 1.000 52.91252 91 VAL D N 1
ATOM 3069 C CA . VAL B 1 28 ? 101.12800 70.67433 120.75800 1.000 52.91252 91 VAL D CA 1
ATOM 3070 C C . VAL B 1 28 ? 101.19900 71.04833 119.28600 1.000 52.91252 91 VAL D C 1
ATOM 3071 O O . VAL B 1 28 ? 101.58000 72.16533 118.92400 1.000 52.91252 91 VAL D O 1
ATOM 3075 N N . ASP B 1 29 ? 100.82400 70.09533 118.42900 1.000 58.35321 92 ASP D N 1
ATOM 3076 C CA . ASP B 1 29 ? 100.84100 70.34033 116.99200 1.000 58.35321 92 ASP D CA 1
ATOM 3077 C C . ASP B 1 29 ? 99.66300 71.18833 116.53300 1.000 58.35321 92 ASP D C 1
ATOM 3078 O O . ASP B 1 29 ? 99.73700 71.79533 115.46000 1.000 58.35321 92 ASP D O 1
ATOM 3083 N N . GLU B 1 30 ? 98.58500 71.24233 117.31200 1.000 52.39771 93 GLU D N 1
ATOM 3084 C CA . GLU B 1 30 ? 97.42400 72.05333 116.96800 1.000 52.39771 93 GLU D CA 1
ATOM 3085 C C . GLU B 1 30 ? 96.66500 72.38533 118.24300 1.000 52.39771 93 GLU D C 1
ATOM 3086 O O . GLU B 1 30 ? 96.37600 71.49233 119.04400 1.000 52.39771 93 GLU D O 1
ATOM 3092 N N . LEU B 1 31 ? 96.34600 73.66233 118.42600 1.000 46.52350 94 LEU D N 1
ATOM 3093 C CA . LEU B 1 31 ? 95.64500 74.13533 119.61000 1.000 46.52350 94 LEU D CA 1
ATOM 3094 C C . LEU B 1 31 ? 94.27400 74.67333 119.22600 1.000 46.52350 94 LEU D C 1
ATOM 3095 O O . LEU B 1 31 ? 94.15600 75.51533 118.33100 1.000 46.52350 94 LEU D O 1
ATOM 3100 N N . HIS B 1 32 ? 93.24300 74.19133 119.91300 1.000 46.86242 95 HIS D N 1
ATOM 3101 C CA . HIS B 1 32 ? 91.87500 74.63933 119.69700 1.000 46.86242 95 HIS D CA 1
ATOM 3102 C C . HIS B 1 32 ? 91.42600 75.47033 120.88800 1.000 46.86242 95 HIS D C 1
ATOM 3103 O O . HIS B 1 32 ? 91.58300 75.05033 122.03900 1.000 46.86242 95 HIS D O 1
ATOM 3110 N N . ILE B 1 33 ? 90.87400 76.64533 120.61000 1.000 43.04396 96 ILE D N 1
ATOM 3111 C CA . ILE B 1 33 ? 90.29200 77.52133 121.61600 1.000 43.04396 96 ILE D CA 1
ATOM 3112 C C . ILE B 1 33 ? 88.78300 77.47633 121.44300 1.000 43.04396 96 ILE D C 1
ATOM 3113 O O . ILE B 1 33 ? 88.28200 77.60233 120.32100 1.000 43.04396 96 ILE D O 1
ATOM 3118 N N . ILE B 1 34 ? 88.06300 77.26433 122.53700 1.000 43.07695 97 ILE D N 1
ATOM 3119 C CA . ILE B 1 34 ? 86.60600 77.26233 122.53300 1.000 43.07695 97 ILE D CA 1
ATOM 3120 C C . ILE B 1 34 ? 86.15500 78.26733 123.57800 1.000 43.07695 97 ILE D C 1
ATOM 3121 O O . ILE B 1 34 ? 86.38800 78.06833 124.77700 1.000 43.07695 97 ILE D O 1
ATOM 3126 N N . MET B 1 35 ? 85.51100 79.34433 123.13900 1.000 47.30650 98 MET D N 1
ATOM 3127 C CA . MET B 1 35 ? 85.00100 80.35733 124.05400 1.000 47.30650 98 MET D CA 1
ATOM 3128 C C . MET B 1 35 ? 83.48100 80.26533 124.11600 1.000 47.30650 98 MET D C 1
ATOM 3129 O O . MET B 1 35 ? 82.81300 80.20233 123.08000 1.000 47.30650 98 MET D O 1
ATOM 3134 N N . GLY B 1 36 ? 82.94300 80.21733 125.32900 1.000 53.35581 99 GLY D N 1
ATOM 3135 C CA . GLY B 1 36 ? 81.51200 80.13433 125.53900 1.000 53.35581 99 GLY D CA 1
ATOM 3136 C C . GLY B 1 36 ? 80.92000 81.49433 125.85800 1.000 53.35581 99 GLY D C 1
ATOM 3137 O O . GLY B 1 36 ? 81.57100 82.34433 126.46100 1.000 53.35581 99 GLY D O 1
ATOM 3138 N N . PHE B 1 37 ? 79.67100 81.69433 125.44300 1.000 56.60113 100 PHE D N 1
ATOM 3139 C CA . PHE B 1 37 ? 78.98900 82.96233 125.66100 1.000 56.60113 100 PHE D CA 1
ATOM 3140 C C . PHE B 1 37 ? 77.58000 82.72933 126.18700 1.000 56.60113 100 PHE D C 1
ATOM 3141 O O . PHE B 1 37 ? 76.95700 81.69833 125.92100 1.000 56.60113 100 PHE D O 1
ATOM 3149 N N . ASP B 1 38 ? 77.09000 83.71133 126.94100 1.000 62.37702 101 ASP D N 1
ATOM 3150 C CA . ASP B 1 38 ? 75.70900 83.76533 127.39900 1.000 62.37702 101 ASP D CA 1
ATOM 3151 C C . ASP B 1 38 ? 75.26500 85.21833 127.35200 1.000 62.37702 101 ASP D C 1
ATOM 3152 O O . ASP B 1 38 ? 75.94800 86.09233 127.89300 1.000 62.37702 101 ASP D O 1
ATOM 3157 N N . ASP B 1 39 ? 74.12300 85.47233 126.70900 1.000 64.27386 102 ASP D N 1
ATOM 3158 C CA . ASP B 1 39 ? 73.72900 86.84633 126.40500 1.000 64.27386 102 ASP D CA 1
ATOM 3159 C C . ASP B 1 39 ? 73.50400 87.66333 127.67200 1.000 64.27386 102 ASP D C 1
ATOM 3160 O O . ASP B 1 39 ? 74.01500 88.78233 127.80000 1.000 64.27386 102 ASP D O 1
ATOM 3165 N N . THR B 1 40 ? 72.74800 87.11733 128.62800 1.000 62.31212 103 THR D N 1
ATOM 3166 C CA . THR B 1 40 ? 72.42600 87.87733 129.83300 1.000 62.31212 103 THR D CA 1
ATOM 3167 C C . THR B 1 40 ? 73.65000 88.06233 130.72100 1.000 62.31212 103 THR D C 1
ATOM 3168 O O . THR B 1 40 ? 73.89000 89.16233 131.23600 1.000 62.31212 103 THR D O 1
ATOM 3172 N N . ARG B 1 41 ? 74.43100 86.99833 130.91800 1.000 59.37731 104 ARG D N 1
ATOM 3173 C CA . ARG B 1 41 ? 75.62600 87.09233 131.75100 1.000 59.37731 104 ARG D CA 1
ATOM 3174 C C . ARG B 1 41 ? 76.62800 88.08033 131.16300 1.000 59.37731 104 ARG D C 1
ATOM 3175 O O . ARG B 1 41 ? 77.18300 88.92233 131.87900 1.000 59.37731 104 ARG D O 1
ATOM 3183 N N . ASP B 1 42 ? 76.86400 87.99633 129.85100 1.000 56.69689 105 ASP D N 1
ATOM 3184 C CA . ASP B 1 42 ? 77.79400 88.91633 129.20700 1.000 56.69689 105 ASP D CA 1
ATOM 3185 C C . ASP B 1 42 ? 77.26700 90.34433 129.23500 1.000 56.69689 105 ASP D C 1
ATOM 3186 O O . ASP B 1 42 ? 78.04300 91.29333 129.39400 1.000 56.69689 105 ASP D O 1
ATOM 3191 N N . ARG B 1 43 ? 75.95300 90.52033 129.07700 1.000 59.51562 106 ARG D N 1
ATOM 3192 C CA . ARG B 1 43 ? 75.37300 91.85733 129.15600 1.000 59.51562 106 ARG D CA 1
ATOM 3193 C C . ARG B 1 43 ? 75.57100 92.46233 130.54100 1.000 59.51562 106 ARG D C 1
ATOM 3194 O O . ARG B 1 43 ? 75.94100 93.63533 130.67000 1.000 59.51562 106 ARG D O 1
ATOM 3202 N N . ALA B 1 44 ? 75.34200 91.66933 131.59100 1.000 58.02097 107 ALA D N 1
ATOM 3203 C CA . ALA B 1 44 ? 75.57000 92.15333 132.94900 1.000 58.02097 107 ALA D CA 1
ATOM 3204 C C . ALA B 1 44 ? 77.04200 92.47233 133.18300 1.000 58.02097 107 ALA D C 1
ATOM 3205 O O . ALA B 1 44 ? 77.37500 93.48233 133.81600 1.000 58.02097 107 ALA D O 1
ATOM 3207 N N . LEU B 1 45 ? 77.93700 91.61533 132.68200 1.000 54.16907 108 LEU D N 1
ATOM 3208 C CA . LEU B 1 45 ? 79.36700 91.86033 132.83500 1.000 54.16907 108 LEU D CA 1
ATOM 3209 C C . LEU B 1 45 ? 79.78000 93.15733 132.15400 1.000 54.16907 108 LEU D C 1
ATOM 3210 O O . LEU B 1 45 ? 80.56400 93.93533 132.70900 1.000 54.16907 108 LEU D O 1
ATOM 3215 N N . PHE B 1 46 ? 79.26300 93.40833 130.94900 1.000 52.35903 109 PHE D N 1
ATOM 3216 C CA . PHE B 1 46 ? 79.54500 94.67033 130.27400 1.000 52.35903 109 PHE D CA 1
ATOM 3217 C C . PHE B 1 46 ? 78.98400 95.84733 131.05900 1.000 52.35903 109 PHE D C 1
ATOM 3218 O O . PHE B 1 46 ? 79.62300 96.90133 131.15400 1.000 52.35903 109 PHE D O 1
ATOM 3226 N N . GLU B 1 47 ? 77.78200 95.68833 131.62100 1.000 57.85647 110 GLU D N 1
ATOM 3227 C CA . GLU B 1 47 ? 77.16600 96.77333 132.37700 1.000 57.85647 110 GLU D CA 1
ATOM 3228 C C . GLU B 1 47 ? 77.99400 97.13833 133.60300 1.000 57.85647 110 GLU D C 1
ATOM 3229 O O . GLU B 1 47 ? 78.18200 98.32333 133.90400 1.000 57.85647 110 GLU D O 1
ATOM 3235 N N . ASP B 1 48 ? 78.50200 96.13633 134.32100 1.000 59.09855 111 ASP D N 1
ATOM 3236 C CA . ASP B 1 48 ? 79.25800 96.40033 135.53900 1.000 59.09855 111 ASP D CA 1
ATOM 3237 C C . ASP B 1 48 ? 80.71400 96.77233 135.28000 1.000 59.09855 111 ASP D C 1
ATOM 3238 O O . ASP B 1 48 ? 81.40400 97.17833 136.22100 1.000 59.09855 111 ASP D O 1
ATOM 3243 N N . SER B 1 49 ? 81.19400 96.65233 134.04500 1.000 51.79893 112 SER D N 1
ATOM 3244 C CA . SER B 1 49 ? 82.58200 96.93933 133.71700 1.000 51.79893 112 SER D CA 1
ATOM 3245 C C . SER B 1 49 ? 82.73100 98.39533 133.27500 1.000 51.79893 112 SER D C 1
ATOM 3246 O O . SER B 1 49 ? 81.81100 99.20733 133.40400 1.000 51.79893 112 SER D O 1
ATOM 3249 N N . ALA B 1 50 ? 83.90500 98.74033 132.74200 1.000 43.79597 113 ALA D N 1
ATOM 3250 C CA . ALA B 1 50 ? 84.19100 100.08933 132.26700 1.000 43.79597 113 ALA D CA 1
ATOM 3251 C C . ALA B 1 50 ? 84.51200 100.11733 130.77700 1.000 43.79597 113 ALA D C 1
ATOM 3252 O O . ALA B 1 50 ? 85.17400 101.04833 130.30600 1.000 43.79597 113 ALA D O 1
ATOM 3254 N N . MET B 1 51 ? 84.05900 99.11633 130.02700 1.000 44.06726 114 MET D N 1
ATOM 3255 C CA . MET B 1 51 ? 84.28900 99.07833 128.59000 1.000 44.06726 114 MET D CA 1
ATOM 3256 C C . MET B 1 51 ? 83.52200 100.19533 127.88700 1.000 44.06726 114 MET D C 1
ATOM 3257 O O . MET B 1 51 ? 82.42600 100.58233 128.29800 1.000 44.06726 114 MET D O 1
ATOM 3262 N N . SER B 1 52 ? 84.11600 100.71533 126.81000 1.000 42.54062 115 SER D N 1
ATOM 3263 C CA . SER B 1 52 ? 83.45400 101.76333 126.03900 1.000 42.54062 115 SER D CA 1
ATOM 3264 C C . SER B 1 52 ? 82.31700 101.20233 125.19200 1.000 42.54062 115 SER D C 1
ATOM 3265 O O . SER B 1 52 ? 81.24100 101.80633 125.11300 1.000 42.54062 115 SER D O 1
ATOM 3268 N N . GLN B 1 53 ? 82.53300 100.05733 124.54800 1.000 43.44949 116 GLN D N 1
ATOM 3269 C CA . GLN B 1 53 ? 81.51700 99.42733 123.71900 1.000 43.44949 116 GLN D CA 1
ATOM 3270 C C . GLN B 1 53 ? 81.34300 97.97533 124.13600 1.000 43.44949 116 GLN D C 1
ATOM 3271 O O . GLN B 1 53 ? 82.26500 97.34833 124.66300 1.000 43.44949 116 GLN D O 1
ATOM 3277 N N . GLN B 1 54 ? 80.14700 97.44433 123.88900 1.000 47.40600 117 GLN D N 1
ATOM 3278 C CA . GLN B 1 54 ? 79.85200 96.05533 124.21200 1.000 47.40600 117 GLN D CA 1
ATOM 3279 C C . GLN B 1 54 ? 80.30900 95.15233 123.07500 1.000 47.40600 117 GLN D C 1
ATOM 3280 O O . GLN B 1 54 ? 79.84200 95.32133 121.94100 1.000 47.40600 117 GLN D O 1
ATOM 3286 N N . PRO B 1 55 ? 81.20800 94.20433 123.31700 1.000 41.08106 118 PRO D N 1
ATOM 3287 C CA . PRO B 1 55 ? 81.59900 93.27933 122.25200 1.000 41.08106 118 PRO D CA 1
ATOM 3288 C C . PRO B 1 55 ? 80.49200 92.28833 121.93900 1.000 41.08106 118 PRO D C 1
ATOM 3289 O O . PRO B 1 55 ? 79.65900 91.95833 122.78600 1.000 41.08106 118 PRO D O 1
ATOM 3293 N N . THR B 1 56 ? 80.49300 91.81533 120.70000 1.000 40.84005 119 THR D N 1
ATOM 3294 C CA . THR B 1 56 ? 79.64000 90.71933 120.27300 1.000 40.84005 119 THR D CA 1
ATOM 3295 C C . THR B 1 56 ? 80.48100 89.45833 120.13400 1.000 40.84005 119 THR D C 1
ATOM 3296 O O . THR B 1 56 ? 81.70900 89.49133 120.23600 1.000 40.84005 119 THR D O 1
ATOM 3300 N N . VAL B 1 57 ? 79.80500 88.33233 119.91600 1.000 41.40659 120 VAL D N 1
ATOM 3301 C CA . VAL B 1 57 ? 80.52100 87.07933 119.67800 1.000 41.40659 120 VAL D CA 1
ATOM 3302 C C . VAL B 1 57 ? 81.48500 87.19733 118.50200 1.000 41.40659 120 VAL D C 1
ATOM 3303 O O . VAL B 1 57 ? 82.64700 86.77733 118.64100 1.000 41.40659 120 VAL D O 1
ATOM 3307 N N . PRO B 1 58 ? 81.10000 87.75933 117.34700 1.000 40.03366 121 PRO D N 1
ATOM 3308 C CA . PRO B 1 58 ? 82.09900 87.98233 116.28800 1.000 40.03366 121 PRO D CA 1
ATOM 3309 C C . PRO B 1 58 ? 83.23900 88.89533 116.70400 1.000 40.03366 121 PRO D C 1
ATOM 3310 O O . PRO B 1 58 ? 84.36300 88.70533 116.23300 1.000 40.03366 121 PRO D O 1
ATOM 3314 N N . ASP B 1 59 ? 82.99400 89.87533 117.57700 1.000 37.22069 122 ASP D N 1
ATOM 3315 C CA . ASP B 1 59 ? 84.06500 90.78333 117.98300 1.000 37.22069 122 ASP D CA 1
ATOM 3316 C C . ASP B 1 59 ? 85.12700 90.06933 118.81400 1.000 37.22069 122 ASP D C 1
ATOM 3317 O O . ASP B 1 59 ? 86.32900 90.26433 118.60100 1.000 37.22069 122 ASP D O 1
ATOM 3322 N N . ARG B 1 60 ? 84.70800 89.24333 119.77100 1.000 37.03474 123 ARG D N 1
ATOM 3323 C CA . ARG B 1 60 ? 85.67300 88.47833 120.55300 1.000 37.03474 123 ARG D CA 1
ATOM 3324 C C . ARG B 1 60 ? 86.34900 87.40633 119.70700 1.000 37.03474 123 ARG D C 1
ATOM 3325 O O . ARG B 1 60 ? 87.54500 87.11833 119.89400 1.000 37.03474 123 ARG D O 1
ATOM 3333 N N . LEU B 1 61 ? 85.60500 86.81433 118.76900 1.000 36.46261 124 LEU D N 1
ATOM 3334 C CA . LEU B 1 61 ? 86.23400 85.95133 117.77700 1.000 36.46261 124 LEU D CA 1
ATOM 3335 C C . LEU B 1 61 ? 87.32800 86.69833 117.02700 1.000 36.46261 124 LEU D C 1
ATOM 3336 O O . LEU B 1 61 ? 88.40200 86.14633 116.76900 1.000 36.46261 124 LEU D O 1
ATOM 3341 N N . ARG B 1 62 ? 87.07500 87.96133 116.67900 1.000 34.75954 125 ARG D N 1
ATOM 3342 C CA . ARG B 1 62 ? 88.07200 88.76733 115.98300 1.000 34.75954 125 ARG D CA 1
ATOM 3343 C C . ARG B 1 62 ? 89.28000 89.04233 116.86700 1.000 34.75954 125 ARG D C 1
ATOM 3344 O O . ARG B 1 62 ? 90.41600 89.03933 116.38300 1.000 34.75954 125 ARG D O 1
ATOM 3352 N N . TRP B 1 63 ? 89.05400 89.31333 118.15400 1.000 27.90592 126 TRP D N 1
ATOM 3353 C CA . TRP B 1 63 ? 90.16300 89.43533 119.10100 1.000 27.90592 126 TRP D CA 1
ATOM 3354 C C . TRP B 1 63 ? 91.08400 88.22733 119.00900 1.000 27.90592 126 TRP D C 1
ATOM 3355 O O . TRP B 1 63 ? 92.28400 88.34533 118.72000 1.000 27.90592 126 TRP D O 1
ATOM 3366 N N . LEU B 1 64 ? 90.51800 87.04533 119.25500 1.000 29.30342 127 LEU D N 1
ATOM 3367 C CA . LEU B 1 64 ? 91.33300 85.83633 119.29200 1.000 29.30342 127 LEU D CA 1
ATOM 3368 C C . LEU B 1 64 ? 91.93500 85.50633 117.92900 1.000 29.30342 127 LEU D C 1
ATOM 3369 O O . LEU B 1 64 ? 93.01100 84.90233 117.86300 1.000 29.30342 127 LEU D O 1
ATOM 3374 N N . LEU B 1 65 ? 91.26600 85.88733 116.83900 1.000 30.27828 128 LEU D N 1
ATOM 3375 C CA . LEU B 1 65 ? 91.78100 85.59033 115.50600 1.000 30.27828 128 LEU D CA 1
ATOM 3376 C C . LEU B 1 65 ? 92.92900 86.51533 115.12400 1.000 30.27828 128 LEU D C 1
ATOM 3377 O O . LEU B 1 65 ? 93.88500 86.08433 114.47100 1.000 30.27828 128 LEU D O 1
ATOM 3382 N N . GLN B 1 66 ? 92.85000 87.78833 115.51000 1.000 30.45376 129 GLN D N 1
ATOM 3383 C CA . GLN B 1 66 ? 93.91500 88.72733 115.18300 1.000 30.45376 129 GLN D CA 1
ATOM 3384 C C . GLN B 1 66 ? 95.12500 88.52933 116.08500 1.000 30.45376 129 GLN D C 1
ATOM 3385 O O . GLN B 1 66 ? 96.25500 88.83233 115.68600 1.000 30.45376 129 GLN D O 1
ATOM 3391 N N . THR B 1 67 ? 94.91400 88.03833 117.31000 1.000 30.70025 130 THR D N 1
ATOM 3392 C CA . THR B 1 67 ? 96.04600 87.81933 118.20800 1.000 30.70025 130 THR D CA 1
ATOM 3393 C C . THR B 1 67 ? 97.01400 86.78533 117.64200 1.000 30.70025 130 THR D C 1
ATOM 3394 O O . THR B 1 67 ? 98.22500 87.01933 117.58200 1.000 30.70025 130 THR D O 1
ATOM 3398 N N . PHE B 1 68 ? 96.49600 85.63333 117.21600 1.000 31.49630 131 PHE D N 1
ATOM 3399 C CA . PHE B 1 68 ? 97.31400 84.50833 116.78200 1.000 31.49630 131 PHE D CA 1
ATOM 3400 C C . PHE B 1 68 ? 97.38300 84.39233 115.26300 1.000 31.49630 131 PHE D C 1
ATOM 3401 O O . PHE B 1 68 ? 97.38300 83.28233 114.72300 1.000 31.49630 131 PHE D O 1
ATOM 3409 N N . LYS B 1 69 ? 97.43400 85.52933 114.56600 1.000 27.79382 132 LYS D N 1
ATOM 3410 C CA . LYS B 1 69 ? 97.39700 85.52233 113.10700 1.000 27.79382 132 LYS D CA 1
ATOM 3411 C C . LYS B 1 69 ? 98.60400 84.80433 112.51400 1.000 27.79382 132 LYS D C 1
ATOM 3412 O O . LYS B 1 69 ? 98.47100 84.05433 111.54000 1.000 27.79382 132 LYS D O 1
ATOM 3418 N N . TYR B 1 70 ? 99.78700 85.01333 113.08700 1.000 26.80788 133 TYR D N 1
ATOM 3419 C CA . TYR B 1 70 ? 101.01800 84.43633 112.56500 1.000 26.80788 133 TYR D CA 1
ATOM 3420 C C . TYR B 1 70 ? 101.38400 83.11133 113.22300 1.000 26.80788 133 TYR D C 1
ATOM 3421 O O . TYR B 1 70 ? 102.47600 82.59333 112.97500 1.000 26.80788 133 TYR D O 1
ATOM 3430 N N . GLN B 1 71 ? 100.50500 82.55733 114.05300 1.000 33.60229 134 GLN D N 1
ATOM 3431 C CA . GLN B 1 71 ? 100.65200 81.20633 114.58500 1.000 33.60229 134 GLN D CA 1
ATOM 3432 C C . GLN B 1 71 ? 99.63600 80.32633 113.86700 1.000 33.60229 134 GLN D C 1
ATOM 3433 O O . GLN B 1 71 ? 98.42500 80.49033 114.04900 1.000 33.60229 134 GLN D O 1
ATOM 3439 N N . LYS B 1 72 ? 100.12700 79.39033 113.06200 1.000 41.03118 135 LYS D N 1
ATOM 3440 C CA . LYS B 1 72 ? 99.29400 78.68433 112.10000 1.000 41.03118 135 LYS D CA 1
ATOM 3441 C C . LYS B 1 72 ? 98.64600 77.42333 112.65700 1.000 41.03118 135 LYS D C 1
ATOM 3442 O O . LYS B 1 72 ? 97.93600 76.73633 111.91500 1.000 41.03118 135 LYS D O 1
ATOM 3448 N N . ASN B 1 73 ? 98.85900 77.09833 113.92800 1.000 45.75515 136 ASN D N 1
ATOM 3449 C CA . ASN B 1 73 ? 98.31700 75.88033 114.51900 1.000 45.75515 136 ASN D CA 1
ATOM 3450 C C . ASN B 1 73 ? 97.31300 76.19433 115.62200 1.000 45.75515 136 ASN D C 1
ATOM 3451 O O . ASN B 1 73 ? 97.23800 75.49533 116.63300 1.000 45.75515 136 ASN D O 1
ATOM 3456 N N . ILE B 1 74 ? 96.52200 77.24933 115.44000 1.000 44.01073 137 ILE D N 1
ATOM 3457 C CA . ILE B 1 74 ? 95.52700 77.66333 116.42500 1.000 44.01073 137 ILE D CA 1
ATOM 3458 C C . ILE B 1 74 ? 94.19500 77.87933 115.71700 1.000 44.01073 137 ILE D C 1
ATOM 3459 O O . ILE B 1 74 ? 94.11500 78.65733 114.75900 1.000 44.01073 137 ILE D O 1
ATOM 3464 N N . ARG B 1 75 ? 93.15500 77.19933 116.19400 1.000 45.92109 138 ARG D N 1
ATOM 3465 C CA . ARG B 1 75 ? 91.79500 77.34033 115.69400 1.000 45.92109 138 ARG D CA 1
ATOM 3466 C C . ARG B 1 75 ? 90.91000 77.89933 116.80100 1.000 45.92109 138 ARG D C 1
ATOM 3467 O O . ARG B 1 75 ? 91.21400 77.76133 117.98600 1.000 45.92109 138 ARG D O 1
ATOM 3475 N N . ILE B 1 76 ? 89.80600 78.53833 116.40900 1.000 41.20332 139 ILE D N 1
ATOM 3476 C CA . ILE B 1 76 ? 88.94900 79.27233 117.33800 1.000 41.20332 139 ILE D CA 1
ATOM 3477 C C . ILE B 1 76 ? 87.48900 78.92233 117.07300 1.000 41.20332 139 ILE D C 1
ATOM 3478 O O . ILE B 1 76 ? 87.04800 78.91033 115.91900 1.000 41.20332 139 ILE D O 1
ATOM 3483 N N . HIS B 1 77 ? 86.74200 78.64533 118.14500 1.000 45.14895 140 HIS D N 1
ATOM 3484 C CA . HIS B 1 77 ? 85.33000 78.29933 118.06700 1.000 45.14895 140 HIS D CA 1
ATOM 3485 C C . HIS B 1 77 ? 84.55500 79.03633 119.15300 1.000 45.14895 140 HIS D C 1
ATOM 3486 O O . HIS B 1 77 ? 85.09300 79.38333 120.21000 1.000 45.14895 140 HIS D O 1
ATOM 3493 N N . ALA B 1 78 ? 83.26600 79.24433 118.88800 1.000 51.54445 141 ALA D N 1
ATOM 3494 C CA . ALA B 1 78 ? 82.35100 79.89233 119.81700 1.000 51.54445 141 ALA D CA 1
ATOM 3495 C C . ALA B 1 78 ? 81.21600 78.93933 120.16500 1.000 51.54445 141 ALA D C 1
ATOM 3496 O O . ALA B 1 78 ? 80.68300 78.24833 119.29200 1.000 51.54445 141 ALA D O 1
ATOM 3498 N N . PHE B 1 79 ? 80.84100 78.91633 121.44200 1.000 60.07788 142 PHE D N 1
ATOM 3499 C CA . PHE B 1 79 ? 79.89700 77.94333 121.97000 1.000 60.07788 142 PHE D CA 1
ATOM 3500 C C . PHE B 1 79 ? 78.82400 78.65733 122.78100 1.000 60.07788 142 PHE D C 1
ATOM 3501 O O . PHE B 1 79 ? 79.08500 79.68233 123.41700 1.000 60.07788 142 PHE D O 1
ATOM 3509 N N . ASN B 1 80 ? 77.61000 78.11033 122.74500 1.000 63.17767 143 ASN D N 1
ATOM 3510 C CA . ASN B 1 80 ? 76.45200 78.70033 123.40300 1.000 63.17767 143 ASN D CA 1
ATOM 3511 C C . ASN B 1 80 ? 76.06500 77.86233 124.61200 1.000 63.17767 143 ASN D C 1
ATOM 3512 O O . ASN B 1 80 ? 75.89900 76.64333 124.49800 1.000 63.17767 143 ASN D O 1
ATOM 3517 N N . GLU B 1 81 ? 75.90700 78.51633 125.76100 1.000 66.01130 144 GLU D N 1
ATOM 3518 C CA . GLU B 1 81 ? 75.62200 77.84633 127.02500 1.000 66.01130 144 GLU D CA 1
ATOM 3519 C C . GLU B 1 81 ? 74.36800 78.41333 127.67400 1.000 66.01130 144 GLU D C 1
ATOM 3520 O O . GLU B 1 81 ? 74.30800 78.59933 128.89300 1.000 66.01130 144 GLU D O 1
ATOM 3526 N N . GLU B 1 82 ? 73.34600 78.70133 126.87200 1.000 69.85904 145 GLU D N 1
ATOM 3527 C CA . GLU B 1 82 ? 72.10300 79.22933 127.41500 1.000 69.85904 145 GLU D CA 1
ATOM 3528 C C . GLU B 1 82 ? 71.36800 78.16533 128.22200 1.000 69.85904 145 GLU D C 1
ATOM 3529 O O . GLU B 1 82 ? 71.50100 76.96333 127.98000 1.000 69.85904 145 GLU D O 1
ATOM 3535 N N . GLY B 1 83 ? 70.58100 78.62433 129.19000 1.000 74.43377 146 GLY D N 1
ATOM 3536 C CA . GLY B 1 83 ? 69.81000 77.72533 130.03000 1.000 74.43377 146 GLY D CA 1
ATOM 3537 C C . GLY B 1 83 ? 70.64800 76.79733 130.88300 1.000 74.43377 146 GLY D C 1
ATOM 3538 O O . GLY B 1 83 ? 70.31500 75.61333 131.01500 1.000 74.43377 146 GLY D O 1
ATOM 3539 N N . MET B 1 84 ? 71.73200 77.30533 131.46400 1.000 77.09555 147 MET D N 1
ATOM 3540 C CA . MET B 1 84 ? 72.61600 76.51233 132.30300 1.000 77.09555 147 MET D CA 1
ATOM 3541 C C . MET B 1 84 ? 72.85500 77.24133 133.61500 1.000 77.09555 147 MET D C 1
ATOM 3542 O O . MET B 1 84 ? 72.91900 78.47333 133.64700 1.000 77.09555 147 MET D O 1
ATOM 3547 N N . GLU B 1 85 ? 72.97800 76.47533 134.69500 1.000 78.02188 148 GLU D N 1
ATOM 3548 C CA . GLU B 1 85 ? 73.30300 77.06633 135.98200 1.000 78.02188 148 GLU D CA 1
ATOM 3549 C C . GLU B 1 85 ? 74.70100 77.67833 135.93300 1.000 78.02188 148 GLU D C 1
ATOM 3550 O O . GLU B 1 85 ? 75.59700 77.13033 135.28300 1.000 78.02188 148 GLU D O 1
ATOM 3556 N N . PRO B 1 86 ? 74.92000 78.80733 136.60100 1.000 74.77974 149 PRO D N 1
ATOM 3557 C CA . PRO B 1 86 ? 76.22900 79.46533 136.53400 1.000 74.77974 149 PRO D CA 1
ATOM 3558 C C . PRO B 1 86 ? 77.29500 78.67833 137.28400 1.000 74.77974 149 PRO D C 1
ATOM 3559 O O . PRO B 1 86 ? 77.02000 77.73933 138.03200 1.000 74.77974 149 PRO D O 1
ATOM 3563 N N . TYR B 1 87 ? 78.54000 79.08133 137.05100 1.000 73.56256 150 TYR D N 1
ATOM 3564 C CA . TYR B 1 87 ? 79.67300 78.45633 137.71700 1.000 73.56256 150 TYR D CA 1
ATOM 3565 C C . TYR B 1 87 ? 79.60400 78.71133 139.22200 1.000 73.56256 150 TYR D C 1
ATOM 3566 O O . TYR B 1 87 ? 79.25800 79.81733 139.64800 1.000 73.56256 150 TYR D O 1
ATOM 3575 N N . PRO B 1 88 ? 79.92700 77.71033 140.05600 1.000 76.39043 151 PRO D N 1
ATOM 3576 C CA . PRO B 1 88 ? 80.30500 76.35133 139.66600 1.000 76.39043 151 PRO D CA 1
ATOM 3577 C C . PRO B 1 88 ? 79.21100 75.31433 139.91000 1.000 76.39043 151 PRO D C 1
ATOM 3578 O O . PRO B 1 88 ? 79.50900 74.22533 140.40100 1.000 76.39043 151 PRO D O 1
ATOM 3582 N N . HIS B 1 89 ? 77.96600 75.64233 139.57300 1.000 78.39352 152 HIS D N 1
ATOM 3583 C CA . HIS B 1 89 ? 76.85500 74.72233 139.78100 1.000 78.39352 152 HIS D CA 1
ATOM 3584 C C . HIS B 1 89 ? 76.38500 74.04633 138.50300 1.000 78.39352 152 HIS D C 1
ATOM 3585 O O . HIS B 1 89 ? 75.80500 72.95833 138.56900 1.000 78.39352 152 HIS D O 1
ATOM 3592 N N . GLY B 1 90 ? 76.61900 74.65833 137.34500 1.000 74.86073 153 GLY D N 1
ATOM 3593 C CA . GLY B 1 90 ? 76.27200 74.03533 136.08400 1.000 74.86073 153 GLY D CA 1
ATOM 3594 C C . GLY B 1 90 ? 77.41900 73.23333 135.50700 1.000 74.86073 153 GLY D C 1
ATOM 3595 O O . GLY B 1 90 ? 77.75100 73.37033 134.32600 1.000 74.86073 153 GLY D O 1
ATOM 3596 N N . TRP B 1 91 ? 78.03500 72.39033 136.33600 1.000 70.77078 154 TRP D N 1
ATOM 3597 C CA . TRP B 1 91 ? 79.16500 71.57933 135.90500 1.000 70.77078 154 TRP D CA 1
ATOM 3598 C C . TRP B 1 91 ? 78.74600 70.33033 135.14300 1.000 70.77078 154 TRP D C 1
ATOM 3599 O O . TRP B 1 91 ? 79.61600 69.62833 134.61600 1.000 70.77078 154 TRP D O 1
ATOM 3610 N N . ASP B 1 92 ? 77.44900 70.03333 135.07200 1.000 74.17683 155 ASP D N 1
ATOM 3611 C CA . ASP B 1 92 ? 76.95500 68.83833 134.39700 1.000 74.17683 155 ASP D CA 1
ATOM 3612 C C . ASP B 1 92 ? 76.41700 69.13233 133.00200 1.000 74.17683 155 ASP D C 1
ATOM 3613 O O . ASP B 1 92 ? 76.78500 68.45233 132.04000 1.000 74.17683 155 ASP D O 1
ATOM 3618 N N . VAL B 1 93 ? 75.54400 70.13233 132.87500 1.000 72.40277 156 VAL D N 1
ATOM 3619 C CA . VAL B 1 93 ? 74.96500 70.45633 131.57500 1.000 72.40277 156 VAL D CA 1
ATOM 3620 C C . VAL B 1 93 ? 76.01500 71.07233 130.65800 1.000 72.40277 156 VAL D C 1
ATOM 3621 O O . VAL B 1 93 ? 76.04100 70.80133 129.45100 1.000 72.40277 156 VAL D O 1
ATOM 3625 N N . TRP B 1 94 ? 76.89400 71.91133 131.21400 1.000 65.79262 157 TRP D N 1
ATOM 3626 C CA . TRP B 1 94 ? 77.93200 72.55033 130.41000 1.000 65.79262 157 TRP D CA 1
ATOM 3627 C C . TRP B 1 94 ? 78.86000 71.51933 129.78300 1.000 65.79262 157 TRP D C 1
ATOM 3628 O O . TRP B 1 94 ? 79.25500 71.65433 128.61900 1.000 65.79262 157 TRP D O 1
ATOM 3639 N N . SER B 1 95 ? 79.23300 70.48733 130.54500 1.000 71.39075 158 SER D N 1
ATOM 3640 C CA . SER B 1 95 ? 80.09900 69.44633 130.00300 1.000 71.39075 158 SER D CA 1
ATOM 3641 C C . SER B 1 95 ? 79.42900 68.72233 128.84200 1.000 71.39075 158 SER D C 1
ATOM 3642 O O . SER B 1 95 ? 80.06900 68.45133 127.81900 1.000 71.39075 158 SER D O 1
ATOM 3645 N N . ASN B 1 96 ? 78.14000 68.40233 128.98100 1.000 72.29553 159 ASN D N 1
ATOM 3646 C CA . ASN B 1 96 ? 77.41700 67.74833 127.89400 1.000 72.29553 159 ASN D CA 1
ATOM 3647 C C . ASN B 1 96 ? 77.34300 68.64533 126.66500 1.000 72.29553 159 ASN D C 1
ATOM 3648 O O . ASN B 1 96 ? 77.52900 68.17933 125.53300 1.000 72.29553 159 ASN D O 1
ATOM 3653 N N . GLY B 1 97 ? 77.06500 69.93433 126.86800 1.000 68.22131 160 GLY D N 1
ATOM 3654 C CA . GLY B 1 97 ? 77.01100 70.85333 125.74500 1.000 68.22131 160 GLY D CA 1
ATOM 3655 C C . GLY B 1 97 ? 78.34100 70.97533 125.02800 1.000 68.22131 160 GLY D C 1
ATOM 3656 O O . GLY B 1 97 ? 78.39400 71.00533 123.79700 1.000 68.22131 160 GLY D O 1
ATOM 3657 N N . ILE B 1 98 ? 79.43500 71.03233 125.78900 1.000 67.42265 161 ILE D N 1
ATOM 3658 C CA . ILE B 1 98 ? 80.75900 71.13533 125.18300 1.000 67.42265 161 ILE D CA 1
ATOM 3659 C C . ILE B 1 98 ? 81.11900 69.84633 124.45200 1.000 67.42265 161 ILE D C 1
ATOM 3660 O O . ILE B 1 98 ? 81.73200 69.87633 123.37800 1.000 67.42265 161 ILE D O 1
ATOM 3665 N N . LYS B 1 99 ? 80.74000 68.69433 125.01200 1.000 69.77993 162 LYS D N 1
ATOM 3666 C CA . LYS B 1 99 ? 80.97900 67.42833 124.32500 1.000 69.77993 162 LYS D CA 1
ATOM 3667 C C . LYS B 1 99 ? 80.21900 67.36833 123.00500 1.000 69.77993 162 LYS D C 1
ATOM 3668 O O . LYS B 1 99 ? 80.76500 66.93633 121.98200 1.000 69.77993 162 LYS D O 1
ATOM 3674 N N . LYS B 1 100 ? 78.95800 67.80833 123.00800 1.000 70.18233 163 LYS D N 1
ATOM 3675 C CA . LYS B 1 100 ? 78.18700 67.85633 121.76900 1.000 70.18233 163 LYS D CA 1
ATOM 3676 C C . LYS B 1 100 ? 78.79700 68.82933 120.76700 1.000 70.18233 163 LYS D C 1
ATOM 3677 O O . LYS B 1 100 ? 78.83300 68.54233 119.56400 1.000 70.18233 163 LYS D O 1
ATOM 3683 N N . PHE B 1 101 ? 79.27300 69.98233 121.24100 1.000 64.87905 164 PHE D N 1
ATOM 3684 C CA . PHE B 1 101 ? 79.91300 70.95033 120.35600 1.000 64.87905 164 PHE D CA 1
ATOM 3685 C C . PHE B 1 101 ? 81.16500 70.36633 119.71100 1.000 64.87905 164 PHE D C 1
ATOM 3686 O O . PHE B 1 101 ? 81.38700 70.52733 118.50500 1.000 64.87905 164 PHE D O 1
ATOM 3694 N N . MET B 1 102 ? 81.99600 69.67933 120.50000 1.000 66.04197 165 MET D N 1
ATOM 3695 C CA . MET B 1 102 ? 83.19000 69.05133 119.94000 1.000 66.04197 165 MET D CA 1
ATOM 3696 C C . MET B 1 102 ? 82.82600 67.95333 118.95100 1.000 66.04197 165 MET D C 1
ATOM 3697 O O . MET B 1 102 ? 83.49600 67.78933 117.92400 1.000 66.04197 165 MET D O 1
ATOM 3702 N N . ALA B 1 103 ? 81.77900 67.18133 119.24800 1.000 69.66486 166 ALA D N 1
ATOM 3703 C CA . ALA B 1 103 ? 81.33100 66.16233 118.30500 1.000 69.66486 166 ALA D CA 1
ATOM 3704 C C . ALA B 1 103 ? 80.89900 66.79033 116.98600 1.000 69.66486 166 ALA D C 1
ATOM 3705 O O . ALA B 1 103 ? 81.22000 66.27633 115.90800 1.000 69.66486 166 ALA D O 1
ATOM 3707 N N . GLU B 1 104 ? 80.17000 67.90633 117.05400 1.000 68.97493 167 GLU D N 1
ATOM 3708 C CA . GLU B 1 104 ? 79.75000 68.59633 115.83800 1.000 68.97493 167 GLU D CA 1
ATOM 3709 C C . GLU B 1 104 ? 80.94500 69.14233 115.06400 1.000 68.97493 167 GLU D C 1
ATOM 3710 O O . GLU B 1 104 ? 80.98600 69.05133 113.83200 1.000 68.97493 167 GLU D O 1
ATOM 3716 N N . LYS B 1 105 ? 81.92600 69.70933 115.76400 1.000 64.47055 168 LYS D N 1
ATOM 3717 C CA . LYS B 1 105 ? 83.08700 70.31233 115.12200 1.000 64.47055 168 LYS D CA 1
ATOM 3718 C C . LYS B 1 105 ? 84.18800 69.30833 114.79900 1.000 64.47055 168 LYS D C 1
ATOM 3719 O O . LYS B 1 105 ? 85.19600 69.69233 114.19700 1.000 64.47055 168 LYS D O 1
ATOM 3725 N N . GLY B 1 106 ? 84.02900 68.04533 115.18500 1.000 68.22542 169 GLY D N 1
ATOM 3726 C CA . GLY B 1 106 ? 84.98400 67.01833 114.82200 1.000 68.22542 169 GLY D CA 1
ATOM 3727 C C . GLY B 1 106 ? 86.27500 67.01433 115.60700 1.000 68.22542 169 GLY D C 1
ATOM 3728 O O . GLY B 1 106 ? 87.20400 66.28933 115.23200 1.000 68.22542 169 GLY D O 1
ATOM 3729 N N . ILE B 1 107 ? 86.37100 67.79833 116.68100 1.000 65.88036 170 ILE D N 1
ATOM 3730 C CA . ILE B 1 107 ? 87.59500 67.83433 117.47200 1.000 65.88036 170 ILE D CA 1
ATOM 3731 C C . ILE B 1 107 ? 87.72000 66.55633 118.29100 1.000 65.88036 170 ILE D C 1
ATOM 3732 O O . ILE B 1 107 ? 86.74000 66.06133 118.86600 1.000 65.88036 170 ILE D O 1
ATOM 3737 N N . GLN B 1 108 ? 88.93600 66.01733 118.34900 1.000 69.74987 171 GLN D N 1
ATOM 3738 C CA . GLN B 1 108 ? 89.26300 64.85833 119.17800 1.000 69.74987 171 GLN D CA 1
ATOM 3739 C C . GLN B 1 108 ? 90.43100 65.26633 120.06400 1.000 69.74987 171 GLN D C 1
ATOM 3740 O O . GLN B 1 108 ? 91.59000 64.93433 119.78100 1.000 69.74987 171 GLN D O 1
ATOM 3746 N N . PRO B 1 109 ? 90.16200 65.99633 121.14400 1.000 71.00169 172 PRO D N 1
ATOM 3747 C CA . PRO B 1 109 ? 91.25500 66.55133 121.94800 1.000 71.00169 172 PRO D CA 1
ATOM 3748 C C . PRO B 1 109 ? 91.99600 65.47833 122.72700 1.000 71.00169 172 PRO D C 1
ATOM 3749 O O . PRO B 1 109 ? 91.43800 64.44533 123.10400 1.000 71.00169 172 PRO D O 1
ATOM 3753 N N . ASP B 1 110 ? 93.27900 65.74433 122.97000 1.000 69.40546 173 ASP D N 1
ATOM 3754 C CA . ASP B 1 110 ? 94.13000 64.86633 123.75900 1.000 69.40546 173 ASP D CA 1
ATOM 3755 C C . ASP B 1 110 ? 94.59300 65.48633 125.06500 1.000 69.40546 173 ASP D C 1
ATOM 3756 O O . ASP B 1 110 ? 94.74800 64.76633 126.05300 1.000 69.40546 173 ASP D O 1
ATOM 3761 N N . LEU B 1 111 ? 94.81700 66.79833 125.09700 1.000 64.27025 174 LEU D N 1
ATOM 3762 C CA . LEU B 1 111 ? 95.22200 67.49033 126.31000 1.000 64.27025 174 LEU D CA 1
ATOM 3763 C C . LEU B 1 111 ? 94.40400 68.76133 126.47500 1.000 64.27025 174 LEU D C 1
ATOM 3764 O O . LEU B 1 111 ? 94.03300 69.41233 125.49600 1.000 64.27025 174 LEU D O 1
ATOM 3769 N N . ILE B 1 112 ? 94.12000 69.10433 127.72900 1.000 59.52678 175 ILE D N 1
ATOM 3770 C CA . ILE B 1 112 ? 93.44500 70.34533 128.08600 1.000 59.52678 175 ILE D CA 1
ATOM 3771 C C . ILE B 1 112 ? 94.42100 71.19133 128.88700 1.000 59.52678 175 ILE D C 1
ATOM 3772 O O . ILE B 1 112 ? 94.99600 70.71633 129.87200 1.000 59.52678 175 ILE D O 1
ATOM 3777 N N . TYR B 1 113 ? 94.61000 72.43733 128.46800 1.000 54.57482 176 TYR D N 1
ATOM 3778 C CA . TYR B 1 113 ? 95.56400 73.33233 129.10600 1.000 54.57482 176 TYR D CA 1
ATOM 3779 C C . TYR B 1 113 ? 94.81400 74.38133 129.91300 1.000 54.57482 176 TYR D C 1
ATOM 3780 O O . TYR B 1 113 ? 93.90100 75.03433 129.39700 1.000 54.57482 176 TYR D O 1
ATOM 3789 N N . THR B 1 114 ? 95.19800 74.53433 131.17900 1.000 53.51619 177 THR D N 1
ATOM 3790 C CA . THR B 1 114 ? 94.49400 75.40933 132.10500 1.000 53.51619 177 THR D CA 1
ATOM 3791 C C . THR B 1 114 ? 95.47800 75.92733 133.14400 1.000 53.51619 177 THR D C 1
ATOM 3792 O O . THR B 1 114 ? 96.59100 75.41633 133.28800 1.000 53.51619 177 THR D O 1
ATOM 3796 N N . SER B 1 115 ? 95.05100 76.96033 133.87300 1.000 54.04326 178 SER D N 1
ATOM 3797 C CA . SER B 1 115 ? 95.86000 77.55033 134.93300 1.000 54.04326 178 SER D CA 1
ATOM 3798 C C . SER B 1 115 ? 95.07800 77.65533 136.23800 1.000 54.04326 178 SER D C 1
ATOM 3799 O O . SER B 1 115 ? 95.29400 78.58033 137.02400 1.000 54.04326 178 SER D O 1
ATOM 3802 N N . GLU B 1 116 ? 94.16500 76.71833 136.48100 1.000 63.32654 179 GLU D N 1
ATOM 3803 C CA . GLU B 1 116 ? 93.42100 76.64233 137.73100 1.000 63.32654 179 GLU D CA 1
ATOM 3804 C C . GLU B 1 116 ? 93.66700 75.28233 138.36500 1.000 63.32654 179 GLU D C 1
ATOM 3805 O O . GLU B 1 116 ? 93.46500 74.24733 137.72100 1.000 63.32654 179 GLU D O 1
ATOM 3811 N N . GLU B 1 117 ? 94.10700 75.28633 139.62400 1.000 74.50472 180 GLU D N 1
ATOM 3812 C CA . GLU B 1 117 ? 94.44200 74.03333 140.29300 1.000 74.50472 180 GLU D CA 1
ATOM 3813 C C . GLU B 1 117 ? 93.19600 73.25433 140.69800 1.000 74.50472 180 GLU D C 1
ATOM 3814 O O . GLU B 1 117 ? 93.15800 72.02633 140.55900 1.000 74.50472 180 GLU D O 1
ATOM 3820 N N . ALA B 1 118 ? 92.17000 73.94533 141.19900 1.000 76.84447 181 ALA D N 1
ATOM 3821 C CA . ALA B 1 118 ? 90.95800 73.25333 141.62500 1.000 76.84447 181 ALA D CA 1
ATOM 3822 C C . ALA B 1 118 ? 90.12900 72.78133 140.43700 1.000 76.84447 181 ALA D C 1
ATOM 3823 O O . ALA B 1 118 ? 89.38700 71.80033 140.55400 1.000 76.84447 181 ALA D O 1
ATOM 3825 N N . ASP B 1 119 ? 90.23500 73.46333 139.29500 1.000 72.98706 182 ASP D N 1
ATOM 3826 C CA . ASP B 1 119 ? 89.45300 73.08133 138.12500 1.000 72.98706 182 ASP D CA 1
ATOM 3827 C C . ASP B 1 119 ? 89.99400 71.83633 137.43700 1.000 72.98706 182 ASP D C 1
ATOM 3828 O O . ASP B 1 119 ? 89.24500 71.17633 136.70900 1.000 72.98706 182 ASP D O 1
ATOM 3833 N N . ALA B 1 120 ? 91.26800 71.50333 137.64300 1.000 71.07424 183 ALA D N 1
ATOM 3834 C CA . ALA B 1 120 ? 91.85100 70.35433 136.95100 1.000 71.07424 183 ALA D CA 1
ATOM 3835 C C . ALA B 1 120 ? 91.17100 69.03733 137.30700 1.000 71.07424 183 ALA D C 1
ATOM 3836 O O . ALA B 1 120 ? 90.83400 68.27733 136.38200 1.000 71.07424 183 ALA D O 1
ATOM 3838 N N . PRO B 1 121 ? 90.94900 68.69033 138.58500 1.000 72.83062 184 PRO D N 1
ATOM 3839 C CA . PRO B 1 121 ? 90.20200 67.45033 138.86300 1.000 72.83062 184 PRO D CA 1
ATOM 3840 C C . PRO B 1 121 ? 88.79700 67.46033 138.29100 1.000 72.83062 184 PRO D C 1
ATOM 3841 O O . PRO B 1 121 ? 88.30500 66.41633 137.84700 1.000 72.83062 184 PRO D O 1
ATOM 3845 N N . GLN B 1 122 ? 88.13400 68.61933 138.29000 1.000 71.91055 185 GLN D N 1
ATOM 3846 C CA . GLN B 1 122 ? 86.79600 68.70733 137.71500 1.000 71.91055 185 GLN D CA 1
ATOM 3847 C C . GLN B 1 122 ? 86.82700 68.44633 136.21400 1.000 71.91055 185 GLN D C 1
ATOM 3848 O O . GLN B 1 122 ? 85.98500 67.70733 135.68400 1.000 71.91055 185 GLN D O 1
ATOM 3854 N N . TYR B 1 123 ? 87.79900 69.04133 135.51500 1.000 68.09119 186 TYR D N 1
ATOM 3855 C CA . TYR B 1 123 ? 87.97200 68.77533 134.09100 1.000 68.09119 186 TYR D CA 1
ATOM 3856 C C . TYR B 1 123 ? 88.21700 67.29433 133.84400 1.000 68.09119 186 TYR D C 1
ATOM 3857 O O . TYR B 1 123 ? 87.61600 66.69333 132.94700 1.000 68.09119 186 TYR D O 1
ATOM 3866 N N . MET B 1 124 ? 89.09900 66.68833 134.64200 1.000 72.18290 187 MET D N 1
ATOM 3867 C CA . MET B 1 124 ? 89.41500 65.27633 134.45700 1.000 72.18290 187 MET D CA 1
ATOM 3868 C C . MET B 1 124 ? 88.19000 64.39833 134.68100 1.000 72.18290 187 MET D C 1
ATOM 3869 O O . MET B 1 124 ? 87.95300 63.44733 133.92600 1.000 72.18290 187 MET D O 1
ATOM 3874 N N . GLU B 1 125 ? 87.39600 64.70233 135.70900 1.000 73.40450 188 GLU D N 1
ATOM 3875 C CA . GLU B 1 125 ? 86.27200 63.83733 136.04800 1.000 73.40450 188 GLU D CA 1
ATOM 3876 C C . GLU B 1 125 ? 85.09800 64.00833 135.09100 1.000 73.40450 188 GLU D C 1
ATOM 3877 O O . GLU B 1 125 ? 84.37400 63.03933 134.83900 1.000 73.40450 188 GLU D O 1
ATOM 3883 N N . HIS B 1 126 ? 84.89000 65.20633 134.54000 1.000 71.95685 189 HIS D N 1
ATOM 3884 C CA . HIS B 1 126 ? 83.78700 65.38733 133.59700 1.000 71.95685 189 HIS D CA 1
ATOM 3885 C C . HIS B 1 126 ? 84.20000 65.11933 132.15100 1.000 71.95685 189 HIS D C 1
ATOM 3886 O O . HIS B 1 126 ? 83.64900 64.22733 131.50000 1.000 71.95685 189 HIS D O 1
ATOM 3893 N N . LEU B 1 127 ? 85.16200 65.88233 131.63400 1.000 70.91281 190 LEU D N 1
ATOM 3894 C CA . LEU B 1 127 ? 85.52100 65.75133 130.22900 1.000 70.91281 190 LEU D CA 1
ATOM 3895 C C . LEU B 1 127 ? 86.38400 64.52933 129.94700 1.000 70.91281 190 LEU D C 1
ATOM 3896 O O . LEU B 1 127 ? 86.54100 64.16333 128.77700 1.000 70.91281 190 LEU D O 1
ATOM 3901 N N . GLY B 1 128 ? 86.93300 63.88833 130.97600 1.000 70.69254 191 GLY D N 1
ATOM 3902 C CA . GLY B 1 128 ? 87.71700 62.68333 130.77000 1.000 70.69254 191 GLY D CA 1
ATOM 3903 C C . GLY B 1 128 ? 88.99400 62.90333 129.99400 1.000 70.69254 191 GLY D C 1
ATOM 3904 O O . GLY B 1 128 ? 89.50500 61.96633 129.37300 1.000 70.69254 191 GLY D O 1
ATOM 3905 N N . ILE B 1 129 ? 89.52700 64.12233 130.01200 1.000 71.39404 192 ILE D N 1
ATOM 3906 C CA . ILE B 1 129 ? 90.73700 64.47533 129.28100 1.000 71.39404 192 ILE D CA 1
ATOM 3907 C C . ILE B 1 129 ? 91.77400 64.96133 130.28200 1.000 71.39404 192 ILE D C 1
ATOM 3908 O O . ILE B 1 129 ? 91.46800 65.79233 131.14500 1.000 71.39404 192 ILE D O 1
ATOM 3913 N N . GLU B 1 130 ? 92.99200 64.43833 130.16800 1.000 69.67029 193 GLU D N 1
ATOM 3914 C CA . GLU B 1 130 ? 94.07000 64.83533 131.06300 1.000 69.67029 193 GLU D CA 1
ATOM 3915 C C . GLU B 1 130 ? 94.37100 66.32233 130.90900 1.000 69.67029 193 GLU D C 1
ATOM 3916 O O . GLU B 1 130 ? 94.34900 66.86733 129.80200 1.000 69.67029 193 GLU D O 1
ATOM 3922 N N . THR B 1 131 ? 94.64900 66.97933 132.03000 1.000 63.81826 194 THR D N 1
ATOM 3923 C CA . THR B 1 131 ? 94.88100 68.41433 132.06400 1.000 63.81826 194 THR D CA 1
ATOM 3924 C C . THR B 1 131 ? 96.32100 68.71133 132.45900 1.000 63.81826 194 THR D C 1
ATOM 3925 O O . THR B 1 131 ? 96.94300 67.96233 133.21800 1.000 63.81826 194 THR D O 1
ATOM 3929 N N . VAL B 1 132 ? 96.84500 69.81533 131.93300 1.000 59.59324 195 VAL D N 1
ATOM 3930 C CA . VAL B 1 132 ? 98.20700 70.26233 132.20500 1.000 59.59324 195 VAL D CA 1
ATOM 3931 C C . VAL B 1 132 ? 98.13400 71.67033 132.77800 1.000 59.59324 195 VAL D C 1
ATOM 3932 O O . VAL B 1 132 ? 97.56900 72.57333 132.14900 1.000 59.59324 195 VAL D O 1
ATOM 3936 N N . LEU B 1 133 ? 98.70400 71.85633 133.96500 1.000 60.53464 196 LEU D N 1
ATOM 3937 C CA . LEU B 1 133 ? 98.73100 73.15833 134.61600 1.000 60.53464 196 LEU D CA 1
ATOM 3938 C C . LEU B 1 133 ? 99.91200 73.97033 134.10200 1.000 60.53464 196 LEU D C 1
ATOM 3939 O O . LEU B 1 133 ? 101.04900 73.49033 134.09600 1.000 60.53464 196 LEU D O 1
ATOM 3944 N N . VAL B 1 134 ? 99.63800 75.19833 133.67400 1.000 49.78761 197 VAL D N 1
ATOM 3945 C CA . VAL B 1 134 ? 100.65900 76.11433 133.18100 1.000 49.78761 197 VAL D CA 1
ATOM 3946 C C . VAL B 1 134 ? 100.65100 77.34233 134.07800 1.000 49.78761 197 VAL D C 1
ATOM 3947 O O . VAL B 1 134 ? 99.60400 77.97533 134.26000 1.000 49.78761 197 VAL D O 1
ATOM 3951 N N . ASP B 1 135 ? 101.81400 77.67733 134.63000 1.000 51.47500 198 ASP D N 1
ATOM 3952 C CA . ASP B 1 135 ? 101.97500 78.81433 135.52800 1.000 51.47500 198 ASP D CA 1
ATOM 3953 C C . ASP B 1 135 ? 100.94400 78.80533 136.66300 1.000 51.47500 198 ASP D C 1
ATOM 3954 O O . ASP B 1 135 ? 100.17500 79.75733 136.81500 1.000 51.47500 198 ASP D O 1
ATOM 3959 N N . PRO B 1 136 ? 100.90600 77.74333 137.47400 1.000 53.92117 199 PRO D N 1
ATOM 3960 C CA . PRO B 1 136 ? 99.88600 77.67133 138.53200 1.000 53.92117 199 PRO D CA 1
ATOM 3961 C C . PRO B 1 136 ? 100.03300 78.74533 139.59400 1.000 53.92117 199 PRO D C 1
ATOM 3962 O O . PRO B 1 136 ? 99.04400 79.07833 140.25700 1.000 53.92117 199 PRO D O 1
ATOM 3966 N N . LYS B 1 137 ? 101.23000 79.29633 139.77700 1.000 58.31832 200 LYS D N 1
ATOM 3967 C CA . LYS B 1 137 ? 101.46100 80.36633 140.73800 1.000 58.31832 200 LYS D CA 1
ATOM 3968 C C . LYS B 1 137 ? 101.34900 81.75333 140.12100 1.000 58.31832 200 LYS D C 1
ATOM 3969 O O . LYS B 1 137 ? 101.53700 82.74533 140.83200 1.000 58.31832 200 LYS D O 1
ATOM 3975 N N . ARG B 1 138 ? 101.04600 81.84233 138.82300 1.000 51.53795 201 ARG D N 1
ATOM 3976 C CA . ARG B 1 138 ? 100.88000 83.11833 138.12400 1.000 51.53795 201 ARG D CA 1
ATOM 3977 C C . ARG B 1 138 ? 102.12300 83.99633 138.26700 1.000 51.53795 201 ARG D C 1
ATOM 3978 O O . ARG B 1 138 ? 102.05000 85.16633 138.64700 1.000 51.53795 201 ARG D O 1
ATOM 3986 N N . THR B 1 139 ? 103.28200 83.41233 137.95500 1.000 51.03672 202 THR D N 1
ATOM 3987 C CA . THR B 1 139 ? 104.54000 84.13833 138.09700 1.000 51.03672 202 THR D CA 1
ATOM 3988 C C . THR B 1 139 ? 104.69100 85.21233 137.02600 1.000 51.03672 202 THR D C 1
ATOM 3989 O O . THR B 1 139 ? 105.11900 86.33333 137.32300 1.000 51.03672 202 THR D O 1
ATOM 3993 N N . PHE B 1 140 ? 104.35100 84.89033 135.77600 1.000 43.56949 203 PHE D N 1
ATOM 3994 C CA . PHE B 1 140 ? 104.52800 85.85033 134.69100 1.000 43.56949 203 PHE D CA 1
ATOM 3995 C C . PHE B 1 140 ? 103.56300 87.02233 134.82400 1.000 43.56949 203 PHE D C 1
ATOM 3996 O O . PHE B 1 140 ? 103.96400 88.18533 134.70100 1.000 43.56949 203 PHE D O 1
ATOM 4004 N N . MET B 1 141 ? 102.28700 86.73733 135.06900 1.000 42.67459 204 MET D N 1
ATOM 4005 C CA . MET B 1 141 ? 101.27400 87.76733 135.24700 1.000 42.67459 204 MET D CA 1
ATOM 4006 C C . MET B 1 141 ? 100.38200 87.41033 136.42400 1.000 42.67459 204 MET D C 1
ATOM 4007 O O . MET B 1 141 ? 99.92500 86.27033 136.54300 1.000 42.67459 204 MET D O 1
ATOM 4012 N N . SER B 1 142 ? 100.12600 88.39433 137.28500 1.000 45.77574 205 SER D N 1
ATOM 4013 C CA . SER B 1 142 ? 99.29700 88.19933 138.46400 1.000 45.77574 205 SER D CA 1
ATOM 4014 C C . SER B 1 142 ? 97.96500 88.92933 138.39600 1.000 45.77574 205 SER D C 1
ATOM 4015 O O . SER B 1 142 ? 97.09300 88.66633 139.23100 1.000 45.77574 205 SER D O 1
ATOM 4018 N N . ILE B 1 143 ? 97.78500 89.83433 137.43400 1.000 45.61046 206 ILE D N 1
ATOM 4019 C CA . ILE B 1 143 ? 96.56200 90.62133 137.35800 1.000 45.61046 206 ILE D CA 1
ATOM 4020 C C . ILE B 1 143 ? 95.41800 89.75733 136.84500 1.000 45.61046 206 ILE D C 1
ATOM 4021 O O . ILE B 1 143 ? 95.59800 88.91233 135.95700 1.000 45.61046 206 ILE D O 1
ATOM 4026 N N . SER B 1 144 ? 94.23200 89.96433 137.40500 1.000 47.27637 207 SER D N 1
ATOM 4027 C CA . SER B 1 144 ? 93.04400 89.20933 137.03800 1.000 47.27637 207 SER D CA 1
ATOM 4028 C C . SER B 1 144 ? 92.16900 90.01633 136.08400 1.000 47.27637 207 SER D C 1
ATOM 4029 O O . SER B 1 144 ? 92.33400 91.22633 135.91400 1.000 47.27637 207 SER D O 1
ATOM 4032 N N . GLY B 1 145 ? 91.22300 89.31633 135.45500 1.000 47.46451 208 GLY D N 1
ATOM 4033 C CA . GLY B 1 145 ? 90.34100 89.96933 134.50200 1.000 47.46451 208 GLY D CA 1
ATOM 4034 C C . GLY B 1 145 ? 89.43100 91.00033 135.14000 1.000 47.46451 208 GLY D C 1
ATOM 4035 O O . GLY B 1 145 ? 89.11000 92.02033 134.52500 1.000 47.46451 208 GLY D O 1
ATOM 4036 N N . ALA B 1 146 ? 88.98900 90.74533 136.37500 1.000 45.22319 209 ALA D N 1
ATOM 4037 C CA . ALA B 1 146 ? 88.11300 91.69133 137.06000 1.000 45.22319 209 ALA D CA 1
ATOM 4038 C C . ALA B 1 146 ? 88.82000 93.01433 137.32600 1.000 45.22319 209 ALA D C 1
ATOM 4039 O O . ALA B 1 146 ? 88.22400 94.08633 137.16600 1.000 45.22319 209 ALA D O 1
ATOM 4041 N N . GLN B 1 147 ? 90.08900 92.96133 137.73700 1.000 44.84193 210 GLN D N 1
ATOM 4042 C CA . GLN B 1 147 ? 90.84600 94.18833 137.96100 1.000 44.84193 210 GLN D CA 1
ATOM 4043 C C . GLN B 1 147 ? 91.01500 94.97333 136.66800 1.000 44.84193 210 GLN D C 1
ATOM 4044 O O . GLN B 1 147 ? 91.02100 96.20933 136.67800 1.000 44.84193 210 GLN D O 1
ATOM 4050 N N . ILE B 1 148 ? 91.16700 94.26933 135.54400 1.000 43.13456 211 ILE D N 1
ATOM 4051 C CA . ILE B 1 148 ? 91.28100 94.94133 134.25500 1.000 43.13456 211 ILE D CA 1
ATOM 4052 C C . ILE B 1 148 ? 89.95400 95.58133 133.86600 1.000 43.13456 211 ILE D C 1
ATOM 4053 O O . ILE B 1 148 ? 89.91800 96.71233 133.36800 1.000 43.13456 211 ILE D O 1
ATOM 4058 N N . ARG B 1 149 ? 88.84500 94.87033 134.08300 1.000 45.82862 212 ARG D N 1
ATOM 4059 C CA . ARG B 1 149 ? 87.53900 95.41833 133.73500 1.000 45.82862 212 ARG D CA 1
ATOM 4060 C C . ARG B 1 149 ? 87.20900 96.64333 134.57700 1.000 45.82862 212 ARG D C 1
ATOM 4061 O O . ARG B 1 149 ? 86.67100 97.63033 134.06300 1.000 45.82862 212 ARG D O 1
ATOM 4069 N N . GLU B 1 150 ? 87.51800 96.59933 135.87400 1.000 46.22870 213 GLU D N 1
ATOM 4070 C CA . GLU B 1 150 ? 87.20000 97.72633 136.74600 1.000 46.22870 213 GLU D CA 1
ATOM 4071 C C . GLU B 1 150 ? 88.10800 98.91933 136.46800 1.000 46.22870 213 GLU D C 1
ATOM 4072 O O . GLU B 1 150 ? 87.63500 100.05233 136.33100 1.000 46.22870 213 GLU D O 1
ATOM 4078 N N . ASN B 1 151 ? 89.41700 98.68533 136.38100 1.000 42.35319 214 ASN D N 1
ATOM 4079 C CA . ASN B 1 151 ? 90.39600 99.74433 136.14000 1.000 42.35319 214 ASN D CA 1
ATOM 4080 C C . ASN B 1 151 ? 91.31300 99.32233 135.00000 1.000 42.35319 214 ASN D C 1
ATOM 4081 O O . ASN B 1 151 ? 92.38600 98.74733 135.23200 1.000 42.35319 214 ASN D O 1
ATOM 4086 N N . PRO B 1 152 ? 90.92400 99.58933 133.75000 1.000 36.79674 215 PRO D N 1
ATOM 4087 C CA . PRO B 1 152 ? 91.78500 99.21333 132.62100 1.000 36.79674 215 PRO D CA 1
ATOM 4088 C C . PRO B 1 152 ? 92.95100 100.15633 132.38400 1.000 36.79674 215 PRO D C 1
ATOM 4089 O O . PRO B 1 152 ? 93.94900 99.73433 131.78600 1.000 36.79674 215 PRO D O 1
ATOM 4093 N N . PHE B 1 153 ? 92.86800 101.40833 132.83200 1.000 33.79836 216 PHE D N 1
ATOM 4094 C CA . PHE B 1 153 ? 93.91500 102.38133 132.55000 1.000 33.79836 216 PHE D CA 1
ATOM 4095 C C . PHE B 1 153 ? 95.11200 102.25833 133.48100 1.000 33.79836 216 PHE D C 1
ATOM 4096 O O . PHE B 1 153 ? 96.12500 102.92633 133.24800 1.000 33.79836 216 PHE D O 1
ATOM 4104 N N . ARG B 1 154 ? 95.02600 101.43333 134.52300 1.000 39.11877 217 ARG D N 1
ATOM 4105 C CA . ARG B 1 154 ? 96.17000 101.16033 135.38100 1.000 39.11877 217 ARG D CA 1
ATOM 4106 C C . ARG B 1 154 ? 96.91300 99.89233 134.97900 1.000 39.11877 217 ARG D C 1
ATOM 4107 O O . ARG B 1 154 ? 98.08600 99.73633 135.33400 1.000 39.11877 217 ARG D O 1
ATOM 4115 N N . TYR B 1 155 ? 96.27100 99.00533 134.22800 1.000 36.13303 218 TYR D N 1
ATOM 4116 C CA . TYR B 1 155 ? 96.90000 97.81033 133.68300 1.000 36.13303 218 TYR D CA 1
ATOM 4117 C C . TYR B 1 155 ? 96.90100 97.86233 132.16000 1.000 36.13303 218 TYR D C 1
ATOM 4118 O O . TYR B 1 155 ? 96.64600 96.86533 131.48400 1.000 36.13303 218 TYR D O 1
ATOM 4127 N N . TRP B 1 156 ? 97.19100 99.04333 131.60800 1.000 28.73047 219 TRP D N 1
ATOM 4128 C CA . TRP B 1 156 ? 97.09800 99.24433 130.16600 1.000 28.73047 219 TRP D CA 1
ATOM 4129 C C . TRP B 1 156 ? 98.13400 98.42833 129.40500 1.000 28.73047 219 TRP D C 1
ATOM 4130 O O . TRP B 1 156 ? 97.93500 98.12733 128.22300 1.000 28.73047 219 TRP D O 1
ATOM 4141 N N . GLU B 1 157 ? 99.23500 98.06233 130.05500 1.000 33.31778 220 GLU D N 1
ATOM 4142 C CA . GLU B 1 157 ? 100.29900 97.31533 129.40000 1.000 33.31778 220 GLU D CA 1
ATOM 4143 C C . GLU B 1 157 ? 99.96300 95.84333 129.21100 1.000 33.31778 220 GLU D C 1
ATOM 4144 O O . GLU B 1 157 ? 100.74100 95.12633 128.57400 1.000 33.31778 220 GLU D O 1
ATOM 4150 N N . TYR B 1 158 ? 98.83900 95.37733 129.74900 1.000 30.91056 221 TYR D N 1
ATOM 4151 C CA . TYR B 1 158 ? 98.44400 93.98033 129.65400 1.000 30.91056 221 TYR D CA 1
ATOM 4152 C C . TYR B 1 158 ? 97.30200 93.74733 128.67500 1.000 30.91056 221 TYR D C 1
ATOM 4153 O O . TYR B 1 158 ? 96.86200 92.60633 128.51900 1.000 30.91056 221 TYR D O 1
ATOM 4162 N N . ILE B 1 159 ? 96.81600 94.79033 128.01500 1.000 27.81139 222 ILE D N 1
ATOM 4163 C CA . ILE B 1 159 ? 95.68000 94.69833 127.10200 1.000 27.81139 222 ILE D CA 1
ATOM 4164 C C . ILE B 1 159 ? 96.21800 94.67033 125.67500 1.000 27.81139 222 ILE D C 1
ATOM 4165 O O . ILE B 1 159 ? 96.90400 95.61933 125.26800 1.000 27.81139 222 ILE D O 1
ATOM 4170 N N . PRO B 1 160 ? 95.94300 93.62633 124.89700 1.000 25.66612 223 PRO D N 1
ATOM 4171 C CA . PRO B 1 160 ? 96.45100 93.56433 123.52100 1.000 25.66612 223 PRO D CA 1
ATOM 4172 C C . PRO B 1 160 ? 95.85700 94.66333 122.65200 1.000 25.66612 223 PRO D C 1
ATOM 4173 O O . PRO B 1 160 ? 94.89500 95.34233 123.01400 1.000 25.66612 223 PRO D O 1
ATOM 4177 N N . THR B 1 161 ? 96.45500 94.82833 121.47100 1.000 26.84756 224 THR D N 1
ATOM 4178 C CA . THR B 1 161 ? 96.03500 95.90333 120.57800 1.000 26.84756 224 THR D CA 1
ATOM 4179 C C . THR B 1 161 ? 94.70600 95.59333 119.89600 1.000 26.84756 224 THR D C 1
ATOM 4180 O O . THR B 1 161 ? 93.97800 96.51733 119.51800 1.000 26.84756 224 THR D O 1
ATOM 4184 N N . GLU B 1 162 ? 94.37200 94.31433 119.72900 1.000 27.47930 225 GLU D N 1
ATOM 4185 C CA . GLU B 1 162 ? 93.07300 93.94733 119.17500 1.000 27.47930 225 GLU D CA 1
ATOM 4186 C C . GLU B 1 162 ? 91.94800 94.10533 120.19000 1.000 27.47930 225 GLU D C 1
ATOM 4187 O O . GLU B 1 162 ? 90.81000 94.39533 119.80600 1.000 27.47930 225 GLU D O 1
ATOM 4193 N N . VAL B 1 163 ? 92.23800 93.91133 121.47900 1.000 26.03790 226 VAL D N 1
ATOM 4194 C CA . VAL B 1 163 ? 91.23400 94.11033 122.51900 1.000 26.03790 226 VAL D CA 1
ATOM 4195 C C . VAL B 1 163 ? 91.11400 95.57733 122.91300 1.000 26.03790 226 VAL D C 1
ATOM 4196 O O . VAL B 1 163 ? 90.11000 95.97333 123.51800 1.000 26.03790 226 VAL D O 1
ATOM 4200 N N . LYS B 1 164 ? 92.10700 96.39433 122.56900 1.000 26.71244 227 LYS D N 1
ATOM 4201 C CA . LYS B 1 164 ? 92.10000 97.80133 122.96100 1.000 26.71244 227 LYS D CA 1
ATOM 4202 C C . LYS B 1 164 ? 90.89400 98.60133 122.47400 1.000 26.71244 227 LYS D C 1
ATOM 4203 O O . LYS B 1 164 ? 90.43600 99.47433 123.23100 1.000 26.71244 227 LYS D O 1
ATOM 4209 N N . PRO B 1 165 ? 90.35900 98.40533 121.25900 1.000 26.99287 228 PRO D N 1
ATOM 4210 C CA . PRO B 1 165 ? 89.27300 99.29133 120.79900 1.000 26.99287 228 PRO D CA 1
ATOM 4211 C C . PRO B 1 165 ? 88.06000 99.34733 121.71300 1.000 26.99287 228 PRO D C 1
ATOM 4212 O O . PRO B 1 165 ? 87.35900 100.36533 121.72300 1.000 26.99287 228 PRO D O 1
ATOM 4216 N N . PHE B 1 166 ? 87.78700 98.30033 122.48200 1.000 31.25332 229 PHE D N 1
ATOM 4217 C CA . PHE B 1 166 ? 86.65400 98.31033 123.39600 1.000 31.25332 229 PHE D CA 1
ATOM 4218 C C . PHE B 1 166 ? 86.99000 98.91033 124.75400 1.000 31.25332 229 PHE D C 1
ATOM 4219 O O . PHE B 1 166 ? 86.13400 98.91333 125.64300 1.000 31.25332 229 PHE D O 1
ATOM 4227 N N . PHE B 1 167 ? 88.21100 99.41733 124.93300 1.000 30.93707 230 PHE D N 1
ATOM 4228 C CA . PHE B 1 167 ? 88.60100 100.12933 126.14000 1.000 30.93707 230 PHE D CA 1
ATOM 4229 C C . PHE B 1 167 ? 89.02300 101.56833 125.89200 1.000 30.93707 230 PHE D C 1
ATOM 4230 O O . PHE B 1 167 ? 89.06300 102.35033 126.84700 1.000 30.93707 230 PHE D O 1
ATOM 4238 N N . VAL B 1 168 ? 89.33600 101.93733 124.65700 1.000 28.29765 231 VAL D N 1
ATOM 4239 C CA . VAL B 1 168 ? 89.81000 103.28133 124.35100 1.000 28.29765 231 VAL D CA 1
ATOM 4240 C C . VAL B 1 168 ? 88.63400 104.24733 124.38000 1.000 28.29765 231 VAL D C 1
ATOM 4241 O O . VAL B 1 168 ? 87.57900 103.97833 123.79500 1.000 28.29765 231 VAL D O 1
ATOM 4245 N N . ARG B 1 169 ? 88.81200 105.37333 125.06400 1.000 35.04381 232 ARG D N 1
ATOM 4246 C CA . ARG B 1 169 ? 87.80900 106.43533 125.09200 1.000 35.04381 232 ARG D CA 1
ATOM 4247 C C . ARG B 1 169 ? 88.07000 107.35433 123.90600 1.000 35.04381 232 ARG D C 1
ATOM 4248 O O . ARG B 1 169 ? 88.98500 108.17933 123.93300 1.000 35.04381 232 ARG D O 1
ATOM 4256 N N . THR B 1 170 ? 87.26200 107.21633 122.85900 1.000 32.18911 233 THR D N 1
ATOM 4257 C CA . THR B 1 170 ? 87.46000 107.98933 121.64200 1.000 32.18911 233 THR D CA 1
ATOM 4258 C C . THR B 1 170 ? 86.80600 109.35733 121.77200 1.000 32.18911 233 THR D C 1
ATOM 4259 O O . THR B 1 170 ? 85.66100 109.46833 122.22000 1.000 32.18911 233 THR D O 1
ATOM 4263 N N . VAL B 1 171 ? 87.53700 110.39633 121.38100 1.000 31.03003 234 VAL D N 1
ATOM 4264 C CA . VAL B 1 171 ? 87.05400 111.77133 121.42000 1.000 31.03003 234 VAL D CA 1
ATOM 4265 C C . VAL B 1 171 ? 86.93900 112.27533 119.99100 1.000 31.03003 234 VAL D C 1
ATOM 4266 O O . VAL B 1 171 ? 87.90300 112.20133 119.22000 1.000 31.03003 234 VAL D O 1
ATOM 4270 N N . ALA B 1 172 ? 85.76400 112.78433 119.63700 1.000 32.84353 235 ALA D N 1
ATOM 4271 C CA . ALA B 1 172 ? 85.51500 113.34333 118.31700 1.000 32.84353 235 ALA D CA 1
ATOM 4272 C C . ALA B 1 172 ? 85.33500 114.84733 118.44100 1.000 32.84353 235 ALA D C 1
ATOM 4273 O O . ALA B 1 172 ? 84.50800 115.31433 119.23000 1.000 32.84353 235 ALA D O 1
ATOM 4275 N N . ILE B 1 173 ? 86.10900 115.60033 117.66700 1.000 34.89647 236 ILE D N 1
ATOM 4276 C CA . ILE B 1 173 ? 86.05600 117.05633 117.67000 1.000 34.89647 236 ILE D CA 1
ATOM 4277 C C . ILE B 1 173 ? 85.37800 117.50933 116.38600 1.000 34.89647 236 ILE D C 1
ATOM 4278 O O . ILE B 1 173 ? 85.71800 117.03333 115.29600 1.000 34.89647 236 ILE D O 1
ATOM 4283 N N . LEU B 1 174 ? 84.40800 118.40833 116.51600 1.000 45.29924 237 LEU D N 1
ATOM 4284 C CA . LEU B 1 174 ? 83.69000 118.96733 115.38300 1.000 45.29924 237 LEU D CA 1
ATOM 4285 C C . LEU B 1 174 ? 83.83300 120.48133 115.38800 1.000 45.29924 237 LEU D C 1
ATOM 4286 O O . LEU B 1 174 ? 83.86700 121.11333 116.44700 1.000 45.29924 237 LEU D O 1
ATOM 4291 N N . GLY B 1 175 ? 83.91700 121.05933 114.19900 1.000 53.72199 238 GLY D N 1
ATOM 4292 C CA . GLY B 1 175 ? 84.06700 122.49733 114.09000 1.000 53.72199 238 GLY D CA 1
ATOM 4293 C C . GLY B 1 175 ? 83.97000 122.93133 112.64700 1.000 53.72199 238 GLY D C 1
ATOM 4294 O O . GLY B 1 175 ? 84.01600 122.11633 111.72000 1.000 53.72199 238 GLY D O 1
ATOM 4295 N N . GLY B 1 176 ? 83.83800 124.24233 112.47200 1.000 68.69425 239 GLY D N 1
ATOM 4296 C CA . GLY B 1 176 ? 83.73500 124.81233 111.14800 1.000 68.69425 239 GLY D CA 1
ATOM 4297 C C . GLY B 1 176 ? 85.07700 124.89133 110.44800 1.000 68.69425 239 GLY D C 1
ATOM 4298 O O . GLY B 1 176 ? 86.12700 124.54133 110.98800 1.000 68.69425 239 GLY D O 1
ATOM 4299 N N . GLU B 1 177 ? 85.02700 125.35433 109.20200 1.000 80.06233 240 GLU D N 1
ATOM 4300 C CA . GLU B 1 177 ? 86.24400 125.52133 108.42000 1.000 80.06233 240 GLU D CA 1
ATOM 4301 C C . GLU B 1 177 ? 87.14700 126.56933 109.05800 1.000 80.06233 240 GLU D C 1
ATOM 4302 O O . GLU B 1 177 ? 86.68400 127.61933 109.51400 1.000 80.06233 240 GLU D O 1
ATOM 4308 N N . SER B 1 178 ? 88.44800 126.27033 109.09000 1.000 78.94117 241 SER D N 1
ATOM 4309 C CA . SER B 1 178 ? 89.46000 127.17233 109.64000 1.000 78.94117 241 SER D CA 1
ATOM 4310 C C . SER B 1 178 ? 89.16100 127.53333 111.09400 1.000 78.94117 241 SER D C 1
ATOM 4311 O O . SER B 1 178 ? 89.37100 128.66733 111.52800 1.000 78.94117 241 SER D O 1
ATOM 4314 N N . SER B 1 179 ? 88.66300 126.56133 111.85400 1.000 62.76095 242 SER D N 1
ATOM 4315 C CA . SER B 1 179 ? 88.42700 126.73133 113.28000 1.000 62.76095 242 SER D CA 1
ATOM 4316 C C . SER B 1 179 ? 89.55500 126.17133 114.13600 1.000 62.76095 242 SER D C 1
ATOM 4317 O O . SER B 1 179 ? 89.50500 126.29833 115.36300 1.000 62.76095 242 SER D O 1
ATOM 4320 N N . GLY B 1 180 ? 90.56700 125.55933 113.52300 1.000 48.32328 243 GLY D N 1
ATOM 4321 C CA . GLY B 1 180 ? 91.68200 125.01433 114.26700 1.000 48.32328 243 GLY D CA 1
ATOM 4322 C C . GLY B 1 180 ? 91.49200 123.60833 114.78300 1.000 48.32328 243 GLY D C 1
ATOM 4323 O O . GLY B 1 180 ? 92.09100 123.25133 115.80200 1.000 48.32328 243 GLY D O 1
ATOM 4324 N N . LYS B 1 181 ? 90.66900 122.79633 114.11600 1.000 40.16459 244 LYS D N 1
ATOM 4325 C CA . LYS B 1 181 ? 90.43700 121.43133 114.57800 1.000 40.16459 244 LYS D CA 1
ATOM 4326 C C . LYS B 1 181 ? 91.71400 120.60233 114.54100 1.000 40.16459 244 LYS D C 1
ATOM 4327 O O . LYS B 1 181 ? 92.01500 119.87033 115.49200 1.000 40.16459 244 LYS D O 1
ATOM 4333 N N . SER B 1 182 ? 92.47100 120.69533 113.44700 1.000 34.58337 245 SER D N 1
ATOM 4334 C CA . SER B 1 182 ? 93.61400 119.80833 113.25100 1.000 34.58337 245 SER D CA 1
ATOM 4335 C C . SER B 1 182 ? 94.71700 120.09133 114.26300 1.000 34.58337 245 SER D C 1
ATOM 4336 O O . SER B 1 182 ? 95.28600 119.16533 114.85300 1.000 34.58337 245 SER D O 1
ATOM 4339 N N . THR B 1 183 ? 95.03100 121.37033 114.47900 1.000 33.07440 246 THR D N 1
ATOM 4340 C CA . THR B 1 183 ? 96.06800 121.72333 115.44100 1.000 33.07440 246 THR D CA 1
ATOM 4341 C C . THR B 1 183 ? 95.66100 121.33733 116.85900 1.000 33.07440 246 THR D C 1
ATOM 4342 O O . THR B 1 183 ? 96.49400 120.87833 117.64800 1.000 33.07440 246 THR D O 1
ATOM 4346 N N . LEU B 1 184 ? 94.38200 121.51433 117.20000 1.000 31.53216 247 LEU D N 1
ATOM 4347 C CA . LEU B 1 184 ? 93.90600 121.11833 118.52200 1.000 31.53216 247 LEU D CA 1
ATOM 4348 C C . LEU B 1 184 ? 94.00100 119.61033 118.71900 1.000 31.53216 247 LEU D C 1
ATOM 4349 O O . LEU B 1 184 ? 94.43400 119.14033 119.77800 1.000 31.53216 247 LEU D O 1
ATOM 4354 N N . VAL B 1 185 ? 93.59800 118.83733 117.70800 1.000 26.51329 248 VAL D N 1
ATOM 4355 C CA . VAL B 1 185 ? 93.70200 117.38333 117.79200 1.000 26.51329 248 VAL D CA 1
ATOM 4356 C C . VAL B 1 185 ? 95.15900 116.96733 117.94300 1.000 26.51329 248 VAL D C 1
ATOM 4357 O O . VAL B 1 185 ? 95.48600 116.07433 118.73600 1.000 26.51329 248 VAL D O 1
ATOM 4361 N N . ASN B 1 186 ? 96.05700 117.61533 117.19500 1.000 25.63786 249 ASN D N 1
ATOM 4362 C CA . ASN B 1 186 ? 97.47600 117.28833 117.28500 1.000 25.63786 249 ASN D CA 1
ATOM 4363 C C . ASN B 1 186 ? 98.03500 117.59933 118.66800 1.000 25.63786 249 ASN D C 1
ATOM 4364 O O . ASN B 1 186 ? 98.77800 116.79433 119.23800 1.000 25.63786 249 ASN D O 1
ATOM 4369 N N . LYS B 1 187 ? 97.68700 118.76033 119.22500 1.000 28.57216 250 LYS D N 1
ATOM 4370 C CA . LYS B 1 187 ? 98.16600 119.11633 120.55700 1.000 28.57216 250 LYS D CA 1
ATOM 4371 C C . LYS B 1 187 ? 97.65000 118.14233 121.60900 1.000 28.57216 250 LYS D C 1
ATOM 4372 O O . LYS B 1 187 ? 98.39700 117.73433 122.50900 1.000 28.57216 250 LYS D O 1
ATOM 4378 N N . LEU B 1 188 ? 96.37200 117.76433 121.51600 1.000 26.99030 251 LEU D N 1
ATOM 4379 C CA . LEU B 1 188 ? 95.81100 116.81833 122.47500 1.000 26.99030 251 LEU D CA 1
ATOM 4380 C C . LEU B 1 188 ? 96.47600 115.45333 122.36100 1.000 26.99030 251 LEU D C 1
ATOM 4381 O O . LEU B 1 188 ? 96.73400 114.79433 123.37300 1.000 26.99030 251 LEU D O 1
ATOM 4386 N N . ALA B 1 189 ? 96.76100 115.00933 121.13600 1.000 23.94528 252 ALA D N 1
ATOM 4387 C CA . ALA B 1 189 ? 97.46400 113.74333 120.96500 1.000 23.94528 252 ALA D CA 1
ATOM 4388 C C . ALA B 1 189 ? 98.90900 113.83233 121.44000 1.000 23.94528 252 ALA D C 1
ATOM 4389 O O . ALA B 1 189 ? 99.49400 112.81733 121.83500 1.000 23.94528 252 ALA D O 1
ATOM 4391 N N . ASN B 1 190 ? 99.50000 115.02833 121.40600 1.000 25.47782 253 ASN D N 1
ATOM 4392 C CA . ASN B 1 190 ? 100.88300 115.18833 121.84100 1.000 25.47782 253 ASN D CA 1
ATOM 4393 C C . ASN B 1 190 ? 100.99500 115.15833 123.35900 1.000 25.47782 253 ASN D C 1
ATOM 4394 O O . ASN B 1 190 ? 101.78800 114.39033 123.91600 1.000 25.47782 253 ASN D O 1
ATOM 4399 N N . ILE B 1 191 ? 100.21600 115.99633 124.05000 1.000 27.01337 254 ILE D N 1
ATOM 4400 C CA . ILE B 1 191 ? 100.33900 116.06133 125.50500 1.000 27.01337 254 ILE D CA 1
ATOM 4401 C C . ILE B 1 191 ? 99.88600 114.76133 126.15200 1.000 27.01337 254 ILE D C 1
ATOM 4402 O O . ILE B 1 191 ? 100.34900 114.41133 127.24300 1.000 27.01337 254 ILE D O 1
ATOM 4407 N N . PHE B 1 192 ? 98.97900 114.03033 125.51200 1.000 25.26052 255 PHE D N 1
ATOM 4408 C CA . PHE B 1 192 ? 98.51100 112.75833 126.04200 1.000 25.26052 255 PHE D CA 1
ATOM 4409 C C . PHE B 1 192 ? 99.31100 111.57433 125.52200 1.000 25.26052 255 PHE D C 1
ATOM 4410 O O . PHE B 1 192 ? 99.03700 110.43933 125.92400 1.000 25.26052 255 PHE D O 1
ATOM 4418 N N . ASN B 1 193 ? 100.28800 111.81533 124.64300 1.000 26.23436 256 ASN D N 1
ATOM 4419 C CA . ASN B 1 193 ? 101.20800 110.78333 124.16000 1.000 26.23436 256 ASN D CA 1
ATOM 4420 C C . ASN B 1 193 ? 100.45600 109.62933 123.49500 1.000 26.23436 256 ASN D C 1
ATOM 4421 O O . ASN B 1 193 ? 100.70500 108.45533 123.77100 1.000 26.23436 256 ASN D O 1
ATOM 4426 N N . THR B 1 194 ? 99.53700 109.97333 122.59500 1.000 24.89921 257 THR D N 1
ATOM 4427 C CA . THR B 1 194 ? 98.65000 108.99033 121.98300 1.000 24.89921 257 THR D CA 1
ATOM 4428 C C . THR B 1 194 ? 98.52100 109.29633 120.49300 1.000 24.89921 257 THR D C 1
ATOM 4429 O O . THR B 1 194 ? 99.22200 110.15533 119.95000 1.000 24.89921 257 THR D O 1
ATOM 4433 N N . THR B 1 195 ? 97.61300 108.58433 119.83200 1.000 22.00181 258 THR D N 1
ATOM 4434 C CA . THR B 1 195 ? 97.40300 108.69233 118.39600 1.000 22.00181 258 THR D CA 1
ATOM 4435 C C . THR B 1 195 ? 96.22800 109.61333 118.08000 1.000 22.00181 258 THR D C 1
ATOM 4436 O O . THR B 1 195 ? 95.52000 110.10033 118.96400 1.000 22.00181 258 THR D O 1
ATOM 4440 N N . SER B 1 196 ? 96.02900 109.84533 116.78500 1.000 19.59667 259 SER D N 1
ATOM 4441 C CA . SER B 1 196 ? 94.94700 110.68833 116.30300 1.000 19.59667 259 SER D CA 1
ATOM 4442 C C . SER B 1 196 ? 94.57900 110.24633 114.89400 1.000 19.59667 259 SER D C 1
ATOM 4443 O O . SER B 1 196 ? 95.31500 109.50333 114.24200 1.000 19.59667 259 SER D O 1
ATOM 4446 N N . ALA B 1 197 ? 93.41500 110.70033 114.43500 1.000 21.30003 260 ALA D N 1
ATOM 4447 C CA . ALA B 1 197 ? 92.91900 110.38733 113.10200 1.000 21.30003 260 ALA D CA 1
ATOM 4448 C C . ALA B 1 197 ? 92.56500 111.67933 112.38400 1.000 21.30003 260 ALA D C 1
ATOM 4449 O O . ALA B 1 197 ? 91.81900 112.50333 112.91900 1.000 21.30003 260 ALA D O 1
ATOM 4451 N N . TRP B 1 198 ? 93.09600 111.84933 111.17800 1.000 25.64865 261 TRP D N 1
ATOM 4452 C CA . TRP B 1 198 ? 92.84400 113.03633 110.37700 1.000 25.64865 261 TRP D CA 1
ATOM 4453 C C . TRP B 1 198 ? 91.57200 112.87333 109.55000 1.000 25.64865 261 TRP D C 1
ATOM 4454 O O . TRP B 1 198 ? 91.03900 111.77533 109.38600 1.000 25.64865 261 TRP D O 1
ATOM 4465 N N . GLU B 1 199 ? 91.09100 113.99233 109.01700 1.000 30.19638 262 GLU D N 1
ATOM 4466 C CA . GLU B 1 199 ? 89.90900 113.99033 108.16200 1.000 30.19638 262 GLU D CA 1
ATOM 4467 C C . GLU B 1 199 ? 90.29200 113.43733 106.79500 1.000 30.19638 262 GLU D C 1
ATOM 4468 O O . GLU B 1 199 ? 91.06500 114.05833 106.05900 1.000 30.19638 262 GLU D O 1
ATOM 4474 N N . TYR B 1 200 ? 89.74700 112.26733 106.45400 1.000 31.19412 263 TYR D N 1
ATOM 4475 C CA . TYR B 1 200 ? 90.06800 111.61833 105.18800 1.000 31.19412 263 TYR D CA 1
ATOM 4476 C C . TYR B 1 200 ? 89.46700 112.34933 103.99200 1.000 31.19412 263 TYR D C 1
ATOM 4477 O O . TYR B 1 200 ? 89.86800 112.08333 102.85500 1.000 31.19412 263 TYR D O 1
ATOM 4486 N N . GLY B 1 201 ? 88.52800 113.26933 104.22300 1.000 32.51153 264 GLY D N 1
ATOM 4487 C CA . GLY B 1 201 ? 87.90300 113.97333 103.11400 1.000 32.51153 264 GLY D CA 1
ATOM 4488 C C . GLY B 1 201 ? 88.87700 114.81933 102.31800 1.000 32.51153 264 GLY D C 1
ATOM 4489 O O . GLY B 1 201 ? 88.84600 114.82133 101.08500 1.000 32.51153 264 GLY D O 1
ATOM 4490 N N . ARG B 1 202 ? 89.74900 115.55533 103.01000 1.000 36.77698 265 ARG D N 1
ATOM 4491 C CA . ARG B 1 202 ? 90.75100 116.36533 102.32400 1.000 36.77698 265 ARG D CA 1
ATOM 4492 C C . ARG B 1 202 ? 91.71100 115.49333 101.52300 1.000 36.77698 265 ARG D C 1
ATOM 4493 O O . ARG B 1 202 ? 92.06100 115.82133 100.37900 1.000 36.77698 265 ARG D O 1
ATOM 4501 N N . ASP B 1 203 ? 92.14200 114.37333 102.10800 1.000 35.28207 266 ASP D N 1
ATOM 4502 C CA . ASP B 1 203 ? 93.02700 113.45533 101.40200 1.000 35.28207 266 ASP D CA 1
ATOM 4503 C C . ASP B 1 203 ? 92.36300 112.91933 100.14200 1.000 35.28207 266 ASP D C 1
ATOM 4504 O O . ASP B 1 203 ? 92.97700 112.88833 99.07000 1.000 35.28207 266 ASP D O 1
ATOM 4509 N N . TYR B 1 204 ? 91.10100 112.49333 100.25500 1.000 30.38651 267 TYR D N 1
ATOM 4510 C CA . TYR B 1 204 ? 90.38300 111.98133 99.09300 1.000 30.38651 267 TYR D CA 1
ATOM 4511 C C . TYR B 1 204 ? 90.22900 113.05333 98.02700 1.000 30.38651 267 TYR D C 1
ATOM 4512 O O . TYR B 1 204 ? 90.41000 112.78333 96.83400 1.000 30.38651 267 TYR D O 1
ATOM 4521 N N . VAL B 1 205 ? 89.89800 114.27733 98.43700 1.000 30.63337 268 VAL D N 1
ATOM 4522 C CA . VAL B 1 205 ? 89.70400 115.34733 97.46700 1.000 30.63337 268 VAL D CA 1
ATOM 4523 C C . VAL B 1 205 ? 90.99100 115.60733 96.69900 1.000 30.63337 268 VAL D C 1
ATOM 4524 O O . VAL B 1 205 ? 90.98100 115.70633 95.46700 1.000 30.63337 268 VAL D O 1
ATOM 4528 N N . PHE B 1 206 ? 92.12600 115.67833 97.39800 1.000 32.74832 269 PHE D N 1
ATOM 4529 C CA . PHE B 1 206 ? 93.37000 115.94833 96.68100 1.000 32.74832 269 PHE D CA 1
ATOM 4530 C C . PHE B 1 206 ? 93.80000 114.76033 95.82400 1.000 32.74832 269 PHE D C 1
ATOM 4531 O O . PHE B 1 206 ? 94.30100 114.94833 94.70900 1.000 32.74832 269 PHE D O 1
ATOM 4539 N N . SER B 1 207 ? 93.62000 113.53633 96.31200 1.000 29.00512 270 SER D N 1
ATOM 4540 C CA . SER B 1 207 ? 94.14100 112.36933 95.61500 1.000 29.00512 270 SER D CA 1
ATOM 4541 C C . SER B 1 207 ? 93.19300 111.81333 94.56100 1.000 29.00512 270 SER D C 1
ATOM 4542 O O . SER B 1 207 ? 93.56100 110.86033 93.86700 1.000 29.00512 270 SER D O 1
ATOM 4545 N N . HIS B 1 208 ? 91.98800 112.36733 94.42000 1.000 30.50045 271 HIS D N 1
ATOM 4546 C CA . HIS B 1 208 ? 91.07400 111.90833 93.38200 1.000 30.50045 271 HIS D CA 1
ATOM 4547 C C . HIS B 1 208 ? 90.44600 113.01333 92.54900 1.000 30.50045 271 HIS D C 1
ATOM 4548 O O . HIS B 1 208 ? 89.96400 112.71833 91.45000 1.000 30.50045 271 HIS D O 1
ATOM 4555 N N . LEU B 1 209 ? 90.42800 114.26333 93.01500 1.000 31.57191 272 LEU D N 1
ATOM 4556 C CA . LEU B 1 209 ? 89.79700 115.35233 92.27900 1.000 31.57191 272 LEU D CA 1
ATOM 4557 C C . LEU B 1 209 ? 90.76400 116.49733 92.00600 1.000 31.57191 272 LEU D C 1
ATOM 4558 O O . LEU B 1 209 ? 90.32800 117.61133 91.70100 1.000 31.57191 272 LEU D O 1
ATOM 4563 N N . GLY B 1 210 ? 92.06700 116.25233 92.11800 1.000 33.09100 273 GLY D N 1
ATOM 4564 C CA . GLY B 1 210 ? 93.04400 117.28933 91.85600 1.000 33.09100 273 GLY D CA 1
ATOM 4565 C C . GLY B 1 210 ? 93.05200 118.43033 92.84300 1.000 33.09100 273 GLY D C 1
ATOM 4566 O O . GLY B 1 210 ? 93.69800 119.44833 92.58100 1.000 33.09100 273 GLY D O 1
ATOM 4567 N N . GLY B 1 211 ? 92.35700 118.29833 93.96900 1.000 36.54132 274 GLY D N 1
ATOM 4568 C CA . GLY B 1 211 ? 92.32700 119.33433 94.97700 1.000 36.54132 274 GLY D CA 1
ATOM 4569 C C . GLY B 1 211 ? 91.13900 120.26733 94.92700 1.000 36.54132 274 GLY D C 1
ATOM 4570 O O . GLY B 1 211 ? 91.11500 121.24733 95.68000 1.000 36.54132 274 GLY D O 1
ATOM 4571 N N . ASP B 1 212 ? 90.15400 120.00133 94.07100 1.000 46.64721 275 ASP D N 1
ATOM 4572 C CA . ASP B 1 212 ? 88.96500 120.83333 93.95800 1.000 46.64721 275 ASP D CA 1
ATOM 4573 C C . ASP B 1 212 ? 87.73100 119.97833 94.19900 1.000 46.64721 275 ASP D C 1
ATOM 4574 O O . ASP B 1 212 ? 87.66800 118.82833 93.75700 1.000 46.64721 275 ASP D O 1
ATOM 4579 N N . GLU B 1 213 ? 86.75100 120.54433 94.89900 1.000 53.70973 276 GLU D N 1
ATOM 4580 C CA . GLU B 1 213 ? 85.53200 119.83133 95.25600 1.000 53.70973 276 GLU D CA 1
ATOM 4581 C C . GLU B 1 213 ? 84.41400 120.01933 94.23800 1.000 53.70973 276 GLU D C 1
ATOM 4582 O O . GLU B 1 213 ? 83.29600 119.55033 94.47300 1.000 53.70973 276 GLU D O 1
ATOM 4588 N N . ILE B 1 214 ? 84.68600 120.69433 93.12000 1.000 53.38530 277 ILE D N 1
ATOM 4589 C CA . ILE B 1 214 ? 83.66600 120.87433 92.09100 1.000 53.38530 277 ILE D CA 1
ATOM 4590 C C . ILE B 1 214 ? 83.26200 119.53033 91.49900 1.000 53.38530 277 ILE D C 1
ATOM 4591 O O . ILE B 1 214 ? 82.09100 119.30633 91.16900 1.000 53.38530 277 ILE D O 1
ATOM 4596 N N . ALA B 1 215 ? 84.21900 118.61233 91.36500 1.000 48.85360 278 ALA D N 1
ATOM 4597 C CA . ALA B 1 215 ? 83.97600 117.30933 90.76600 1.000 48.85360 278 ALA D CA 1
ATOM 4598 C C . ALA B 1 215 ? 83.47200 116.28133 91.77100 1.000 48.85360 278 ALA D C 1
ATOM 4599 O O . ALA B 1 215 ? 83.59300 115.07633 91.52300 1.000 48.85360 278 ALA D O 1
ATOM 4601 N N . LEU B 1 216 ? 82.91500 116.72533 92.89400 1.000 50.29254 279 LEU D N 1
ATOM 4602 C CA . LEU B 1 216 ? 82.36800 115.82133 93.89600 1.000 50.29254 279 LEU D CA 1
ATOM 4603 C C . LEU B 1 216 ? 80.92100 115.49733 93.55300 1.000 50.29254 279 LEU D C 1
ATOM 4604 O O . LEU B 1 216 ? 80.13900 116.39433 93.22500 1.000 50.29254 279 LEU D O 1
ATOM 4609 N N . GLN B 1 217 ? 80.57100 114.21633 93.62500 1.000 53.40485 280 GLN D N 1
ATOM 4610 C CA . GLN B 1 217 ? 79.23900 113.74533 93.27900 1.000 53.40485 280 GLN D CA 1
ATOM 4611 C C . GLN B 1 217 ? 78.72800 112.81033 94.36700 1.000 53.40485 280 GLN D C 1
ATOM 4612 O O . GLN B 1 217 ? 79.44600 112.46133 95.30700 1.000 53.40485 280 GLN D O 1
ATOM 4618 N N . TYR B 1 218 ? 77.46200 112.40833 94.22300 1.000 55.47217 281 TYR D N 1
ATOM 4619 C CA . TYR B 1 218 ? 76.80900 111.57433 95.23000 1.000 55.47217 281 TYR D CA 1
ATOM 4620 C C . TYR B 1 218 ? 77.58300 110.28433 95.48400 1.000 55.47217 281 TYR D C 1
ATOM 4621 O O . TYR B 1 218 ? 77.88600 109.94633 96.63400 1.000 55.47217 281 TYR D O 1
ATOM 4630 N N . SER B 1 219 ? 77.91500 109.55133 94.41800 1.000 50.69632 282 SER D N 1
ATOM 4631 C CA . SER B 1 219 ? 78.55800 108.25333 94.58300 1.000 50.69632 282 SER D CA 1
ATOM 4632 C C . SER B 1 219 ? 79.91200 108.35933 95.26800 1.000 50.69632 282 SER D C 1
ATOM 4633 O O . SER B 1 219 ? 80.36800 107.37933 95.86600 1.000 50.69632 282 SER D O 1
ATOM 4636 N N . ASP B 1 220 ? 80.56400 109.52133 95.19500 1.000 48.47077 283 ASP D N 1
ATOM 4637 C CA . ASP B 1 220 ? 81.82800 109.70933 95.90000 1.000 48.47077 283 ASP D CA 1
ATOM 4638 C C . ASP B 1 220 ? 81.63000 109.76633 97.40800 1.000 48.47077 283 ASP D C 1
ATOM 4639 O O . ASP B 1 220 ? 82.48100 109.27933 98.16200 1.000 48.47077 283 ASP D O 1
ATOM 4644 N N . TYR B 1 221 ? 80.50400 110.32233 97.86300 1.000 50.42351 284 TYR D N 1
ATOM 4645 C CA . TYR B 1 221 ? 80.32800 110.64533 99.27400 1.000 50.42351 284 TYR D CA 1
ATOM 4646 C C . TYR B 1 221 ? 80.32300 109.42133 100.17500 1.000 50.42351 284 TYR D C 1
ATOM 4647 O O . TYR B 1 221 ? 80.43900 109.57533 101.39500 1.000 50.42351 284 TYR D O 1
ATOM 4656 N N . ASP B 1 222 ? 80.19200 108.22033 99.62100 1.000 51.44369 285 ASP D N 1
ATOM 4657 C CA . ASP B 1 222 ? 80.23800 107.02333 100.44300 1.000 51.44369 285 ASP D CA 1
ATOM 4658 C C . ASP B 1 222 ? 81.62800 106.41933 100.54200 1.000 51.44369 285 ASP D C 1
ATOM 4659 O O . ASP B 1 222 ? 81.87800 105.63733 101.46600 1.000 51.44369 285 ASP D O 1
ATOM 4664 N N . LYS B 1 223 ? 82.53100 106.74233 99.61500 1.000 44.08885 286 LYS D N 1
ATOM 4665 C CA . LYS B 1 223 ? 83.92300 106.34633 99.79700 1.000 44.08885 286 LYS D CA 1
ATOM 4666 C C . LYS B 1 223 ? 84.55100 107.12933 100.94000 1.000 44.08885 286 LYS D C 1
ATOM 4667 O O . LYS B 1 223 ? 85.08400 106.54333 101.89200 1.000 44.08885 286 LYS D O 1
ATOM 4673 N N . ILE B 1 224 ? 84.43200 108.45933 100.88300 1.000 39.07436 287 ILE D N 1
ATOM 4674 C CA . ILE B 1 224 ? 85.00700 109.34133 101.89600 1.000 39.07436 287 ILE D CA 1
ATOM 4675 C C . ILE B 1 224 ? 84.65900 108.84733 103.29200 1.000 39.07436 287 ILE D C 1
ATOM 4676 O O . ILE B 1 224 ? 85.54200 108.52733 104.09900 1.000 39.07436 287 ILE D O 1
ATOM 4681 N N . ALA B 1 225 ? 83.35900 108.72533 103.57100 1.000 40.18895 288 ALA D N 1
ATOM 4682 C CA . ALA B 1 225 ? 82.91600 108.27333 104.88300 1.000 40.18895 288 ALA D CA 1
ATOM 4683 C C . ALA B 1 225 ? 83.58600 106.96133 105.25800 1.000 40.18895 288 ALA D C 1
ATOM 4684 O O . ALA B 1 225 ? 84.22000 106.85433 106.31500 1.000 40.18895 288 ALA D O 1
ATOM 4686 N N . LEU B 1 226 ? 83.51700 105.96833 104.36800 1.000 41.06384 289 LEU D N 1
ATOM 4687 C CA . LEU B 1 226 ? 84.13400 104.68833 104.68300 1.000 41.06384 289 LEU D CA 1
ATOM 4688 C C . LEU B 1 226 ? 85.63500 104.84933 104.86100 1.000 41.06384 289 LEU D C 1
ATOM 4689 O O . LEU B 1 226 ? 86.21900 104.29033 105.79800 1.000 41.06384 289 LEU D O 1
ATOM 4694 N N . GLY B 1 227 ? 86.26600 105.65233 104.00100 1.000 33.37972 290 GLY D N 1
ATOM 4695 C CA . GLY B 1 227 ? 87.68300 105.91833 104.17000 1.000 33.37972 290 GLY D CA 1
ATOM 4696 C C . GLY B 1 227 ? 87.98500 106.53233 105.52100 1.000 33.37972 290 GLY D C 1
ATOM 4697 O O . GLY B 1 227 ? 88.96800 106.16833 106.17300 1.000 33.37972 290 GLY D O 1
ATOM 4698 N N . HIS B 1 228 ? 87.11600 107.44033 105.97900 1.000 31.38052 291 HIS D N 1
ATOM 4699 C CA . HIS B 1 228 ? 87.30100 108.03533 107.29600 1.000 31.38052 291 HIS D CA 1
ATOM 4700 C C . HIS B 1 228 ? 87.36600 106.95633 108.36400 1.000 31.38052 291 HIS D C 1
ATOM 4701 O O . HIS B 1 228 ? 88.21700 107.00833 109.26100 1.000 31.38052 291 HIS D O 1
ATOM 4708 N N . ALA B 1 229 ? 86.51000 105.93733 108.24700 1.000 33.50039 292 ALA D N 1
ATOM 4709 C CA . ALA B 1 229 ? 86.50600 104.86233 109.23000 1.000 33.50039 292 ALA D CA 1
ATOM 4710 C C . ALA B 1 229 ? 87.85400 104.16133 109.27400 1.000 33.50039 292 ALA D C 1
ATOM 4711 O O . ALA B 1 229 ? 88.33800 103.80133 110.35300 1.000 33.50039 292 ALA D O 1
ATOM 4713 N N . GLN B 1 230 ? 88.49200 103.98933 108.11200 1.000 32.43214 293 GLN D N 1
ATOM 4714 C CA . GLN B 1 230 ? 89.78100 103.30833 108.08400 1.000 32.43214 293 GLN D CA 1
ATOM 4715 C C . GLN B 1 230 ? 90.83200 104.06833 108.87900 1.000 32.43214 293 GLN D C 1
ATOM 4716 O O . GLN B 1 230 ? 91.78800 103.46533 109.37600 1.000 32.43214 293 GLN D O 1
ATOM 4722 N N . TYR B 1 231 ? 90.67700 105.38733 109.01200 1.000 29.16967 294 TYR D N 1
ATOM 4723 C CA . TYR B 1 231 ? 91.57700 106.12933 109.88600 1.000 29.16967 294 TYR D CA 1
ATOM 4724 C C . TYR B 1 231 ? 91.23900 105.88333 111.35000 1.000 29.16967 294 TYR D C 1
ATOM 4725 O O . TYR B 1 231 ? 92.13700 105.66333 112.17200 1.000 29.16967 294 TYR D O 1
ATOM 4734 N N . ILE B 1 232 ? 89.94600 105.87633 111.68500 1.000 27.16517 295 ILE D N 1
ATOM 4735 C CA . ILE B 1 232 ? 89.53900 105.71033 113.07700 1.000 27.16517 295 ILE D CA 1
ATOM 4736 C C . ILE B 1 232 ? 90.03200 104.37333 113.61100 1.000 27.16517 295 ILE D C 1
ATOM 4737 O O . ILE B 1 232 ? 90.63500 104.29933 114.68900 1.000 27.16517 295 ILE D O 1
ATOM 4742 N N . ASP B 1 233 ? 89.82900 103.30633 112.83500 1.000 29.20659 296 ASP D N 1
ATOM 4743 C CA . ASP B 1 233 ? 90.29000 101.98533 113.24400 1.000 29.20659 296 ASP D CA 1
ATOM 4744 C C . ASP B 1 233 ? 91.78100 101.98933 113.54700 1.000 29.20659 296 ASP D C 1
ATOM 4745 O O . ASP B 1 233 ? 92.24800 101.24133 114.41300 1.000 29.20659 296 ASP D O 1
ATOM 4750 N N . PHE B 1 234 ? 92.54800 102.82233 112.84000 1.000 26.39116 297 PHE D N 1
ATOM 4751 C CA . PHE B 1 234 ? 93.97300 102.91933 113.13300 1.000 26.39116 297 PHE D CA 1
ATOM 4752 C C . PHE B 1 234 ? 94.20600 103.61233 114.46900 1.000 26.39116 297 PHE D C 1
ATOM 4753 O O . PHE B 1 234 ? 94.93100 103.09733 115.32900 1.000 26.39116 297 PHE D O 1
ATOM 4761 N N . ALA B 1 235 ? 93.55400 104.76033 114.67800 1.000 23.40092 298 ALA D N 1
ATOM 4762 C CA . ALA B 1 235 ? 93.84200 105.57533 115.85300 1.000 23.40092 298 ALA D CA 1
ATOM 4763 C C . ALA B 1 235 ? 93.49500 104.83533 117.13500 1.000 23.40092 298 ALA D C 1
ATOM 4764 O O . ALA B 1 235 ? 94.20200 104.95533 118.14200 1.000 23.40092 298 ALA D O 1
ATOM 4766 N N . VAL B 1 236 ? 92.40900 104.06533 117.11700 1.000 24.35308 299 VAL D N 1
ATOM 4767 C CA . VAL B 1 236 ? 92.00700 103.30833 118.29400 1.000 24.35308 299 VAL D CA 1
ATOM 4768 C C . VAL B 1 236 ? 92.85000 102.05233 118.48000 1.000 24.35308 299 VAL D C 1
ATOM 4769 O O . VAL B 1 236 ? 92.91100 101.51333 119.59200 1.000 24.35308 299 VAL D O 1
ATOM 4773 N N . LYS B 1 237 ? 93.52400 101.57733 117.43200 1.000 23.41663 300 LYS D N 1
ATOM 4774 C CA . LYS B 1 237 ? 94.32000 100.36233 117.55700 1.000 23.41663 300 LYS D CA 1
ATOM 4775 C C . LYS B 1 237 ? 95.65200 100.59933 118.25700 1.000 23.41663 300 LYS D C 1
ATOM 4776 O O . LYS B 1 237 ? 96.27300 99.63733 118.72100 1.000 23.41663 300 LYS D O 1
ATOM 4782 N N . TYR B 1 238 ? 96.10000 101.85433 118.35300 1.000 22.25184 301 TYR D N 1
ATOM 4783 C CA . TYR B 1 238 ? 97.40800 102.17133 118.91300 1.000 22.25184 301 TYR D CA 1
ATOM 4784 C C . TYR B 1 238 ? 97.33600 103.30633 119.92800 1.000 22.25184 301 TYR D C 1
ATOM 4785 O O . TYR B 1 238 ? 98.36100 103.92433 120.22900 1.000 22.25184 301 TYR D O 1
ATOM 4794 N N . ALA B 1 239 ? 96.15200 103.58933 120.46300 1.000 24.01218 302 ALA D N 1
ATOM 4795 C CA . ALA B 1 239 ? 95.97100 104.73433 121.34000 1.000 24.01218 302 ALA D CA 1
ATOM 4796 C C . ALA B 1 239 ? 96.57000 104.47733 122.72000 1.000 24.01218 302 ALA D C 1
ATOM 4797 O O . ALA B 1 239 ? 96.72700 103.33633 123.16300 1.000 24.01218 302 ALA D O 1
ATOM 4799 N N . ASN B 1 240 ? 96.91500 105.57233 123.39900 1.000 26.17351 303 ASN D N 1
ATOM 4800 C CA . ASN B 1 240 ? 97.36400 105.53033 124.79000 1.000 26.17351 303 ASN D CA 1
ATOM 4801 C C . ASN B 1 240 ? 96.18800 105.93033 125.67800 1.000 26.17351 303 ASN D C 1
ATOM 4802 O O . ASN B 1 240 ? 96.09800 107.05333 126.17600 1.000 26.17351 303 ASN D O 1
ATOM 4807 N N . LYS B 1 241 ? 95.25100 104.99033 125.82800 1.000 27.36698 304 LYS D N 1
ATOM 4808 C CA . LYS B 1 241 ? 94.07900 105.09033 126.69800 1.000 27.36698 304 LYS D CA 1
ATOM 4809 C C . LYS B 1 241 ? 93.03400 106.05933 126.15700 1.000 27.36698 304 LYS D C 1
ATOM 4810 O O . LYS B 1 241 ? 91.92900 106.14433 126.70100 1.000 27.36698 304 LYS D O 1
ATOM 4816 N N . VAL B 1 242 ? 93.35400 106.77033 125.08100 1.000 24.75468 305 VAL D N 1
ATOM 4817 C CA . VAL B 1 242 ? 92.43700 107.74533 124.50400 1.000 24.75468 305 VAL D CA 1
ATOM 4818 C C . VAL B 1 242 ? 92.87700 108.01633 123.07300 1.000 24.75468 305 VAL D C 1
ATOM 4819 O O . VAL B 1 242 ? 94.07300 108.08833 122.78000 1.000 24.75468 305 VAL D O 1
ATOM 4823 N N . ALA B 1 243 ? 91.90000 108.14433 122.17900 1.000 25.94867 306 ALA D N 1
ATOM 4824 C CA . ALA B 1 243 ? 92.15000 108.45533 120.78000 1.000 25.94867 306 ALA D CA 1
ATOM 4825 C C . ALA B 1 243 ? 91.31000 109.65733 120.37900 1.000 25.94867 306 ALA D C 1
ATOM 4826 O O . ALA B 1 243 ? 90.19700 109.84933 120.87500 1.000 25.94867 306 ALA D O 1
ATOM 4828 N N . PHE B 1 244 ? 91.85200 110.46733 119.47500 1.000 26.12535 307 PHE D N 1
ATOM 4829 C CA . PHE B 1 244 ? 91.22400 111.71433 119.06400 1.000 26.12535 307 PHE D CA 1
ATOM 4830 C C . PHE B 1 244 ? 90.87500 111.64733 117.58500 1.000 26.12535 307 PHE D C 1
ATOM 4831 O O . PHE B 1 244 ? 91.69700 111.22433 116.76700 1.000 26.12535 307 PHE D O 1
ATOM 4839 N N . ILE B 1 245 ? 89.65300 112.05933 117.25200 1.000 28.04115 308 ILE D N 1
ATOM 4840 C CA . ILE B 1 245 ? 89.11000 111.95733 115.90300 1.000 28.04115 308 ILE D CA 1
ATOM 4841 C C . ILE B 1 245 ? 88.78900 113.36133 115.41400 1.000 28.04115 308 ILE D C 1
ATOM 4842 O O . ILE B 1 245 ? 88.11200 114.12533 116.11100 1.000 28.04115 308 ILE D O 1
ATOM 4847 N N . ASP B 1 246 ? 89.26700 113.69633 114.21500 1.000 32.84867 309 ASP D N 1
ATOM 4848 C CA . ASP B 1 246 ? 89.16000 115.05933 113.70900 1.000 32.84867 309 ASP D CA 1
ATOM 4849 C C . ASP B 1 246 ? 87.76100 115.42633 113.22300 1.000 32.84867 309 ASP D C 1
ATOM 4850 O O . ASP B 1 246 ? 87.43100 116.61633 113.18500 1.000 32.84867 309 ASP D O 1
ATOM 4855 N N . THR B 1 247 ? 86.93700 114.45133 112.84700 1.000 38.01157 310 THR D N 1
ATOM 4856 C CA . THR B 1 247 ? 85.63200 114.75333 112.27400 1.000 38.01157 310 THR D CA 1
ATOM 4857 C C . THR B 1 247 ? 84.74600 113.52133 112.39000 1.000 38.01157 310 THR D C 1
ATOM 4858 O O . THR B 1 247 ? 85.23500 112.39333 112.30300 1.000 38.01157 310 THR D O 1
ATOM 4862 N N . ASP B 1 248 ? 83.44900 113.74633 112.59200 1.000 45.34969 311 ASP D N 1
ATOM 4863 C CA . ASP B 1 248 ? 82.47200 112.68333 112.75400 1.000 45.34969 311 ASP D CA 1
ATOM 4864 C C . ASP B 1 248 ? 81.82300 112.37733 111.40100 1.000 45.34969 311 ASP D C 1
ATOM 4865 O O . ASP B 1 248 ? 82.10900 113.01733 110.38600 1.000 45.34969 311 ASP D O 1
ATOM 4870 N N . PHE B 1 249 ? 80.94200 111.37433 111.38000 1.000 46.41443 312 PHE D N 1
ATOM 4871 C CA . PHE B 1 249 ? 80.14400 111.08933 110.19500 1.000 46.41443 312 PHE D CA 1
ATOM 4872 C C . PHE B 1 249 ? 78.98100 112.05833 110.03700 1.000 46.41443 312 PHE D C 1
ATOM 4873 O O . PHE B 1 249 ? 78.38800 112.13033 108.95500 1.000 46.41443 312 PHE D O 1
ATOM 4881 N N . VAL B 1 250 ? 78.64700 112.80233 111.09100 1.000 53.88863 313 VAL D N 1
ATOM 4882 C CA . VAL B 1 250 ? 77.61200 113.82333 110.97900 1.000 53.88863 313 VAL D CA 1
ATOM 4883 C C . VAL B 1 250 ? 78.02700 114.88833 109.97300 1.000 53.88863 313 VAL D C 1
ATOM 4884 O O . VAL B 1 250 ? 77.21200 115.35233 109.17000 1.000 53.88863 313 VAL D O 1
ATOM 4888 N N . THR B 1 251 ? 79.30400 115.27833 109.98500 1.000 55.55795 314 THR D N 1
ATOM 4889 C CA . THR B 1 251 ? 79.76500 116.32133 109.07300 1.000 55.55795 314 THR D CA 1
ATOM 4890 C C . THR B 1 251 ? 79.73000 115.85733 107.61900 1.000 55.55795 314 THR D C 1
ATOM 4891 O O . THR B 1 251 ? 79.31000 116.61333 106.73300 1.000 55.55795 314 THR D O 1
ATOM 4895 N N . THR B 1 252 ? 80.16200 114.62233 107.34400 1.000 51.93530 315 THR D N 1
ATOM 4896 C CA . THR B 1 252 ? 80.13300 114.14633 105.96400 1.000 51.93530 315 THR D CA 1
ATOM 4897 C C . THR B 1 252 ? 78.70200 113.92033 105.48800 1.000 51.93530 315 THR D C 1
ATOM 4898 O O . THR B 1 252 ? 78.37700 114.21133 104.33000 1.000 51.93530 315 THR D O 1
ATOM 4902 N N . GLN B 1 253 ? 77.82600 113.42533 106.37000 1.000 56.83053 316 GLN D N 1
ATOM 4903 C CA . GLN B 1 253 ? 76.41800 113.31533 106.00900 1.000 56.83053 316 GLN D CA 1
ATOM 4904 C C . GLN B 1 253 ? 75.82000 114.68633 105.73000 1.000 56.83053 316 GLN D C 1
ATOM 4905 O O . GLN B 1 253 ? 75.01300 114.84633 104.80700 1.000 56.83053 316 GLN D O 1
ATOM 4911 N N . ALA B 1 254 ? 76.20800 115.68833 106.52000 1.000 58.78153 317 ALA D N 1
ATOM 4912 C CA . ALA B 1 254 ? 75.71500 117.04433 106.31600 1.000 58.78153 317 ALA D CA 1
ATOM 4913 C C . ALA B 1 254 ? 76.16400 117.59533 104.97100 1.000 58.78153 317 ALA D C 1
ATOM 4914 O O . ALA B 1 254 ? 75.37300 118.20033 104.23900 1.000 58.78153 317 ALA D O 1
ATOM 4916 N N . PHE B 1 255 ? 77.43900 117.39733 104.63000 1.000 58.14449 318 PHE D N 1
ATOM 4917 C CA . PHE B 1 255 ? 77.93600 117.84533 103.33200 1.000 58.14449 318 PHE D CA 1
ATOM 4918 C C . PHE B 1 255 ? 77.19200 117.15433 102.19800 1.000 58.14449 318 PHE D C 1
ATOM 4919 O O . PHE B 1 255 ? 76.77700 117.79833 101.22500 1.000 58.14449 318 PHE D O 1
ATOM 4927 N N . CYS B 1 256 ? 77.00700 115.83633 102.31400 1.000 57.36806 319 CYS D N 1
ATOM 4928 C CA . CYS B 1 256 ? 76.30900 115.08533 101.27600 1.000 57.36806 319 CYS D CA 1
ATOM 4929 C C . CYS B 1 256 ? 74.88700 115.59733 101.09100 1.000 57.36806 319 CYS D C 1
ATOM 4930 O O . CYS B 1 256 ? 74.44400 115.84033 99.96200 1.000 57.36806 319 CYS D O 1
ATOM 4933 N N . LYS B 1 257 ? 74.16000 115.79333 102.19300 1.000 60.55888 320 LYS D N 1
ATOM 4934 C CA . LYS B 1 257 ? 72.76900 116.21033 102.07400 1.000 60.55888 320 LYS D CA 1
ATOM 4935 C C . LYS B 1 257 ? 72.65600 117.65033 101.58900 1.000 60.55888 320 LYS D C 1
ATOM 4936 O O . LYS B 1 257 ? 71.72100 117.97833 100.85100 1.000 60.55888 320 LYS D O 1
ATOM 4942 N N . LYS B 1 258 ? 73.58400 118.52533 101.98500 1.000 60.31823 321 LYS D N 1
ATOM 4943 C CA . LYS B 1 258 ? 73.47300 119.92333 101.59000 1.000 60.31823 321 LYS D CA 1
ATOM 4944 C C . LYS B 1 258 ? 73.89100 120.14033 100.14100 1.000 60.31823 321 LYS D C 1
ATOM 4945 O O . LYS B 1 258 ? 73.32700 121.00733 99.46500 1.000 60.31823 321 LYS D O 1
ATOM 4951 N N . TYR B 1 259 ? 74.85800 119.37033 99.63900 1.000 59.18035 322 TYR D N 1
ATOM 4952 C CA . TYR B 1 259 ? 75.28300 119.55233 98.25600 1.000 59.18035 322 TYR D CA 1
ATOM 4953 C C . TYR B 1 259 ? 74.44200 118.73633 97.27800 1.000 59.18035 322 TYR D C 1
ATOM 4954 O O . TYR B 1 259 ? 73.96400 119.27333 96.27400 1.000 59.18035 322 TYR D O 1
ATOM 4963 N N . GLU B 1 260 ? 74.25300 117.44333 97.54900 1.000 62.55508 323 GLU D N 1
ATOM 4964 C CA . GLU B 1 260 ? 73.55100 116.57433 96.61400 1.000 62.55508 323 GLU D CA 1
ATOM 4965 C C . GLU B 1 260 ? 72.04800 116.51033 96.85700 1.000 62.55508 323 GLU D C 1
ATOM 4966 O O . GLU B 1 260 ? 71.32400 115.98733 96.00300 1.000 62.55508 323 GLU D O 1
ATOM 4972 N N . GLY B 1 261 ? 71.56300 117.01933 97.98600 1.000 59.18008 324 GLY D N 1
ATOM 4973 C CA . GLY B 1 261 ? 70.14100 117.06433 98.25300 1.000 59.18008 324 GLY D CA 1
ATOM 4974 C C . GLY B 1 261 ? 69.53600 115.79833 98.81800 1.000 59.18008 324 GLY D C 1
ATOM 4975 O O . GLY B 1 261 ? 68.34000 115.79633 99.13600 1.000 59.18008 324 GLY D O 1
ATOM 4976 N N . ARG B 1 262 ? 70.30900 114.72333 98.95900 1.000 59.95348 325 ARG D N 1
ATOM 4977 C CA . ARG B 1 262 ? 69.77300 113.47333 99.47800 1.000 59.95348 325 ARG D CA 1
ATOM 4978 C C . ARG B 1 262 ? 70.81600 112.80033 100.35700 1.000 59.95348 325 ARG D C 1
ATOM 4979 O O . ARG B 1 262 ? 72.02100 113.01033 100.20000 1.000 59.95348 325 ARG D O 1
ATOM 4987 N N . GLU B 1 263 ? 70.33100 111.98333 101.28900 1.000 60.29159 326 GLU D N 1
ATOM 4988 C CA . GLU B 1 263 ? 71.18800 111.28733 102.23500 1.000 60.29159 326 GLU D CA 1
ATOM 4989 C C . GLU B 1 263 ? 71.77700 110.03533 101.58900 1.000 60.29159 326 GLU D C 1
ATOM 4990 O O . GLU B 1 263 ? 71.50900 109.71533 100.42800 1.000 60.29159 326 GLU D O 1
ATOM 4996 N N . HIS B 1 264 ? 72.59500 109.31333 102.35200 1.000 55.01200 327 HIS D N 1
ATOM 4997 C CA . HIS B 1 264 ? 73.24500 108.09833 101.87100 1.000 55.01200 327 HIS D CA 1
ATOM 4998 C C . HIS B 1 264 ? 73.04400 107.00533 102.91100 1.000 55.01200 327 HIS D C 1
ATOM 4999 O O . HIS B 1 264 ? 73.39700 107.20633 104.09100 1.000 55.01200 327 HIS D O 1
ATOM 5006 N N . PRO B 1 265 ? 72.48300 105.85133 102.53900 1.000 60.16916 328 PRO D N 1
ATOM 5007 C CA . PRO B 1 265 ? 72.18800 104.82133 103.55200 1.000 60.16916 328 PRO D CA 1
ATOM 5008 C C . PRO B 1 265 ? 73.41000 104.30733 104.29500 1.000 60.16916 328 PRO D C 1
ATOM 5009 O O . PRO B 1 265 ? 73.31700 104.01333 105.49300 1.000 60.16916 328 PRO D O 1
ATOM 5013 N N . PHE B 1 266 ? 74.55900 104.19033 103.62500 1.000 52.74691 329 PHE D N 1
ATOM 5014 C CA . PHE B 1 266 ? 75.72800 103.62533 104.29400 1.000 52.74691 329 PHE D CA 1
ATOM 5015 C C . PHE B 1 266 ? 76.34200 104.60433 105.28700 1.000 52.74691 329 PHE D C 1
ATOM 5016 O O . PHE B 1 266 ? 76.86800 104.18333 106.32300 1.000 52.74691 329 PHE D O 1
ATOM 5024 N N . VAL B 1 267 ? 76.28400 105.90533 105.00200 1.000 53.90285 330 VAL D N 1
ATOM 5025 C CA . VAL B 1 267 ? 76.76300 106.88033 105.97600 1.000 53.90285 330 VAL D CA 1
ATOM 5026 C C . VAL B 1 267 ? 75.89300 106.84733 107.22700 1.000 53.90285 330 VAL D C 1
ATOM 5027 O O . VAL B 1 267 ? 76.39300 106.96033 108.35100 1.000 53.90285 330 VAL D O 1
ATOM 5031 N N . GLN B 1 268 ? 74.58000 106.66933 107.05600 1.000 51.94299 331 GLN D N 1
ATOM 5032 C CA . GLN B 1 268 ? 73.70000 106.53933 108.21500 1.000 51.94299 331 GLN D CA 1
ATOM 5033 C C . GLN B 1 268 ? 73.96500 105.24033 108.97000 1.000 51.94299 331 GLN D C 1
ATOM 5034 O O . GLN B 1 268 ? 73.90100 105.20733 110.20600 1.000 51.94299 331 GLN D O 1
ATOM 5040 N N . ALA B 1 269 ? 74.26600 104.16033 108.24600 1.000 52.95763 332 ALA D N 1
ATOM 5041 C CA . ALA B 1 269 ? 74.64400 102.91633 108.90700 1.000 52.95763 332 ALA D CA 1
ATOM 5042 C C . ALA B 1 269 ? 75.91500 103.09833 109.72700 1.000 52.95763 332 ALA D C 1
ATOM 5043 O O . ALA B 1 269 ? 76.03200 102.55933 110.83400 1.000 52.95763 332 ALA D O 1
ATOM 5045 N N . LEU B 1 270 ? 76.88100 103.84833 109.19500 1.000 49.24378 333 LEU D N 1
ATOM 5046 C CA . LEU B 1 270 ? 78.09900 104.14033 109.94600 1.000 49.24378 333 LEU D CA 1
ATOM 5047 C C . LEU B 1 270 ? 77.80400 105.00433 111.16600 1.000 49.24378 333 LEU D C 1
ATOM 5048 O O . LEU B 1 270 ? 78.37700 104.78633 112.24000 1.000 49.24378 333 LEU D O 1
ATOM 5053 N N . ILE B 1 271 ? 76.92100 105.99533 111.01600 1.000 50.04093 334 ILE D N 1
ATOM 5054 C CA . ILE B 1 271 ? 76.51700 106.82433 112.15100 1.000 50.04093 334 ILE D CA 1
ATOM 5055 C C . ILE B 1 271 ? 75.94600 105.95433 113.26200 1.000 50.04093 334 ILE D C 1
ATOM 5056 O O . ILE B 1 271 ? 76.29500 106.10633 114.43900 1.000 50.04093 334 ILE D O 1
ATOM 5061 N N . ASP B 1 272 ? 75.05400 105.03033 112.90300 1.000 54.22942 335 ASP D N 1
ATOM 5062 C CA . ASP B 1 272 ? 74.47300 104.13733 113.90100 1.000 54.22942 335 ASP D CA 1
ATOM 5063 C C . ASP B 1 272 ? 75.53100 103.22733 114.51500 1.000 54.22942 335 ASP D C 1
ATOM 5064 O O . ASP B 1 272 ? 75.52400 102.98333 115.72700 1.000 54.22942 335 ASP D O 1
ATOM 5069 N N . GLU B 1 273 ? 76.45100 102.71733 113.69400 1.000 57.40996 336 GLU D N 1
ATOM 5070 C CA . GLU B 1 273 ? 77.45100 101.77533 114.18700 1.000 57.40996 336 GLU D CA 1
ATOM 5071 C C . GLU B 1 273 ? 78.49700 102.46233 115.05800 1.000 57.40996 336 GLU D C 1
ATOM 5072 O O . GLU B 1 273 ? 78.89000 101.92633 116.10000 1.000 57.40996 336 GLU D O 1
ATOM 5078 N N . TYR B 1 274 ? 78.96000 103.64433 114.65400 1.000 50.65073 337 TYR D N 1
ATOM 5079 C CA . TYR B 1 274 ? 80.06800 104.32233 115.32000 1.000 50.65073 337 TYR D CA 1
ATOM 5080 C C . TYR B 1 274 ? 79.51600 105.29033 116.35800 1.000 50.65073 337 TYR D C 1
ATOM 5081 O O . TYR B 1 274 ? 78.95600 106.33533 116.01000 1.000 50.65073 337 TYR D O 1
ATOM 5090 N N . ARG B 1 275 ? 79.68100 104.94233 117.63100 1.000 51.58448 338 ARG D N 1
ATOM 5091 C CA . ARG B 1 275 ? 79.26000 105.77433 118.74900 1.000 51.58448 338 ARG D CA 1
ATOM 5092 C C . ARG B 1 275 ? 80.49500 106.19433 119.53200 1.000 51.58448 338 ARG D C 1
ATOM 5093 O O . ARG B 1 275 ? 81.33700 105.35433 119.86600 1.000 51.58448 338 ARG D O 1
ATOM 5101 N N . PHE B 1 276 ? 80.60000 107.48733 119.82300 1.000 40.03941 339 PHE D N 1
ATOM 5102 C CA . PHE B 1 276 ? 81.78700 108.05633 120.44300 1.000 40.03941 339 PHE D CA 1
ATOM 5103 C C . PHE B 1 276 ? 81.51700 108.37733 121.90600 1.000 40.03941 339 PHE D C 1
ATOM 5104 O O . PHE B 1 276 ? 80.42700 108.83733 122.26200 1.000 40.03941 339 PHE D O 1
ATOM 5112 N N . ASP B 1 277 ? 82.51900 108.12233 122.75100 1.000 41.54194 340 ASP D N 1
ATOM 5113 C CA . ASP B 1 277 ? 82.36900 108.35933 124.18300 1.000 41.54194 340 ASP D CA 1
ATOM 5114 C C . ASP B 1 277 ? 82.18400 109.83933 124.49000 1.000 41.54194 340 ASP D C 1
ATOM 5115 O O . ASP B 1 277 ? 81.33700 110.20533 125.31400 1.000 41.54194 340 ASP D O 1
ATOM 5120 N N . LEU B 1 278 ? 82.96100 110.70533 123.84500 1.000 37.74887 341 LEU D N 1
ATOM 5121 C CA . LEU B 1 278 ? 82.83100 112.14333 124.02100 1.000 37.74887 341 LEU D CA 1
ATOM 5122 C C . LEU B 1 278 ? 82.85900 112.82433 122.66300 1.000 37.74887 341 LEU D C 1
ATOM 5123 O O . LEU B 1 278 ? 83.69300 112.50133 121.81300 1.000 37.74887 341 LEU D O 1
ATOM 5128 N N . VAL B 1 279 ? 81.93800 113.76233 122.46400 1.000 41.76763 342 VAL D N 1
ATOM 5129 C CA . VAL B 1 279 ? 81.85600 114.55933 121.24600 1.000 41.76763 342 VAL D CA 1
ATOM 5130 C C . VAL B 1 279 ? 81.94700 116.02533 121.63800 1.000 41.76763 342 VAL D C 1
ATOM 5131 O O . VAL B 1 279 ? 81.19800 116.48633 122.50700 1.000 41.76763 342 VAL D O 1
ATOM 5135 N N . ILE B 1 280 ? 82.86300 116.75333 121.00600 1.000 41.58720 343 ILE D N 1
ATOM 5136 C CA . ILE B 1 280 ? 83.09100 118.16233 121.29700 1.000 41.58720 343 ILE D CA 1
ATOM 5137 C C . ILE B 1 280 ? 82.75700 118.96633 120.05000 1.000 41.58720 343 ILE D C 1
ATOM 5138 O O . ILE B 1 280 ? 83.21000 118.63133 118.95000 1.000 41.58720 343 ILE D O 1
ATOM 5143 N N . LEU B 1 281 ? 81.96300 120.01833 120.22300 1.000 51.63587 344 LEU D N 1
ATOM 5144 C CA . LEU B 1 281 ? 81.53200 120.87733 119.12900 1.000 51.63587 344 LEU D CA 1
ATOM 5145 C C . LEU B 1 281 ? 82.08700 122.27733 119.35000 1.000 51.63587 344 LEU D C 1
ATOM 5146 O O . LEU B 1 281 ? 81.79900 122.90833 120.37200 1.000 51.63587 344 LEU D O 1
ATOM 5151 N N . LEU B 1 282 ? 82.87900 122.75733 118.39800 1.000 56.15380 345 LEU D N 1
ATOM 5152 C CA . LEU B 1 282 ? 83.40600 124.10933 118.44800 1.000 56.15380 345 LEU D CA 1
ATOM 5153 C C . LEU B 1 282 ? 82.44700 125.07233 117.75200 1.000 56.15380 345 LEU D C 1
ATOM 5154 O O . LEU B 1 282 ? 81.49200 124.66933 117.08600 1.000 56.15380 345 LEU D O 1
ATOM 5159 N N . GLU B 1 283 ? 82.71400 126.36333 117.91000 1.000 74.49619 346 GLU D N 1
ATOM 5160 C CA . GLU B 1 283 ? 81.85300 127.41733 117.39500 1.000 74.49619 346 GLU D CA 1
ATOM 5161 C C . GLU B 1 283 ? 82.56600 128.19633 116.29400 1.000 74.49619 346 GLU D C 1
ATOM 5162 O O . GLU B 1 283 ? 83.75400 128.00133 116.02300 1.000 74.49619 346 GLU D O 1
ATOM 5168 N N . ASN B 1 284 ? 81.81300 129.09433 115.65400 1.000 87.57446 347 ASN D N 1
ATOM 5169 C CA . ASN B 1 284 ? 82.33700 129.99633 114.63500 1.000 87.57446 347 ASN D CA 1
ATOM 5170 C C . ASN B 1 284 ? 82.72700 131.35133 115.20800 1.000 87.57446 347 ASN D C 1
ATOM 5171 O O . ASN B 1 284 ? 82.78000 132.34333 114.46900 1.000 87.57446 347 ASN D O 1
ATOM 5176 N N . ASN B 1 285 ? 82.99500 131.41633 116.51400 1.000 91.04296 348 ASN D N 1
ATOM 5177 C CA . ASN B 1 285 ? 83.23500 132.69733 117.17000 1.000 91.04296 348 ASN D CA 1
ATOM 5178 C C . ASN B 1 285 ? 84.52600 133.35033 116.68900 1.000 91.04296 348 ASN D C 1
ATOM 5179 O O . ASN B 1 285 ? 84.62300 134.58233 116.63700 1.000 91.04296 348 ASN D O 1
ATOM 5184 N N . THR B 1 286 ? 85.52700 132.54733 116.34700 1.000 101.48783 349 THR D N 1
ATOM 5185 C CA . THR B 1 286 ? 86.82100 133.09233 115.96300 1.000 101.48783 349 THR D CA 1
ATOM 5186 C C . THR B 1 286 ? 86.69400 133.90133 114.67500 1.000 101.48783 349 THR D C 1
ATOM 5187 O O . THR B 1 286 ? 86.00500 133.46633 113.74000 1.000 101.48783 349 THR D O 1
ATOM 5191 N N . PRO B 1 287 ? 87.32600 135.06933 114.58600 1.000 113.96417 350 PRO D N 1
ATOM 5192 C CA . PRO B 1 287 ? 87.22800 135.87133 113.36200 1.000 113.96417 350 PRO D CA 1
ATOM 5193 C C . PRO B 1 287 ? 87.90700 135.18933 112.18600 1.000 113.96417 350 PRO D C 1
ATOM 5194 O O . PRO B 1 287 ? 88.83600 134.39433 112.34600 1.000 113.96417 350 PRO D O 1
ATOM 5198 N N . TRP B 1 288 ? 87.41900 135.50833 110.99000 1.000 123.48961 351 TRP D N 1
ATOM 5199 C CA . TRP B 1 288 ? 87.96000 134.91633 109.77400 1.000 123.48961 351 TRP D CA 1
ATOM 5200 C C . TRP B 1 288 ? 89.38000 135.40133 109.51400 1.000 123.48961 351 TRP D C 1
ATOM 5201 O O . TRP B 1 288 ? 89.70100 136.57833 109.70700 1.000 123.48961 351 TRP D O 1
ATOM 5212 N N . VAL B 1 289 ? 90.23400 134.48233 109.07100 1.000 127.92792 352 VAL D N 1
ATOM 5213 C CA . VAL B 1 289 ? 91.60100 134.78733 108.66700 1.000 127.92792 352 VAL D CA 1
ATOM 5214 C C . VAL B 1 289 ? 91.76900 134.36933 107.21400 1.000 127.92792 352 VAL D C 1
ATOM 5215 O O . VAL B 1 289 ? 91.50100 133.21433 106.86200 1.000 127.92792 352 VAL D O 1
ATOM 5219 N N . ALA B 1 290 ? 92.20600 135.30433 106.37500 1.000 130.83893 353 ALA D N 1
ATOM 5220 C CA . ALA B 1 290 ? 92.41000 135.00133 104.96600 1.000 130.83893 353 ALA D CA 1
ATOM 5221 C C . ALA B 1 290 ? 93.66400 134.15833 104.77900 1.000 130.83893 353 ALA D C 1
ATOM 5222 O O . ALA B 1 290 ? 94.74600 134.50733 105.26000 1.000 130.83893 353 ALA D O 1
ATOM 5224 N N . ASP B 1 291 ? 93.51400 133.04133 104.07400 1.000 133.44790 354 ASP D N 1
ATOM 5225 C CA . ASP B 1 291 ? 94.61300 132.11133 103.83700 1.000 133.44790 354 ASP D CA 1
ATOM 5226 C C . ASP B 1 291 ? 94.95700 131.94133 102.36700 1.000 133.44790 354 ASP D C 1
ATOM 5227 O O . ASP B 1 291 ? 96.13200 132.03033 102.00200 1.000 133.44790 354 ASP D O 1
ATOM 5232 N N . GLY B 1 292 ? 93.96600 131.70133 101.51000 1.000 134.86075 355 GLY D N 1
ATOM 5233 C CA . GLY B 1 292 ? 94.17800 131.53033 100.08800 1.000 134.86075 355 GLY D CA 1
ATOM 5234 C C . GLY B 1 292 ? 93.82000 130.15833 99.55900 1.000 134.86075 355 GLY D C 1
ATOM 5235 O O . GLY B 1 292 ? 93.66200 130.00233 98.34000 1.000 134.86075 355 GLY D O 1
ATOM 5236 N N . LEU B 1 293 ? 93.68900 129.15833 100.43000 1.000 131.51549 356 LEU D N 1
ATOM 5237 C CA . LEU B 1 293 ? 93.34300 127.80833 100.00900 1.000 131.51549 356 LEU D CA 1
ATOM 5238 C C . LEU B 1 293 ? 91.84200 127.54733 99.99800 1.000 131.51549 356 LEU D C 1
ATOM 5239 O O . LEU B 1 293 ? 91.41300 126.52233 99.45800 1.000 131.51549 356 LEU D O 1
ATOM 5244 N N . ARG B 1 294 ? 91.04000 128.44033 100.57500 1.000 128.67660 357 ARG D N 1
ATOM 5245 C CA . ARG B 1 294 ? 89.58900 128.30033 100.59700 1.000 128.67660 357 ARG D CA 1
ATOM 5246 C C . ARG B 1 294 ? 88.96100 129.65633 100.31300 1.000 128.67660 357 ARG D C 1
ATOM 5247 O O . ARG B 1 294 ? 89.18600 130.61433 101.05900 1.000 128.67660 357 ARG D O 1
ATOM 5255 N N . SER B 1 295 ? 88.17900 129.73433 99.23900 1.000 127.27918 358 SER D N 1
ATOM 5256 C CA . SER B 1 295 ? 87.47200 130.95433 98.87700 1.000 127.27918 358 SER D CA 1
ATOM 5257 C C . SER B 1 295 ? 86.09800 131.05533 99.52700 1.000 127.27918 358 SER D C 1
ATOM 5258 O O . SER B 1 295 ? 85.38300 132.03333 99.28100 1.000 127.27918 358 SER D O 1
ATOM 5261 N N . LEU B 1 296 ? 85.71200 130.07433 100.34500 1.000 119.85568 359 LEU D N 1
ATOM 5262 C CA . LEU B 1 296 ? 84.42500 130.09033 101.04100 1.000 119.85568 359 LEU D CA 1
ATOM 5263 C C . LEU B 1 296 ? 84.55600 130.92133 102.31900 1.000 119.85568 359 LEU D C 1
ATOM 5264 O O . LEU B 1 296 ? 84.44400 130.43233 103.44500 1.000 119.85568 359 LEU D O 1
ATOM 5269 N N . GLY B 1 297 ? 84.79800 132.21833 102.12100 1.000 116.95360 360 GLY D N 1
ATOM 5270 C CA . GLY B 1 297 ? 85.04900 133.12633 103.22500 1.000 116.95360 360 GLY D CA 1
ATOM 5271 C C . GLY B 1 297 ? 83.82300 133.70133 103.89900 1.000 116.95360 360 GLY D C 1
ATOM 5272 O O . GLY B 1 297 ? 83.96500 134.40433 104.90400 1.000 116.95360 360 GLY D O 1
ATOM 5273 N N . SER B 1 298 ? 82.62900 133.42733 103.38000 1.000 108.19272 361 SER D N 1
ATOM 5274 C CA . SER B 1 298 ? 81.41700 133.98833 103.96200 1.000 108.19272 361 SER D CA 1
ATOM 5275 C C . SER B 1 298 ? 81.07900 133.28333 105.27000 1.000 108.19272 361 SER D C 1
ATOM 5276 O O . SER B 1 298 ? 81.04600 132.05033 105.33500 1.000 108.19272 361 SER D O 1
ATOM 5279 N N . SER B 1 299 ? 80.82300 134.07233 106.31600 1.000 105.65306 362 SER D N 1
ATOM 5280 C CA . SER B 1 299 ? 80.47800 133.51433 107.61800 1.000 105.65306 362 SER D CA 1
ATOM 5281 C C . SER B 1 299 ? 79.02100 133.08233 107.70800 1.000 105.65306 362 SER D C 1
ATOM 5282 O O . SER B 1 299 ? 78.67300 132.30833 108.60700 1.000 105.65306 362 SER D O 1
ATOM 5285 N N . VAL B 1 300 ? 78.16500 133.56133 106.80200 1.000 102.92510 363 VAL D N 1
ATOM 5286 C CA . VAL B 1 300 ? 76.76700 133.14133 106.80800 1.000 102.92510 363 VAL D CA 1
ATOM 5287 C C . VAL B 1 300 ? 76.65200 131.66333 106.45900 1.000 102.92510 363 VAL D C 1
ATOM 5288 O O . VAL B 1 300 ? 75.88800 130.92033 107.08800 1.000 102.92510 363 VAL D O 1
ATOM 5292 N N . ASP B 1 301 ? 77.40500 131.21233 105.45400 1.000 98.57740 364 ASP D N 1
ATOM 5293 C CA . ASP B 1 301 ? 77.41100 129.79333 105.11300 1.000 98.57740 364 ASP D CA 1
ATOM 5294 C C . ASP B 1 301 ? 78.00300 128.95833 106.24100 1.000 98.57740 364 ASP D C 1
ATOM 5295 O O . ASP B 1 301 ? 77.54000 127.84233 106.50500 1.000 98.57740 364 ASP D O 1
ATOM 5300 N N . ARG B 1 302 ? 79.02900 129.48333 106.91600 1.000 92.72865 365 ARG D N 1
ATOM 5301 C CA . ARG B 1 302 ? 79.58600 128.78933 108.07200 1.000 92.72865 365 ARG D CA 1
ATOM 5302 C C . ARG B 1 302 ? 78.53800 128.61333 109.16300 1.000 92.72865 365 ARG D C 1
ATOM 5303 O O . ARG B 1 302 ? 78.39700 127.52333 109.73000 1.000 92.72865 365 ARG D O 1
ATOM 5311 N N . LYS B 1 303 ? 77.78600 129.67633 109.46200 1.000 88.22084 366 LYS D N 1
ATOM 5312 C CA . LYS B 1 303 ? 76.74500 129.58133 110.48000 1.000 88.22084 366 LYS D CA 1
ATOM 5313 C C . LYS B 1 303 ? 75.63800 128.62633 110.05200 1.000 88.22084 366 LYS D C 1
ATOM 5314 O O . LYS B 1 303 ? 75.10000 127.88233 110.88000 1.000 88.22084 366 LYS D O 1
ATOM 5320 N N . GLU B 1 304 ? 75.28000 128.63633 108.76600 1.000 84.15032 367 GLU D N 1
ATOM 5321 C CA . GLU B 1 304 ? 74.24900 127.72433 108.28000 1.000 84.15032 367 GLU D CA 1
ATOM 5322 C C . GLU B 1 304 ? 74.68800 126.27233 108.42400 1.000 84.15032 367 GLU D C 1
ATOM 5323 O O . GLU B 1 304 ? 73.91200 125.41533 108.86500 1.000 84.15032 367 GLU D O 1
ATOM 5329 N N . PHE B 1 305 ? 75.94100 125.97733 108.06900 1.000 72.62526 368 PHE D N 1
ATOM 5330 C CA . PHE B 1 305 ? 76.43700 124.61433 108.22100 1.000 72.62526 368 PHE D CA 1
ATOM 5331 C C . PHE B 1 305 ? 76.53600 124.22633 109.69000 1.000 72.62526 368 PHE D C 1
ATOM 5332 O O . PHE B 1 305 ? 76.28300 123.07133 110.04700 1.000 72.62526 368 PHE D O 1
ATOM 5340 N N . GLN B 1 306 ? 76.89500 125.17333 110.55900 1.000 78.97733 369 GLN D N 1
ATOM 5341 C CA . GLN B 1 306 ? 76.93600 124.88533 111.99000 1.000 78.97733 369 GLN D CA 1
ATOM 5342 C C . GLN B 1 306 ? 75.54700 124.54533 112.52400 1.000 78.97733 369 GLN D C 1
ATOM 5343 O O . GLN B 1 306 ? 75.37600 123.58033 113.27900 1.000 78.97733 369 GLN D O 1
ATOM 5349 N N . ASN B 1 307 ? 74.53700 125.32833 112.13400 1.000 78.56429 370 ASN D N 1
ATOM 5350 C CA . ASN B 1 307 ? 73.17500 125.05433 112.58300 1.000 78.56429 370 ASN D CA 1
ATOM 5351 C C . ASN B 1 307 ? 72.67200 123.72333 112.03900 1.000 78.56429 370 ASN D C 1
ATOM 5352 O O . ASN B 1 307 ? 71.96900 122.97933 112.73700 1.000 78.56429 370 ASN D O 1
ATOM 5357 N N . LEU B 1 308 ? 73.01900 123.40333 110.79000 1.000 74.17001 371 LEU D N 1
ATOM 5358 C CA . LEU B 1 308 ? 72.60000 122.12633 110.22600 1.000 74.17001 371 LEU D CA 1
ATOM 5359 C C . LEU B 1 308 ? 73.30200 120.97033 110.93200 1.000 74.17001 371 LEU D C 1
ATOM 5360 O O . LEU B 1 308 ? 72.70800 119.90533 111.14000 1.000 74.17001 371 LEU D O 1
ATOM 5365 N N . LEU B 1 309 ? 74.56400 121.16933 111.32100 1.000 69.98243 372 LEU D N 1
ATOM 5366 C CA . LEU B 1 309 ? 75.26000 120.18033 112.13700 1.000 69.98243 372 LEU D CA 1
ATOM 5367 C C . LEU B 1 309 ? 74.55200 119.97533 113.46600 1.000 69.98243 372 LEU D C 1
ATOM 5368 O O . LEU B 1 309 ? 74.39900 118.83933 113.92500 1.000 69.98243 372 LEU D O 1
ATOM 5373 N N . VAL B 1 310 ? 74.11900 121.06633 114.10000 1.000 71.53981 373 VAL D N 1
ATOM 5374 C CA . VAL B 1 310 ? 73.41200 120.95433 115.37600 1.000 71.53981 373 VAL D CA 1
ATOM 5375 C C . VAL B 1 310 ? 72.12100 120.16133 115.20200 1.000 71.53981 373 VAL D C 1
ATOM 5376 O O . VAL B 1 310 ? 71.81400 119.25633 115.99000 1.000 71.53981 373 VAL D O 1
ATOM 5380 N N . GLU B 1 311 ? 71.35000 120.48033 114.15800 1.000 72.76853 374 GLU D N 1
ATOM 5381 C CA . GLU B 1 311 ? 70.06600 119.80633 113.98200 1.000 72.76853 374 GLU D CA 1
ATOM 5382 C C . GLU B 1 311 ? 70.25200 118.33533 113.62100 1.000 72.76853 374 GLU D C 1
ATOM 5383 O O . GLU B 1 311 ? 69.47200 117.48333 114.05900 1.000 72.76853 374 GLU D O 1
ATOM 5389 N N . MET B 1 312 ? 71.28600 118.00733 112.84000 1.000 68.23282 375 MET D N 1
ATOM 5390 C CA . MET B 1 312 ? 71.52200 116.60733 112.50700 1.000 68.23282 375 MET D CA 1
ATOM 5391 C C . MET B 1 312 ? 72.10600 115.83333 113.68300 1.000 68.23282 375 MET D C 1
ATOM 5392 O O . MET B 1 312 ? 71.87600 114.62433 113.80000 1.000 68.23282 375 MET D O 1
ATOM 5397 N N . LEU B 1 313 ? 72.86100 116.50333 114.55700 1.000 66.54516 376 LEU D N 1
ATOM 5398 C CA . LEU B 1 313 ? 73.29700 115.87533 115.79800 1.000 66.54516 376 LEU D CA 1
ATOM 5399 C C . LEU B 1 313 ? 72.10700 115.58233 116.70000 1.000 66.54516 376 LEU D C 1
ATOM 5400 O O . LEU B 1 313 ? 72.06700 114.54333 117.37100 1.000 66.54516 376 LEU D O 1
ATOM 5405 N N . GLU B 1 314 ? 71.13200 116.49233 116.73400 1.000 71.26908 377 GLU D N 1
ATOM 5406 C CA . GLU B 1 314 ? 69.92300 116.24933 117.51400 1.000 71.26908 377 GLU D CA 1
ATOM 5407 C C . GLU B 1 314 ? 69.05500 115.16333 116.88900 1.000 71.26908 377 GLU D C 1
ATOM 5408 O O . GLU B 1 314 ? 68.35500 114.44333 117.61000 1.000 71.26908 377 GLU D O 1
ATOM 5414 N N . GLU B 1 315 ? 69.08400 115.03133 115.55900 1.000 69.75212 378 GLU D N 1
ATOM 5415 C CA . GLU B 1 315 ? 68.23000 114.05533 114.88500 1.000 69.75212 378 GLU D CA 1
ATOM 5416 C C . GLU B 1 315 ? 68.57700 112.62733 115.29100 1.000 69.75212 378 GLU D C 1
ATOM 5417 O O . GLU B 1 315 ? 67.68400 111.79933 115.49900 1.000 69.75212 378 GLU D O 1
ATOM 5423 N N . ASN B 1 316 ? 69.86500 112.31833 115.40100 1.000 66.99096 379 ASN D N 1
ATOM 5424 C CA . ASN B 1 316 ? 70.31600 110.98833 115.78900 1.000 66.99096 379 ASN D CA 1
ATOM 5425 C C . ASN B 1 316 ? 70.40500 110.81533 117.29900 1.000 66.99096 379 ASN D C 1
ATOM 5426 O O . ASN B 1 316 ? 70.80400 109.74033 117.75900 1.000 66.99096 379 ASN D O 1
ATOM 5431 N N . ASN B 1 317 ? 70.04900 111.84533 118.06900 1.000 70.24447 380 ASN D N 1
ATOM 5432 C CA . ASN B 1 317 ? 70.12000 111.82633 119.53100 1.000 70.24447 380 ASN D CA 1
ATOM 5433 C C . ASN B 1 317 ? 71.55000 111.54933 120.00200 1.000 70.24447 380 ASN D C 1
ATOM 5434 O O . ASN B 1 317 ? 71.84000 110.54933 120.66200 1.000 70.24447 380 ASN D O 1
ATOM 5439 N N . ILE B 1 318 ? 72.44500 112.46633 119.64600 1.000 66.48470 381 ILE D N 1
ATOM 5440 C CA . ILE B 1 318 ? 73.86000 112.37433 119.98600 1.000 66.48470 381 ILE D CA 1
ATOM 5441 C C . ILE B 1 318 ? 74.20000 113.55733 120.88100 1.000 66.48470 381 ILE D C 1
ATOM 5442 O O . ILE B 1 318 ? 73.97100 114.71233 120.50500 1.000 66.48470 381 ILE D O 1
ATOM 5447 N N . GLU B 1 319 ? 74.73800 113.26933 122.06300 1.000 66.60702 382 GLU D N 1
ATOM 5448 C CA . GLU B 1 319 ? 75.09200 114.31033 123.01600 1.000 66.60702 382 GLU D CA 1
ATOM 5449 C C . GLU B 1 319 ? 76.45600 114.90933 122.68500 1.000 66.60702 382 GLU D C 1
ATOM 5450 O O . GLU B 1 319 ? 77.36400 114.22033 122.21200 1.000 66.60702 382 GLU D O 1
ATOM 5456 N N . PHE B 1 320 ? 76.59300 116.20933 122.94000 1.000 56.41653 383 PHE D N 1
ATOM 5457 C CA . PHE B 1 320 ? 77.81300 116.92733 122.60500 1.000 56.41653 383 PHE D CA 1
ATOM 5458 C C . PHE B 1 320 ? 77.98000 118.10033 123.56100 1.000 56.41653 383 PHE D C 1
ATOM 5459 O O . PHE B 1 320 ? 77.09100 118.41433 124.35600 1.000 56.41653 383 PHE D O 1
ATOM 5467 N N . VAL B 1 321 ? 79.14200 118.74633 123.47400 1.000 53.27988 384 VAL D N 1
ATOM 5468 C CA . VAL B 1 321 ? 79.48700 119.88833 124.31100 1.000 53.27988 384 VAL D CA 1
ATOM 5469 C C . VAL B 1 321 ? 79.93200 121.03033 123.40700 1.000 53.27988 384 VAL D C 1
ATOM 5470 O O . VAL B 1 321 ? 80.46000 120.81033 122.31400 1.000 53.27988 384 VAL D O 1
ATOM 5474 N N . ARG B 1 322 ? 79.71500 122.25933 123.87000 1.000 63.96043 385 ARG D N 1
ATOM 5475 C CA . ARG B 1 322 ? 80.05500 123.46233 123.12000 1.000 63.96043 385 ARG D CA 1
ATOM 5476 C C . ARG B 1 322 ? 81.15600 124.23333 123.83500 1.000 63.96043 385 ARG D C 1
ATOM 5477 O O . ARG B 1 322 ? 81.09700 124.42133 125.05400 1.000 63.96043 385 ARG D O 1
ATOM 5485 N N . VAL B 1 323 ? 82.15200 124.67933 123.07400 1.000 63.48638 386 VAL D N 1
ATOM 5486 C CA . VAL B 1 323 ? 83.24000 125.51033 123.58000 1.000 63.48638 386 VAL D CA 1
ATOM 5487 C C . VAL B 1 323 ? 83.14400 126.86633 122.89300 1.000 63.48638 386 VAL D C 1
ATOM 5488 O O . VAL B 1 323 ? 83.16600 126.94333 121.65900 1.000 63.48638 386 VAL D O 1
ATOM 5492 N N . GLU B 1 324 ? 83.05000 127.93633 123.68600 1.000 73.13374 387 GLU D N 1
ATOM 5493 C CA . GLU B 1 324 ? 82.77700 129.26533 123.15200 1.000 73.13374 387 GLU D CA 1
ATOM 5494 C C . GLU B 1 324 ? 83.92800 130.25133 123.30000 1.000 73.13374 387 GLU D C 1
ATOM 5495 O O . GLU B 1 324 ? 83.76700 131.41633 122.91800 1.000 73.13374 387 GLU D O 1
ATOM 5501 N N . GLU B 1 325 ? 85.07200 129.83833 123.83600 1.000 71.28489 388 GLU D N 1
ATOM 5502 C CA . GLU B 1 325 ? 86.17400 130.77333 124.02400 1.000 71.28489 388 GLU D CA 1
ATOM 5503 C C . GLU B 1 325 ? 86.76600 131.18133 122.68100 1.000 71.28489 388 GLU D C 1
ATOM 5504 O O . GLU B 1 325 ? 87.03000 130.33533 121.82200 1.000 71.28489 388 GLU D O 1
ATOM 5510 N N . GLU B 1 326 ? 86.96800 132.48833 122.50200 1.000 75.87020 389 GLU D N 1
ATOM 5511 C CA . GLU B 1 326 ? 87.56600 132.98033 121.26700 1.000 75.87020 389 GLU D CA 1
ATOM 5512 C C . GLU B 1 326 ? 89.04500 132.62333 121.19100 1.000 75.87020 389 GLU D C 1
ATOM 5513 O O . GLU B 1 326 ? 89.54800 132.26133 120.12100 1.000 75.87020 389 GLU D O 1
ATOM 5519 N N . ASP B 1 327 ? 89.75200 132.71633 122.31300 1.000 63.81703 390 ASP D N 1
ATOM 5520 C CA . ASP B 1 327 ? 91.18200 132.44833 122.32700 1.000 63.81703 390 ASP D CA 1
ATOM 5521 C C . ASP B 1 327 ? 91.46600 130.95133 122.24500 1.000 63.81703 390 ASP D C 1
ATOM 5522 O O . ASP B 1 327 ? 90.69200 130.11733 122.72100 1.000 63.81703 390 ASP D O 1
ATOM 5527 N N . TYR B 1 328 ? 92.60200 130.62233 121.62800 1.000 52.70447 391 TYR D N 1
ATOM 5528 C CA . TYR B 1 328 ? 92.95900 129.22533 121.39900 1.000 52.70447 391 TYR D CA 1
ATOM 5529 C C . TYR B 1 328 ? 93.41900 128.55133 122.68800 1.000 52.70447 391 TYR D C 1
ATOM 5530 O O . TYR B 1 328 ? 93.10900 127.37733 122.92600 1.000 52.70447 391 TYR D O 1
ATOM 5539 N N . ASP B 1 329 ? 94.16000 129.27733 123.52800 1.000 54.12023 392 ASP D N 1
ATOM 5540 C CA . ASP B 1 329 ? 94.69400 128.68833 124.75200 1.000 54.12023 392 ASP D CA 1
ATOM 5541 C C . ASP B 1 329 ? 93.57800 128.23933 125.68900 1.000 54.12023 392 ASP D C 1
ATOM 5542 O O . ASP B 1 329 ? 93.64400 127.14633 126.26700 1.000 54.12023 392 ASP D O 1
ATOM 5547 N N . SER B 1 330 ? 92.54100 129.06433 125.84500 1.000 57.09814 393 SER D N 1
ATOM 5548 C CA . SER B 1 330 ? 91.43700 128.70133 126.72800 1.000 57.09814 393 SER D CA 1
ATOM 5549 C C . SER B 1 330 ? 90.65600 127.51233 126.18400 1.000 57.09814 393 SER D C 1
ATOM 5550 O O . SER B 1 330 ? 90.19800 126.66233 126.95400 1.000 57.09814 393 SER D O 1
ATOM 5553 N N . ARG B 1 331 ? 90.47900 127.44033 124.86200 1.000 52.72931 394 ARG D N 1
ATOM 5554 C CA . ARG B 1 331 ? 89.79900 126.29033 124.27200 1.000 52.72931 394 ARG D CA 1
ATOM 5555 C C . ARG B 1 331 ? 90.60000 125.01033 124.47700 1.000 52.72931 394 ARG D C 1
ATOM 5556 O O . ARG B 1 331 ? 90.03100 123.95933 124.80100 1.000 52.72931 394 ARG D O 1
ATOM 5564 N N . PHE B 1 332 ? 91.92200 125.08033 124.29400 1.000 44.64502 395 PHE D N 1
ATOM 5565 C CA . PHE B 1 332 ? 92.76700 123.92433 124.57700 1.000 44.64502 395 PHE D CA 1
ATOM 5566 C C . PHE B 1 332 ? 92.64500 123.50533 126.03400 1.000 44.64502 395 PHE D C 1
ATOM 5567 O O . PHE B 1 332 ? 92.51500 122.31233 126.34000 1.000 44.64502 395 PHE D O 1
ATOM 5575 N N . LEU B 1 333 ? 92.65800 124.47733 126.94700 1.000 51.62145 396 LEU D N 1
ATOM 5576 C CA . LEU B 1 333 ? 92.50300 124.16133 128.36200 1.000 51.62145 396 LEU D CA 1
ATOM 5577 C C . LEU B 1 333 ? 91.17600 123.46033 128.62300 1.000 51.62145 396 LEU D C 1
ATOM 5578 O O . LEU B 1 333 ? 91.14700 122.38033 129.22300 1.000 51.62145 396 LEU D O 1
ATOM 5583 N N . ARG B 1 334 ? 90.07500 124.03333 128.12500 1.000 52.25051 397 ARG D N 1
ATOM 5584 C CA . ARG B 1 334 ? 88.75200 123.46133 128.36700 1.000 52.25051 397 ARG D CA 1
ATOM 5585 C C . ARG B 1 334 ? 88.64800 122.04633 127.81800 1.000 52.25051 397 ARG D C 1
ATOM 5586 O O . ARG B 1 334 ? 88.05300 121.16933 128.45600 1.000 52.25051 397 ARG D O 1
ATOM 5594 N N . CYS B 1 335 ? 89.21400 121.80233 126.63500 1.000 45.99154 398 CYS D N 1
ATOM 5595 C CA . CYS B 1 335 ? 89.26600 120.43433 126.13400 1.000 45.99154 398 CYS D CA 1
ATOM 5596 C C . CYS B 1 335 ? 90.07000 119.53933 127.06700 1.000 45.99154 398 CYS D C 1
ATOM 5597 O O . CYS B 1 335 ? 89.73000 118.36233 127.24600 1.000 45.99154 398 CYS D O 1
ATOM 5600 N N . VAL B 1 336 ? 91.12400 120.08033 127.68300 1.000 47.78371 399 VAL D N 1
ATOM 5601 C CA . VAL B 1 336 ? 91.91100 119.28133 128.62000 1.000 47.78371 399 VAL D CA 1
ATOM 5602 C C . VAL B 1 336 ? 91.06000 118.86533 129.81600 1.000 47.78371 399 VAL D C 1
ATOM 5603 O O . VAL B 1 336 ? 91.03700 117.68733 130.19100 1.000 47.78371 399 VAL D O 1
ATOM 5607 N N . GLU B 1 337 ? 90.33200 119.81433 130.42700 1.000 52.50801 400 GLU D N 1
ATOM 5608 C CA . GLU B 1 337 ? 89.49200 119.39133 131.55500 1.000 52.50801 400 GLU D CA 1
ATOM 5609 C C . GLU B 1 337 ? 88.36200 118.47133 131.11600 1.000 52.50801 400 GLU D C 1
ATOM 5610 O O . GLU B 1 337 ? 87.98000 117.58133 131.87700 1.000 52.50801 400 GLU D O 1
ATOM 5616 N N . LEU B 1 338 ? 87.80500 118.66033 129.91800 1.000 46.20226 401 LEU D N 1
ATOM 5617 C CA . LEU B 1 338 ? 86.75400 117.75133 129.46300 1.000 46.20226 401 LEU D CA 1
ATOM 5618 C C . LEU B 1 338 ? 87.28100 116.32533 129.35300 1.000 46.20226 401 LEU D C 1
ATOM 5619 O O . LEU B 1 338 ? 86.64500 115.37233 129.82400 1.000 46.20226 401 LEU D O 1
ATOM 5624 N N . VAL B 1 339 ? 88.46600 116.16333 128.75900 1.000 46.83306 402 VAL D N 1
ATOM 5625 C CA . VAL B 1 339 ? 89.05600 114.83333 128.63600 1.000 46.83306 402 VAL D CA 1
ATOM 5626 C C . VAL B 1 339 ? 89.38700 114.26333 130.01100 1.000 46.83306 402 VAL D C 1
ATOM 5627 O O . VAL B 1 339 ? 89.17600 113.07233 130.27100 1.000 46.83306 402 VAL D O 1
ATOM 5631 N N . ARG B 1 340 ? 89.90100 115.10233 130.91700 1.000 53.12958 403 ARG D N 1
ATOM 5632 C CA . ARG B 1 340 ? 90.26200 114.61833 132.24800 1.000 53.12958 403 ARG D CA 1
ATOM 5633 C C . ARG B 1 340 ? 89.03300 114.17633 133.03600 1.000 53.12958 403 ARG D C 1
ATOM 5634 O O . ARG B 1 340 ? 89.08100 113.17233 133.75500 1.000 53.12958 403 ARG D O 1
ATOM 5642 N N . GLU B 1 341 ? 87.92600 114.91733 132.92600 1.000 52.14425 404 GLU D N 1
ATOM 5643 C CA . GLU B 1 341 ? 86.68800 114.49333 133.57300 1.000 52.14425 404 GLU D CA 1
ATOM 5644 C C . GLU B 1 341 ? 86.17100 113.19733 132.96500 1.000 52.14425 404 GLU D C 1
ATOM 5645 O O . GLU B 1 341 ? 85.67000 112.32433 133.68400 1.000 52.14425 404 GLU D O 1
ATOM 5651 N N . MET B 1 342 ? 86.27500 113.05433 131.64000 1.000 51.03679 405 MET D N 1
ATOM 5652 C CA . MET B 1 342 ? 85.90000 111.79233 131.00900 1.000 51.03679 405 MET D CA 1
ATOM 5653 C C . MET B 1 342 ? 86.74500 110.63833 131.53400 1.000 51.03679 405 MET D C 1
ATOM 5654 O O . MET B 1 342 ? 86.25500 109.51033 131.66500 1.000 51.03679 405 MET D O 1
ATOM 5659 N N . MET B 1 343 ? 88.02200 110.89833 131.83200 1.000 56.54897 406 MET D N 1
ATOM 5660 C CA . MET B 1 343 ? 88.88600 109.85433 132.37900 1.000 56.54897 406 MET D CA 1
ATOM 5661 C C . MET B 1 343 ? 88.32900 109.29533 133.68300 1.000 56.54897 406 MET D C 1
ATOM 5662 O O . MET B 1 343 ? 88.52800 108.11633 133.99700 1.000 56.54897 406 MET D O 1
ATOM 5667 N N . GLY B 1 344 ? 87.63600 110.12633 134.45700 1.000 70.56328 407 GLY D N 1
ATOM 5668 C CA . GLY B 1 344 ? 87.01700 109.68333 135.68800 1.000 70.56328 407 GLY D CA 1
ATOM 5669 C C . GLY B 1 344 ? 87.80700 109.94433 136.94900 1.000 70.56328 407 GLY D C 1
ATOM 5670 O O . GLY B 1 344 ? 87.39200 109.48933 138.02200 1.000 70.56328 407 GLY D O 1
ATOM 5671 N N . GLU B 1 345 ? 88.92500 110.65733 136.86200 1.000 86.41164 408 GLU D N 1
ATOM 5672 C CA . GLU B 1 345 ? 89.73700 110.98633 138.02600 1.000 86.41164 408 GLU D CA 1
ATOM 5673 C C . GLU B 1 345 ? 89.47600 112.43633 138.41700 1.000 86.41164 408 GLU D C 1
ATOM 5674 O O . GLU B 1 345 ? 89.67200 113.34833 137.60600 1.000 86.41164 408 GLU D O 1
ATOM 5680 N N . GLN B 1 346 ? 89.03200 112.64133 139.65400 1.000 101.58788 409 GLN D N 1
ATOM 5681 C CA . GLN B 1 346 ? 88.63900 113.95733 140.13100 1.000 101.58788 409 GLN D CA 1
ATOM 5682 C C . GLN B 1 346 ? 89.81500 114.63333 140.83400 1.000 101.58788 409 GLN D C 1
ATOM 5683 O O . GLN B 1 346 ? 90.94200 114.12933 140.83900 1.000 101.58788 409 GLN D O 1
ATOM 5689 N N . ARG B 1 347 ? 89.55800 115.78733 141.44100 1.000 107.02863 410 ARG D N 1
ATOM 5690 C CA . ARG B 1 347 ? 90.59200 116.54033 142.14200 1.000 107.02863 410 ARG D CA 1
ATOM 5691 C C . ARG B 1 347 ? 90.87300 115.94133 143.51700 1.000 107.02863 410 ARG D C 1
ATOM 5692 O O . ARG B 1 347 ? 92.01900 115.65433 143.86400 1.000 107.02863 410 ARG D O 1
ATOM 5701 N N . LYS C 1 1 ? 107.72400 64.62333 86.64300 1.000 66.30066 64 LYS G N 1
ATOM 5702 C CA . LYS C 1 1 ? 106.31900 64.38333 86.33300 1.000 66.30066 64 LYS G CA 1
ATOM 5703 C C . LYS C 1 1 ? 105.79800 65.41433 85.34000 1.000 66.30066 64 LYS G C 1
ATOM 5704 O O . LYS C 1 1 ? 105.39000 66.50733 85.73300 1.000 66.30066 64 LYS G O 1
ATOM 5710 N N . THR C 1 2 ? 105.81600 65.05633 84.05400 1.000 63.44462 65 THR G N 1
ATOM 5711 C CA . THR C 1 2 ? 105.35600 65.92333 82.96800 1.000 63.44462 65 THR G CA 1
ATOM 5712 C C . THR C 1 2 ? 106.12400 67.25033 82.98400 1.000 63.44462 65 THR G C 1
ATOM 5713 O O . THR C 1 2 ? 105.58700 68.32733 83.25200 1.000 63.44462 65 THR G O 1
ATOM 5717 N N . ILE C 1 3 ? 107.42300 67.12733 82.72400 1.000 59.99592 66 ILE G N 1
ATOM 5718 C CA . ILE C 1 3 ? 108.34900 68.25333 82.76100 1.000 59.99592 66 ILE G CA 1
ATOM 5719 C C . ILE C 1 3 ? 108.51400 68.81333 81.35500 1.000 59.99592 66 ILE G C 1
ATOM 5720 O O . ILE C 1 3 ? 108.72000 68.06433 80.39000 1.000 59.99592 66 ILE G O 1
ATOM 5725 N N . GLY C 1 4 ? 108.41900 70.12933 81.23900 1.000 53.87194 67 GLY G N 1
ATOM 5726 C CA . GLY C 1 4 ? 108.58300 70.81333 79.96500 1.000 53.87194 67 GLY G CA 1
ATOM 5727 C C . GLY C 1 4 ? 109.76800 71.75633 80.00600 1.000 53.87194 67 GLY G C 1
ATOM 5728 O O . GLY C 1 4 ? 109.99300 72.43833 81.00800 1.000 53.87194 67 GLY G O 1
ATOM 5729 N N . VAL C 1 5 ? 110.51800 71.79633 78.91000 1.000 50.00000 68 VAL G N 1
ATOM 5730 C CA . VAL C 1 5 ? 111.74600 72.57533 78.82500 1.000 50.00000 68 VAL G CA 1
ATOM 5731 C C . VAL C 1 5 ? 111.65300 73.52433 77.63800 1.000 50.00000 68 VAL G C 1
ATOM 5732 O O . VAL C 1 5 ? 111.23900 73.13033 76.54200 1.000 50.00000 68 VAL G O 1
ATOM 5736 N N . VAL C 1 6 ? 112.03500 74.77833 77.86300 1.000 44.23240 69 VAL G N 1
ATOM 5737 C CA . VAL C 1 6 ? 112.04700 75.81133 76.83600 1.000 44.23240 69 VAL G CA 1
ATOM 5738 C C . VAL C 1 6 ? 113.46400 76.36033 76.73700 1.000 44.23240 69 VAL G C 1
ATOM 5739 O O . VAL C 1 6 ? 114.09000 76.66133 77.75900 1.000 44.23240 69 VAL G O 1
ATOM 5743 N N . PHE C 1 7 ? 113.96900 76.47933 75.51300 1.000 45.56017 70 PHE G N 1
ATOM 5744 C CA . PHE C 1 7 ? 115.28700 77.03833 75.25600 1.000 45.56017 70 PHE G CA 1
ATOM 5745 C C . PHE C 1 7 ? 115.16100 78.39433 74.57900 1.000 45.56017 70 PHE G C 1
ATOM 5746 O O . PHE C 1 7 ? 114.18800 78.66633 73.87300 1.000 45.56017 70 PHE G O 1
ATOM 5754 N N . GLY C 1 8 ? 116.16100 79.24033 74.79400 1.000 40.64942 71 GLY G N 1
ATOM 5755 C CA . GLY C 1 8 ? 116.20000 80.52433 74.13100 1.000 40.64942 71 GLY G CA 1
ATOM 5756 C C . GLY C 1 8 ? 117.15900 81.50233 74.77000 1.000 40.64942 71 GLY G C 1
ATOM 5757 O O . GLY C 1 8 ? 117.38700 81.45533 75.98100 1.000 40.64942 71 GLY G O 1
ATOM 5758 N N . LYS C 1 9 ? 117.74000 82.39033 73.96500 1.000 41.26495 72 LYS G N 1
ATOM 5759 C CA . LYS C 1 9 ? 118.58500 83.43733 74.51900 1.000 41.26495 72 LYS G CA 1
ATOM 5760 C C . LYS C 1 9 ? 117.77500 84.56133 75.15000 1.000 41.26495 72 LYS G C 1
ATOM 5761 O O . LYS C 1 9 ? 118.31100 85.28233 75.99800 1.000 41.26495 72 LYS G O 1
ATOM 5767 N N . PHE C 1 10 ? 116.50600 84.71333 74.76200 1.000 35.54624 73 PHE G N 1
ATOM 5768 C CA . PHE C 1 10 ? 115.58300 85.67733 75.36500 1.000 35.54624 73 PHE G CA 1
ATOM 5769 C C . PHE C 1 10 ? 116.22100 87.05733 75.47700 1.000 35.54624 73 PHE G C 1
ATOM 5770 O O . PHE C 1 10 ? 116.16600 87.71533 76.51700 1.000 35.54624 73 PHE G O 1
ATOM 5778 N N . TYR C 1 11 ? 116.83400 87.50033 74.38400 1.000 39.76447 74 TYR G N 1
ATOM 5779 C CA . TYR C 1 11 ? 117.70600 88.67133 74.39700 1.000 39.76447 74 TYR G CA 1
ATOM 5780 C C . TYR C 1 11 ? 117.25100 89.64033 73.31200 1.000 39.76447 74 TYR G C 1
ATOM 5781 O O . TYR C 1 11 ? 117.78300 89.63233 72.19400 1.000 39.76447 74 TYR G O 1
ATOM 5790 N N . PRO C 1 12 ? 116.25400 90.49233 73.60300 1.000 35.61549 75 PRO G N 1
ATOM 5791 C CA . PRO C 1 12 ? 115.47600 90.57433 74.84200 1.000 35.61549 75 PRO G CA 1
ATOM 5792 C C . PRO C 1 12 ? 114.23700 89.68033 74.85900 1.000 35.61549 75 PRO G C 1
ATOM 5793 O O . PRO C 1 12 ? 113.82300 89.16433 73.82200 1.000 35.61549 75 PRO G O 1
ATOM 5797 N N . LEU C 1 13 ? 113.65700 89.51033 76.04300 1.000 29.90965 76 LEU G N 1
ATOM 5798 C CA . LEU C 1 13 ? 112.40500 88.78233 76.19900 1.000 29.90965 76 LEU G CA 1
ATOM 5799 C C . LEU C 1 13 ? 111.23600 89.66133 75.76300 1.000 29.90965 76 LEU G C 1
ATOM 5800 O O . LEU C 1 13 ? 111.14200 90.82233 76.17100 1.000 29.90965 76 LEU G O 1
ATOM 5805 N N . HIS C 1 14 ? 110.34900 89.11233 74.93300 1.000 31.76126 77 HIS G N 1
ATOM 5806 C CA . HIS C 1 14 ? 109.17900 89.84633 74.46300 1.000 31.76126 77 HIS G CA 1
ATOM 5807 C C . HIS C 1 14 ? 107.92800 88.99233 74.64600 1.000 31.76126 77 HIS G C 1
ATOM 5808 O O . HIS C 1 14 ? 107.98700 87.85133 75.11300 1.000 31.76126 77 HIS G O 1
ATOM 5815 N N . THR C 1 15 ? 106.78000 89.56533 74.26800 1.000 31.25653 78 THR G N 1
ATOM 5816 C CA . THR C 1 15 ? 105.48900 88.94733 74.55300 1.000 31.25653 78 THR G CA 1
ATOM 5817 C C . THR C 1 15 ? 105.24600 87.67433 73.75400 1.000 31.25653 78 THR G C 1
ATOM 5818 O O . THR C 1 15 ? 104.39000 86.87733 74.14500 1.000 31.25653 78 THR G O 1
ATOM 5822 N N . GLY C 1 16 ? 105.95700 87.46533 72.64600 1.000 32.62291 79 GLY G N 1
ATOM 5823 C CA . GLY C 1 16 ? 105.87200 86.18133 71.96800 1.000 32.62291 79 GLY G CA 1
ATOM 5824 C C . GLY C 1 16 ? 106.45000 85.05733 72.80400 1.000 32.62291 79 GLY G C 1
ATOM 5825 O O . GLY C 1 16 ? 105.85500 83.97933 72.91300 1.000 32.62291 79 GLY G O 1
ATOM 5826 N N . HIS C 1 17 ? 107.60600 85.30033 73.42500 1.000 34.03774 80 HIS G N 1
ATOM 5827 C CA . HIS C 1 17 ? 108.16600 84.33633 74.36500 1.000 34.03774 80 HIS G CA 1
ATOM 5828 C C . HIS C 1 17 ? 107.23200 84.11833 75.54700 1.000 34.03774 80 HIS G C 1
ATOM 5829 O O . HIS C 1 17 ? 107.06900 82.98733 76.01600 1.000 34.03774 80 HIS G O 1
ATOM 5836 N N . ILE C 1 18 ? 106.62100 85.19433 76.05100 1.000 30.33220 81 ILE G N 1
ATOM 5837 C CA . ILE C 1 18 ? 105.70500 85.07133 77.18200 1.000 30.33220 81 ILE G CA 1
ATOM 5838 C C . ILE C 1 18 ? 104.50400 84.21433 76.80300 1.000 30.33220 81 ILE G C 1
ATOM 5839 O O . ILE C 1 18 ? 104.08500 83.33433 77.56100 1.000 30.33220 81 ILE G O 1
ATOM 5844 N N . TYR C 1 19 ? 103.93000 84.46433 75.62400 1.000 33.54671 82 TYR G N 1
ATOM 5845 C CA . TYR C 1 19 ? 102.80000 83.66733 75.16400 1.000 33.54671 82 TYR G CA 1
ATOM 5846 C C . TYR C 1 19 ? 103.18900 82.20433 75.00900 1.000 33.54671 82 TYR G C 1
ATOM 5847 O O . TYR C 1 19 ? 102.43700 81.30833 75.41300 1.000 33.54671 82 TYR G O 1
ATOM 5856 N N . LEU C 1 20 ? 104.37000 81.94333 74.44000 1.000 34.26618 83 LEU G N 1
ATOM 5857 C CA . LEU C 1 20 ? 104.83500 80.56733 74.29500 1.000 34.26618 83 LEU G CA 1
ATOM 5858 C C . LEU C 1 20 ? 104.98400 79.88933 75.65200 1.000 34.26618 83 LEU G C 1
ATOM 5859 O O . LEU C 1 20 ? 104.55300 78.74633 75.84100 1.000 34.26618 83 LEU G O 1
ATOM 5864 N N . ILE C 1 21 ? 105.57700 80.59033 76.61900 1.000 34.42939 84 ILE G N 1
ATOM 5865 C CA . ILE C 1 21 ? 105.83000 79.98633 77.92300 1.000 34.42939 84 ILE G CA 1
ATOM 5866 C C . ILE C 1 21 ? 104.52400 79.75333 78.67500 1.000 34.42939 84 ILE G C 1
ATOM 5867 O O . ILE C 1 21 ? 104.36500 78.73633 79.35400 1.000 34.42939 84 ILE G O 1
ATOM 5872 N N . GLN C 1 22 ? 103.57000 80.68533 78.57500 1.000 34.56499 85 GLN G N 1
ATOM 5873 C CA . GLN C 1 22 ? 102.27400 80.47633 79.22000 1.000 34.56499 85 GLN G CA 1
ATOM 5874 C C . GLN C 1 22 ? 101.52400 79.30533 78.59500 1.000 34.56499 85 GLN G C 1
ATOM 5875 O O . GLN C 1 22 ? 100.94700 78.47633 79.31200 1.000 34.56499 85 GLN G O 1
ATOM 5881 N N . ARG C 1 23 ? 101.52100 79.21833 77.26100 1.000 40.18544 86 ARG G N 1
ATOM 5882 C CA . ARG C 1 23 ? 100.87700 78.08933 76.60300 1.000 40.18544 86 ARG G CA 1
ATOM 5883 C C . ARG C 1 23 ? 101.54600 76.77333 76.97300 1.000 40.18544 86 ARG G C 1
ATOM 5884 O O . ARG C 1 23 ? 100.87400 75.74033 77.06200 1.000 40.18544 86 ARG G O 1
ATOM 5892 N N . ALA C 1 24 ? 102.86300 76.78733 77.18700 1.000 44.26266 87 ALA G N 1
ATOM 5893 C CA . ALA C 1 24 ? 103.55500 75.56433 77.57800 1.000 44.26266 87 ALA G CA 1
ATOM 5894 C C . ALA C 1 24 ? 103.27600 75.20133 79.03200 1.000 44.26266 87 ALA G C 1
ATOM 5895 O O . ALA C 1 24 ? 103.06800 74.02633 79.35300 1.000 44.26266 87 ALA G O 1
ATOM 5897 N N . CYS C 1 25 ? 103.26300 76.19433 79.92400 1.000 43.16533 88 CYS G N 1
ATOM 5898 C CA . CYS C 1 25 ? 103.09800 75.93933 81.34900 1.000 43.16533 88 CYS G CA 1
ATOM 5899 C C . CYS C 1 25 ? 101.66300 75.60733 81.72300 1.000 43.16533 88 CYS G C 1
ATOM 5900 O O . CYS C 1 25 ? 101.43800 75.00233 82.77600 1.000 43.16533 88 CYS G O 1
ATOM 5903 N N . SER C 1 26 ? 100.68900 75.98833 80.89600 1.000 44.87475 89 SER G N 1
ATOM 5904 C CA . SER C 1 26 ? 99.33100 75.52333 81.13400 1.000 44.87475 89 SER G CA 1
ATOM 5905 C C . SER C 1 26 ? 99.16400 74.03933 80.83600 1.000 44.87475 89 SER G C 1
ATOM 5906 O O . SER C 1 26 ? 98.11800 73.47333 81.17100 1.000 44.87475 89 SER G O 1
ATOM 5909 N N . GLN C 1 27 ? 100.16100 73.39833 80.22500 1.000 48.86095 90 GLN G N 1
ATOM 5910 C CA . GLN C 1 27 ? 100.05600 72.01133 79.79500 1.000 48.86095 90 GLN G CA 1
ATOM 5911 C C . GLN C 1 27 ? 101.00800 71.06633 80.51900 1.000 48.86095 90 GLN G C 1
ATOM 5912 O O . GLN C 1 27 ? 100.94800 69.85633 80.28100 1.000 48.86095 90 GLN G O 1
ATOM 5918 N N . VAL C 1 28 ? 101.88200 71.57033 81.38700 1.000 52.02929 91 VAL G N 1
ATOM 5919 C CA . VAL C 1 28 ? 102.85500 70.73833 82.08600 1.000 52.02929 91 VAL G CA 1
ATOM 5920 C C . VAL C 1 28 ? 102.81600 71.06533 83.57100 1.000 52.02929 91 VAL G C 1
ATOM 5921 O O . VAL C 1 28 ? 102.45200 72.17933 83.96300 1.000 52.02929 91 VAL G O 1
ATOM 5925 N N . ASP C 1 29 ? 103.19000 70.08533 84.39700 1.000 57.25995 92 ASP G N 1
ATOM 5926 C CA . ASP C 1 29 ? 103.20900 70.30033 85.84000 1.000 57.25995 92 ASP G CA 1
ATOM 5927 C C . ASP C 1 29 ? 104.27000 71.31933 86.23500 1.000 57.25995 92 ASP G C 1
ATOM 5928 O O . ASP C 1 29 ? 104.02800 72.17233 87.09500 1.000 57.25995 92 ASP G O 1
ATOM 5933 N N . GLU C 1 30 ? 105.45300 71.24133 85.62800 1.000 51.64396 93 GLU G N 1
ATOM 5934 C CA . GLU C 1 30 ? 106.52100 72.19133 85.90400 1.000 51.64396 93 GLU G CA 1
ATOM 5935 C C . GLU C 1 30 ? 107.27700 72.47833 84.61500 1.000 51.64396 93 GLU G C 1
ATOM 5936 O O . GLU C 1 30 ? 107.54400 71.56633 83.83000 1.000 51.64396 93 GLU G O 1
ATOM 5942 N N . LEU C 1 31 ? 107.61800 73.74533 84.40800 1.000 45.23016 94 LEU G N 1
ATOM 5943 C CA . LEU C 1 31 ? 108.32700 74.18733 83.21600 1.000 45.23016 94 LEU G CA 1
ATOM 5944 C C . LEU C 1 31 ? 109.70200 74.71133 83.60400 1.000 45.23016 94 LEU G C 1
ATOM 5945 O O . LEU C 1 31 ? 109.81700 75.58833 84.46700 1.000 45.23016 94 LEU G O 1
ATOM 5950 N N . HIS C 1 32 ? 110.73800 74.18233 82.96000 1.000 46.33794 95 HIS G N 1
ATOM 5951 C CA . HIS C 1 32 ? 112.10700 74.62633 83.17400 1.000 46.33794 95 HIS G CA 1
ATOM 5952 C C . HIS C 1 32 ? 112.56000 75.45333 81.98000 1.000 46.33794 95 HIS G C 1
ATOM 5953 O O . HIS C 1 32 ? 112.41700 75.02433 80.83100 1.000 46.33794 95 HIS G O 1
ATOM 5960 N N . ILE C 1 33 ? 113.10000 76.63533 82.25600 1.000 42.71587 96 ILE G N 1
ATOM 5961 C CA . ILE C 1 33 ? 113.68700 77.50733 81.24900 1.000 42.71587 96 ILE G CA 1
ATOM 5962 C C . ILE C 1 33 ? 115.19600 77.44933 81.42000 1.000 42.71587 96 ILE G C 1
ATOM 5963 O O . ILE C 1 33 ? 115.70000 77.57133 82.54100 1.000 42.71587 96 ILE G O 1
ATOM 5968 N N . ILE C 1 34 ? 115.91300 77.22933 80.32300 1.000 44.06078 97 ILE G N 1
ATOM 5969 C CA . ILE C 1 34 ? 117.37000 77.22233 80.32900 1.000 44.06078 97 ILE G CA 1
ATOM 5970 C C . ILE C 1 34 ? 117.83700 78.21633 79.28100 1.000 44.06078 97 ILE G C 1
ATOM 5971 O O . ILE C 1 34 ? 117.59500 78.01533 78.08500 1.000 44.06078 97 ILE G O 1
ATOM 5976 N N . MET C 1 35 ? 118.50200 79.28133 79.71600 1.000 47.59390 98 MET G N 1
ATOM 5977 C CA . MET C 1 35 ? 119.01700 80.28633 78.79600 1.000 47.59390 98 MET G CA 1
ATOM 5978 C C . MET C 1 35 ? 120.53800 80.20533 78.75500 1.000 47.59390 98 MET G C 1
ATOM 5979 O O . MET C 1 35 ? 121.19200 80.14233 79.80000 1.000 47.59390 98 MET G O 1
ATOM 5984 N N . GLY C 1 36 ? 121.09300 80.16133 77.54900 1.000 52.95956 99 GLY G N 1
ATOM 5985 C CA . GLY C 1 36 ? 122.52800 80.09533 77.35900 1.000 52.95956 99 GLY G CA 1
ATOM 5986 C C . GLY C 1 36 ? 123.10600 81.45633 77.02200 1.000 52.95956 99 GLY G C 1
ATOM 5987 O O . GLY C 1 36 ? 122.45200 82.28533 76.39400 1.000 52.95956 99 GLY G O 1
ATOM 5988 N N . PHE C 1 37 ? 124.34600 81.68133 77.45100 1.000 57.63837 100 PHE G N 1
ATOM 5989 C CA . PHE C 1 37 ? 125.02100 82.94733 77.20700 1.000 57.63837 100 PHE G CA 1
ATOM 5990 C C . PHE C 1 37 ? 126.43200 82.70933 76.68800 1.000 57.63837 100 PHE G C 1
ATOM 5991 O O . PHE C 1 37 ? 127.08500 81.72233 77.03500 1.000 57.63837 100 PHE G O 1
ATOM 5999 N N . ASP C 1 38 ? 126.88800 83.63433 75.84500 1.000 63.68599 101 ASP G N 1
ATOM 6000 C CA . ASP C 1 38 ? 128.26900 83.69233 75.38800 1.000 63.68599 101 ASP G CA 1
ATOM 6001 C C . ASP C 1 38 ? 128.71500 85.14433 75.44500 1.000 63.68599 101 ASP G C 1
ATOM 6002 O O . ASP C 1 38 ? 128.00000 86.02933 74.96700 1.000 63.68599 101 ASP G O 1
ATOM 6007 N N . ASP C 1 39 ? 129.89300 85.38633 76.02400 1.000 66.13764 102 ASP G N 1
ATOM 6008 C CA . ASP C 1 39 ? 130.30600 86.75433 76.32500 1.000 66.13764 102 ASP G CA 1
ATOM 6009 C C . ASP C 1 39 ? 130.50100 87.57633 75.05600 1.000 66.13764 102 ASP G C 1
ATOM 6010 O O . ASP C 1 39 ? 129.97000 88.68733 74.93500 1.000 66.13764 102 ASP G O 1
ATOM 6015 N N . THR C 1 40 ? 131.25900 87.04633 74.09400 1.000 63.14176 103 THR G N 1
ATOM 6016 C CA . THR C 1 40 ? 131.54700 87.80733 72.88100 1.000 63.14176 103 THR G CA 1
ATOM 6017 C C . THR C 1 40 ? 130.29900 87.98433 72.02400 1.000 63.14176 103 THR G C 1
ATOM 6018 O O . THR C 1 40 ? 130.04800 89.07833 71.50300 1.000 63.14176 103 THR G O 1
ATOM 6022 N N . ARG C 1 41 ? 129.51000 86.91933 71.86300 1.000 60.61319 104 ARG G N 1
ATOM 6023 C CA . ARG C 1 41 ? 128.29000 87.01133 71.06700 1.000 60.61319 104 ARG G CA 1
ATOM 6024 C C . ARG C 1 41 ? 127.31200 88.01233 71.66900 1.000 60.61319 104 ARG G C 1
ATOM 6025 O O . ARG C 1 41 ? 126.74800 88.85033 70.95300 1.000 60.61319 104 ARG G O 1
ATOM 6033 N N . ASP C 1 42 ? 127.10600 87.94933 72.98700 1.000 56.68596 105 ASP G N 1
ATOM 6034 C CA . ASP C 1 42 ? 126.19200 88.88033 73.63800 1.000 56.68596 105 ASP G CA 1
ATOM 6035 C C . ASP C 1 42 ? 126.72400 90.30633 73.58200 1.000 56.68596 105 ASP G C 1
ATOM 6036 O O . ASP C 1 42 ? 125.94800 91.25533 73.42200 1.000 56.68596 105 ASP G O 1
ATOM 6041 N N . ARG C 1 43 ? 128.04100 90.48133 73.71600 1.000 60.26117 106 ARG G N 1
ATOM 6042 C CA . ARG C 1 43 ? 128.61900 91.81733 73.60900 1.000 60.26117 106 ARG G CA 1
ATOM 6043 C C . ARG C 1 43 ? 128.40200 92.40133 72.21800 1.000 60.26117 106 ARG G C 1
ATOM 6044 O O . ARG C 1 43 ? 128.03900 93.57633 72.07800 1.000 60.26117 106 ARG G O 1
ATOM 6052 N N . ALA C 1 44 ? 128.61100 91.59333 71.17600 1.000 57.92555 107 ALA G N 1
ATOM 6053 C CA . ALA C 1 44 ? 128.36600 92.06233 69.81500 1.000 57.92555 107 ALA G CA 1
ATOM 6054 C C . ALA C 1 44 ? 126.89400 92.38633 69.60000 1.000 57.92555 107 ALA G C 1
ATOM 6055 O O . ALA C 1 44 ? 126.55700 93.39533 68.96500 1.000 57.92555 107 ALA G O 1
ATOM 6057 N N . LEU C 1 45 ? 126.00000 91.53833 70.11900 1.000 54.28976 108 LEU G N 1
ATOM 6058 C CA . LEU C 1 45 ? 124.56900 91.79333 69.98400 1.000 54.28976 108 LEU G CA 1
ATOM 6059 C C . LEU C 1 45 ? 124.17500 93.09733 70.66400 1.000 54.28976 108 LEU G C 1
ATOM 6060 O O . LEU C 1 45 ? 123.38700 93.87633 70.11800 1.000 54.28976 108 LEU G O 1
ATOM 6065 N N . PHE C 1 46 ? 124.71500 93.35333 71.85800 1.000 52.78914 109 PHE G N 1
ATOM 6066 C CA . PHE C 1 46 ? 124.45200 94.62133 72.53100 1.000 52.78914 109 PHE G CA 1
ATOM 6067 C C . PHE C 1 46 ? 125.00500 95.79333 71.73300 1.000 52.78914 109 PHE G C 1
ATOM 6068 O O . PHE C 1 46 ? 124.37200 96.85233 71.65200 1.000 52.78914 109 PHE G O 1
ATOM 6076 N N . GLU C 1 47 ? 126.19500 95.62633 71.14900 1.000 58.23176 110 GLU G N 1
ATOM 6077 C CA . GLU C 1 47 ? 126.79800 96.70533 70.37400 1.000 58.23176 110 GLU G CA 1
ATOM 6078 C C . GLU C 1 47 ? 125.95100 97.05933 69.15800 1.000 58.23176 110 GLU G C 1
ATOM 6079 O O . GLU C 1 47 ? 125.76200 98.24033 68.84600 1.000 58.23176 110 GLU G O 1
ATOM 6085 N N . ASP C 1 48 ? 125.42700 96.05033 68.46100 1.000 59.78457 111 ASP G N 1
ATOM 6086 C CA . ASP C 1 48 ? 124.64700 96.30233 67.25600 1.000 59.78457 111 ASP G CA 1
ATOM 6087 C C . ASP C 1 48 ? 123.20200 96.69333 67.54100 1.000 59.78457 111 ASP G C 1
ATOM 6088 O O . ASP C 1 48 ? 122.49300 97.08733 66.60900 1.000 59.78457 111 ASP G O 1
ATOM 6093 N N . SER C 1 49 ? 122.75000 96.60333 68.79000 1.000 50.80545 112 SER G N 1
ATOM 6094 C CA . SER C 1 49 ? 121.37100 96.90733 69.14300 1.000 50.80545 112 SER G CA 1
ATOM 6095 C C . SER C 1 49 ? 121.24400 98.37233 69.56100 1.000 50.80545 112 SER G C 1
ATOM 6096 O O . SER C 1 49 ? 122.16800 99.17333 69.39900 1.000 50.80545 112 SER G O 1
ATOM 6099 N N . ALA C 1 50 ? 120.08200 98.73733 70.10600 1.000 41.66141 113 ALA G N 1
ATOM 6100 C CA . ALA C 1 50 ? 119.81600 100.09633 70.56500 1.000 41.66141 113 ALA G CA 1
ATOM 6101 C C . ALA C 1 50 ? 119.48600 100.14533 72.05400 1.000 41.66141 113 ALA G C 1
ATOM 6102 O O . ALA C 1 50 ? 118.82500 101.08433 72.50800 1.000 41.66141 113 ALA G O 1
ATOM 6104 N N . MET C 1 51 ? 119.93200 99.15333 72.82000 1.000 41.38747 114 MET G N 1
ATOM 6105 C CA . MET C 1 51 ? 119.66900 99.12233 74.25100 1.000 41.38747 114 MET G CA 1
ATOM 6106 C C . MET C 1 51 ? 120.45400 100.21333 74.97300 1.000 41.38747 114 MET G C 1
ATOM 6107 O O . MET C 1 51 ? 121.56700 100.57433 74.58300 1.000 41.38747 114 MET G O 1
ATOM 6112 N N . SER C 1 52 ? 119.85600 100.74333 76.04300 1.000 41.83592 115 SER G N 1
ATOM 6113 C CA . SER C 1 52 ? 120.51700 101.78933 76.81700 1.000 41.83592 115 SER G CA 1
ATOM 6114 C C . SER C 1 52 ? 121.64700 101.22733 77.67200 1.000 41.83592 115 SER G C 1
ATOM 6115 O O . SER C 1 52 ? 122.72500 101.82633 77.75500 1.000 41.83592 115 SER G O 1
ATOM 6118 N N . GLN C 1 53 ? 121.42400 100.08433 78.31600 1.000 43.68980 116 GLN G N 1
ATOM 6119 C CA . GLN C 1 53 ? 122.43000 99.45733 79.16000 1.000 43.68980 116 GLN G CA 1
ATOM 6120 C C . GLN C 1 53 ? 122.61900 98.00833 78.74100 1.000 43.68980 116 GLN G C 1
ATOM 6121 O O . GLN C 1 53 ? 121.70800 97.37833 78.19700 1.000 43.68980 116 GLN G O 1
ATOM 6127 N N . GLN C 1 54 ? 123.81200 97.48233 79.00700 1.000 47.70607 117 GLN G N 1
ATOM 6128 C CA . GLN C 1 54 ? 124.12400 96.09933 78.67100 1.000 47.70607 117 GLN G CA 1
ATOM 6129 C C . GLN C 1 54 ? 123.67200 95.18033 79.79700 1.000 47.70607 117 GLN G C 1
ATOM 6130 O O . GLN C 1 54 ? 124.13200 95.34333 80.93400 1.000 47.70607 117 GLN G O 1
ATOM 6136 N N . PRO C 1 55 ? 122.78400 94.22533 79.54000 1.000 41.61321 118 PRO G N 1
ATOM 6137 C CA . PRO C 1 55 ? 122.39200 93.28933 80.59500 1.000 41.61321 118 PRO G CA 1
ATOM 6138 C C . PRO C 1 55 ? 123.50700 92.31133 80.91900 1.000 41.61321 118 PRO G C 1
ATOM 6139 O O . PRO C 1 55 ? 124.35800 91.99833 80.08300 1.000 41.61321 118 PRO G O 1
ATOM 6143 N N . THR C 1 56 ? 123.49300 91.83033 82.15500 1.000 40.82662 119 THR G N 1
ATOM 6144 C CA . THR C 1 56 ? 124.35100 90.74033 82.58900 1.000 40.82662 119 THR G CA 1
ATOM 6145 C C . THR C 1 56 ? 123.51300 89.47933 82.74200 1.000 40.82662 119 THR G C 1
ATOM 6146 O O . THR C 1 56 ? 122.28300 89.51133 82.66000 1.000 40.82662 119 THR G O 1
ATOM 6150 N N . VAL C 1 57 ? 124.19400 88.35333 82.94700 1.000 41.02447 120 VAL G N 1
ATOM 6151 C CA . VAL C 1 57 ? 123.48200 87.09733 83.18700 1.000 41.02447 120 VAL G CA 1
ATOM 6152 C C . VAL C 1 57 ? 122.52200 87.21133 84.36800 1.000 41.02447 120 VAL G C 1
ATOM 6153 O O . VAL C 1 57 ? 121.36100 86.78933 84.23300 1.000 41.02447 120 VAL G O 1
ATOM 6157 N N . PRO C 1 58 ? 122.91100 87.77233 85.52300 1.000 40.24851 121 PRO G N 1
ATOM 6158 C CA . PRO C 1 58 ? 121.91600 87.99033 86.58500 1.000 40.24851 121 PRO G CA 1
ATOM 6159 C C . PRO C 1 58 ? 120.77400 88.90333 86.17600 1.000 40.24851 121 PRO G C 1
ATOM 6160 O O . PRO C 1 58 ? 119.64900 88.70633 86.64400 1.000 40.24851 121 PRO G O 1
ATOM 6164 N N . ASP C 1 59 ? 121.01700 89.89033 85.30900 1.000 37.50375 122 ASP G N 1
ATOM 6165 C CA . ASP C 1 59 ? 119.94500 90.80033 84.91000 1.000 37.50375 122 ASP G CA 1
ATOM 6166 C C . ASP C 1 59 ? 118.88300 90.08933 84.07500 1.000 37.50375 122 ASP G C 1
ATOM 6167 O O . ASP C 1 59 ? 117.68100 90.28533 84.28700 1.000 37.50375 122 ASP G O 1
ATOM 6172 N N . ARG C 1 60 ? 119.30300 89.26733 83.11500 1.000 36.31198 123 ARG G N 1
ATOM 6173 C CA . ARG C 1 60 ? 118.34000 88.51633 82.31800 1.000 36.31198 123 ARG G CA 1
ATOM 6174 C C . ARG C 1 60 ? 117.66000 87.43633 83.15200 1.000 36.31198 123 ARG G C 1
ATOM 6175 O O . ARG C 1 60 ? 116.46400 87.14833 82.96700 1.000 36.31198 123 ARG G O 1
ATOM 6183 N N . LEU C 1 61 ? 118.40400 86.83633 84.08500 1.000 36.27593 124 LEU G N 1
ATOM 6184 C CA . LEU C 1 61 ? 117.77700 85.96333 85.06900 1.000 36.27593 124 LEU G CA 1
ATOM 6185 C C . LEU C 1 61 ? 116.68400 86.70333 85.82800 1.000 36.27593 124 LEU G C 1
ATOM 6186 O O . LEU C 1 61 ? 115.61000 86.14933 86.08200 1.000 36.27593 124 LEU G O 1
ATOM 6191 N N . ARG C 1 62 ? 116.93800 87.96333 86.18600 1.000 34.18916 125 ARG G N 1
ATOM 6192 C CA . ARG C 1 62 ? 115.94200 88.76333 86.89000 1.000 34.18916 125 ARG G CA 1
ATOM 6193 C C . ARG C 1 62 ? 114.73300 89.04633 86.00900 1.000 34.18916 125 ARG G C 1
ATOM 6194 O O . ARG C 1 62 ? 113.59700 89.04133 86.49300 1.000 34.18916 125 ARG G O 1
ATOM 6202 N N . TRP C 1 63 ? 114.95900 89.32433 84.72300 1.000 27.34431 126 TRP G N 1
ATOM 6203 C CA . TRP C 1 63 ? 113.85100 89.45233 83.77700 1.000 27.34431 126 TRP G CA 1
ATOM 6204 C C . TRP C 1 63 ? 112.92600 88.24633 83.86700 1.000 27.34431 126 TRP G C 1
ATOM 6205 O O . TRP C 1 63 ? 111.72700 88.36633 84.16000 1.000 27.34431 126 TRP G O 1
ATOM 6216 N N . LEU C 1 64 ? 113.49000 87.06333 83.61900 1.000 29.37956 127 LEU G N 1
ATOM 6217 C CA . LEU C 1 64 ? 112.67000 85.85733 83.58000 1.000 29.37956 127 LEU G CA 1
ATOM 6218 C C . LEU C 1 64 ? 112.06900 85.52533 84.94200 1.000 29.37956 127 LEU G C 1
ATOM 6219 O O . LEU C 1 64 ? 110.98500 84.93533 85.00700 1.000 29.37956 127 LEU G O 1
ATOM 6224 N N . LEU C 1 65 ? 112.74500 85.88833 86.03300 1.000 30.18523 128 LEU G N 1
ATOM 6225 C CA . LEU C 1 65 ? 112.22800 85.58933 87.36400 1.000 30.18523 128 LEU G CA 1
ATOM 6226 C C . LEU C 1 65 ? 111.07900 86.51333 87.74700 1.000 30.18523 128 LEU G C 1
ATOM 6227 O O . LEU C 1 65 ? 110.11700 86.07733 88.38800 1.000 30.18523 128 LEU G O 1
ATOM 6232 N N . GLN C 1 66 ? 111.16400 87.78933 87.37600 1.000 29.29262 129 GLN G N 1
ATOM 6233 C CA . GLN C 1 66 ? 110.09900 88.72933 87.69700 1.000 29.29262 129 GLN G CA 1
ATOM 6234 C C . GLN C 1 66 ? 108.89400 88.54133 86.78600 1.000 29.29262 129 GLN G C 1
ATOM 6235 O O . GLN C 1 66 ? 107.76900 88.87733 87.17100 1.000 29.29262 129 GLN G O 1
ATOM 6241 N N . THR C 1 67 ? 109.10400 88.02233 85.57200 1.000 30.96591 130 THR G N 1
ATOM 6242 C CA . THR C 1 67 ? 107.97300 87.79533 84.67600 1.000 30.96591 130 THR G CA 1
ATOM 6243 C C . THR C 1 67 ? 106.99800 86.77533 85.25500 1.000 30.96591 130 THR G C 1
ATOM 6244 O O . THR C 1 67 ? 105.79000 87.02433 85.32500 1.000 30.96591 130 THR G O 1
ATOM 6248 N N . PHE C 1 68 ? 107.50600 85.62033 85.68000 1.000 32.06665 131 PHE G N 1
ATOM 6249 C CA . PHE C 1 68 ? 106.67900 84.50433 86.12500 1.000 32.06665 131 PHE G CA 1
ATOM 6250 C C . PHE C 1 68 ? 106.61100 84.40133 87.64400 1.000 32.06665 131 PHE G C 1
ATOM 6251 O O . PHE C 1 68 ? 106.59700 83.29533 88.19200 1.000 32.06665 131 PHE G O 1
ATOM 6259 N N . LYS C 1 69 ? 106.57700 85.54333 88.33300 1.000 26.99344 132 LYS G N 1
ATOM 6260 C CA . LYS C 1 69 ? 106.60600 85.54533 89.79200 1.000 26.99344 132 LYS G CA 1
ATOM 6261 C C . LYS C 1 69 ? 105.38900 84.84033 90.38200 1.000 26.99344 132 LYS G C 1
ATOM 6262 O O . LYS C 1 69 ? 105.51300 84.08133 91.35000 1.000 26.99344 132 LYS G O 1
ATOM 6268 N N . TYR C 1 70 ? 104.20900 85.06933 89.81200 1.000 26.49305 133 TYR G N 1
ATOM 6269 C CA . TYR C 1 70 ? 102.97300 84.49433 90.32400 1.000 26.49305 133 TYR G CA 1
ATOM 6270 C C . TYR C 1 70 ? 102.60900 83.17233 89.66000 1.000 26.49305 133 TYR G C 1
ATOM 6271 O O . TYR C 1 70 ? 101.53700 82.62833 89.94100 1.000 26.49305 133 TYR G O 1
ATOM 6280 N N . GLN C 1 71 ? 103.46600 82.64933 88.78900 1.000 33.86420 134 GLN G N 1
ATOM 6281 C CA . GLN C 1 71 ? 103.32800 81.29733 88.25700 1.000 33.86420 134 GLN G CA 1
ATOM 6282 C C . GLN C 1 71 ? 104.32800 80.41633 88.99500 1.000 33.86420 134 GLN G C 1
ATOM 6283 O O . GLN C 1 71 ? 105.54100 80.54433 88.80000 1.000 33.86420 134 GLN G O 1
ATOM 6289 N N . LYS C 1 72 ? 103.82100 79.51833 89.83100 1.000 40.04726 135 LYS G N 1
ATOM 6290 C CA . LYS C 1 72 ? 104.64000 78.83733 90.82300 1.000 40.04726 135 LYS G CA 1
ATOM 6291 C C . LYS C 1 72 ? 105.30300 77.56833 90.30300 1.000 40.04726 135 LYS G C 1
ATOM 6292 O O . LYS C 1 72 ? 105.98000 76.88433 91.07700 1.000 40.04726 135 LYS G O 1
ATOM 6298 N N . ASN C 1 73 ? 105.13700 77.23433 89.02800 1.000 44.45336 136 ASN G N 1
ATOM 6299 C CA . ASN C 1 73 ? 105.67100 75.99533 88.47600 1.000 44.45336 136 ASN G CA 1
ATOM 6300 C C . ASN C 1 73 ? 106.66300 76.26133 87.35000 1.000 44.45336 136 ASN G C 1
ATOM 6301 O O . ASN C 1 73 ? 106.72700 75.52033 86.36800 1.000 44.45336 136 ASN G O 1
ATOM 6306 N N . ILE C 1 74 ? 107.45900 77.32133 87.47800 1.000 41.97160 137 ILE G N 1
ATOM 6307 C CA . ILE C 1 74 ? 108.44800 77.68433 86.46900 1.000 41.97160 137 ILE G CA 1
ATOM 6308 C C . ILE C 1 74 ? 109.79300 77.89633 87.15400 1.000 41.97160 137 ILE G C 1
ATOM 6309 O O . ILE C 1 74 ? 109.89900 78.70033 88.08800 1.000 41.97160 137 ILE G O 1
ATOM 6314 N N . ARG C 1 75 ? 110.81300 77.18333 86.68500 1.000 45.08292 138 ARG G N 1
ATOM 6315 C CA . ARG C 1 75 ? 112.18100 77.31033 87.16900 1.000 45.08292 138 ARG G CA 1
ATOM 6316 C C . ARG C 1 75 ? 113.06400 77.87333 86.06200 1.000 45.08292 138 ARG G C 1
ATOM 6317 O O . ARG C 1 75 ? 112.75800 77.74233 84.87700 1.000 45.08292 138 ARG G O 1
ATOM 6325 N N . ILE C 1 76 ? 114.16900 78.50933 86.45700 1.000 41.02931 139 ILE G N 1
ATOM 6326 C CA . ILE C 1 76 ? 115.02500 79.24833 85.53100 1.000 41.02931 139 ILE G CA 1
ATOM 6327 C C . ILE C 1 76 ? 116.48500 78.89533 85.79300 1.000 41.02931 139 ILE G C 1
ATOM 6328 O O . ILE C 1 76 ? 116.92800 78.88033 86.94600 1.000 41.02931 139 ILE G O 1
ATOM 6333 N N . HIS C 1 77 ? 117.23100 78.61833 84.71900 1.000 45.89679 140 HIS G N 1
ATOM 6334 C CA . HIS C 1 77 ? 118.63900 78.25833 84.79300 1.000 45.89679 140 HIS G CA 1
ATOM 6335 C C . HIS C 1 77 ? 119.42600 78.99233 83.71500 1.000 45.89679 140 HIS G C 1
ATOM 6336 O O . HIS C 1 77 ? 118.89200 79.33833 82.65500 1.000 45.89679 140 HIS G O 1
ATOM 6343 N N . ALA C 1 78 ? 120.71400 79.19233 83.98500 1.000 51.94702 141 ALA G N 1
ATOM 6344 C CA . ALA C 1 78 ? 121.63700 79.83233 83.05800 1.000 51.94702 141 ALA G CA 1
ATOM 6345 C C . ALA C 1 78 ? 122.75900 78.86433 82.70600 1.000 51.94702 141 ALA G C 1
ATOM 6346 O O . ALA C 1 78 ? 123.23000 78.10733 83.56000 1.000 51.94702 141 ALA G O 1
ATOM 6348 N N . PHE C 1 79 ? 123.18400 78.89633 81.44500 1.000 60.21692 142 PHE G N 1
ATOM 6349 C CA . PHE C 1 79 ? 124.13900 77.94033 80.90400 1.000 60.21692 142 PHE G CA 1
ATOM 6350 C C . PHE C 1 79 ? 125.22000 78.68033 80.13200 1.000 60.21692 142 PHE G C 1
ATOM 6351 O O . PHE C 1 79 ? 124.95400 79.71733 79.51700 1.000 60.21692 142 PHE G O 1
ATOM 6359 N N . ASN C 1 80 ? 126.44000 78.14633 80.16700 1.000 64.51200 143 ASN G N 1
ATOM 6360 C CA . ASN C 1 80 ? 127.59800 78.77033 79.54100 1.000 64.51200 143 ASN G CA 1
ATOM 6361 C C . ASN C 1 80 ? 128.05700 77.93633 78.35400 1.000 64.51200 143 ASN G C 1
ATOM 6362 O O . ASN C 1 80 ? 128.24000 76.72133 78.47800 1.000 64.51200 143 ASN G O 1
ATOM 6367 N N . GLU C 1 81 ? 128.25200 78.59133 77.21100 1.000 68.13957 144 GLU G N 1
ATOM 6368 C CA . GLU C 1 81 ? 128.66600 77.93433 75.97600 1.000 68.13957 144 GLU G CA 1
ATOM 6369 C C . GLU C 1 81 ? 129.96600 78.52133 75.43100 1.000 68.13957 144 GLU G C 1
ATOM 6370 O O . GLU C 1 81 ? 130.10900 78.73433 74.22600 1.000 68.13957 144 GLU G O 1
ATOM 6376 N N . GLU C 1 82 ? 130.92500 78.80333 76.30800 1.000 73.29354 145 GLU G N 1
ATOM 6377 C CA . GLU C 1 82 ? 132.20000 79.33633 75.85700 1.000 73.29354 145 GLU G CA 1
ATOM 6378 C C . GLU C 1 82 ? 133.05600 78.22933 75.24400 1.000 73.29354 145 GLU G C 1
ATOM 6379 O O . GLU C 1 82 ? 132.82900 77.03533 75.45900 1.000 73.29354 145 GLU G O 1
ATOM 6385 N N . GLY C 1 83 ? 134.05900 78.64433 74.47100 1.000 83.67188 146 GLY G N 1
ATOM 6386 C CA . GLY C 1 83 ? 134.91800 77.70733 73.77200 1.000 83.67188 146 GLY G CA 1
ATOM 6387 C C . GLY C 1 83 ? 134.12800 76.83933 72.81700 1.000 83.67188 146 GLY G C 1
ATOM 6388 O O . GLY C 1 83 ? 134.31500 75.61933 72.76700 1.000 83.67188 146 GLY G O 1
ATOM 6389 N N . MET C 1 84 ? 133.23700 77.46333 72.05400 1.000 88.05914 147 MET G N 1
ATOM 6390 C CA . MET C 1 84 ? 132.24200 76.75333 71.27000 1.000 88.05914 147 MET G CA 1
ATOM 6391 C C . MET C 1 84 ? 132.61800 76.79733 69.79500 1.000 88.05914 147 MET G C 1
ATOM 6392 O O . MET C 1 84 ? 133.19800 77.77533 69.31400 1.000 88.05914 147 MET G O 1
ATOM 6397 N N . GLU C 1 85 ? 132.28900 75.72333 69.08300 1.000 92.85622 148 GLU G N 1
ATOM 6398 C CA . GLU C 1 85 ? 132.55000 75.66833 67.65500 1.000 92.85622 148 GLU G CA 1
ATOM 6399 C C . GLU C 1 85 ? 131.64300 76.64833 66.90800 1.000 92.85622 148 GLU G C 1
ATOM 6400 O O . GLU C 1 85 ? 130.52100 76.92433 67.34100 1.000 92.85622 148 GLU G O 1
ATOM 6406 N N . PRO C 1 86 ? 132.11300 77.19533 65.78900 1.000 91.42871 149 PRO G N 1
ATOM 6407 C CA . PRO C 1 86 ? 131.29500 78.15433 65.04000 1.000 91.42871 149 PRO G CA 1
ATOM 6408 C C . PRO C 1 86 ? 130.09200 77.49233 64.38800 1.000 91.42871 149 PRO G C 1
ATOM 6409 O O . PRO C 1 86 ? 130.08300 76.29133 64.11100 1.000 91.42871 149 PRO G O 1
ATOM 6413 N N . TYR C 1 87 ? 129.06400 78.30333 64.15400 1.000 87.25962 150 TYR G N 1
ATOM 6414 C CA . TYR C 1 87 ? 127.86300 77.82733 63.48400 1.000 87.25962 150 TYR G CA 1
ATOM 6415 C C . TYR C 1 87 ? 128.21300 77.38533 62.06300 1.000 87.25962 150 TYR G C 1
ATOM 6416 O O . TYR C 1 87 ? 129.05800 78.01133 61.41100 1.000 87.25962 150 TYR G O 1
ATOM 6425 N N . PRO C 1 88 ? 127.58800 76.31433 61.54300 1.000 88.11176 151 PRO G N 1
ATOM 6426 C CA . PRO C 1 88 ? 126.53600 75.48633 62.13800 1.000 88.11176 151 PRO G CA 1
ATOM 6427 C C . PRO C 1 88 ? 127.04600 74.23833 62.84700 1.000 88.11176 151 PRO G C 1
ATOM 6428 O O . PRO C 1 88 ? 126.26200 73.32833 63.11500 1.000 88.11176 151 PRO G O 1
ATOM 6432 N N . HIS C 1 89 ? 128.34200 74.19433 63.14800 1.000 89.72663 152 HIS G N 1
ATOM 6433 C CA . HIS C 1 89 ? 128.90900 73.04333 63.83500 1.000 89.72663 152 HIS G CA 1
ATOM 6434 C C . HIS C 1 89 ? 128.41600 72.91433 65.26900 1.000 89.72663 152 HIS G C 1
ATOM 6435 O O . HIS C 1 89 ? 128.66000 71.88033 65.90000 1.000 89.72663 152 HIS G O 1
ATOM 6442 N N . GLY C 1 90 ? 127.73300 73.92933 65.79200 1.000 81.99790 153 GLY G N 1
ATOM 6443 C CA . GLY C 1 90 ? 127.31400 73.93533 67.17800 1.000 81.99790 153 GLY G CA 1
ATOM 6444 C C . GLY C 1 90 ? 126.02700 73.19233 67.47300 1.000 81.99790 153 GLY G C 1
ATOM 6445 O O . GLY C 1 90 ? 125.19400 73.67333 68.24500 1.000 81.99790 153 GLY G O 1
ATOM 6446 N N . TRP C 1 91 ? 125.85200 72.01733 66.87000 1.000 80.50295 154 TRP G N 1
ATOM 6447 C CA . TRP C 1 91 ? 124.72800 71.15033 67.19200 1.000 80.50295 154 TRP G CA 1
ATOM 6448 C C . TRP C 1 91 ? 125.13900 69.87433 67.91000 1.000 80.50295 154 TRP G C 1
ATOM 6449 O O . TRP C 1 91 ? 124.27100 69.18433 68.45300 1.000 80.50295 154 TRP G O 1
ATOM 6460 N N . ASP C 1 92 ? 126.42900 69.54633 67.93500 1.000 84.62513 155 ASP G N 1
ATOM 6461 C CA . ASP C 1 92 ? 126.92100 68.34833 68.60700 1.000 84.62513 155 ASP G CA 1
ATOM 6462 C C . ASP C 1 92 ? 127.55200 68.63633 69.95800 1.000 84.62513 155 ASP G C 1
ATOM 6463 O O . ASP C 1 92 ? 127.25800 67.93833 70.93100 1.000 84.62513 155 ASP G O 1
ATOM 6468 N N . VAL C 1 93 ? 128.42300 69.64433 70.04100 1.000 81.53316 156 VAL G N 1
ATOM 6469 C CA . VAL C 1 93 ? 129.01000 70.01333 71.32400 1.000 81.53316 156 VAL G CA 1
ATOM 6470 C C . VAL C 1 93 ? 127.96400 70.65633 72.22600 1.000 81.53316 156 VAL G C 1
ATOM 6471 O O . VAL C 1 93 ? 127.94700 70.41733 73.44000 1.000 81.53316 156 VAL G O 1
ATOM 6475 N N . TRP C 1 94 ? 127.07700 71.47433 71.65200 1.000 74.44053 157 TRP G N 1
ATOM 6476 C CA . TRP C 1 94 ? 126.01700 72.10133 72.43600 1.000 74.44053 157 TRP G CA 1
ATOM 6477 C C . TRP C 1 94 ? 125.08500 71.06033 73.04400 1.000 74.44053 157 TRP G C 1
ATOM 6478 O O . TRP C 1 94 ? 124.65600 71.19833 74.19500 1.000 74.44053 157 TRP G O 1
ATOM 6489 N N . SER C 1 95 ? 124.74400 70.02033 72.27800 1.000 78.71007 158 SER G N 1
ATOM 6490 C CA . SER C 1 95 ? 123.88500 68.96633 72.80800 1.000 78.71007 158 SER G CA 1
ATOM 6491 C C . SER C 1 95 ? 124.54100 68.26033 73.98700 1.000 78.71007 158 SER G C 1
ATOM 6492 O O . SER C 1 95 ? 123.89100 68.01233 75.01100 1.000 78.71007 158 SER G O 1
ATOM 6495 N N . ASN C 1 96 ? 125.83300 67.94433 73.87100 1.000 78.82636 159 ASN G N 1
ATOM 6496 C CA . ASN C 1 96 ? 126.54600 67.32333 74.98400 1.000 78.82636 159 ASN G CA 1
ATOM 6497 C C . ASN C 1 96 ? 126.58000 68.24533 76.19600 1.000 78.82636 159 ASN G C 1
ATOM 6498 O O . ASN C 1 96 ? 126.37700 67.80033 77.33400 1.000 78.82636 159 ASN G O 1
ATOM 6503 N N . GLY C 1 97 ? 126.83000 69.53633 75.96900 1.000 74.63422 160 GLY G N 1
ATOM 6504 C CA . GLY C 1 97 ? 126.88200 70.47633 77.07500 1.000 74.63422 160 GLY G CA 1
ATOM 6505 C C . GLY C 1 97 ? 125.55800 70.59833 77.80200 1.000 74.63422 160 GLY G C 1
ATOM 6506 O O . GLY C 1 97 ? 125.51600 70.60733 79.03300 1.000 74.63422 160 GLY G O 1
ATOM 6507 N N . ILE C 1 98 ? 124.45900 70.68533 77.05100 1.000 73.63908 161 ILE G N 1
ATOM 6508 C CA . ILE C 1 98 ? 123.14500 70.78833 77.67800 1.000 73.63908 161 ILE G CA 1
ATOM 6509 C C . ILE C 1 98 ? 122.78500 69.49333 78.39200 1.000 73.63908 161 ILE G C 1
ATOM 6510 O O . ILE C 1 98 ? 122.17700 69.51433 79.46900 1.000 73.63908 161 ILE G O 1
ATOM 6515 N N . LYS C 1 99 ? 123.15600 68.34733 77.81700 1.000 75.11414 162 LYS G N 1
ATOM 6516 C CA . LYS C 1 99 ? 122.89800 67.08233 78.49300 1.000 75.11414 162 LYS G CA 1
ATOM 6517 C C . LYS C 1 99 ? 123.62700 67.02733 79.82900 1.000 75.11414 162 LYS G C 1
ATOM 6518 O O . LYS C 1 99 ? 123.03900 66.66333 80.85400 1.000 75.11414 162 LYS G O 1
ATOM 6524 N N . LYS C 1 100 ? 124.89900 67.43533 79.84600 1.000 72.98795 163 LYS G N 1
ATOM 6525 C CA . LYS C 1 100 ? 125.65500 67.45733 81.09500 1.000 72.98795 163 LYS G CA 1
ATOM 6526 C C . LYS C 1 100 ? 125.05900 68.44533 82.09000 1.000 72.98795 163 LYS G C 1
ATOM 6527 O O . LYS C 1 100 ? 124.93700 68.13733 83.28300 1.000 72.98795 163 LYS G O 1
ATOM 6533 N N . PHE C 1 101 ? 124.68500 69.63533 81.61400 1.000 68.23933 164 PHE G N 1
ATOM 6534 C CA . PHE C 1 101 ? 124.09700 70.64833 82.48300 1.000 68.23933 164 PHE G CA 1
ATOM 6535 C C . PHE C 1 101 ? 122.82200 70.14033 83.14100 1.000 68.23933 164 PHE G C 1
ATOM 6536 O O . PHE C 1 101 ? 122.64500 70.27933 84.35900 1.000 68.23933 164 PHE G O 1
ATOM 6544 N N . MET C 1 102 ? 121.93300 69.52833 82.35400 1.000 70.33987 165 MET G N 1
ATOM 6545 C CA . MET C 1 102 ? 120.76000 68.88233 82.93300 1.000 70.33987 165 MET G CA 1
ATOM 6546 C C . MET C 1 102 ? 121.16800 67.77033 83.88900 1.000 70.33987 165 MET G C 1
ATOM 6547 O O . MET C 1 102 ? 120.45300 67.47933 84.85400 1.000 70.33987 165 MET G O 1
ATOM 6552 N N . ALA C 1 103 ? 122.31300 67.13133 83.63200 1.000 72.94014 166 ALA G N 1
ATOM 6553 C CA . ALA C 1 103 ? 122.77700 66.08233 84.53300 1.000 72.94014 166 ALA G CA 1
ATOM 6554 C C . ALA C 1 103 ? 123.06600 66.62433 85.93000 1.000 72.94014 166 ALA G C 1
ATOM 6555 O O . ALA C 1 103 ? 122.56900 66.07433 86.91900 1.000 72.94014 166 ALA G O 1
ATOM 6557 N N . GLU C 1 104 ? 123.86200 67.69533 86.04800 1.000 72.40656 167 GLU G N 1
ATOM 6558 C CA . GLU C 1 104 ? 124.14500 68.14833 87.41600 1.000 72.40656 167 GLU G CA 1
ATOM 6559 C C . GLU C 1 104 ? 122.94900 68.89033 87.99800 1.000 72.40656 167 GLU G C 1
ATOM 6560 O O . GLU C 1 104 ? 122.78100 68.93933 89.22200 1.000 72.40656 167 GLU G O 1
ATOM 6566 N N . LYS C 1 105 ? 122.10600 69.47433 87.14900 1.000 69.00952 168 LYS G N 1
ATOM 6567 C CA . LYS C 1 105 ? 120.91100 70.13433 87.65700 1.000 69.00952 168 LYS G CA 1
ATOM 6568 C C . LYS C 1 105 ? 119.77400 69.16233 87.95700 1.000 69.00952 168 LYS G C 1
ATOM 6569 O O . LYS C 1 105 ? 118.74500 69.58333 88.49600 1.000 69.00952 168 LYS G O 1
ATOM 6575 N N . GLY C 1 106 ? 119.93100 67.88133 87.63200 1.000 71.87901 169 GLY G N 1
ATOM 6576 C CA . GLY C 1 106 ? 118.96400 66.87733 88.02500 1.000 71.87901 169 GLY G CA 1
ATOM 6577 C C . GLY C 1 106 ? 117.66700 66.88533 87.25300 1.000 71.87901 169 GLY G C 1
ATOM 6578 O O . GLY C 1 106 ? 116.73100 66.17833 87.64200 1.000 71.87901 169 GLY G O 1
ATOM 6579 N N . ILE C 1 107 ? 117.57700 67.65933 86.17200 1.000 68.35591 170 ILE G N 1
ATOM 6580 C CA . ILE C 1 107 ? 116.35100 67.70333 85.38900 1.000 68.35591 170 ILE G CA 1
ATOM 6581 C C . ILE C 1 107 ? 116.23000 66.44133 84.54600 1.000 68.35591 170 ILE G C 1
ATOM 6582 O O . ILE C 1 107 ? 117.21500 65.94933 83.97800 1.000 68.35591 170 ILE G O 1
ATOM 6587 N N . GLN C 1 108 ? 115.01300 65.91033 84.46200 1.000 69.23218 171 GLN G N 1
ATOM 6588 C CA . GLN C 1 108 ? 114.69000 64.77733 83.59700 1.000 69.23218 171 GLN G CA 1
ATOM 6589 C C . GLN C 1 108 ? 113.51600 65.20633 82.72900 1.000 69.23218 171 GLN G C 1
ATOM 6590 O O . GLN C 1 108 ? 112.36700 64.81433 82.97400 1.000 69.23218 171 GLN G O 1
ATOM 6596 N N . PRO C 1 109 ? 113.76900 66.02233 81.70800 1.000 69.62464 172 PRO G N 1
ATOM 6597 C CA . PRO C 1 109 ? 112.66700 66.57333 80.91400 1.000 69.62464 172 PRO G CA 1
ATOM 6598 C C . PRO C 1 109 ? 111.93800 65.50333 80.12000 1.000 69.62464 172 PRO G C 1
ATOM 6599 O O . PRO C 1 109 ? 112.51900 64.50433 79.68900 1.000 69.62464 172 PRO G O 1
ATOM 6603 N N . ASP C 1 110 ? 110.64000 65.73233 79.92700 1.000 66.74051 173 ASP G N 1
ATOM 6604 C CA . ASP C 1 110 ? 109.79800 64.85733 79.12600 1.000 66.74051 173 ASP G CA 1
ATOM 6605 C C . ASP C 1 110 ? 109.34500 65.48533 77.82000 1.000 66.74051 173 ASP G C 1
ATOM 6606 O O . ASP C 1 110 ? 109.17300 64.76633 76.83400 1.000 66.74051 173 ASP G O 1
ATOM 6611 N N . LEU C 1 111 ? 109.14700 66.80133 77.78700 1.000 62.70476 174 LEU G N 1
ATOM 6612 C CA . LEU C 1 111 ? 108.75500 67.48733 76.56700 1.000 62.70476 174 LEU G CA 1
ATOM 6613 C C . LEU C 1 111 ? 109.58200 68.75333 76.40400 1.000 62.70476 174 LEU G C 1
ATOM 6614 O O . LEU C 1 111 ? 109.93900 69.40933 77.38400 1.000 62.70476 174 LEU G O 1
ATOM 6619 N N . ILE C 1 112 ? 109.89000 69.08133 75.15300 1.000 59.09142 175 ILE G N 1
ATOM 6620 C CA . ILE C 1 112 ? 110.56200 70.32433 74.79300 1.000 59.09142 175 ILE G CA 1
ATOM 6621 C C . ILE C 1 112 ? 109.58100 71.16833 73.99500 1.000 59.09142 175 ILE G C 1
ATOM 6622 O O . ILE C 1 112 ? 109.00600 70.69233 73.00900 1.000 59.09142 175 ILE G O 1
ATOM 6627 N N . TYR C 1 113 ? 109.38600 72.41133 74.41700 1.000 53.56053 176 TYR G N 1
ATOM 6628 C CA . TYR C 1 113 ? 108.42900 73.30333 73.78000 1.000 53.56053 176 TYR G CA 1
ATOM 6629 C C . TYR C 1 113 ? 109.17500 74.35333 72.97100 1.000 53.56053 176 TYR G C 1
ATOM 6630 O O . TYR C 1 113 ? 110.09500 75.00033 73.48200 1.000 53.56053 176 TYR G O 1
ATOM 6639 N N . THR C 1 114 ? 108.78000 74.51233 71.71000 1.000 54.15623 177 THR G N 1
ATOM 6640 C CA . THR C 1 114 ? 109.47600 75.38933 70.78100 1.000 54.15623 177 THR G CA 1
ATOM 6641 C C . THR C 1 114 ? 108.48500 75.90433 69.74800 1.000 54.15623 177 THR G C 1
ATOM 6642 O O . THR C 1 114 ? 107.37400 75.38833 69.61000 1.000 54.15623 177 THR G O 1
ATOM 6646 N N . SER C 1 115 ? 108.90100 76.93733 69.02100 1.000 53.44453 178 SER G N 1
ATOM 6647 C CA . SER C 1 115 ? 108.09800 77.53133 67.95900 1.000 53.44453 178 SER G CA 1
ATOM 6648 C C . SER C 1 115 ? 108.89800 77.63533 66.67000 1.000 53.44453 178 SER G C 1
ATOM 6649 O O . SER C 1 115 ? 108.77200 78.60233 65.91300 1.000 53.44453 178 SER G O 1
ATOM 6652 N N . GLU C 1 116 ? 109.73900 76.63933 66.40100 1.000 63.62764 179 GLU G N 1
ATOM 6653 C CA . GLU C 1 116 ? 110.51300 76.56633 65.17000 1.000 63.62764 179 GLU G CA 1
ATOM 6654 C C . GLU C 1 116 ? 110.24300 75.22933 64.49900 1.000 63.62764 179 GLU G C 1
ATOM 6655 O O . GLU C 1 116 ? 110.39200 74.17433 65.12500 1.000 63.62764 179 GLU G O 1
ATOM 6661 N N . GLU C 1 117 ? 109.84300 75.27433 63.22700 1.000 73.48773 180 GLU G N 1
ATOM 6662 C CA . GLU C 1 117 ? 109.49900 74.04433 62.52100 1.000 73.48773 180 GLU G CA 1
ATOM 6663 C C . GLU C 1 117 ? 110.74400 73.24733 62.15000 1.000 73.48773 180 GLU G C 1
ATOM 6664 O O . GLU C 1 117 ? 110.75900 72.01733 62.27300 1.000 73.48773 180 GLU G O 1
ATOM 6670 N N . ALA C 1 118 ? 111.79700 73.92733 61.69600 1.000 75.79210 181 ALA G N 1
ATOM 6671 C CA . ALA C 1 118 ? 113.01900 73.24833 61.28600 1.000 75.79210 181 ALA G CA 1
ATOM 6672 C C . ALA C 1 118 ? 113.87500 72.79933 62.46200 1.000 75.79210 181 ALA G C 1
ATOM 6673 O O . ALA C 1 118 ? 114.63700 71.83633 62.32900 1.000 75.79210 181 ALA G O 1
ATOM 6675 N N . ASP C 1 119 ? 113.77600 73.47833 63.60700 1.000 75.00119 182 ASP G N 1
ATOM 6676 C CA . ASP C 1 119 ? 114.58900 73.09933 64.75800 1.000 75.00119 182 ASP G CA 1
ATOM 6677 C C . ASP C 1 119 ? 114.04800 71.85733 65.45300 1.000 75.00119 182 ASP G C 1
ATOM 6678 O O . ASP C 1 119 ? 114.78800 71.18833 66.18300 1.000 75.00119 182 ASP G O 1
ATOM 6683 N N . ALA C 1 120 ? 112.76900 71.53933 65.25300 1.000 72.73200 183 ALA G N 1
ATOM 6684 C CA . ALA C 1 120 ? 112.17800 70.38633 65.93000 1.000 72.73200 183 ALA G CA 1
ATOM 6685 C C . ALA C 1 120 ? 112.82500 69.06333 65.53800 1.000 72.73200 183 ALA G C 1
ATOM 6686 O O . ALA C 1 120 ? 113.17200 68.28333 66.44400 1.000 72.73200 183 ALA G O 1
ATOM 6688 N N . PRO C 1 121 ? 113.00400 68.72833 64.25200 1.000 76.06537 184 PRO G N 1
ATOM 6689 C CA . PRO C 1 121 ? 113.67300 67.45533 63.93400 1.000 76.06537 184 PRO G CA 1
ATOM 6690 C C . PRO C 1 121 ? 115.09100 67.36933 64.46500 1.000 76.06537 184 PRO G C 1
ATOM 6691 O O . PRO C 1 121 ? 115.51800 66.28833 64.88800 1.000 76.06537 184 PRO G O 1
ATOM 6695 N N . GLN C 1 122 ? 115.83300 68.47833 64.47900 1.000 76.40487 185 GLN G N 1
ATOM 6696 C CA . GLN C 1 122 ? 117.18800 68.44133 65.02100 1.000 76.40487 185 GLN G CA 1
ATOM 6697 C C . GLN C 1 122 ? 117.17200 68.27633 66.53600 1.000 76.40487 185 GLN G C 1
ATOM 6698 O O . GLN C 1 122 ? 118.02700 67.58033 67.09700 1.000 76.40487 185 GLN G O 1
ATOM 6704 N N . TYR C 1 123 ? 116.20400 68.90133 67.21300 1.000 72.22692 186 TYR G N 1
ATOM 6705 C CA . TYR C 1 123 ? 116.01800 68.64633 68.63800 1.000 72.22692 186 TYR G CA 1
ATOM 6706 C C . TYR C 1 123 ? 115.75800 67.16933 68.89800 1.000 72.22692 186 TYR G C 1
ATOM 6707 O O . TYR C 1 123 ? 116.37100 66.57133 69.79100 1.000 72.22692 186 TYR G O 1
ATOM 6716 N N . MET C 1 124 ? 114.85900 66.56333 68.11900 1.000 75.51840 187 MET G N 1
ATOM 6717 C CA . MET C 1 124 ? 114.55900 65.14533 68.29800 1.000 75.51840 187 MET G CA 1
ATOM 6718 C C . MET C 1 124 ? 115.78700 64.28133 68.03300 1.000 75.51840 187 MET G C 1
ATOM 6719 O O . MET C 1 124 ? 116.04100 63.31233 68.75800 1.000 75.51840 187 MET G O 1
ATOM 6724 N N . GLU C 1 125 ? 116.55600 64.61333 66.99500 1.000 79.83975 188 GLU G N 1
ATOM 6725 C CA . GLU C 1 125 ? 117.73400 63.82733 66.64800 1.000 79.83975 188 GLU G CA 1
ATOM 6726 C C . GLU C 1 125 ? 118.83400 63.92633 67.69600 1.000 79.83975 188 GLU G C 1
ATOM 6727 O O . GLU C 1 125 ? 119.47500 62.91633 68.00700 1.000 79.83975 188 GLU G O 1
ATOM 6733 N N . HIS C 1 126 ? 119.07100 65.11533 68.25000 1.000 78.94478 189 HIS G N 1
ATOM 6734 C CA . HIS C 1 126 ? 120.19300 65.32533 69.15900 1.000 78.94478 189 HIS G CA 1
ATOM 6735 C C . HIS C 1 126 ? 119.81900 65.05433 70.61200 1.000 78.94478 189 HIS G C 1
ATOM 6736 O O . HIS C 1 126 ? 120.42600 64.19833 71.26200 1.000 78.94478 189 HIS G O 1
ATOM 6743 N N . LEU C 1 127 ? 118.82600 65.77233 71.13900 1.000 75.33414 190 LEU G N 1
ATOM 6744 C CA . LEU C 1 127 ? 118.46100 65.61933 72.54100 1.000 75.33414 190 LEU G CA 1
ATOM 6745 C C . LEU C 1 127 ? 117.60800 64.38633 72.80500 1.000 75.33414 190 LEU G C 1
ATOM 6746 O O . LEU C 1 127 ? 117.48700 63.97633 73.96400 1.000 75.33414 190 LEU G O 1
ATOM 6751 N N . GLY C 1 128 ? 117.02500 63.78533 71.77100 1.000 74.28463 191 GLY G N 1
ATOM 6752 C CA . GLY C 1 128 ? 116.21100 62.60033 71.96000 1.000 74.28463 191 GLY G CA 1
ATOM 6753 C C . GLY C 1 128 ? 114.93900 62.83333 72.74100 1.000 74.28463 191 GLY G C 1
ATOM 6754 O O . GLY C 1 128 ? 114.41700 61.89833 73.35600 1.000 74.28463 191 GLY G O 1
ATOM 6755 N N . ILE C 1 129 ? 114.42200 64.06033 72.73400 1.000 73.73102 192 ILE G N 1
ATOM 6756 C CA . ILE C 1 129 ? 113.22100 64.42533 73.47400 1.000 73.73102 192 ILE G CA 1
ATOM 6757 C C . ILE C 1 129 ? 112.18800 64.94333 72.48500 1.000 73.73102 192 ILE G C 1
ATOM 6758 O O . ILE C 1 129 ? 112.50600 65.77633 71.62800 1.000 73.73102 192 ILE G O 1
ATOM 6763 N N . GLU C 1 130 ? 110.95900 64.44333 72.60000 1.000 71.49397 193 GLU G N 1
ATOM 6764 C CA . GLU C 1 130 ? 109.88400 64.87633 71.71800 1.000 71.49397 193 GLU G CA 1
ATOM 6765 C C . GLU C 1 130 ? 109.62100 66.36833 71.88300 1.000 71.49397 193 GLU G C 1
ATOM 6766 O O . GLU C 1 130 ? 109.67600 66.90833 72.99100 1.000 71.49397 193 GLU G O 1
ATOM 6772 N N . THR C 1 131 ? 109.33500 67.03633 70.76900 1.000 64.37950 194 THR G N 1
ATOM 6773 C CA . THR C 1 131 ? 109.12700 68.47533 70.74200 1.000 64.37950 194 THR G CA 1
ATOM 6774 C C . THR C 1 131 ? 107.68600 68.79133 70.36500 1.000 64.37950 194 THR G C 1
ATOM 6775 O O . THR C 1 131 ? 107.06300 68.06033 69.58900 1.000 64.37950 194 THR G O 1
ATOM 6779 N N . VAL C 1 132 ? 107.16300 69.88133 70.92000 1.000 58.82740 195 VAL G N 1
ATOM 6780 C CA . VAL C 1 132 ? 105.80200 70.33633 70.66000 1.000 58.82740 195 VAL G CA 1
ATOM 6781 C C . VAL C 1 132 ? 105.87600 71.74333 70.08600 1.000 58.82740 195 VAL G C 1
ATOM 6782 O O . VAL C 1 132 ? 106.44400 72.64633 70.71300 1.000 58.82740 195 VAL G O 1
ATOM 6786 N N . LEU C 1 133 ? 105.30200 71.93033 68.90000 1.000 60.34223 196 LEU G N 1
ATOM 6787 C CA . LEU C 1 133 ? 105.27900 73.23233 68.24800 1.000 60.34223 196 LEU G CA 1
ATOM 6788 C C . LEU C 1 133 ? 104.10600 74.05233 68.76800 1.000 60.34223 196 LEU G C 1
ATOM 6789 O O . LEU C 1 133 ? 102.97200 73.56433 68.81800 1.000 60.34223 196 LEU G O 1
ATOM 6794 N N . VAL C 1 134 ? 104.38200 75.29433 69.14900 1.000 49.79213 197 VAL G N 1
ATOM 6795 C CA . VAL C 1 134 ? 103.36800 76.21833 69.64200 1.000 49.79213 197 VAL G CA 1
ATOM 6796 C C . VAL C 1 134 ? 103.36100 77.43033 68.72400 1.000 49.79213 197 VAL G C 1
ATOM 6797 O O . VAL C 1 134 ? 104.40200 78.06933 68.52600 1.000 49.79213 197 VAL G O 1
ATOM 6801 N N . ASP C 1 135 ? 102.19200 77.74733 68.17300 1.000 50.13503 198 ASP G N 1
ATOM 6802 C CA . ASP C 1 135 ? 102.01600 78.87533 67.26600 1.000 50.13503 198 ASP G CA 1
ATOM 6803 C C . ASP C 1 135 ? 103.04400 78.87033 66.13000 1.000 50.13503 198 ASP G C 1
ATOM 6804 O O . ASP C 1 135 ? 103.81100 79.82633 65.97700 1.000 50.13503 198 ASP G O 1
ATOM 6809 N N . PRO C 1 136 ? 103.08600 77.80733 65.31900 1.000 51.99168 199 PRO G N 1
ATOM 6810 C CA . PRO C 1 136 ? 104.10900 77.74233 64.26200 1.000 51.99168 199 PRO G CA 1
ATOM 6811 C C . PRO C 1 136 ? 103.96100 78.82333 63.20700 1.000 51.99168 199 PRO G C 1
ATOM 6812 O O . PRO C 1 136 ? 104.94800 79.17033 62.54700 1.000 51.99168 199 PRO G O 1
ATOM 6816 N N . LYS C 1 137 ? 102.76000 79.36633 63.02700 1.000 55.24740 200 LYS G N 1
ATOM 6817 C CA . LYS C 1 137 ? 102.52600 80.45733 62.09000 1.000 55.24740 200 LYS G CA 1
ATOM 6818 C C . LYS C 1 137 ? 102.66400 81.83033 62.73100 1.000 55.24740 200 LYS G C 1
ATOM 6819 O O . LYS C 1 137 ? 102.49300 82.83733 62.03600 1.000 55.24740 200 LYS G O 1
ATOM 6825 N N . ARG C 1 138 ? 102.97100 81.89133 64.02900 1.000 49.42905 201 ARG G N 1
ATOM 6826 C CA . ARG C 1 138 ? 103.14700 83.15333 64.75000 1.000 49.42905 201 ARG G CA 1
ATOM 6827 C C . ARG C 1 138 ? 101.91500 84.04733 64.60800 1.000 49.42905 201 ARG G C 1
ATOM 6828 O O . ARG C 1 138 ? 102.00500 85.22533 64.25900 1.000 49.42905 201 ARG G O 1
ATOM 6836 N N . THR C 1 139 ? 100.74600 83.46533 64.88500 1.000 48.66708 202 THR G N 1
ATOM 6837 C CA . THR C 1 139 ? 99.49600 84.20233 64.73200 1.000 48.66708 202 THR G CA 1
ATOM 6838 C C . THR C 1 139 ? 99.33500 85.26133 65.81800 1.000 48.66708 202 THR G C 1
ATOM 6839 O O . THR C 1 139 ? 98.93900 86.39633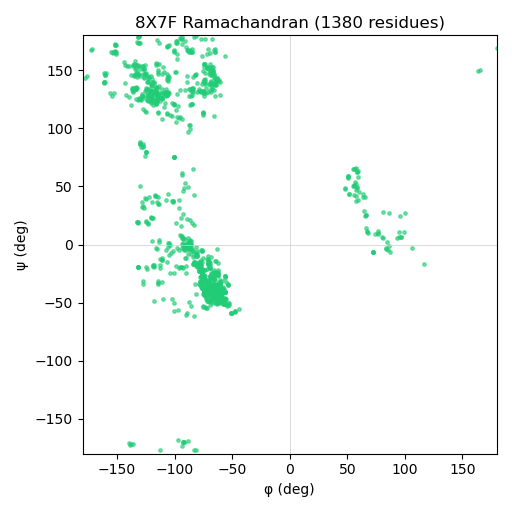 65.52900 1.000 48.66708 202 THR G O 1
ATOM 6843 N N . PHE C 1 140 ? 99.64100 84.91233 67.06900 1.000 42.45159 203 PHE G N 1
ATOM 6844 C CA . PHE C 1 140 ? 99.46100 85.85733 68.16700 1.000 42.45159 203 PHE G CA 1
ATOM 6845 C C . PHE C 1 140 ? 100.42600 87.03133 68.05200 1.000 42.45159 203 PHE G C 1
ATOM 6846 O O . PHE C 1 140 ? 100.02600 88.19233 68.19700 1.000 42.45159 203 PHE G O 1
ATOM 6854 N N . MET C 1 141 ? 101.70200 86.75133 67.79700 1.000 41.49962 204 MET G N 1
ATOM 6855 C CA . MET C 1 141 ? 102.71500 87.78433 67.62600 1.000 41.49962 204 MET G CA 1
ATOM 6856 C C . MET C 1 141 ? 103.60000 87.42933 66.44300 1.000 41.49962 204 MET G C 1
ATOM 6857 O O . MET C 1 141 ? 104.04600 86.28533 66.32000 1.000 41.49962 204 MET G O 1
ATOM 6862 N N . SER C 1 142 ? 103.86400 88.41433 65.58500 1.000 45.52144 205 SER G N 1
ATOM 6863 C CA . SER C 1 142 ? 104.69200 88.21733 64.40600 1.000 45.52144 205 SER G CA 1
ATOM 6864 C C . SER C 1 142 ? 106.03300 88.92933 64.48200 1.000 45.52144 205 SER G C 1
ATOM 6865 O O . SER C 1 142 ? 106.91100 88.64633 63.66000 1.000 45.52144 205 SER G O 1
ATOM 6868 N N . ILE C 1 143 ? 106.21500 89.84133 65.43800 1.000 43.79705 206 ILE G N 1
ATOM 6869 C CA . ILE C 1 143 ? 107.44700 90.61333 65.51900 1.000 43.79705 206 ILE G CA 1
ATOM 6870 C C . ILE C 1 143 ? 108.57600 89.73933 66.04800 1.000 43.79705 206 ILE G C 1
ATOM 6871 O O . ILE C 1 143 ? 108.38000 88.91033 66.94700 1.000 43.79705 206 ILE G O 1
ATOM 6876 N N . SER C 1 144 ? 109.76700 89.92133 65.48900 1.000 46.01497 207 SER G N 1
ATOM 6877 C CA . SER C 1 144 ? 110.94300 89.15833 65.87500 1.000 46.01497 207 SER G CA 1
ATOM 6878 C C . SER C 1 144 ? 111.82600 89.97333 66.81500 1.000 46.01497 207 SER G C 1
ATOM 6879 O O . SER C 1 144 ? 111.66000 91.18333 66.97700 1.000 46.01497 207 SER G O 1
ATOM 6882 N N . GLY C 1 145 ? 112.78000 89.28033 67.43900 1.000 47.07832 208 GLY G N 1
ATOM 6883 C CA . GLY C 1 145 ? 113.66400 89.94033 68.38600 1.000 47.07832 208 GLY G CA 1
ATOM 6884 C C . GLY C 1 145 ? 114.56700 90.97333 67.74000 1.000 47.07832 208 GLY G C 1
ATOM 6885 O O . GLY C 1 145 ? 114.88400 91.99833 68.35000 1.000 47.07832 208 GLY G O 1
ATOM 6886 N N . ALA C 1 146 ? 115.00700 90.71333 66.50600 1.000 44.82833 209 ALA G N 1
ATOM 6887 C CA . ALA C 1 146 ? 115.88200 91.65733 65.81800 1.000 44.82833 209 ALA G CA 1
ATOM 6888 C C . ALA C 1 146 ? 115.17400 92.97933 65.54700 1.000 44.82833 209 ALA G C 1
ATOM 6889 O O . ALA C 1 146 ? 115.76900 94.05133 65.70500 1.000 44.82833 209 ALA G O 1
ATOM 6891 N N . GLN C 1 147 ? 113.90600 92.92333 65.13400 1.000 43.95728 210 GLN G N 1
ATOM 6892 C CA . GLN C 1 147 ? 113.15000 94.15033 64.90100 1.000 43.95728 210 GLN G CA 1
ATOM 6893 C C . GLN C 1 147 ? 112.98000 94.94233 66.19000 1.000 43.95728 210 GLN G C 1
ATOM 6894 O O . GLN C 1 147 ? 112.96300 96.17833 66.17100 1.000 43.95728 210 GLN G O 1
ATOM 6900 N N . ILE C 1 148 ? 112.84100 94.24633 67.31900 1.000 42.53961 211 ILE G N 1
ATOM 6901 C CA . ILE C 1 148 ? 112.72600 94.92733 68.60400 1.000 42.53961 211 ILE G CA 1
ATOM 6902 C C . ILE C 1 148 ? 114.05400 95.56433 68.99200 1.000 42.53961 211 ILE G C 1
ATOM 6903 O O . ILE C 1 148 ? 114.09300 96.69633 69.48900 1.000 42.53961 211 ILE G O 1
ATOM 6908 N N . ARG C 1 149 ? 115.16100 94.85033 68.77800 1.000 44.99919 212 ARG G N 1
ATOM 6909 C CA . ARG C 1 149 ? 116.46900 95.39733 69.12200 1.000 44.99919 212 ARG G CA 1
ATOM 6910 C C . ARG C 1 149 ? 116.79900 96.62033 68.27600 1.000 44.99919 212 ARG G C 1
ATOM 6911 O O . ARG C 1 149 ? 117.33600 97.60933 68.78700 1.000 44.99919 212 ARG G O 1
ATOM 6919 N N . GLU C 1 150 ? 116.49200 96.57133 66.97800 1.000 46.33322 213 GLU G N 1
ATOM 6920 C CA . GLU C 1 150 ? 116.80400 97.69933 66.10500 1.000 46.33322 213 GLU G CA 1
ATOM 6921 C C . GLU C 1 150 ? 115.90600 98.89533 66.39700 1.000 46.33322 213 GLU G C 1
ATOM 6922 O O . GLU C 1 150 ? 116.38800 100.02333 66.54800 1.000 46.33322 213 GLU G O 1
ATOM 6928 N N . ASN C 1 151 ? 114.59500 98.67233 66.48100 1.000 42.80978 214 ASN G N 1
ATOM 6929 C CA . ASN C 1 151 ? 113.62500 99.73733 66.73300 1.000 42.80978 214 ASN G CA 1
ATOM 6930 C C . ASN C 1 151 ? 112.70700 99.31333 67.87100 1.000 42.80978 214 ASN G C 1
ATOM 6931 O O . ASN C 1 151 ? 111.64000 98.72933 67.64000 1.000 42.80978 214 ASN G O 1
ATOM 6936 N N . PRO C 1 152 ? 113.09100 99.59033 69.12100 1.000 35.76081 215 PRO G N 1
ATOM 6937 C CA . PRO C 1 152 ? 112.23000 99.21033 70.25000 1.000 35.76081 215 PRO G CA 1
ATOM 6938 C C . PRO C 1 152 ? 111.06000 100.14833 70.48700 1.000 35.76081 215 PRO G C 1
ATOM 6939 O O . PRO C 1 152 ? 110.06400 99.72033 71.08400 1.000 35.76081 215 PRO G O 1
ATOM 6943 N N . PHE C 1 153 ? 111.13800 101.40133 70.04200 1.000 33.89089 216 PHE G N 1
ATOM 6944 C CA . PHE C 1 153 ? 110.09000 102.37133 70.33400 1.000 33.89089 216 PHE G CA 1
ATOM 6945 C C . PHE C 1 153 ? 108.88500 102.24733 69.41400 1.000 33.89089 216 PHE G C 1
ATOM 6946 O O . PHE C 1 153 ? 107.87100 102.90833 69.66200 1.000 33.89089 216 PHE G O 1
ATOM 6954 N N . ARG C 1 154 ? 108.96500 101.43133 68.36400 1.000 39.18898 217 ARG G N 1
ATOM 6955 C CA . ARG C 1 154 ? 107.81200 101.15933 67.51700 1.000 39.18898 217 ARG G CA 1
ATOM 6956 C C . ARG C 1 154 ? 107.07200 99.89233 67.92600 1.000 39.18898 217 ARG G C 1
ATOM 6957 O O . ARG C 1 154 ? 105.89800 99.73433 67.57400 1.000 39.18898 217 ARG G O 1
ATOM 6965 N N . TYR C 1 155 ? 107.71600 99.00733 68.67800 1.000 35.81604 218 TYR G N 1
ATOM 6966 C CA . TYR C 1 155 ? 107.09100 97.81033 69.22000 1.000 35.81604 218 TYR G CA 1
ATOM 6967 C C . TYR C 1 155 ? 107.08200 97.86133 70.74300 1.000 35.81604 218 TYR G C 1
ATOM 6968 O O . TYR C 1 155 ? 107.34700 96.86733 71.41900 1.000 35.81604 218 TYR G O 1
ATOM 6977 N N . TRP C 1 156 ? 106.77200 99.03633 71.29600 1.000 27.87046 219 TRP G N 1
ATOM 6978 C CA . TRP C 1 156 ? 106.86800 99.23833 72.73800 1.000 27.87046 219 TRP G CA 1
ATOM 6979 C C . TRP C 1 156 ? 105.84200 98.41633 73.50600 1.000 27.87046 219 TRP G C 1
ATOM 6980 O O . TRP C 1 156 ? 106.06100 98.09933 74.67900 1.000 27.87046 219 TRP G O 1
ATOM 6991 N N . GLU C 1 157 ? 104.72600 98.06133 72.87200 1.000 30.48183 220 GLU G N 1
ATOM 6992 C CA . GLU C 1 157 ? 103.68400 97.29833 73.54400 1.000 30.48183 220 GLU G CA 1
ATOM 6993 C C . GLU C 1 157 ? 104.03300 95.82733 73.70400 1.000 30.48183 220 GLU G C 1
ATOM 6994 O O . GLU C 1 157 ? 103.27300 95.09533 74.34600 1.000 30.48183 220 GLU G O 1
ATOM 7000 N N . TYR C 1 158 ? 105.14600 95.37533 73.13400 1.000 29.95627 221 TYR G N 1
ATOM 7001 C CA . TYR C 1 158 ? 105.55800 93.98333 73.21000 1.000 29.95627 221 TYR G CA 1
ATOM 7002 C C . TYR C 1 158 ? 106.70000 93.75133 74.19000 1.000 29.95627 221 TYR G C 1
ATOM 7003 O O . TYR C 1 158 ? 107.13800 92.60933 74.34900 1.000 29.95627 221 TYR G O 1
ATOM 7012 N N . ILE C 1 159 ? 107.18900 94.79533 74.84500 1.000 26.78981 222 ILE G N 1
ATOM 7013 C CA . ILE C 1 159 ? 108.32300 94.70333 75.75900 1.000 26.78981 222 ILE G CA 1
ATOM 7014 C C . ILE C 1 159 ? 107.78400 94.67833 77.18600 1.000 26.78981 222 ILE G C 1
ATOM 7015 O O . ILE C 1 159 ? 107.09500 95.62733 77.58900 1.000 26.78981 222 ILE G O 1
ATOM 7020 N N . PRO C 1 160 ? 108.06100 93.63733 77.96800 1.000 25.42820 223 PRO G N 1
ATOM 7021 C CA . PRO C 1 160 ? 107.55500 93.58033 79.34400 1.000 25.42820 223 PRO G CA 1
ATOM 7022 C C . PRO C 1 160 ? 108.15500 94.67833 80.20900 1.000 25.42820 223 PRO G C 1
ATOM 7023 O O . PRO C 1 160 ? 109.14100 95.32833 79.85900 1.000 25.42820 223 PRO G O 1
ATOM 7027 N N . THR C 1 161 ? 107.53400 94.87833 81.37300 1.000 27.00198 224 THR G N 1
ATOM 7028 C CA . THR C 1 161 ? 107.97700 95.94133 82.26900 1.000 27.00198 224 THR G CA 1
ATOM 7029 C C . THR C 1 161 ? 109.28200 95.58333 82.97200 1.000 27.00198 224 THR G C 1
ATOM 7030 O O . THR C 1 161 ? 110.00500 96.47733 83.42500 1.000 27.00198 224 THR G O 1
ATOM 7034 N N . GLU C 1 162 ? 109.60000 94.29333 83.07400 1.000 28.03311 225 GLU G N 1
ATOM 7035 C CA . GLU C 1 162 ? 110.88200 93.87433 83.62900 1.000 28.03311 225 GLU G CA 1
ATOM 7036 C C . GLU C 1 162 ? 112.02600 94.07533 82.64200 1.000 28.03311 225 GLU G C 1
ATOM 7037 O O . GLU C 1 162 ? 113.15000 94.37633 83.05600 1.000 28.03311 225 GLU G O 1
ATOM 7043 N N . VAL C 1 163 ? 111.76200 93.90833 81.34400 1.000 25.62221 226 VAL G N 1
ATOM 7044 C CA . VAL C 1 163 ? 112.78500 94.12333 80.32500 1.000 25.62221 226 VAL G CA 1
ATOM 7045 C C . VAL C 1 163 ? 112.90100 95.59433 79.94600 1.000 25.62221 226 VAL G C 1
ATOM 7046 O O . VAL C 1 163 ? 113.91000 96.00133 79.35700 1.000 25.62221 226 VAL G O 1
ATOM 7050 N N . LYS C 1 164 ? 111.90000 96.40233 80.28600 1.000 26.86469 227 LYS G N 1
ATOM 7051 C CA . LYS C 1 164 ? 111.90200 97.81233 79.90400 1.000 26.86469 227 LYS G CA 1
ATOM 7052 C C . LYS C 1 164 ? 113.10400 98.61133 80.40000 1.000 26.86469 227 LYS G C 1
ATOM 7053 O O . LYS C 1 164 ? 113.56100 99.49233 79.65100 1.000 26.86469 227 LYS G O 1
ATOM 7059 N N . PRO C 1 165 ? 113.63800 98.40733 81.61400 1.000 26.70965 228 PRO G N 1
ATOM 7060 C CA . PRO C 1 165 ? 114.72800 99.28633 82.07700 1.000 26.70965 228 PRO G CA 1
ATOM 7061 C C . PRO C 1 165 ? 115.94100 99.33733 81.16200 1.000 26.70965 228 PRO G C 1
ATOM 7062 O O . PRO C 1 165 ? 116.64400 100.35433 81.15000 1.000 26.70965 228 PRO G O 1
ATOM 7066 N N . PHE C 1 166 ? 116.21100 98.28933 80.39500 1.000 31.39641 229 PHE G N 1
ATOM 7067 C CA . PHE C 1 166 ? 117.34400 98.29333 79.48000 1.000 31.39641 229 PHE G CA 1
ATOM 7068 C C . PHE C 1 166 ? 117.00800 98.89233 78.12200 1.000 31.39641 229 PHE G C 1
ATOM 7069 O O . PHE C 1 166 ? 117.86500 98.89633 77.23300 1.000 31.39641 229 PHE G O 1
ATOM 7077 N N . PHE C 1 167 ? 115.78600 99.39533 77.94200 1.000 31.63193 230 PHE G N 1
ATOM 7078 C CA . PHE C 1 167 ? 115.39400 100.11033 76.73700 1.000 31.63193 230 PHE G CA 1
ATOM 7079 C C . PHE C 1 167 ? 114.97400 101.54833 76.98700 1.000 31.63193 230 PHE G C 1
ATOM 7080 O O . PHE C 1 167 ? 114.94600 102.33433 76.03500 1.000 31.63193 230 PHE G O 1
ATOM 7088 N N . VAL C 1 168 ? 114.64700 101.91333 78.22000 1.000 28.67974 231 VAL G N 1
ATOM 7089 C CA . VAL C 1 168 ? 114.17400 103.25733 78.52400 1.000 28.67974 231 VAL G CA 1
ATOM 7090 C C . VAL C 1 168 ? 115.35200 104.22033 78.49700 1.000 28.67974 231 VAL G C 1
ATOM 7091 O O . VAL C 1 168 ? 116.39400 103.96633 79.11100 1.000 28.67974 231 VAL G O 1
ATOM 7095 N N . ARG C 1 169 ? 115.19000 105.33033 77.78200 1.000 34.65125 232 ARG G N 1
ATOM 7096 C CA . ARG C 1 169 ? 116.20100 106.38233 77.73800 1.000 34.65125 232 ARG G CA 1
ATOM 7097 C C . ARG C 1 169 ? 115.95500 107.31833 78.91500 1.000 34.65125 232 ARG G C 1
ATOM 7098 O O . ARG C 1 169 ? 115.09300 108.19533 78.85600 1.000 34.65125 232 ARG G O 1
ATOM 7106 N N . THR C 1 170 ? 116.71700 107.13233 79.98900 1.000 30.85936 233 THR G N 1
ATOM 7107 C CA . THR C 1 170 ? 116.52900 107.92333 81.19600 1.000 30.85936 233 THR G CA 1
ATOM 7108 C C . THR C 1 170 ? 117.19200 109.28433 81.04300 1.000 30.85936 233 THR G C 1
ATOM 7109 O O . THR C 1 170 ? 118.35300 109.37733 80.63400 1.000 30.85936 233 THR G O 1
ATOM 7113 N N . VAL C 1 171 ? 116.45100 110.33733 81.37100 1.000 29.50011 234 VAL G N 1
ATOM 7114 C CA . VAL C 1 171 ? 116.94700 111.70733 81.31800 1.000 29.50011 234 VAL G CA 1
ATOM 7115 C C . VAL C 1 171 ? 117.03300 112.22533 82.74500 1.000 29.50011 234 VAL G C 1
ATOM 7116 O O . VAL C 1 171 ? 116.04600 112.17933 83.49000 1.000 29.50011 234 VAL G O 1
ATOM 7120 N N . ALA C 1 172 ? 118.20700 112.71433 83.12800 1.000 31.95467 235 ALA G N 1
ATOM 7121 C CA . ALA C 1 172 ? 118.43900 113.25533 84.45800 1.000 31.95467 235 ALA G CA 1
ATOM 7122 C C . ALA C 1 172 ? 118.63700 114.75833 84.35700 1.000 31.95467 235 ALA G C 1
ATOM 7123 O O . ALA C 1 172 ? 119.48700 115.22633 83.59300 1.000 31.95467 235 ALA G O 1
ATOM 7125 N N . ILE C 1 173 ? 117.85400 115.51033 85.12400 1.000 33.84134 236 ILE G N 1
ATOM 7126 C CA . ILE C 1 173 ? 117.90800 116.96633 85.12700 1.000 33.84134 236 ILE G CA 1
ATOM 7127 C C . ILE C 1 173 ? 118.59300 117.41333 86.40900 1.000 33.84134 236 ILE G C 1
ATOM 7128 O O . ILE C 1 173 ? 118.25300 116.94033 87.50000 1.000 33.84134 236 ILE G O 1
ATOM 7133 N N . LEU C 1 174 ? 119.56900 118.30533 86.27500 1.000 45.42499 237 LEU G N 1
ATOM 7134 C CA . LEU C 1 174 ? 120.28300 118.87433 87.40600 1.000 45.42499 237 LEU G CA 1
ATOM 7135 C C . LEU C 1 174 ? 120.16600 120.38933 87.36800 1.000 45.42499 237 LEU G C 1
ATOM 7136 O O . LEU C 1 174 ? 120.15200 120.99933 86.29500 1.000 45.42499 237 LEU G O 1
ATOM 7141 N N . GLY C 1 175 ? 120.08100 120.99233 88.54500 1.000 54.17269 238 GLY G N 1
ATOM 7142 C CA . GLY C 1 175 ? 119.95500 122.43633 88.61600 1.000 54.17269 238 GLY G CA 1
ATOM 7143 C C . GLY C 1 175 ? 120.07200 122.91333 90.04300 1.000 54.17269 238 GLY G C 1
ATOM 7144 O O . GLY C 1 175 ? 120.03200 122.12733 90.99400 1.000 54.17269 238 GLY G O 1
ATOM 7145 N N . GLY C 1 176 ? 120.21500 124.22733 90.17700 1.000 71.89085 239 GLY G N 1
ATOM 7146 C CA . GLY C 1 176 ? 120.31900 124.83533 91.48400 1.000 71.89085 239 GLY G CA 1
ATOM 7147 C C . GLY C 1 176 ? 119.01200 124.77133 92.24900 1.000 71.89085 239 GLY G C 1
ATOM 7148 O O . GLY C 1 176 ? 117.94000 124.50033 91.70800 1.000 71.89085 239 GLY G O 1
ATOM 7149 N N . GLU C 1 177 ? 119.11700 125.01533 93.55200 1.000 85.76081 240 GLU G N 1
ATOM 7150 C CA . GLU C 1 177 ? 117.93600 125.02733 94.40100 1.000 85.76081 240 GLU G CA 1
ATOM 7151 C C . GLU C 1 177 ? 117.00600 126.16433 93.99600 1.000 85.76081 240 GLU G C 1
ATOM 7152 O O . GLU C 1 177 ? 117.45000 127.27733 93.70300 1.000 85.76081 240 GLU G O 1
ATOM 7158 N N . SER C 1 178 ? 115.70400 125.86833 93.97900 1.000 85.06981 241 SER G N 1
ATOM 7159 C CA . SER C 1 178 ? 114.67300 126.83333 93.59300 1.000 85.06981 241 SER G CA 1
ATOM 7160 C C . SER C 1 178 ? 114.91700 127.38233 92.18800 1.000 85.06981 241 SER G C 1
ATOM 7161 O O . SER C 1 178 ? 114.75700 128.57733 91.93100 1.000 85.06981 241 SER G O 1
ATOM 7164 N N . SER C 1 179 ? 115.31200 126.50033 91.26900 1.000 68.32076 242 SER G N 1
ATOM 7165 C CA . SER C 1 179 ? 115.48400 126.86533 89.87100 1.000 68.32076 242 SER G CA 1
ATOM 7166 C C . SER C 1 179 ? 114.36100 126.36333 88.97500 1.000 68.32076 242 SER G C 1
ATOM 7167 O O . SER C 1 179 ? 114.31000 126.75133 87.80200 1.000 68.32076 242 SER G O 1
ATOM 7170 N N . GLY C 1 180 ? 113.47100 125.52133 89.48600 1.000 49.62660 243 GLY G N 1
ATOM 7171 C CA . GLY C 1 180 ? 112.36400 125.00433 88.71800 1.000 49.62660 243 GLY G CA 1
ATOM 7172 C C . GLY C 1 180 ? 112.54400 123.61233 88.15900 1.000 49.62660 243 GLY G C 1
ATOM 7173 O O . GLY C 1 180 ? 111.94100 123.30033 87.12700 1.000 49.62660 243 GLY G O 1
ATOM 7174 N N . LYS C 1 181 ? 113.35600 122.76933 88.80000 1.000 39.46281 244 LYS G N 1
ATOM 7175 C CA . LYS C 1 181 ? 113.57000 121.41633 88.29500 1.000 39.46281 244 LYS G CA 1
ATOM 7176 C C . LYS C 1 181 ? 112.28700 120.59633 88.32700 1.000 39.46281 244 LYS G C 1
ATOM 7177 O O . LYS C 1 181 ? 111.98000 119.87233 87.37300 1.000 39.46281 244 LYS G O 1
ATOM 7183 N N . SER C 1 182 ? 111.53300 120.68633 89.42400 1.000 34.67223 245 SER G N 1
ATOM 7184 C CA . SER C 1 182 ? 110.38300 119.80733 89.61700 1.000 34.67223 245 SER G CA 1
ATOM 7185 C C . SER C 1 182 ? 109.28700 120.09333 88.59800 1.000 34.67223 245 SER G C 1
ATOM 7186 O O . SER C 1 182 ? 108.71800 119.16733 88.00700 1.000 34.67223 245 SER G O 1
ATOM 7189 N N . THR C 1 183 ? 108.97800 121.37233 88.37900 1.000 33.16342 246 THR G N 1
ATOM 7190 C CA . THR C 1 183 ? 107.94200 121.72733 87.41700 1.000 33.16342 246 THR G CA 1
ATOM 7191 C C . THR C 1 183 ? 108.34800 121.33933 85.99900 1.000 33.16342 246 THR G C 1
ATOM 7192 O O . THR C 1 183 ? 107.51400 120.88033 85.21100 1.000 33.16342 246 THR G O 1
ATOM 7196 N N . LEU C 1 184 ? 109.62600 121.51533 85.65700 1.000 30.39571 247 LEU G N 1
ATOM 7197 C CA . LEU C 1 184 ? 110.09900 121.11933 84.33300 1.000 30.39571 247 LEU G CA 1
ATOM 7198 C C . LEU C 1 184 ? 110.00600 119.61133 84.13900 1.000 30.39571 247 LEU G C 1
ATOM 7199 O O . LEU C 1 184 ? 109.57300 119.13933 83.07900 1.000 30.39571 247 LEU G O 1
ATOM 7204 N N . VAL C 1 185 ? 110.40800 118.83933 85.15100 1.000 25.55041 248 VAL G N 1
ATOM 7205 C CA . VAL C 1 185 ? 110.30500 117.38533 85.06800 1.000 25.55041 248 VAL G CA 1
ATOM 7206 C C . VAL C 1 185 ? 108.84900 116.96733 84.91600 1.000 25.55041 248 VAL G C 1
ATOM 7207 O O . VAL C 1 185 ? 108.52200 116.07533 84.12200 1.000 25.55041 248 VAL G O 1
ATOM 7211 N N . ASN C 1 186 ? 107.94900 117.61633 85.66300 1.000 25.64847 249 ASN G N 1
ATOM 7212 C CA . ASN C 1 186 ? 106.52900 117.29333 85.56400 1.000 25.64847 249 ASN G CA 1
ATOM 7213 C C . ASN C 1 186 ? 105.97800 117.60433 84.17900 1.000 25.64847 249 ASN G C 1
ATOM 7214 O O . ASN C 1 186 ? 105.23100 116.80133 83.61100 1.000 25.64847 249 ASN G O 1
ATOM 7219 N N . LYS C 1 187 ? 106.32700 118.76533 83.62200 1.000 28.42631 250 LYS G N 1
ATOM 7220 C CA . LYS C 1 187 ? 105.84600 119.12133 82.29100 1.000 28.42631 250 LYS G CA 1
ATOM 7221 C C . LYS C 1 187 ? 106.36200 118.15033 81.23800 1.000 28.42631 250 LYS G C 1
ATOM 7222 O O . LYS C 1 187 ? 105.61900 117.75133 80.33100 1.000 28.42631 250 LYS G O 1
ATOM 7228 N N . LEU C 1 188 ? 107.63700 117.76233 81.33900 1.000 25.33010 251 LEU G N 1
ATOM 7229 C CA . LEU C 1 188 ? 108.19400 116.80833 80.38500 1.000 25.33010 251 LEU G CA 1
ATOM 7230 C C . LEU C 1 188 ? 107.51800 115.44933 80.50200 1.000 25.33010 251 LEU G C 1
ATOM 7231 O O . LEU C 1 188 ? 107.26100 114.78833 79.49000 1.000 25.33010 251 LEU G O 1
ATOM 7236 N N . ALA C 1 189 ? 107.22400 115.01233 81.72700 1.000 23.23251 252 ALA G N 1
ATOM 7237 C CA . ALA C 1 189 ? 106.50600 113.75433 81.89900 1.000 23.23251 252 ALA G CA 1
ATOM 7238 C C . ALA C 1 189 ? 105.06400 113.85833 81.41700 1.000 23.23251 252 ALA G C 1
ATOM 7239 O O . ALA C 1 189 ? 104.46900 112.84933 81.02300 1.000 23.23251 252 ALA G O 1
ATOM 7241 N N . ASN C 1 190 ? 104.48700 115.06033 81.44600 1.000 24.53251 253 ASN G N 1
ATOM 7242 C CA . ASN C 1 190 ? 103.11100 115.25033 81.00300 1.000 24.53251 253 ASN G CA 1
ATOM 7243 C C . ASN C 1 190 ? 102.99700 115.21133 79.48500 1.000 24.53251 253 ASN G C 1
ATOM 7244 O O . ASN C 1 190 ? 102.19400 114.44833 78.93700 1.000 24.53251 253 ASN G O 1
ATOM 7249 N N . ILE C 1 191 ? 103.78600 116.03333 78.78600 1.000 25.35063 254 ILE G N 1
ATOM 7250 C CA . ILE C 1 191 ? 103.66500 116.08933 77.33100 1.000 25.35063 254 ILE G CA 1
ATOM 7251 C C . ILE C 1 191 ? 104.09800 114.77833 76.69400 1.000 25.35063 254 ILE G C 1
ATOM 7252 O O . ILE C 1 191 ? 103.61800 114.42133 75.61200 1.000 25.35063 254 ILE G O 1
ATOM 7257 N N . PHE C 1 192 ? 105.00500 114.04533 77.33100 1.000 23.95896 255 PHE G N 1
ATOM 7258 C CA . PHE C 1 192 ? 105.45300 112.76233 76.81300 1.000 23.95896 255 PHE G CA 1
ATOM 7259 C C . PHE C 1 192 ? 104.63500 111.59633 77.34700 1.000 23.95896 255 PHE G C 1
ATOM 7260 O O . PHE C 1 192 ? 104.86500 110.45733 76.92900 1.000 23.95896 255 PHE G O 1
ATOM 7268 N N . ASN C 1 193 ? 103.69200 111.85933 78.25600 1.000 26.21702 256 ASN G N 1
ATOM 7269 C CA . ASN C 1 193 ? 102.75900 110.85333 78.76600 1.000 26.21702 256 ASN G CA 1
ATOM 7270 C C . ASN C 1 193 ? 103.51700 109.68033 79.39400 1.000 26.21702 256 ASN G C 1
ATOM 7271 O O . ASN C 1 193 ? 103.29600 108.51433 79.06300 1.000 26.21702 256 ASN G O 1
ATOM 7276 N N . THR C 1 194 ? 104.42500 110.00233 80.31400 1.000 24.18171 257 THR G N 1
ATOM 7277 C CA . THR C 1 194 ? 105.31200 109.00833 80.90600 1.000 24.18171 257 THR G CA 1
ATOM 7278 C C . THR C 1 194 ? 105.45500 109.29833 82.39800 1.000 24.18171 257 THR G C 1
ATOM 7279 O O . THR C 1 194 ? 104.75200 110.14533 82.95900 1.000 24.18171 257 THR G O 1
ATOM 7283 N N . THR C 1 195 ? 106.37700 108.58833 83.04200 1.000 22.12738 258 THR G N 1
ATOM 7284 C CA . THR C 1 195 ? 106.59800 108.68333 84.47700 1.000 22.12738 258 THR G CA 1
ATOM 7285 C C . THR C 1 195 ? 107.78000 109.59533 84.79300 1.000 22.12738 258 THR G C 1
ATOM 7286 O O . THR C 1 195 ? 108.50600 110.05633 83.91100 1.000 22.12738 258 THR G O 1
ATOM 7290 N N . SER C 1 196 ? 107.96200 109.84933 86.08600 1.000 19.23346 259 SER G N 1
ATOM 7291 C CA . SER C 1 196 ? 109.04900 110.68533 86.56900 1.000 19.23346 259 SER G CA 1
ATOM 7292 C C . SER C 1 196 ? 109.41100 110.24033 87.97900 1.000 19.23346 259 SER G C 1
ATOM 7293 O O . SER C 1 196 ? 108.67800 109.48733 88.62200 1.000 19.23346 259 SER G O 1
ATOM 7296 N N . ALA C 1 197 ? 110.56700 110.70533 88.45000 1.000 19.96195 260 ALA G N 1
ATOM 7297 C CA . ALA C 1 197 ? 111.05300 110.39033 89.78600 1.000 19.96195 260 ALA G CA 1
ATOM 7298 C C . ALA C 1 197 ? 111.40700 111.68033 90.50600 1.000 19.96195 260 ALA G C 1
ATOM 7299 O O . ALA C 1 197 ? 112.16400 112.50033 89.97800 1.000 19.96195 260 ALA G O 1
ATOM 7301 N N . TRP C 1 198 ? 110.86500 111.85533 91.70600 1.000 24.78360 261 TRP G N 1
ATOM 7302 C CA . TRP C 1 198 ? 111.11400 113.04033 92.51100 1.000 24.78360 261 TRP G CA 1
ATOM 7303 C C . TRP C 1 198 ? 112.40000 112.88433 93.31800 1.000 24.78360 261 TRP G C 1
ATOM 7304 O O . TRP C 1 198 ? 112.94600 111.79133 93.46800 1.000 24.78360 261 TRP G O 1
ATOM 7315 N N . GLU C 1 199 ? 112.87900 114.00433 93.85000 1.000 30.46299 262 GLU G N 1
ATOM 7316 C CA . GLU C 1 199 ? 114.06900 114.00733 94.69400 1.000 30.46299 262 GLU G CA 1
ATOM 7317 C C . GLU C 1 199 ? 113.70200 113.44833 96.06300 1.000 30.46299 262 GLU G C 1
ATOM 7318 O O . GLU C 1 199 ? 112.95600 114.07733 96.82000 1.000 30.46299 262 GLU G O 1
ATOM 7324 N N . TYR C 1 200 ? 114.22800 112.26333 96.38100 1.000 32.01816 263 TYR G N 1
ATOM 7325 C CA . TYR C 1 200 ? 113.92000 111.60733 97.64700 1.000 32.01816 263 TYR G CA 1
ATOM 7326 C C . TYR C 1 200 ? 114.52100 112.33633 98.84400 1.000 32.01816 263 TYR G C 1
ATOM 7327 O O . TYR C 1 200 ? 114.10100 112.08633 99.97900 1.000 32.01816 263 TYR G O 1
ATOM 7336 N N . GLY C 1 201 ? 115.48200 113.23533 98.61900 1.000 33.73923 264 GLY G N 1
ATOM 7337 C CA . GLY C 1 201 ? 116.11600 113.92333 99.73200 1.000 33.73923 264 GLY G CA 1
ATOM 7338 C C . GLY C 1 201 ? 115.15500 114.78733 100.52600 1.000 33.73923 264 GLY G C 1
ATOM 7339 O O . GLY C 1 201 ? 115.17400 114.77933 101.75800 1.000 33.73923 264 GLY G O 1
ATOM 7340 N N . ARG C 1 202 ? 114.30400 115.54633 99.83200 1.000 37.13633 265 ARG G N 1
ATOM 7341 C CA . ARG C 1 202 ? 113.32300 116.38333 100.51500 1.000 37.13633 265 ARG G CA 1
ATOM 7342 C C . ARG C 1 202 ? 112.34400 115.53833 101.32200 1.000 37.13633 265 ARG G C 1
ATOM 7343 O O . ARG C 1 202 ? 112.00700 115.87633 102.46700 1.000 37.13633 265 ARG G O 1
ATOM 7351 N N . ASP C 1 203 ? 111.88400 114.42833 100.74100 1.000 36.16767 266 ASP G N 1
ATOM 7352 C CA . ASP C 1 203 ? 110.98300 113.53133 101.45200 1.000 36.16767 266 ASP G CA 1
ATOM 7353 C C . ASP C 1 203 ? 111.64400 112.97933 102.70600 1.000 36.16767 266 ASP G C 1
ATOM 7354 O O . ASP C 1 203 ? 111.03100 112.94333 103.77900 1.000 36.16767 266 ASP G O 1
ATOM 7359 N N . TYR C 1 204 ? 112.90000 112.53833 102.58600 1.000 32.21668 267 TYR G N 1
ATOM 7360 C CA . TYR C 1 204 ? 113.61300 112.00533 103.74200 1.000 32.21668 267 TYR G CA 1
ATOM 7361 C C . TYR C 1 204 ? 113.77900 113.06233 104.82200 1.000 32.21668 267 TYR G C 1
ATOM 7362 O O . TYR C 1 204 ? 113.58600 112.78133 106.01000 1.000 32.21668 267 TYR G O 1
ATOM 7371 N N . VAL C 1 205 ? 114.13500 114.28633 104.42900 1.000 33.23347 268 VAL G N 1
ATOM 7372 C CA . VAL C 1 205 ? 114.32900 115.34033 105.41800 1.000 33.23347 268 VAL G CA 1
ATOM 7373 C C . VAL C 1 205 ? 113.03300 115.61233 106.16700 1.000 33.23347 268 VAL G C 1
ATOM 7374 O O . VAL C 1 205 ? 113.02700 115.70833 107.39900 1.000 33.23347 268 VAL G O 1
ATOM 7378 N N . PHE C 1 206 ? 111.90900 115.70733 105.45300 1.000 35.45058 269 PHE G N 1
ATOM 7379 C CA . PHE C 1 206 ? 110.66500 115.99733 106.16200 1.000 35.45058 269 PHE G CA 1
ATOM 7380 C C . PHE C 1 206 ? 110.21500 114.81633 107.01900 1.000 35.45058 269 PHE G C 1
ATOM 7381 O O . PHE C 1 206 ? 109.71000 115.01233 108.13000 1.000 35.45058 269 PHE G O 1
ATOM 7389 N N . SER C 1 207 ? 110.38300 113.58933 106.53400 1.000 31.32308 270 SER G N 1
ATOM 7390 C CA . SER C 1 207 ? 109.84800 112.42833 107.23000 1.000 31.32308 270 SER G CA 1
ATOM 7391 C C . SER C 1 207 ? 110.79300 111.85533 108.27800 1.000 31.32308 270 SER G C 1
ATOM 7392 O O . SER C 1 207 ? 110.41900 110.89933 108.96400 1.000 31.32308 270 SER G O 1
ATOM 7395 N N . HIS C 1 208 ? 112.00300 112.39733 108.42200 1.000 32.67740 271 HIS G N 1
ATOM 7396 C CA . HIS C 1 208 ? 112.91800 111.91633 109.44800 1.000 32.67740 271 HIS G CA 1
ATOM 7397 C C . HIS C 1 208 ? 113.55200 113.00633 110.29700 1.000 32.67740 271 HIS G C 1
ATOM 7398 O O . HIS C 1 208 ? 114.03000 112.69433 111.39300 1.000 32.67740 271 HIS G O 1
ATOM 7405 N N . LEU C 1 209 ? 113.57900 114.26233 109.84700 1.000 33.28792 272 LEU G N 1
ATOM 7406 C CA . LEU C 1 209 ? 114.21500 115.34033 110.59500 1.000 33.28792 272 LEU G CA 1
ATOM 7407 C C . LEU C 1 209 ? 113.25000 116.48333 110.88700 1.000 33.28792 272 LEU G C 1
ATOM 7408 O O . LEU C 1 209 ? 113.68900 117.59633 111.19000 1.000 33.28792 272 LEU G O 1
ATOM 7413 N N . GLY C 1 210 ? 111.94600 116.23633 110.79000 1.000 34.39910 273 GLY G N 1
ATOM 7414 C CA . GLY C 1 210 ? 110.97600 117.27933 111.04600 1.000 34.39910 273 GLY G CA 1
ATOM 7415 C C . GLY C 1 210 ? 110.95500 118.39833 110.03400 1.000 34.39910 273 GLY G C 1
ATOM 7416 O O . GLY C 1 210 ? 110.29000 119.41133 110.26900 1.000 34.39910 273 GLY G O 1
ATOM 7417 N N . GLY C 1 211 ? 111.66000 118.25233 108.91700 1.000 38.72143 274 GLY G N 1
ATOM 7418 C CA . GLY C 1 211 ? 111.67200 119.25833 107.87900 1.000 38.72143 274 GLY G CA 1
ATOM 7419 C C . GLY C 1 211 ? 112.81500 120.24633 107.92900 1.000 38.72143 274 GLY G C 1
ATOM 7420 O O . GLY C 1 211 ? 112.77700 121.24133 107.19700 1.000 38.72143 274 GLY G O 1
ATOM 7421 N N . ASP C 1 212 ? 113.82900 120.01233 108.76000 1.000 50.01202 275 ASP G N 1
ATOM 7422 C CA . ASP C 1 212 ? 114.97100 120.90833 108.86400 1.000 50.01202 275 ASP G CA 1
ATOM 7423 C C . ASP C 1 212 ? 116.24200 120.10433 108.63100 1.000 50.01202 275 ASP G C 1
ATOM 7424 O O . ASP C 1 212 ? 116.32000 118.92233 108.97600 1.000 50.01202 275 ASP G O 1
ATOM 7429 N N . GLU C 1 213 ? 117.24000 120.75933 108.04200 1.000 59.97070 276 GLU G N 1
ATOM 7430 C CA . GLU C 1 213 ? 118.48300 120.11033 107.64300 1.000 59.97070 276 GLU G CA 1
ATOM 7431 C C . GLU C 1 213 ? 119.56600 120.16333 108.71400 1.000 59.97070 276 GLU G C 1
ATOM 7432 O O . GLU C 1 213 ? 120.66000 119.63933 108.48700 1.000 59.97070 276 GLU G O 1
ATOM 7438 N N . ILE C 1 214 ? 119.29700 120.78233 109.86500 1.000 55.50598 277 ILE G N 1
ATOM 7439 C CA . ILE C 1 214 ? 120.31600 120.88833 110.90500 1.000 55.50598 277 ILE G CA 1
ATOM 7440 C C . ILE C 1 214 ? 120.67200 119.51333 111.45400 1.000 55.50598 277 ILE G C 1
ATOM 7441 O O . ILE C 1 214 ? 121.83400 119.24133 111.77900 1.000 55.50598 277 ILE G O 1
ATOM 7446 N N . ALA C 1 215 ? 119.69000 118.62233 111.55800 1.000 49.33124 278 ALA G N 1
ATOM 7447 C CA . ALA C 1 215 ? 119.90400 117.30133 112.13300 1.000 49.33124 278 ALA G CA 1
ATOM 7448 C C . ALA C 1 215 ? 120.46000 116.29733 111.13400 1.000 49.33124 278 ALA G C 1
ATOM 7449 O O . ALA C 1 215 ? 120.39200 115.09133 111.39300 1.000 49.33124 278 ALA G O 1
ATOM 7451 N N . LEU C 1 216 ? 121.00000 116.75533 110.00900 1.000 51.71948 279 LEU G N 1
ATOM 7452 C CA . LEU C 1 216 ? 121.58100 115.86433 109.01600 1.000 51.71948 279 LEU G CA 1
ATOM 7453 C C . LEU C 1 216 ? 123.02600 115.55133 109.37500 1.000 51.71948 279 LEU G C 1
ATOM 7454 O O . LEU C 1 216 ? 123.80000 116.44733 109.72500 1.000 51.71948 279 LEU G O 1
ATOM 7459 N N . GLN C 1 217 ? 123.38300 114.27333 109.29000 1.000 53.23422 280 GLN G N 1
ATOM 7460 C CA . GLN C 1 217 ? 124.71600 113.80433 109.63700 1.000 53.23422 280 GLN G CA 1
ATOM 7461 C C . GLN C 1 217 ? 125.26200 112.93833 108.51000 1.000 53.23422 280 GLN G C 1
ATOM 7462 O O . GLN C 1 217 ? 124.56400 112.62533 107.54200 1.000 53.23422 280 GLN G O 1
ATOM 7468 N N . TYR C 1 218 ? 126.53300 112.55333 108.65100 1.000 57.81463 281 TYR G N 1
ATOM 7469 C CA . TYR C 1 218 ? 127.20000 111.75233 107.62700 1.000 57.81463 281 TYR G CA 1
ATOM 7470 C C . TYR C 1 218 ? 126.45200 110.45233 107.35100 1.000 57.81463 281 TYR G C 1
ATOM 7471 O O . TYR C 1 218 ? 126.15200 110.12933 106.19600 1.000 57.81463 281 TYR G O 1
ATOM 7480 N N . SER C 1 219 ? 126.14100 109.69333 108.40500 1.000 52.36031 282 SER G N 1
ATOM 7481 C CA . SER C 1 219 ? 125.53900 108.37733 108.21400 1.000 52.36031 282 SER G CA 1
ATOM 7482 C C . SER C 1 219 ? 124.18800 108.46933 107.52100 1.000 52.36031 282 SER G C 1
ATOM 7483 O O . SER C 1 219 ? 123.76200 107.51233 106.86700 1.000 52.36031 282 SER G O 1
ATOM 7486 N N . ASP C 1 220 ? 123.50200 109.60733 107.65000 1.000 50.32981 283 ASP G N 1
ATOM 7487 C CA . ASP C 1 220 ? 122.22800 109.78933 106.96200 1.000 50.32981 283 ASP G CA 1
ATOM 7488 C C . ASP C 1 220 ? 122.41500 109.85833 105.45200 1.000 50.32981 283 ASP G C 1
ATOM 7489 O O . ASP C 1 220 ? 121.58800 109.33633 104.69400 1.000 50.32981 283 ASP G O 1
ATOM 7494 N N . TYR C 1 221 ? 123.51500 110.46833 104.99900 1.000 52.03459 284 TYR G N 1
ATOM 7495 C CA . TYR C 1 221 ? 123.65600 110.82333 103.59100 1.000 52.03459 284 TYR G CA 1
ATOM 7496 C C . TYR C 1 221 ? 123.65100 109.61333 102.67000 1.000 52.03459 284 TYR G C 1
ATOM 7497 O O . TYR C 1 221 ? 123.47000 109.77433 101.45900 1.000 52.03459 284 TYR G O 1
ATOM 7506 N N . ASP C 1 222 ? 123.84700 108.41033 103.20400 1.000 52.34118 285 ASP G N 1
ATOM 7507 C CA . ASP C 1 222 ? 123.76500 107.23033 102.35600 1.000 52.34118 285 ASP G CA 1
ATOM 7508 C C . ASP C 1 222 ? 122.32300 106.79933 102.14000 1.000 52.34118 285 ASP G C 1
ATOM 7509 O O . ASP C 1 222 ? 121.93900 106.46133 101.01300 1.000 52.34118 285 ASP G O 1
ATOM 7514 N N . LYS C 1 223 ? 121.50800 106.81933 103.20100 1.000 44.99865 286 LYS G N 1
ATOM 7515 C CA . LYS C 1 223 ? 120.11800 106.38533 103.08000 1.000 44.99865 286 LYS G CA 1
ATOM 7516 C C . LYS C 1 223 ? 119.41700 107.13533 101.95900 1.000 44.99865 286 LYS G C 1
ATOM 7517 O O . LYS C 1 223 ? 118.85300 106.52533 101.04100 1.000 44.99865 286 LYS G O 1
ATOM 7523 N N . ILE C 1 224 ? 119.50200 108.46333 101.99600 1.000 39.74630 287 ILE G 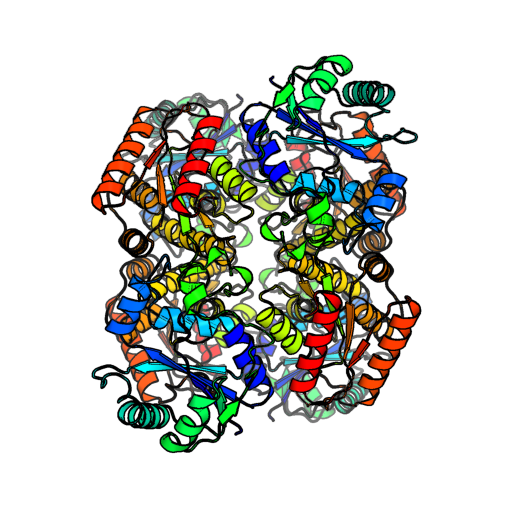N 1
ATOM 7524 C CA . ILE C 1 224 ? 118.98500 109.34033 100.95400 1.000 39.74630 287 ILE G CA 1
ATOM 7525 C C . ILE C 1 224 ? 119.35800 108.78133 99.59200 1.000 39.74630 287 ILE G C 1
ATOM 7526 O O . ILE C 1 224 ? 118.48000 108.49733 98.76700 1.000 39.74630 287 ILE G O 1
ATOM 7531 N N . ALA C 1 225 ? 120.65700 108.55433 99.37900 1.000 40.69045 288 ALA G N 1
ATOM 7532 C CA . ALA C 1 225 ? 121.11900 108.07333 98.08300 1.000 40.69045 288 ALA G CA 1
ATOM 7533 C C . ALA C 1 225 ? 120.38300 106.80333 97.68800 1.000 40.69045 288 ALA G C 1
ATOM 7534 O O . ALA C 1 225 ? 119.75000 106.74333 96.62600 1.000 40.69045 288 ALA G O 1
ATOM 7536 N N . LEU C 1 226 ? 120.38000 105.80433 98.57400 1.000 41.30186 289 LEU G N 1
ATOM 7537 C CA . LEU C 1 226 ? 119.69900 104.56133 98.23700 1.000 41.30186 289 LEU G CA 1
ATOM 7538 C C . LEU C 1 226 ? 118.21700 104.81033 98.01800 1.000 41.30186 289 LEU G C 1
ATOM 7539 O O . LEU C 1 226 ? 117.62600 104.28233 97.06800 1.000 41.30186 289 LEU G O 1
ATOM 7544 N N . GLY C 1 227 ? 117.61200 105.65133 98.86000 1.000 34.24754 290 GLY G N 1
ATOM 7545 C CA . GLY C 1 227 ? 116.21200 105.97833 98.66900 1.000 34.24754 290 GLY G CA 1
ATOM 7546 C C . GLY C 1 227 ? 115.95300 106.56633 97.29900 1.000 34.24754 290 GLY G C 1
ATOM 7547 O O . GLY C 1 227 ? 114.98300 106.20033 96.62900 1.000 34.24754 290 GLY G O 1
ATOM 7548 N N . HIS C 1 228 ? 116.85200 107.44333 96.84000 1.000 32.01162 291 HIS G N 1
ATOM 7549 C CA . HIS C 1 228 ? 116.69000 108.02933 95.51600 1.000 32.01162 291 HIS G CA 1
ATOM 7550 C C . HIS C 1 228 ? 116.62000 106.93933 94.45900 1.000 32.01162 291 HIS G C 1
ATOM 7551 O O . HIS C 1 228 ? 115.77500 106.98933 93.55700 1.000 32.01162 291 HIS G O 1
ATOM 7558 N N . ALA C 1 229 ? 117.46100 105.91133 94.59700 1.000 33.59312 292 ALA G N 1
ATOM 7559 C CA . ALA C 1 229 ? 117.46100 104.82433 93.62700 1.000 33.59312 292 ALA G CA 1
ATOM 7560 C C . ALA C 1 229 ? 116.10600 104.13833 93.57900 1.000 33.59312 292 ALA G C 1
ATOM 7561 O O . ALA C 1 229 ? 115.62100 103.78633 92.49800 1.000 33.59312 292 ALA G O 1
ATOM 7563 N N . GLN C 1 230 ? 115.46200 103.97133 94.73900 1.000 32.22183 293 GLN G N 1
ATOM 7564 C CA . GLN C 1 230 ? 114.16700 103.29933 94.75400 1.000 32.22183 293 GLN G CA 1
ATOM 7565 C C . GLN C 1 230 ? 113.12500 104.07833 93.96700 1.000 32.22183 293 GLN G C 1
ATOM 7566 O O . GLN C 1 230 ? 112.15700 103.49033 93.47200 1.000 32.22183 293 GLN G O 1
ATOM 7572 N N . TYR C 1 231 ? 113.29700 105.39433 93.83800 1.000 27.76709 294 TYR G N 1
ATOM 7573 C CA . TYR C 1 231 ? 112.40800 106.14133 92.95900 1.000 27.76709 294 TYR G CA 1
ATOM 7574 C C . TYR C 1 231 ? 112.75200 105.89633 91.49600 1.000 27.76709 294 TYR G C 1
ATOM 7575 O O . TYR C 1 231 ? 111.85500 105.67633 90.67400 1.000 27.76709 294 TYR G O 1
ATOM 7584 N N . ILE C 1 232 ? 114.04600 105.88633 91.16600 1.000 27.05923 295 ILE G N 1
ATOM 7585 C CA . ILE C 1 232 ? 114.45800 105.70933 89.77700 1.000 27.05923 295 ILE G CA 1
ATOM 7586 C C . ILE C 1 232 ? 113.96300 104.37133 89.25000 1.000 27.05923 295 ILE G C 1
ATOM 7587 O O . ILE C 1 232 ? 113.35900 104.29133 88.17400 1.000 27.05923 295 ILE G O 1
ATOM 7592 N N . ASP C 1 233 ? 114.16600 103.30833 90.03300 1.000 29.61597 296 ASP G N 1
ATOM 7593 C CA . ASP C 1 233 ? 113.69200 101.98633 89.64200 1.000 29.61597 296 ASP G CA 1
ATOM 7594 C C . ASP C 1 233 ? 112.20500 102.00433 89.32000 1.000 29.61597 296 ASP G C 1
ATOM 7595 O O . ASP C 1 233 ? 111.74600 101.27633 88.43300 1.000 29.61597 296 ASP G O 1
ATOM 7600 N N . PHE C 1 234 ? 111.43400 102.82633 90.03300 1.000 26.69528 297 PHE G N 1
ATOM 7601 C CA . PHE C 1 234 ? 110.01000 102.92833 89.73300 1.000 26.69528 297 PHE G CA 1
ATOM 7602 C C . PHE C 1 234 ? 109.78600 103.61933 88.39500 1.000 26.69528 297 PHE G C 1
ATOM 7603 O O . PHE C 1 234 ? 109.06600 103.10433 87.53200 1.000 26.69528 297 PHE G O 1
ATOM 7611 N N . ALA C 1 235 ? 110.44000 104.76633 88.18900 1.000 23.25616 298 ALA G N 1
ATOM 7612 C CA . ALA C 1 235 ? 110.15700 105.58133 87.01100 1.000 23.25616 298 ALA G CA 1
ATOM 7613 C C . ALA C 1 235 ? 110.50600 104.84033 85.73100 1.000 23.25616 298 ALA G C 1
ATOM 7614 O O . ALA C 1 235 ? 109.80200 104.95833 84.72300 1.000 23.25616 298 ALA G O 1
ATOM 7616 N N . VAL C 1 236 ? 111.59300 104.07033 85.75200 1.000 23.94211 299 VAL G N 1
ATOM 7617 C CA . VAL C 1 236 ? 111.99800 103.31333 84.57600 1.000 23.94211 299 VAL G CA 1
ATOM 7618 C C . VAL C 1 236 ? 111.15300 102.05833 84.38700 1.000 23.94211 299 VAL G C 1
ATOM 7619 O O . VAL C 1 236 ? 111.09300 101.52233 83.27400 1.000 23.94211 299 VAL G O 1
ATOM 7623 N N . LYS C 1 237 ? 110.47800 101.58233 85.43400 1.000 24.21270 300 LYS G N 1
ATOM 7624 C CA . LYS C 1 237 ? 109.68300 100.36733 85.30600 1.000 24.21270 300 LYS G CA 1
ATOM 7625 C C . LYS C 1 237 ? 108.35300 100.60433 84.60300 1.000 24.21270 300 LYS G C 1
ATOM 7626 O O . LYS C 1 237 ? 107.73800 99.64333 84.12900 1.000 24.21270 300 LYS G O 1
ATOM 7632 N N . TYR C 1 238 ? 107.89800 101.85733 84.51600 1.000 23.03333 301 TYR G N 1
ATOM 7633 C CA . TYR C 1 238 ? 106.59100 102.17333 83.95300 1.000 23.03333 301 TYR G CA 1
ATOM 7634 C C . TYR C 1 238 ? 106.66300 103.30633 82.93600 1.000 23.03333 301 TYR G C 1
ATOM 7635 O O . TYR C 1 238 ? 105.63800 103.92333 82.63300 1.000 23.03333 301 TYR G O 1
ATOM 7644 N N . ALA C 1 239 ? 107.84700 103.58933 82.40000 1.000 24.06290 302 ALA G N 1
ATOM 7645 C CA . ALA C 1 239 ? 108.02800 104.73433 81.52500 1.000 24.06290 302 ALA G CA 1
ATOM 7646 C C . ALA C 1 239 ? 107.42600 104.47933 80.14500 1.000 24.06290 302 ALA G C 1
ATOM 7647 O O . ALA C 1 239 ? 107.26900 103.33933 79.70100 1.000 24.06290 302 ALA G O 1
ATOM 7649 N N . ASN C 1 240 ? 107.07900 105.57533 79.46800 1.000 26.53370 303 ASN G N 1
ATOM 7650 C CA . ASN C 1 240 ? 106.62700 105.53533 78.07800 1.000 26.53370 303 ASN G CA 1
ATOM 7651 C C . ASN C 1 240 ? 107.80300 105.93333 77.18900 1.000 26.53370 303 ASN G C 1
ATOM 7652 O O . ASN C 1 240 ? 107.89500 107.05633 76.69200 1.000 26.53370 303 ASN G O 1
ATOM 7657 N N . LYS C 1 241 ? 108.73700 104.99033 77.03600 1.000 26.74278 304 LYS G N 1
ATOM 7658 C CA . LYS C 1 241 ? 109.90700 105.08733 76.16300 1.000 26.74278 304 LYS G CA 1
ATOM 7659 C C . LYS C 1 241 ? 110.95700 106.05133 76.70300 1.000 26.74278 304 LYS G C 1
ATOM 7660 O O . LYS C 1 241 ? 112.06100 106.13233 76.15700 1.000 26.74278 304 LYS G O 1
ATOM 7666 N N . VAL C 1 242 ? 110.64100 106.76233 77.78000 1.000 24.61043 305 VAL G N 1
ATOM 7667 C CA . VAL C 1 242 ? 111.56500 107.73033 78.35900 1.000 24.61043 305 VAL G CA 1
ATOM 7668 C C . VAL C 1 242 ? 111.12100 108.00833 79.78800 1.000 24.61043 305 VAL G C 1
ATOM 7669 O O . VAL C 1 242 ? 109.92600 108.09833 80.07500 1.000 24.61043 305 VAL G O 1
ATOM 7673 N N . ALA C 1 243 ? 112.09600 108.12033 80.68700 1.000 25.85892 306 ALA G N 1
ATOM 7674 C CA . ALA C 1 243 ? 111.84500 108.44233 82.08300 1.000 25.85892 306 ALA G CA 1
ATOM 7675 C C . ALA C 1 243 ? 112.68200 109.65033 82.47300 1.000 25.85892 306 ALA G C 1
ATOM 7676 O O . ALA C 1 243 ? 113.79500 109.83933 81.97600 1.000 25.85892 306 ALA G O 1
ATOM 7678 N N . PHE C 1 244 ? 112.13700 110.46933 83.36700 1.000 25.33434 307 PHE G N 1
ATOM 7679 C CA . PHE C 1 244 ? 112.76400 111.71933 83.77100 1.000 25.33434 307 PHE G CA 1
ATOM 7680 C C . PHE C 1 244 ? 113.11800 111.65533 85.24900 1.000 25.33434 307 PHE G C 1
ATOM 7681 O O . PHE C 1 244 ? 112.30400 111.22133 86.07000 1.000 25.33434 307 PHE G O 1
ATOM 7689 N N . ILE C 1 245 ? 114.33500 112.08233 85.58000 1.000 27.69243 308 ILE G N 1
ATOM 7690 C CA . ILE C 1 245 ? 114.89200 111.95833 86.92100 1.000 27.69243 308 ILE G CA 1
ATOM 7691 C C . ILE C 1 245 ? 115.22300 113.35533 87.42600 1.000 27.69243 308 ILE G C 1
ATOM 7692 O O . ILE C 1 245 ? 115.90400 114.12233 86.73800 1.000 27.69243 308 ILE G O 1
ATOM 7697 N N . ASP C 1 246 ? 114.74900 113.67933 88.62900 1.000 31.57726 309 ASP G N 1
ATOM 7698 C CA . ASP C 1 246 ? 114.86000 115.03933 89.14400 1.000 31.57726 309 ASP G CA 1
ATOM 7699 C C . ASP C 1 246 ? 116.25900 115.39633 89.63700 1.000 31.57726 309 ASP G C 1
ATOM 7700 O O . ASP C 1 246 ? 116.60000 116.58333 89.66600 1.000 31.57726 309 ASP G O 1
ATOM 7705 N N . THR C 1 247 ? 117.07000 114.41733 90.03100 1.000 37.28969 310 THR G N 1
ATOM 7706 C CA . THR C 1 247 ? 118.37500 114.71133 90.60900 1.000 37.28969 310 THR G CA 1
ATOM 7707 C C . THR C 1 247 ? 119.25400 113.47133 90.49700 1.000 37.28969 310 THR G C 1
ATOM 7708 O O . THR C 1 247 ? 118.75500 112.34633 90.56000 1.000 37.28969 310 THR G O 1
ATOM 7712 N N . ASP C 1 248 ? 120.55700 113.68933 90.32700 1.000 44.49013 311 ASP G N 1
ATOM 7713 C CA . ASP C 1 248 ? 121.52900 112.62033 90.17300 1.000 44.49013 311 ASP G CA 1
ATOM 7714 C C . ASP C 1 248 ? 122.14200 112.27333 91.53200 1.000 44.49013 311 ASP G C 1
ATOM 7715 O O . ASP C 1 248 ? 121.84400 112.89333 92.55600 1.000 44.49013 311 ASP G O 1
ATOM 7720 N N . PHE C 1 249 ? 123.00900 111.25733 91.54400 1.000 45.88680 312 PHE G N 1
ATOM 7721 C CA . PHE C 1 249 ? 123.80700 110.95533 92.72600 1.000 45.88680 312 PHE G CA 1
ATOM 7722 C C . PHE C 1 249 ? 124.99200 111.89833 92.87300 1.000 45.88680 312 PHE G C 1
ATOM 7723 O O . PHE C 1 249 ? 125.59700 111.96033 93.95000 1.000 45.88680 312 PHE G O 1
ATOM 7731 N N . VAL C 1 250 ? 125.33100 112.63433 91.81500 1.000 53.65315 313 VAL G N 1
ATOM 7732 C CA . VAL C 1 250 ? 126.38200 113.64033 91.91500 1.000 53.65315 313 VAL G CA 1
ATOM 7733 C C . VAL C 1 250 ? 125.99000 114.71233 92.92400 1.000 53.65315 313 VAL G C 1
ATOM 7734 O O . VAL C 1 250 ? 126.82100 115.17133 93.71400 1.000 53.65315 313 VAL G O 1
ATOM 7738 N N . THR C 1 251 ? 124.71600 115.11133 92.92900 1.000 56.02571 314 THR G N 1
ATOM 7739 C CA . THR C 1 251 ? 124.27500 116.16033 93.84400 1.000 56.02571 314 THR G CA 1
ATOM 7740 C C . THR C 1 251 ? 124.32000 115.69733 95.29800 1.000 56.02571 314 THR G C 1
ATOM 7741 O O . THR C 1 251 ? 124.73800 116.45733 96.18100 1.000 56.02571 314 THR G O 1
ATOM 7745 N N . THR C 1 252 ? 123.89600 114.46033 95.57800 1.000 52.90586 315 THR G N 1
ATOM 7746 C CA . THR C 1 252 ? 123.95000 113.98533 96.95800 1.000 52.90586 315 THR G CA 1
ATOM 7747 C C . THR C 1 252 ? 125.39100 113.76633 97.40800 1.000 52.90586 315 THR G C 1
ATOM 7748 O O . THR C 1 252 ? 125.73300 114.05133 98.56300 1.000 52.90586 315 THR G O 1
ATOM 7752 N N . GLN C 1 253 ? 126.25500 113.28233 96.51000 1.000 56.66560 316 GLN G N 1
ATOM 7753 C CA . GLN C 1 253 ? 127.67500 113.20233 96.83600 1.000 56.66560 316 GLN G CA 1
ATOM 7754 C C . GLN C 1 253 ? 128.24500 114.58233 97.12700 1.000 56.66560 316 GLN G C 1
ATOM 7755 O O . GLN C 1 253 ? 129.05400 114.74833 98.04700 1.000 56.66560 316 GLN G O 1
ATOM 7761 N N . ALA C 1 254 ? 127.83000 115.58533 96.35300 1.000 59.50139 317 ALA G N 1
ATOM 7762 C CA . ALA C 1 254 ? 128.30200 116.94833 96.56400 1.000 59.50139 317 ALA G CA 1
ATOM 7763 C C . ALA C 1 254 ? 127.86700 117.47633 97.92300 1.000 59.50139 317 ALA G C 1
ATOM 7764 O O . ALA C 1 254 ? 128.66200 118.07933 98.65100 1.000 59.50139 317 ALA G O 1
ATOM 7766 N N . PHE C 1 255 ? 126.59900 117.25933 98.27900 1.000 58.78471 318 PHE G N 1
ATOM 7767 C CA . PHE C 1 255 ? 126.11100 117.70533 99.58100 1.000 58.78471 318 PHE G CA 1
ATOM 7768 C C . PHE C 1 255 ? 126.85300 117.01033 100.71400 1.000 58.78471 318 PHE G C 1
ATOM 7769 O O . PHE C 1 255 ? 127.25100 117.65433 101.69400 1.000 58.78471 318 PHE G O 1
ATOM 7777 N N . CYS C 1 256 ? 127.05000 115.69433 100.59700 1.000 59.07194 319 CYS G N 1
ATOM 7778 C CA . CYS C 1 256 ? 127.75900 114.95333 101.63400 1.000 59.07194 319 CYS G CA 1
ATOM 7779 C C . CYS C 1 256 ? 129.18400 115.46533 101.79400 1.000 59.07194 319 CYS G C 1
ATOM 7780 O O . CYS C 1 256 ? 129.64700 115.70633 102.91500 1.000 59.07194 319 CYS G O 1
ATOM 7783 N N . LYS C 1 257 ? 129.89100 115.65833 100.67900 1.000 62.99254 320 LYS G N 1
ATOM 7784 C CA . LYS C 1 257 ? 131.27400 116.11333 100.75900 1.000 62.99254 320 LYS G CA 1
ATOM 7785 C C . LYS C 1 257 ? 131.35800 117.53133 101.31100 1.000 62.99254 320 LYS G C 1
ATOM 7786 O O . LYS C 1 257 ? 132.27300 117.84733 102.08000 1.000 62.99254 320 LYS G O 1
ATOM 7792 N N . LYS C 1 258 ? 130.42100 118.40333 100.93000 1.000 64.48533 321 LYS G N 1
ATOM 7793 C CA . LYS C 1 258 ? 130.48900 119.78933 101.38000 1.000 64.48533 321 LYS G CA 1
ATOM 7794 C C . LYS C 1 258 ? 130.16000 119.91433 102.86300 1.000 64.48533 321 LYS G C 1
ATOM 7795 O O . LYS C 1 258 ? 130.84400 120.64033 103.59400 1.000 64.48533 321 LYS G O 1
ATOM 7801 N N . TYR C 1 259 ? 129.12600 119.21633 103.33200 1.000 64.44831 322 TYR G N 1
ATOM 7802 C CA . TYR C 1 259 ? 128.70100 119.35133 104.71800 1.000 64.44831 322 TYR G CA 1
ATOM 7803 C C . TYR C 1 259 ? 129.42000 118.40433 105.67100 1.000 64.44831 322 TYR G C 1
ATOM 7804 O O . TYR C 1 259 ? 129.24600 118.53333 106.88700 1.000 64.44831 322 TYR G O 1
ATOM 7813 N N . GLU C 1 260 ? 130.21900 117.46333 105.16200 1.000 66.01307 323 GLU G N 1
ATOM 7814 C CA . GLU C 1 260 ? 130.94600 116.53733 106.01700 1.000 66.01307 323 GLU G CA 1
ATOM 7815 C C . GLU C 1 260 ? 132.44900 116.52333 105.78500 1.000 66.01307 323 GLU G C 1
ATOM 7816 O O . GLU C 1 260 ? 133.18300 116.07233 106.67000 1.000 66.01307 323 GLU G O 1
ATOM 7822 N N . GLY C 1 261 ? 132.92700 116.99633 104.63500 1.000 64.83918 324 GLY G N 1
ATOM 7823 C CA . GLY C 1 261 ? 134.34000 117.00233 104.33400 1.000 64.83918 324 GLY G CA 1
ATOM 7824 C C . GLY C 1 261 ? 134.87800 115.71433 103.74900 1.000 64.83918 324 GLY G C 1
ATOM 7825 O O . GLY C 1 261 ? 136.05800 115.66933 103.37700 1.000 64.83918 324 GLY G O 1
ATOM 7826 N N . ARG C 1 262 ? 134.06000 114.66933 103.65400 1.000 62.03247 325 ARG G N 1
ATOM 7827 C CA . ARG C 1 262 ? 134.49300 113.39633 103.10000 1.000 62.03247 325 ARG G CA 1
ATOM 7828 C C . ARG C 1 262 ? 133.37400 112.79833 102.26000 1.000 62.03247 325 ARG G C 1
ATOM 7829 O O . ARG C 1 262 ? 132.19300 113.07233 102.48500 1.000 62.03247 325 ARG G O 1
ATOM 7837 N N . GLU C 1 263 ? 133.76200 111.97833 101.28600 1.000 60.18633 326 GLU G N 1
ATOM 7838 C CA . GLU C 1 263 ? 132.80800 111.31633 100.41200 1.000 60.18633 326 GLU G CA 1
ATOM 7839 C C . GLU C 1 263 ? 132.24100 110.07533 101.09500 1.000 60.18633 326 GLU G C 1
ATOM 7840 O O . GLU C 1 263 ? 132.54700 109.77333 102.25100 1.000 60.18633 326 GLU G O 1
ATOM 7846 N N . HIS C 1 264 ? 131.40000 109.34233 100.36900 1.000 55.98192 327 HIS G N 1
ATOM 7847 C CA . HIS C 1 264 ? 130.76400 108.14633 100.89800 1.000 55.98192 327 HIS G CA 1
ATOM 7848 C C . HIS C 1 264 ? 130.93500 107.01633 99.89000 1.000 55.98192 327 HIS G C 1
ATOM 7849 O O . HIS C 1 264 ? 130.56500 107.17633 98.71300 1.000 55.98192 327 HIS G O 1
ATOM 7856 N N . PRO C 1 265 ? 131.49400 105.87233 100.29800 1.000 59.51200 328 PRO G N 1
ATOM 7857 C CA . PRO C 1 265 ? 131.77000 104.80433 99.31900 1.000 59.51200 328 PRO G CA 1
ATOM 7858 C C . PRO C 1 265 ? 130.53600 104.28333 98.60100 1.000 59.51200 328 PRO G C 1
ATOM 7859 O O . PRO C 1 265 ? 130.61600 103.95733 97.40900 1.000 59.51200 328 PRO G O 1
ATOM 7863 N N . PHE C 1 266 ? 129.39200 104.19733 99.28200 1.000 52.05363 329 PHE G N 1
ATOM 7864 C CA . PHE C 1 266 ? 128.20600 103.64933 98.63000 1.000 52.05363 329 PHE G CA 1
ATOM 7865 C C . PHE C 1 266 ? 127.61400 104.62233 97.61800 1.000 52.05363 329 PHE G C 1
ATOM 7866 O O . PHE C 1 266 ? 127.08200 104.19233 96.58900 1.000 52.05363 329 PHE G O 1
ATOM 7874 N N . VAL C 1 267 ? 127.69300 105.92633 97.88000 1.000 53.47851 330 VAL G N 1
ATOM 7875 C CA . VAL C 1 267 ? 127.22900 106.88933 96.88700 1.000 53.47851 330 VAL G CA 1
ATOM 7876 C C . VAL C 1 267 ? 128.09800 106.81833 95.63600 1.000 53.47851 330 VAL G C 1
ATOM 7877 O O . VAL C 1 267 ? 127.59800 106.92733 94.51100 1.000 53.47851 330 VAL G O 1
ATOM 7881 N N . GLN C 1 268 ? 129.40600 106.60833 95.80700 1.000 52.68312 331 GLN G N 1
ATOM 7882 C CA . GLN C 1 268 ? 130.28000 106.44233 94.64900 1.000 52.68312 331 GLN G CA 1
ATOM 7883 C C . GLN C 1 268 ? 129.98200 105.14233 93.90900 1.000 52.68312 331 GLN G C 1
ATOM 7884 O O . GLN C 1 268 ? 130.02700 105.09833 92.67200 1.000 52.68312 331 GLN G O 1
ATOM 7890 N N . ALA C 1 269 ? 129.67500 104.07333 94.64700 1.000 52.13480 332 ALA G N 1
ATOM 7891 C CA . ALA C 1 269 ? 129.27600 102.82733 94.00100 1.000 52.13480 332 ALA G CA 1
ATOM 7892 C C . ALA C 1 269 ? 127.99700 103.01333 93.19500 1.000 52.13480 332 ALA G C 1
ATOM 7893 O O . ALA C 1 269 ? 127.86500 102.47233 92.09100 1.000 52.13480 332 ALA G O 1
ATOM 78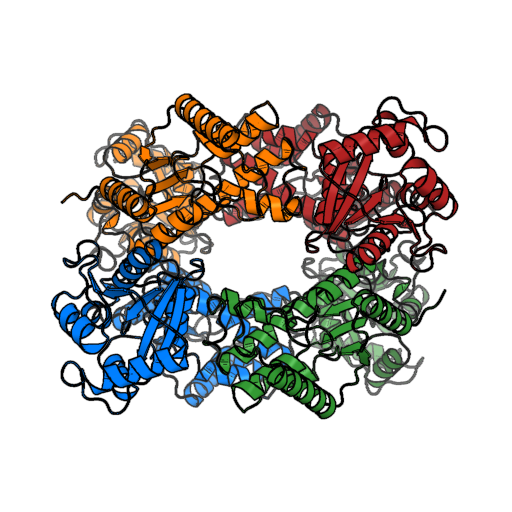95 N N . LEU C 1 270 ? 127.04100 103.77233 93.73600 1.000 49.10016 333 LEU G N 1
ATOM 7896 C CA . LEU C 1 270 ? 125.81600 104.06833 92.99900 1.000 49.10016 333 LEU G CA 1
ATOM 7897 C C . LEU C 1 270 ? 126.10400 104.91033 91.76200 1.000 49.10016 333 LEU G C 1
ATOM 7898 O O . LEU C 1 270 ? 125.51300 104.68233 90.70100 1.000 49.10016 333 LEU G O 1
ATOM 7903 N N . ILE C 1 271 ? 127.00400 105.88833 91.88300 1.000 50.13111 334 ILE G N 1
ATOM 7904 C CA . ILE C 1 271 ? 127.37900 106.70833 90.73300 1.000 50.13111 334 ILE G CA 1
ATOM 7905 C C . ILE C 1 271 ? 127.94700 105.83133 89.62700 1.000 50.13111 334 ILE G C 1
ATOM 7906 O O . ILE C 1 271 ? 127.59400 105.97333 88.45000 1.000 50.13111 334 ILE G O 1
ATOM 7911 N N . ASP C 1 272 ? 128.84100 104.90933 89.99200 1.000 54.82279 335 ASP G N 1
ATOM 7912 C CA . ASP C 1 272 ? 129.40900 103.99833 89.00200 1.000 54.82279 335 ASP G CA 1
ATOM 7913 C C . ASP C 1 272 ? 128.33800 103.09933 88.39600 1.000 54.82279 335 ASP G C 1
ATOM 7914 O O . ASP C 1 272 ? 128.32800 102.86633 87.18200 1.000 54.82279 335 ASP G O 1
ATOM 7919 N N . GLU C 1 273 ? 127.42800 102.58633 89.22600 1.000 57.25493 336 GLU G N 1
ATOM 7920 C CA . GLU C 1 273 ? 126.41200 101.65733 88.73900 1.000 57.25493 336 GLU G CA 1
ATOM 7921 C C . GLU C 1 273 ? 125.38200 102.35433 87.85800 1.000 57.25493 336 GLU G C 1
ATOM 7922 O O . GLU C 1 273 ? 124.96000 101.80233 86.83500 1.000 57.25493 336 GLU G O 1
ATOM 7928 N N . TYR C 1 274 ? 124.96500 103.56333 88.23100 1.000 49.70740 337 TYR G N 1
ATOM 7929 C CA . TYR C 1 274 ? 123.87100 104.25833 87.55900 1.000 49.70740 337 TYR G CA 1
ATOM 7930 C C . TYR C 1 274 ? 124.44300 105.22033 86.52600 1.000 49.70740 337 TYR G C 1
ATOM 7931 O O . TYR C 1 274 ? 125.03100 106.24733 86.88000 1.000 49.70740 337 TYR G O 1
ATOM 7940 N N . ARG C 1 275 ? 124.26300 104.88733 85.25000 1.000 52.90785 338 ARG G N 1
ATOM 7941 C CA . ARG C 1 275 ? 124.69800 105.72033 84.13800 1.000 52.90785 338 ARG G CA 1
ATOM 7942 C C . ARG C 1 275 ? 123.47200 106.16033 83.35300 1.000 52.90785 338 ARG G C 1
ATOM 7943 O O . ARG C 1 275 ? 122.61100 105.33633 83.02800 1.000 52.90785 338 ARG G O 1
ATOM 7951 N N . PHE C 1 276 ? 123.39600 107.45233 83.04900 1.000 39.28061 339 PHE G N 1
ATOM 7952 C CA . PHE C 1 276 ? 122.22000 108.04333 82.42800 1.000 39.28061 339 PHE G CA 1
ATOM 7953 C C . PHE C 1 276 ? 122.49500 108.35733 80.96400 1.000 39.28061 339 PHE G C 1
ATOM 7954 O O . PHE C 1 276 ? 123.59700 108.78233 80.60400 1.000 39.28061 339 PHE G O 1
ATOM 7962 N N . ASP C 1 277 ? 121.48100 108.13833 80.12300 1.000 40.74260 340 ASP G N 1
ATOM 7963 C CA . ASP C 1 277 ? 121.63600 108.36533 78.69100 1.000 40.74260 340 ASP G CA 1
ATOM 7964 C C . ASP C 1 277 ? 121.81900 109.84433 78.37500 1.000 40.74260 340 ASP G C 1
ATOM 7965 O O . ASP C 1 277 ? 122.66700 110.20733 77.55200 1.000 40.74260 340 ASP G O 1
ATOM 7970 N N . LEU C 1 278 ? 121.03700 110.71233 79.01200 1.000 38.05915 341 LEU G N 1
ATOM 7971 C CA . LEU C 1 278 ? 121.16000 112.15033 78.82500 1.000 38.05915 341 LEU G CA 1
ATOM 7972 C C . LEU C 1 278 ? 121.13700 112.83233 80.18200 1.000 38.05915 341 LEU G C 1
ATOM 7973 O O . LEU C 1 278 ? 120.30400 112.50333 81.03200 1.000 38.05915 341 LEU G O 1
ATOM 7978 N N . VAL C 1 279 ? 122.05600 113.77233 80.38400 1.000 43.30799 342 VAL G N 1
ATOM 7979 C CA . VAL C 1 279 ? 122.13600 114.56633 81.60300 1.000 43.30799 342 VAL G CA 1
ATOM 7980 C C . VAL C 1 279 ? 122.04700 116.03333 81.21300 1.000 43.30799 342 VAL G C 1
ATOM 7981 O O . VAL C 1 279 ? 122.79000 116.49233 80.33800 1.000 43.30799 342 VAL G O 1
ATOM 7985 N N . ILE C 1 280 ? 121.14100 116.76533 81.85500 1.000 41.59094 343 ILE G N 1
ATOM 7986 C CA . ILE C 1 280 ? 120.91200 118.17433 81.56400 1.000 41.59094 343 ILE G CA 1
ATOM 7987 C C . ILE C 1 280 ? 121.24600 118.97933 82.80900 1.000 41.59094 343 ILE G C 1
ATOM 7988 O O . ILE C 1 280 ? 120.79700 118.64333 83.91100 1.000 41.59094 343 ILE G O 1
ATOM 7993 N N . LEU C 1 281 ? 122.03500 120.03433 82.63400 1.000 51.16792 344 LEU G N 1
ATOM 7994 C CA . LEU C 1 281 ? 122.44800 120.90733 83.72400 1.000 51.16792 344 LEU G CA 1
ATOM 7995 C C . LEU C 1 281 ? 121.87000 122.29733 83.49400 1.000 51.16792 344 LEU G C 1
ATOM 7996 O O . LEU C 1 281 ? 122.10000 122.90233 82.44200 1.000 51.16792 344 LEU G O 1
ATOM 8001 N N . LEU C 1 282 ? 121.12400 122.79533 84.47200 1.000 57.70289 345 LEU G N 1
ATOM 8002 C CA . LEU C 1 282 ? 120.58700 124.14333 84.41800 1.000 57.70289 345 LEU G CA 1
ATOM 8003 C C . LEU C 1 282 ? 121.53600 125.11333 85.11700 1.000 57.70289 345 LEU G C 1
ATOM 8004 O O . LEU C 1 282 ? 122.52000 124.71833 85.74500 1.000 57.70289 345 LEU G O 1
ATOM 8009 N N . GLU C 1 283 ? 121.22900 126.39933 85.00300 1.000 75.86344 346 GLU G N 1
ATOM 8010 C CA . GLU C 1 283 ? 122.05900 127.46133 85.54900 1.000 75.86344 346 GLU G CA 1
ATOM 8011 C C . GLU C 1 283 ? 121.33600 128.15733 86.69700 1.000 75.86344 346 GLU G C 1
ATOM 8012 O O . GLU C 1 283 ? 120.22900 127.78133 87.09300 1.000 75.86344 346 GLU G O 1
ATOM 8018 N N . ASN C 1 284 ? 121.98500 129.19033 87.23600 1.000 86.88387 347 ASN G N 1
ATOM 8019 C CA . ASN C 1 284 ? 121.41300 130.03533 88.27700 1.000 86.88387 347 ASN G CA 1
ATOM 8020 C C . ASN C 1 284 ? 120.77500 131.29333 87.70000 1.000 86.88387 347 ASN G C 1
ATOM 8021 O O . ASN C 1 284 ? 120.77200 132.34433 88.35000 1.000 86.88387 347 ASN G O 1
ATOM 8026 N N . ASN C 1 285 ? 120.24000 131.20133 86.48000 1.000 87.75499 348 ASN G N 1
ATOM 8027 C CA . ASN C 1 285 ? 119.69900 132.37733 85.80600 1.000 87.75499 348 ASN G CA 1
ATOM 8028 C C . ASN C 1 285 ? 118.51700 132.97033 86.56500 1.000 87.75499 348 ASN G C 1
ATOM 8029 O O . ASN C 1 285 ? 118.41800 134.19333 86.71600 1.000 87.75499 348 ASN G O 1
ATOM 8034 N N . THR C 1 286 ? 117.61300 132.12333 87.05000 1.000 93.64182 349 THR G N 1
ATOM 8035 C CA . THR C 1 286 ? 116.45000 132.61633 87.76500 1.000 93.64182 349 THR G CA 1
ATOM 8036 C C . THR C 1 286 ? 116.84600 133.10233 89.15900 1.000 93.64182 349 THR G C 1
ATOM 8037 O O . THR C 1 286 ? 117.70800 132.50833 89.81300 1.000 93.64182 349 THR G O 1
ATOM 8041 N N . PRO C 1 287 ? 116.23500 134.18633 89.63400 1.000 100.36245 350 PRO G N 1
ATOM 8042 C CA . PRO C 1 287 ? 116.55100 134.67833 90.97800 1.000 100.36245 350 PRO G CA 1
ATOM 8043 C C . PRO C 1 287 ? 116.07700 133.71133 92.05100 1.000 100.36245 350 PRO G C 1
ATOM 8044 O O . PRO C 1 287 ? 115.11700 132.95933 91.86500 1.000 100.36245 350 PRO G O 1
ATOM 8048 N N . TRP C 1 288 ? 116.77100 133.74033 93.18600 1.000 103.53044 351 TRP G N 1
ATOM 8049 C CA . TRP C 1 288 ? 116.44000 132.85233 94.29300 1.000 103.53044 351 TRP G CA 1
ATOM 8050 C C . TRP C 1 288 ? 115.04200 133.15233 94.81900 1.000 103.53044 351 TRP G C 1
ATOM 8051 O O . TRP C 1 288 ? 114.61400 134.30833 94.87300 1.000 103.53044 351 TRP G O 1
ATOM 8062 N N . VAL C 1 289 ? 114.32900 132.09933 95.21000 1.000 106.08740 352 VAL G N 1
ATOM 8063 C CA . VAL C 1 289 ? 112.95800 132.20233 95.69900 1.000 106.08740 352 VAL G CA 1
ATOM 8064 C C . VAL C 1 289 ? 112.97200 131.94933 97.20000 1.000 106.08740 352 VAL G C 1
ATOM 8065 O O . VAL C 1 289 ? 113.41900 130.88933 97.65500 1.000 106.08740 352 VAL G O 1
ATOM 8069 N N . ALA C 1 290 ? 112.48200 132.92133 97.96600 1.000 112.04790 353 ALA G N 1
ATOM 8070 C CA . ALA C 1 290 ? 112.44500 132.78433 99.41600 1.000 112.04790 353 ALA G CA 1
ATOM 8071 C C . ALA C 1 290 ? 111.36100 131.79733 99.82700 1.000 112.04790 353 ALA G C 1
ATOM 8072 O O . ALA C 1 290 ? 110.21500 131.89133 99.37700 1.000 112.04790 353 ALA G O 1
ATOM 8074 N N . ASP C 1 291 ? 111.72400 130.85333 100.67900 1.000 113.58233 354 ASP G N 1
ATOM 8075 C CA . ASP C 1 291 ? 110.79100 129.84233 101.16200 1.000 113.58233 354 ASP G CA 1
ATOM 8076 C C . ASP C 1 291 ? 110.74800 129.75133 102.67900 1.000 113.58233 354 ASP G C 1
ATOM 8077 O O . ASP C 1 291 ? 109.69700 129.43433 103.24000 1.000 113.58233 354 ASP G O 1
ATOM 8082 N N . GLY C 1 292 ? 111.85900 130.02333 103.35500 1.000 108.34317 355 GLY G N 1
ATOM 8083 C CA . GLY C 1 292 ? 111.94000 129.87433 104.79100 1.000 108.34317 355 GLY G CA 1
ATOM 8084 C C . GLY C 1 292 ? 112.59100 128.59733 105.27000 1.000 108.34317 355 GLY G C 1
ATOM 8085 O O . GLY C 1 292 ? 112.51800 128.30033 106.46700 1.000 108.34317 355 GLY G O 1
ATOM 8086 N N . LEU C 1 293 ? 113.21900 127.83133 104.37600 1.000 106.92409 356 LEU G N 1
ATOM 8087 C CA . LEU C 1 293 ? 113.86400 126.58033 104.74100 1.000 106.92409 356 LEU G CA 1
ATOM 8088 C C . LEU C 1 293 ? 115.38000 126.61233 104.61600 1.000 106.92409 356 LEU G C 1
ATOM 8089 O O . LEU C 1 293 ? 116.04500 125.74433 105.19000 1.000 106.92409 356 LEU G O 1
ATOM 8094 N N . ARG C 1 294 ? 115.93800 127.57633 103.88800 1.000 104.94385 357 ARG G N 1
ATOM 8095 C CA . ARG C 1 294 ? 117.37000 127.64233 103.62500 1.000 104.94385 357 ARG G CA 1
ATOM 8096 C C . ARG C 1 294 ? 117.94200 128.93333 104.19100 1.000 104.94385 357 ARG G C 1
ATOM 8097 O O . ARG C 1 294 ? 117.43800 130.02333 103.89700 1.000 104.94385 357 ARG G O 1
ATOM 8105 N N . SER C 1 295 ? 118.99800 128.80733 104.99400 1.000 103.96478 358 SER G N 1
ATOM 8106 C CA . SER C 1 295 ? 119.71600 129.96533 105.50700 1.000 103.96478 358 SER G CA 1
ATOM 8107 C C . SER C 1 295 ? 120.85900 130.40233 104.60000 1.000 103.96478 358 SER G C 1
ATOM 8108 O O . SER C 1 295 ? 121.51300 131.40833 104.89500 1.000 103.96478 358 SER G O 1
ATOM 8111 N N . LEU C 1 296 ? 121.11400 129.67533 103.51300 1.000 103.31797 359 LEU G N 1
ATOM 8112 C CA . LEU C 1 296 ? 122.14700 130.05033 102.54800 1.000 103.31797 359 LEU G CA 1
ATOM 8113 C C . LEU C 1 296 ? 121.53800 130.86933 101.40800 1.000 103.31797 359 LEU G C 1
ATOM 8114 O O . LEU C 1 296 ? 121.56400 130.49033 100.23700 1.000 103.31797 359 LEU G O 1
ATOM 8119 N N . GLY C 1 297 ? 120.98200 132.02533 101.77900 1.000 104.92556 360 GLY G N 1
ATOM 8120 C CA . GLY C 1 297 ? 120.32800 132.88033 100.80500 1.000 104.92556 360 GLY G CA 1
ATOM 8121 C C . GLY C 1 297 ? 121.27700 133.57133 99.85000 1.000 104.92556 360 GLY G C 1
ATOM 8122 O O . GLY C 1 297 ? 120.83700 134.06333 98.80500 1.000 104.92556 360 GLY G O 1
ATOM 8123 N N . SER C 1 298 ? 122.56400 133.62133 100.18200 1.000 102.65697 361 SER G N 1
ATOM 8124 C CA . SER C 1 298 ? 123.53600 134.28333 99.32400 1.000 102.65697 361 SER G CA 1
ATOM 8125 C C . SER C 1 298 ? 123.73600 133.50333 98.03000 1.000 102.65697 361 SER G C 1
ATOM 8126 O O . SER C 1 298 ? 123.82900 132.27233 98.03300 1.000 102.65697 361 SER G O 1
ATOM 8129 N N . SER C 1 299 ? 123.80500 134.23433 96.91500 1.000 102.68324 362 SER G N 1
ATOM 8130 C CA . SER C 1 299 ? 124.05300 133.60733 95.62200 1.000 102.68324 362 SER G CA 1
ATOM 8131 C C . SER C 1 299 ? 125.48200 133.09633 95.49400 1.000 102.68324 362 SER G C 1
ATOM 8132 O O . SER C 1 299 ? 125.76000 132.28433 94.60300 1.000 102.68324 362 SER G O 1
ATOM 8135 N N . VAL C 1 300 ? 126.39000 133.55433 96.35900 1.000 102.14030 363 VAL G N 1
ATOM 8136 C CA . VAL C 1 300 ? 127.76700 133.06933 96.32500 1.000 102.14030 363 VAL G CA 1
ATOM 8137 C C . VAL C 1 300 ? 127.81600 131.58033 96.64000 1.000 102.14030 363 VAL G C 1
ATOM 8138 O O . VAL C 1 300 ? 128.52500 130.81433 95.97700 1.000 102.14030 363 VAL G O 1
ATOM 8142 N N . ASP C 1 301 ? 127.06400 131.14533 97.65400 1.000 98.46296 364 ASP G N 1
ATOM 8143 C CA . ASP C 1 301 ? 127.02500 129.72533 97.98900 1.000 98.46296 364 ASP G CA 1
ATOM 8144 C C . ASP C 1 301 ? 126.36200 128.91233 96.88300 1.000 98.46296 364 ASP G C 1
ATOM 8145 O O . ASP C 1 301 ? 126.77700 127.78033 96.60300 1.000 98.46296 364 ASP G O 1
ATOM 8150 N N . ARG C 1 302 ? 125.32900 129.46933 96.24600 1.000 94.12764 365 ARG G N 1
ATOM 8151 C CA . ARG C 1 302 ? 124.70200 128.78833 95.11800 1.000 94.12764 365 ARG G CA 1
ATOM 8152 C C . ARG C 1 302 ? 125.69800 128.58233 93.98500 1.000 94.12764 365 ARG G C 1
ATOM 8153 O O . ARG C 1 302 ? 125.78600 127.49233 93.40500 1.000 94.12764 365 ARG G O 1
ATOM 8161 N N . LYS C 1 303 ? 126.46900 129.62333 93.66200 1.000 90.34522 366 LYS G N 1
ATOM 8162 C CA . LYS C 1 303 ? 127.46500 129.50233 92.60300 1.000 90.34522 366 LYS G CA 1
ATOM 8163 C C . LYS C 1 303 ? 128.57700 128.54033 92.99900 1.000 90.34522 366 LYS G C 1
ATOM 8164 O O . LYS C 1 303 ? 129.10300 127.80933 92.15300 1.000 90.34522 366 LYS G O 1
ATOM 8170 N N . GLU C 1 304 ? 128.94700 128.52333 94.28100 1.000 85.09281 367 GLU G N 1
ATOM 8171 C CA . GLU C 1 304 ? 129.96200 127.58633 94.74900 1.000 85.09281 367 GLU G CA 1
ATOM 8172 C C . GLU C 1 304 ? 129.48700 126.14633 94.58900 1.000 85.09281 367 GLU G C 1
ATOM 8173 O O . GLU C 1 304 ? 130.23900 125.27833 94.13000 1.000 85.09281 367 GLU G O 1
ATOM 8179 N N . PHE C 1 305 ? 128.23000 125.87933 94.94800 1.000 74.28610 368 PHE G N 1
ATOM 8180 C CA . PHE C 1 305 ? 127.69400 124.53233 94.77600 1.000 74.28610 368 PHE G CA 1
ATOM 8181 C C . PHE C 1 305 ? 127.57300 124.17033 93.30200 1.000 74.28610 368 PHE G C 1
ATOM 8182 O O . PHE C 1 305 ? 127.79900 123.01633 92.92500 1.000 74.28610 368 PHE G O 1
ATOM 8190 N N . GLN C 1 306 ? 127.22100 125.13733 92.45200 1.000 80.98184 369 GLN G N 1
ATOM 8191 C CA . GLN C 1 306 ? 127.16300 124.86633 91.01700 1.000 80.98184 369 GLN G CA 1
ATOM 8192 C C . GLN C 1 306 ? 128.53900 124.50833 90.46300 1.000 80.98184 369 GLN G C 1
ATOM 8193 O O . GLN C 1 306 ? 128.68000 123.54633 89.69700 1.000 80.98184 369 GLN G O 1
ATOM 8199 N N . ASN C 1 307 ? 129.56800 125.26833 90.84500 1.000 81.37991 370 ASN G N 1
ATOM 8200 C CA . ASN C 1 307 ? 130.92000 124.96933 90.38300 1.000 81.37991 370 ASN G CA 1
ATOM 8201 C C . ASN C 1 307 ? 131.40000 123.62433 90.91300 1.000 81.37991 370 ASN G C 1
ATOM 8202 O O . ASN C 1 307 ? 132.09500 122.88233 90.20600 1.000 81.37991 370 ASN G O 1
ATOM 8207 N N . LEU C 1 308 ? 131.04200 123.29133 92.15500 1.000 77.78003 371 LEU G N 1
ATOM 8208 C CA . LEU C 1 308 ? 131.43700 121.99833 92.70100 1.000 77.78003 371 LEU G CA 1
ATOM 8209 C C . LEU C 1 308 ? 130.71500 120.86733 91.97600 1.000 77.78003 371 LEU G C 1
ATOM 8210 O O . LEU C 1 308 ? 131.29200 119.79733 91.74900 1.000 77.78003 371 LEU G O 1
ATOM 8215 N N . LEU C 1 309 ? 129.45400 121.09133 91.59700 1.000 73.89955 372 LEU G N 1
ATOM 8216 C CA . LEU C 1 309 ? 128.74200 120.13133 90.76200 1.000 73.89955 372 LEU G CA 1
ATOM 8217 C C . LEU C 1 309 ? 129.45600 119.92833 89.43600 1.000 73.89955 372 LEU G C 1
ATOM 8218 O O . LEU C 1 309 ? 129.60700 118.79333 88.97300 1.000 73.89955 372 LEU G O 1
ATOM 8223 N N . VAL C 1 310 ? 129.89900 121.02033 88.80900 1.000 75.42786 373 VAL G N 1
ATOM 8224 C CA . VAL C 1 310 ? 130.60400 120.90933 87.53200 1.000 75.42786 373 VAL G CA 1
ATOM 8225 C C . VAL C 1 310 ? 131.88900 120.10333 87.70000 1.000 75.42786 373 VAL G C 1
ATOM 8226 O O . VAL C 1 310 ? 132.18800 119.20033 86.90500 1.000 75.42786 373 VAL G O 1
ATOM 8230 N N . GLU C 1 311 ? 132.66300 120.40833 88.74500 1.000 76.86752 374 GLU G N 1
ATOM 8231 C CA . GLU C 1 311 ? 133.94800 119.73333 88.91200 1.000 76.86752 374 GLU G CA 1
ATOM 8232 C C . GLU C 1 311 ? 133.76200 118.26133 89.26600 1.000 76.86752 374 GLU G C 1
ATOM 8233 O O . GLU C 1 311 ? 134.54600 117.41333 88.82700 1.000 76.86752 374 GLU G O 1
ATOM 8239 N N . MET C 1 312 ? 132.72700 117.92833 90.04100 1.000 71.36465 375 MET G N 1
ATOM 8240 C CA . MET C 1 312 ? 132.48500 116.52633 90.36400 1.000 71.36465 375 MET G CA 1
ATOM 8241 C C . MET C 1 312 ? 131.89200 115.76733 89.18300 1.000 71.36465 375 MET G C 1
ATOM 8242 O O . MET C 1 312 ? 132.11300 114.55733 89.05500 1.000 71.36465 375 MET G O 1
ATOM 8247 N N . LEU C 1 313 ? 131.13900 116.45133 88.31900 1.000 69.71625 376 LEU G N 1
ATOM 8248 C CA . LEU C 1 313 ? 130.68700 115.83433 87.07800 1.000 69.71625 376 LEU G CA 1
ATOM 8249 C C . LEU C 1 313 ? 131.86700 115.53033 86.16700 1.000 69.71625 376 LEU G C 1
ATOM 8250 O O . LEU C 1 313 ? 131.89900 114.48833 85.50200 1.000 69.71625 376 LEU G O 1
ATOM 8255 N N . GLU C 1 314 ? 132.84700 116.43533 86.12200 1.000 75.92673 377 GLU G N 1
ATOM 8256 C CA . GLU C 1 314 ? 134.02500 116.20033 85.29400 1.000 75.92673 377 GLU G CA 1
ATOM 8257 C C . GLU C 1 314 ? 134.95800 115.16133 85.90800 1.000 75.92673 377 GLU G C 1
ATOM 8258 O O . GLU C 1 314 ? 135.67700 114.47233 85.17600 1.000 75.92673 377 GLU G O 1
ATOM 8264 N N . GLU C 1 315 ? 134.96400 115.03533 87.23800 1.000 73.28986 378 GLU G N 1
ATOM 8265 C CA . GLU C 1 315 ? 135.88100 114.10633 87.89600 1.000 73.28986 378 GLU G CA 1
ATOM 8266 C C . GLU C 1 315 ? 135.59900 112.66233 87.49900 1.000 73.28986 378 GLU G C 1
ATOM 8267 O O . GLU C 1 315 ? 136.52900 111.88333 87.26400 1.000 73.28986 378 GLU G O 1
ATOM 8273 N N . ASN C 1 316 ? 134.32700 112.28433 87.42600 1.000 68.34099 379 ASN G N 1
ATOM 8274 C CA . ASN C 1 316 ? 133.94200 110.94033 87.02300 1.000 68.34099 379 ASN G CA 1
ATOM 8275 C C . ASN C 1 316 ? 133.72100 110.85533 85.51500 1.000 68.34099 379 ASN G C 1
ATOM 8276 O O . ASN C 1 316 ? 133.30900 109.80733 85.01200 1.000 68.34099 379 ASN G O 1
ATOM 8281 N N . ASN C 1 317 ? 133.99800 111.93833 84.78700 1.000 73.01248 380 ASN G N 1
ATOM 8282 C CA . ASN C 1 317 ? 133.87900 111.98333 83.33000 1.000 73.01248 380 ASN G CA 1
ATOM 8283 C C . ASN C 1 317 ? 132.44700 111.67333 82.88700 1.000 73.01248 380 ASN G C 1
ATOM 8284 O O . ASN C 1 317 ? 132.17400 110.68333 82.20400 1.000 73.01248 380 ASN G O 1
ATOM 8289 N N . ILE C 1 318 ? 131.53000 112.54533 83.29600 1.000 68.34383 381 ILE G N 1
ATOM 8290 C CA . ILE C 1 318 ? 130.11600 112.42833 82.95800 1.000 68.34383 381 ILE G CA 1
ATOM 8291 C C . ILE C 1 318 ? 129.74700 113.62333 82.09200 1.000 68.34383 381 ILE G C 1
ATOM 8292 O O . ILE C 1 318 ? 129.91900 114.77633 82.50800 1.000 68.34383 381 ILE G O 1
ATOM 8297 N N . GLU C 1 319 ? 129.24300 113.35033 80.89200 1.000 68.21017 382 GLU G N 1
ATOM 8298 C CA . GLU C 1 319 ? 128.90400 114.40233 79.94600 1.000 68.21017 382 GLU G CA 1
ATOM 8299 C C . GLU C 1 319 ? 127.53800 115.00333 80.26500 1.000 68.21017 382 GLU G C 1
ATOM 8300 O O . GLU C 1 319 ? 126.62900 114.31933 80.74500 1.000 68.21017 382 GLU G O 1
ATOM 8306 N N . PHE C 1 320 ? 127.40100 116.29833 79.99300 1.000 58.20956 383 PHE G N 1
ATOM 8307 C CA . PHE C 1 320 ? 126.18100 117.02133 80.32400 1.000 58.20956 383 PHE G CA 1
ATOM 8308 C C . PHE C 1 320 ? 126.01100 118.17633 79.34600 1.000 58.20956 383 PHE G C 1
ATOM 8309 O O . PHE C 1 320 ? 126.90200 118.48133 78.55100 1.000 58.20956 383 PHE G O 1
ATOM 8317 N N . VAL C 1 321 ? 124.84300 118.81433 79.41700 1.000 54.69188 384 VAL G N 1
ATOM 8318 C CA . VAL C 1 321 ? 124.49500 119.94533 78.56700 1.000 54.69188 384 VAL G CA 1
ATOM 8319 C C . VAL C 1 321 ? 124.06100 121.09933 79.46000 1.000 54.69188 384 VAL G C 1
ATOM 8320 O O . VAL C 1 321 ? 123.54200 120.89333 80.56100 1.000 54.69188 384 VAL G O 1
ATOM 8324 N N . ARG C 1 322 ? 124.27700 122.32133 78.98000 1.000 64.99179 385 ARG G N 1
ATOM 8325 C CA . ARG C 1 322 ? 123.96800 123.53333 79.72700 1.000 64.99179 385 ARG G CA 1
ATOM 8326 C C . ARG C 1 322 ? 122.85000 124.30033 79.03600 1.000 64.99179 385 ARG G C 1
ATOM 8327 O O . ARG C 1 322 ? 122.92500 124.56433 77.83100 1.000 64.99179 385 ARG G O 1
ATOM 8335 N N . VAL C 1 323 ? 121.82400 124.66433 79.80000 1.000 63.45841 386 VAL G N 1
ATOM 8336 C CA . VAL C 1 323 ? 120.71200 125.47333 79.31300 1.000 63.45841 386 VAL G CA 1
ATOM 8337 C C . VAL C 1 323 ? 120.77900 126.81733 80.02600 1.000 63.45841 386 VAL G C 1
ATOM 8338 O O . VAL C 1 323 ? 120.76000 126.87233 81.26100 1.000 63.45841 386 VAL G O 1
ATOM 8342 N N . GLU C 1 324 ? 120.85200 127.90033 79.25200 1.000 74.86575 387 GLU G N 1
ATOM 8343 C CA . GLU C 1 324 ? 121.16000 129.21433 79.79900 1.000 74.86575 387 GLU G CA 1
ATOM 8344 C C . GLU C 1 324 ? 120.07400 130.26233 79.58700 1.000 74.86575 387 GLU G C 1
ATOM 8345 O O . GLU C 1 324 ? 120.28100 131.42033 79.96700 1.000 74.86575 387 GLU G O 1
ATOM 8351 N N . GLU C 1 325 ? 118.93700 129.90733 78.99400 1.000 71.51672 388 GLU G N 1
ATOM 8352 C CA . GLU C 1 325 ? 117.86500 130.87933 78.81600 1.000 71.51672 388 GLU G CA 1
ATOM 8353 C C . GLU C 1 325 ? 117.27300 131.27033 80.16400 1.000 71.51672 388 GLU G C 1
ATOM 8354 O O . GLU C 1 325 ? 117.00000 130.41133 81.00800 1.000 71.51672 388 GLU G O 1
ATOM 8360 N N . GLU C 1 326 ? 117.08000 132.57533 80.36600 1.000 75.54996 389 GLU G N 1
ATOM 8361 C CA . GLU C 1 326 ? 116.50000 133.04833 81.61900 1.000 75.54996 389 GLU G CA 1
ATOM 8362 C C . GLU C 1 326 ? 115.03000 132.66633 81.72800 1.000 75.54996 389 GLU G C 1
ATOM 8363 O O . GLU C 1 326 ? 114.57000 132.24433 82.79600 1.000 75.54996 389 GLU G O 1
ATOM 8369 N N . ASP C 1 327 ? 114.27900 132.80433 80.64000 1.000 64.14573 390 ASP G N 1
ATOM 8370 C CA . ASP C 1 327 ? 112.85300 132.51733 80.65700 1.000 64.14573 390 ASP G CA 1
ATOM 8371 C C . ASP C 1 327 ? 112.57800 131.01633 80.67900 1.000 64.14573 390 ASP G C 1
ATOM 8372 O O . ASP C 1 327 ? 113.38100 130.20233 80.21400 1.000 64.14573 390 ASP G O 1
ATOM 8377 N N . TYR C 1 328 ? 111.42600 130.65833 81.24700 1.000 52.95421 391 TYR G N 1
ATOM 8378 C CA . TYR C 1 328 ? 111.07100 129.25933 81.45600 1.000 52.95421 391 TYR G CA 1
ATOM 8379 C C . TYR C 1 328 ? 110.61900 128.58933 80.16100 1.000 52.95421 391 TYR G C 1
ATOM 8380 O O . TYR C 1 328 ? 110.93000 127.41633 79.92500 1.000 52.95421 391 TYR G O 1
ATOM 8389 N N . ASP C 1 329 ? 109.88500 129.31733 79.31600 1.000 53.47878 392 ASP G N 1
ATOM 8390 C CA . ASP C 1 329 ? 109.33500 128.72333 78.10000 1.000 53.47878 392 ASP G CA 1
ATOM 8391 C C . ASP C 1 329 ? 110.43700 128.26633 77.15100 1.000 53.47878 392 ASP G C 1
ATOM 8392 O O . ASP C 1 329 ? 110.36600 127.16633 76.58800 1.000 53.47878 392 ASP G O 1
ATOM 8397 N N . SER C 1 330 ? 111.46700 129.09433 76.96100 1.000 56.66731 393 SER G N 1
ATOM 8398 C CA . SER C 1 330 ? 112.55600 128.71233 76.06800 1.000 56.66731 393 SER G CA 1
ATOM 8399 C C . SER C 1 330 ? 113.35100 127.54333 76.63300 1.000 56.66731 393 SER G C 1
ATOM 8400 O O . SER C 1 330 ? 113.83100 126.69333 75.87800 1.000 56.66731 393 SER G O 1
ATOM 8403 N N . ARG C 1 331 ? 113.50900 127.48433 77.95800 1.000 53.29966 394 ARG G N 1
ATOM 8404 C CA . ARG C 1 331 ? 114.18800 126.34233 78.56300 1.000 53.29966 394 ARG G CA 1
ATOM 8405 C C . ARG C 1 331 ? 113.39300 125.05833 78.35900 1.000 53.29966 394 ARG G C 1
ATOM 8406 O O . ARG C 1 331 ? 113.97100 124.00433 78.06400 1.000 53.29966 394 ARG G O 1
ATOM 8414 N N . PHE C 1 332 ? 112.06800 125.12733 78.50500 1.000 43.17553 395 PHE G N 1
ATOM 8415 C CA . PHE C 1 332 ? 111.23300 123.96333 78.22000 1.000 43.17553 395 PHE G CA 1
ATOM 8416 C C . PHE C 1 332 ? 111.36000 123.54633 76.76100 1.000 43.17553 395 PHE G C 1
ATOM 8417 O O . PHE C 1 332 ? 111.44300 122.35033 76.45200 1.000 43.17553 395 PHE G O 1
ATOM 8425 N N . LEU C 1 333 ? 111.38300 124.52233 75.85000 1.000 48.37608 396 LEU G N 1
ATOM 8426 C CA . LEU C 1 333 ? 111.52500 124.20933 74.43200 1.000 48.37608 396 LEU G CA 1
ATOM 8427 C C . LEU C 1 333 ? 112.87000 123.55533 74.13500 1.000 48.37608 396 LEU G C 1
ATOM 8428 O O . LEU C 1 333 ? 112.94300 122.59933 73.35500 1.000 48.37608 396 LEU G O 1
ATOM 8433 N N . ARG C 1 334 ? 113.94600 124.05533 74.74800 1.000 50.85955 397 ARG G N 1
ATOM 8434 C CA . ARG C 1 334 ? 115.26000 123.44833 74.54900 1.000 50.85955 397 ARG G CA 1
ATOM 8435 C C . ARG C 1 334 ? 115.32100 122.03833 75.11900 1.000 50.85955 397 ARG G C 1
ATOM 8436 O O . ARG C 1 334 ? 115.94800 121.15533 74.52700 1.000 50.85955 397 ARG G O 1
ATOM 8444 N N . CYS C 1 335 ? 114.69900 121.80933 76.27700 1.000 44.18790 398 CYS G N 1
ATOM 8445 C CA . CYS C 1 335 ? 114.67000 120.45733 76.82700 1.000 44.18790 398 CYS G CA 1
ATOM 8446 C C . CYS C 1 335 ? 113.89600 119.51133 75.91700 1.000 44.18790 398 CYS G C 1
ATOM 8447 O O . CYS C 1 335 ? 114.31600 118.36733 75.69900 1.000 44.18790 398 CYS G O 1
ATOM 8450 N N . VAL C 1 336 ? 112.77000 119.97433 75.36900 1.000 44.62889 399 VAL G N 1
ATOM 8451 C CA . VAL C 1 336 ? 112.01000 119.15433 74.42900 1.000 44.62889 399 VAL G CA 1
ATOM 8452 C C . VAL C 1 336 ? 112.84800 118.85133 73.19500 1.000 44.62889 399 VAL G C 1
ATOM 8453 O O . VAL C 1 336 ? 112.86300 117.71933 72.69800 1.000 44.62889 399 VAL G O 1
ATOM 8457 N N . GLU C 1 337 ? 113.56300 119.85833 72.68700 1.000 46.83072 400 GLU G N 1
ATOM 8458 C CA . GLU C 1 337 ? 114.40200 119.67433 71.50600 1.000 46.83072 400 GLU G CA 1
ATOM 8459 C C . GLU C 1 337 ? 115.52500 118.67733 71.77200 1.000 46.83072 400 GLU G C 1
ATOM 8460 O O . GLU C 1 337 ? 115.80200 117.80733 70.93900 1.000 46.83072 400 GLU G O 1
ATOM 8466 N N . LEU C 1 338 ? 116.17000 118.77633 72.93800 1.000 44.03211 401 LEU G N 1
ATOM 8467 C CA . LEU C 1 338 ? 117.24600 117.85133 73.28400 1.000 44.03211 401 LEU G CA 1
ATOM 8468 C C . LEU C 1 338 ? 116.72600 116.42633 73.42300 1.000 44.03211 401 LEU G C 1
ATOM 8469 O O . LEU C 1 338 ? 117.34600 115.47733 72.93000 1.000 44.03211 401 LEU G O 1
ATOM 8474 N N . VAL C 1 339 ? 115.58800 116.25433 74.10000 1.000 44.44732 402 VAL G N 1
ATOM 8475 C CA . VAL C 1 339 ? 115.01700 114.91833 74.25800 1.000 44.44732 402 VAL G CA 1
ATOM 8476 C C . VAL C 1 339 ? 114.62400 114.34533 72.90200 1.000 44.44732 402 VAL G C 1
ATOM 8477 O O . VAL C 1 339 ? 114.84800 113.16133 72.62400 1.000 44.44732 402 VAL G O 1
ATOM 8481 N N . ARG C 1 340 ? 114.04100 115.17633 72.03400 1.000 49.24516 403 ARG G N 1
ATOM 8482 C CA . ARG C 1 340 ? 113.62100 114.70833 70.71900 1.000 49.24516 403 ARG G CA 1
ATOM 8483 C C . ARG C 1 340 ? 114.81700 114.30833 69.86100 1.000 49.24516 403 ARG G C 1
ATOM 8484 O O . ARG C 1 340 ? 114.75600 113.31033 69.13300 1.000 49.24516 403 ARG G O 1
ATOM 8492 N N . GLU C 1 341 ? 115.91000 115.07533 69.92200 1.000 49.74555 404 GLU G N 1
ATOM 8493 C CA . GLU C 1 341 ? 117.12000 114.68133 69.20400 1.000 49.74555 404 GLU G CA 1
ATOM 8494 C C . GLU C 1 341 ? 117.70100 113.39133 69.76600 1.000 49.74555 404 GLU G C 1
ATOM 8495 O O . GLU C 1 341 ? 118.13800 112.51833 69.00700 1.000 49.74555 404 GLU G O 1
ATOM 8501 N N . MET C 1 342 ? 117.71900 113.25333 71.09400 1.000 48.78551 405 MET G N 1
ATOM 8502 C CA . MET C 1 342 ? 118.22200 112.03733 71.72100 1.000 48.78551 405 MET G CA 1
ATOM 8503 C C . MET C 1 342 ? 117.35600 110.82733 71.39300 1.000 48.78551 405 MET G C 1
ATOM 8504 O O . MET C 1 342 ? 117.85500 109.69733 71.42500 1.000 48.78551 405 MET G O 1
ATOM 8509 N N . MET C 1 343 ? 116.07800 111.03833 71.06700 1.000 55.77690 406 MET G N 1
ATOM 8510 C CA . MET C 1 343 ? 115.26300 109.94933 70.53600 1.000 55.77690 406 MET G CA 1
ATOM 8511 C C . MET C 1 343 ? 115.85100 109.41433 69.23600 1.000 55.77690 406 MET G C 1
ATOM 8512 O O . MET C 1 343 ? 115.85500 108.20133 68.99900 1.000 55.77690 406 MET G O 1
ATOM 8517 N N . GLY C 1 344 ? 116.34100 110.30833 68.37700 1.000 66.77441 407 GLY G N 1
ATOM 8518 C CA . GLY C 1 344 ? 117.01800 109.92433 67.15800 1.000 66.77441 407 GLY G CA 1
ATOM 8519 C C . GLY C 1 344 ? 116.12800 109.66933 65.96300 1.000 66.77441 407 GLY G C 1
ATOM 8520 O O . GLY C 1 344 ? 116.64800 109.36933 64.88000 1.000 66.77441 407 GLY G O 1
ATOM 8521 N N . GLU C 1 345 ? 114.81100 109.77733 66.11300 1.000 76.43147 408 GLU G N 1
ATOM 8522 C CA . GLU C 1 345 ? 113.86700 109.50533 65.03400 1.000 76.43147 408 GLU G CA 1
ATOM 8523 C C . GLU C 1 345 ? 113.14700 110.79833 64.67000 1.000 76.43147 408 GLU G C 1
ATOM 8524 O O . GLU C 1 345 ? 112.39100 111.34333 65.48100 1.000 76.43147 408 GLU G O 1
ATOM 8530 N N . GLN C 1 346 ? 113.38400 111.28433 63.45500 1.000 91.86075 409 GLN G N 1
ATOM 8531 C CA . GLN C 1 346 ? 112.67600 112.43433 62.92000 1.000 91.86075 409 GLN G CA 1
ATOM 8532 C C . GLN C 1 346 ? 111.53200 111.96233 62.02600 1.000 91.86075 409 GLN G C 1
ATOM 8533 O O . GLN C 1 346 ? 111.51500 110.83133 61.53300 1.000 91.86075 409 GLN G O 1
ATOM 8539 N N . ARG C 1 347 ? 110.56400 112.84633 61.81100 1.000 100.81137 410 ARG G N 1
ATOM 8540 C CA . ARG C 1 347 ? 109.41600 112.52633 60.97000 1.000 100.81137 410 ARG G CA 1
ATOM 8541 C C . ARG C 1 347 ? 109.02800 113.70533 60.08500 1.000 100.81137 410 ARG G C 1
ATOM 8542 O O . ARG C 1 347 ? 108.96200 113.57933 58.86300 1.000 100.81137 410 ARG G O 1
ATOM 8551 N N . LYS D 1 1 ? 99.72500 140.07733 86.63800 1.000 70.86815 64 LYS J N 1
ATOM 8552 C CA . LYS D 1 1 ? 98.42400 139.48933 86.34400 1.000 70.86815 64 LYS J CA 1
ATOM 8553 C C . LYS D 1 1 ? 98.58100 138.41633 85.27000 1.000 70.86815 64 LYS J C 1
ATOM 8554 O O . LYS D 1 1 ? 98.78700 137.24433 85.58500 1.000 70.86815 64 LYS J O 1
ATOM 8560 N N . THR D 1 2 ? 98.48600 138.83033 84.00300 1.000 65.72628 65 THR J N 1
ATOM 8561 C CA . THR D 1 2 ? 98.75600 137.97233 82.84800 1.000 65.72628 65 THR J CA 1
ATOM 8562 C C . THR D 1 2 ? 97.89300 136.70533 82.89200 1.000 65.72628 65 THR J C 1
ATOM 8563 O O . THR D 1 2 ? 98.37600 135.58433 83.06100 1.000 65.72628 65 THR J O 1
ATOM 8567 N N . ILE D 1 3 ? 96.58800 136.92333 82.77100 1.000 62.12597 66 ILE J N 1
ATOM 8568 C CA . ILE D 1 3 ? 95.62800 135.82633 82.79800 1.000 62.12597 66 ILE J CA 1
ATOM 8569 C C . ILE D 1 3 ? 95.47900 135.24833 81.39600 1.000 62.12597 66 ILE J C 1
ATOM 8570 O O . ILE D 1 3 ? 95.30900 135.98833 80.41800 1.000 62.12597 66 ILE J O 1
ATOM 8575 N N . GLY D 1 4 ? 95.54300 133.92933 81.29600 1.000 54.01580 67 GLY J N 1
ATOM 8576 C CA . GLY D 1 4 ? 95.39900 133.23533 80.02400 1.000 54.01580 67 GLY J CA 1
ATOM 8577 C C . GLY D 1 4 ? 94.21800 132.28633 80.05500 1.000 54.01580 67 GLY J C 1
ATOM 8578 O O . GLY D 1 4 ? 93.98700 131.60433 81.05400 1.000 54.01580 67 GLY J O 1
ATOM 8579 N N . VAL D 1 5 ? 93.47800 132.24333 78.95100 1.000 51.00333 68 VAL J N 1
ATOM 8580 C CA . VAL D 1 5 ? 92.25200 131.46033 78.85000 1.000 51.00333 68 VAL J CA 1
ATOM 8581 C C . VAL D 1 5 ? 92.37300 130.50633 77.67100 1.000 51.00333 68 VAL J C 1
ATOM 8582 O O . VAL D 1 5 ? 92.80500 130.90433 76.58200 1.000 51.00333 68 VAL J O 1
ATOM 8586 N N . VAL D 1 6 ? 91.99400 129.25033 77.89200 1.000 46.12731 69 VAL J N 1
ATOM 8587 C CA . VAL D 1 6 ? 91.97700 128.22133 76.86100 1.000 46.12731 69 VAL J CA 1
ATOM 8588 C C . VAL D 1 6 ? 90.55700 127.68533 76.75600 1.000 46.12731 69 VAL J C 1
ATOM 8589 O O . VAL D 1 6 ? 89.93600 127.35933 77.77400 1.000 46.12731 69 VAL J O 1
ATOM 8593 N N . PHE D 1 7 ? 90.04300 127.60233 75.53300 1.000 46.00866 70 PHE J N 1
ATOM 8594 C CA . PHE D 1 7 ? 88.71700 127.06533 75.27200 1.000 46.00866 70 PHE J CA 1
ATOM 8595 C C . PHE D 1 7 ? 88.82700 125.71933 74.57100 1.000 46.00866 70 PHE J C 1
ATOM 8596 O O . PHE D 1 7 ? 89.76600 125.46933 73.81200 1.000 46.00866 70 PHE J O 1
ATOM 8604 N N . GLY D 1 8 ? 87.85500 124.85333 74.83200 1.000 42.11888 71 GLY J N 1
ATOM 8605 C CA . GLY D 1 8 ? 87.81000 123.56933 74.16800 1.000 42.11888 71 GLY J CA 1
ATOM 8606 C C . GLY D 1 8 ? 86.86300 122.58933 74.82300 1.000 42.11888 71 GLY J C 1
ATOM 8607 O O . GLY D 1 8 ? 86.64300 122.64833 76.03500 1.000 42.11888 71 GLY J O 1
ATOM 8608 N N . LYS D 1 9 ? 86.28500 121.68833 74.03100 1.000 43.19041 72 LYS J N 1
ATOM 8609 C CA . LYS D 1 9 ? 85.43600 120.65233 74.60100 1.000 43.19041 72 LYS J CA 1
ATOM 8610 C C . LYS D 1 9 ? 86.24100 119.50333 75.19300 1.000 43.19041 72 LYS J C 1
ATOM 8611 O O . LYS D 1 9 ? 85.70900 118.76933 76.03300 1.000 43.19041 72 LYS J O 1
ATOM 8617 N N . PHE D 1 10 ? 87.50100 119.34433 74.78200 1.000 36.45178 73 PHE J N 1
ATOM 8618 C CA . PHE D 1 10 ? 88.42600 118.36333 75.35700 1.000 36.45178 73 PHE J CA 1
ATOM 8619 C C . PHE D 1 10 ? 87.77700 116.98833 75.47000 1.000 36.45178 73 PHE J C 1
ATOM 8620 O O . PHE D 1 10 ? 87.82600 116.33233 76.51200 1.000 36.45178 73 PHE J O 1
ATOM 8628 N N . TYR D 1 11 ? 87.16100 116.54833 74.37800 1.000 41.16374 74 TYR J N 1
ATOM 8629 C CA . TYR D 1 11 ? 86.28700 115.37833 74.39100 1.000 41.16374 74 TYR J CA 1
ATOM 8630 C C . TYR D 1 11 ? 86.73600 114.41033 73.30400 1.000 41.16374 74 TYR J C 1
ATOM 8631 O O . TYR D 1 11 ? 86.20400 114.42533 72.18600 1.000 41.16374 74 TYR J O 1
ATOM 8640 N N . PRO D 1 12 ? 87.72800 113.55133 73.59100 1.000 36.28226 75 PRO J N 1
ATOM 8641 C CA . PRO D 1 12 ? 88.50700 113.45833 74.83000 1.000 36.28226 75 PRO J CA 1
ATOM 8642 C C . PRO D 1 12 ? 89.75100 114.34533 74.84900 1.000 36.28226 75 PRO J C 1
ATOM 8643 O O . PRO D 1 12 ? 90.16400 114.86833 73.81600 1.000 36.28226 75 PRO J O 1
ATOM 8647 N N . LEU D 1 13 ? 90.33800 114.49933 76.03300 1.000 31.21464 76 LEU J N 1
ATOM 8648 C CA . LEU D 1 13 ? 91.59200 115.22233 76.19000 1.000 31.21464 76 LEU J CA 1
ATOM 8649 C C . LEU D 1 13 ? 92.75700 114.33833 75.75600 1.000 31.21464 76 LEU J C 1
ATOM 8650 O O . LEU D 1 13 ? 92.83600 113.17133 76.15000 1.000 31.21464 76 LEU J O 1
ATOM 8655 N N . HIS D 1 14 ? 93.65700 114.88833 74.94100 1.000 33.34013 77 HIS J N 1
ATOM 8656 C CA . HIS D 1 14 ? 94.82700 114.15133 74.47500 1.000 33.34013 77 HIS J CA 1
ATOM 8657 C C . HIS D 1 14 ? 96.07900 115.00433 74.65900 1.000 33.34013 77 HIS J C 1
ATOM 8658 O O . HIS D 1 14 ? 96.02000 116.14633 75.12200 1.000 33.34013 77 HIS J O 1
ATOM 8665 N N . THR D 1 15 ? 97.22700 114.42833 74.28700 1.000 32.40971 78 THR J N 1
ATOM 8666 C CA . THR D 1 15 ? 98.51700 115.05033 74.57000 1.000 32.40971 78 THR J CA 1
ATOM 8667 C C . THR D 1 15 ? 98.75600 116.32033 73.76600 1.000 32.40971 78 THR J C 1
ATOM 8668 O O . THR D 1 15 ? 99.60400 117.12533 74.15700 1.000 32.40971 78 THR J O 1
ATOM 8672 N N . GLY D 1 16 ? 98.04700 116.51933 72.65500 1.000 32.71028 79 GLY J N 1
ATOM 8673 C CA . GLY D 1 16 ? 98.12200 117.80033 71.97200 1.000 32.71028 79 GLY J CA 1
ATOM 8674 C C . GLY D 1 16 ? 97.53500 118.92333 72.80300 1.000 32.71028 79 GLY J C 1
ATOM 8675 O O . GLY D 1 16 ? 98.11200 120.01133 72.89400 1.000 32.71028 79 GLY J O 1
ATOM 8676 N N . HIS D 1 17 ? 96.39000 118.66633 73.44000 1.000 35.09011 80 HIS J N 1
ATOM 8677 C CA . HIS D 1 17 ? 95.82100 119.63433 74.37100 1.000 35.09011 80 HIS J CA 1
ATOM 8678 C C . HIS D 1 17 ? 96.75400 119.87333 75.55100 1.000 35.09011 80 HIS J C 1
ATOM 8679 O O . HIS D 1 17 ? 96.89600 121.00833 76.01700 1.000 35.09011 80 HIS J O 1
ATOM 8686 N N . ILE D 1 18 ? 97.38300 118.81033 76.06100 1.000 31.12769 81 ILE J N 1
ATOM 8687 C CA . ILE D 1 18 ? 98.31000 118.95933 77.18100 1.000 31.12769 81 ILE J CA 1
ATOM 8688 C C . ILE D 1 18 ? 99.50000 119.81933 76.77900 1.000 31.12769 81 ILE J C 1
ATOM 8689 O O . ILE D 1 18 ? 99.93400 120.69733 77.53500 1.000 31.12769 81 ILE J O 1
ATOM 8694 N N . TYR D 1 19 ? 100.05500 119.57433 75.59000 1.000 33.56737 82 TYR J N 1
ATOM 8695 C CA . TYR D 1 19 ? 101.16500 120.38533 75.10600 1.000 33.56737 82 TYR J CA 1
ATOM 8696 C C . TYR D 1 19 ? 100.74900 121.84033 74.94600 1.000 33.56737 82 TYR J C 1
ATOM 8697 O O . TYR D 1 19 ? 101.49400 122.74833 75.32900 1.000 33.56737 82 TYR J O 1
ATOM 8706 N N . LEU D 1 20 ? 99.55300 122.08033 74.40000 1.000 34.64444 83 LEU J N 1
ATOM 8707 C CA . LEU D 1 20 ? 99.04000 123.44433 74.29600 1.000 34.64444 83 LEU J CA 1
ATOM 8708 C C . LEU D 1 20 ? 98.95600 124.11433 75.66300 1.000 34.64444 83 LEU J C 1
ATOM 8709 O O . LEU D 1 20 ? 99.45700 125.22933 75.85900 1.000 34.64444 83 LEU J O 1
ATOM 8714 N N . ILE D 1 21 ? 98.32900 123.43833 76.62400 1.000 34.92112 84 ILE J N 1
ATOM 8715 C CA . ILE D 1 21 ? 98.07000 124.04633 77.92400 1.000 34.92112 84 ILE J CA 1
ATOM 8716 C C . ILE D 1 21 ? 99.37000 124.28233 78.68200 1.000 34.92112 84 ILE J C 1
ATOM 8717 O O . ILE D 1 21 ? 99.52700 125.30433 79.35500 1.000 34.92112 84 ILE J O 1
ATOM 8722 N N . GLN D 1 22 ? 100.32900 123.36133 78.57700 1.000 33.99745 85 GLN J N 1
ATOM 8723 C CA . GLN D 1 22 ? 101.58500 123.53433 79.29500 1.000 33.99745 85 GLN J CA 1
ATOM 8724 C C . GLN D 1 22 ? 102.57700 124.43133 78.56600 1.000 33.99745 85 GLN J C 1
ATOM 8725 O O . GLN D 1 22 ? 103.54800 124.87933 79.18200 1.000 33.99745 85 GLN J O 1
ATOM 8731 N N . ARG D 1 23 ? 102.36700 124.70233 77.27700 1.000 40.31909 86 ARG J N 1
ATOM 8732 C CA . ARG D 1 23 ? 103.08800 125.79633 76.64400 1.000 40.31909 86 ARG J CA 1
ATOM 8733 C C . ARG D 1 23 ? 102.48500 127.14133 77.01600 1.000 40.31909 86 ARG J C 1
ATOM 8734 O O . ARG D 1 23 ? 103.20800 128.13933 77.10200 1.000 40.31909 86 ARG J O 1
ATOM 8742 N N . ALA D 1 24 ? 101.17000 127.18633 77.23500 1.000 44.70200 87 ALA J N 1
ATOM 8743 C CA . ALA D 1 24 ? 100.52100 128.43733 77.60900 1.000 44.70200 87 ALA J CA 1
ATOM 8744 C C . ALA D 1 24 ? 100.74600 128.78433 79.07800 1.000 44.70200 87 ALA J C 1
ATOM 8745 O O . ALA D 1 24 ? 100.86800 129.96433 79.42400 1.000 44.70200 87 ALA J O 1
ATOM 8747 N N . CYS D 1 25 ? 100.80300 127.77733 79.95400 1.000 45.65888 88 CYS J N 1
ATOM 8748 C CA . CYS D 1 25 ? 100.84500 128.04133 81.38900 1.000 45.65888 88 CYS J CA 1
ATOM 8749 C C . CYS D 1 25 ? 102.20500 128.55433 81.83800 1.000 45.65888 88 CYS J C 1
ATOM 8750 O O . CYS D 1 25 ? 102.29000 129.29233 82.82500 1.000 45.65888 88 CYS J O 1
ATOM 8753 N N . SER D 1 26 ? 103.27700 128.17533 81.14100 1.000 46.54764 89 SER J N 1
ATOM 8754 C CA . SER D 1 26 ? 104.58700 128.72333 81.46500 1.000 46.54764 89 SER J CA 1
ATOM 8755 C C . SER D 1 26 ? 104.70000 130.19333 81.08600 1.000 46.54764 89 SER J C 1
ATOM 8756 O O . SER D 1 26 ? 105.58600 130.88633 81.59600 1.000 46.54764 89 SER J O 1
ATOM 8759 N N . GLN D 1 27 ? 103.82100 130.68133 80.21100 1.000 48.92670 90 GLN J N 1
ATOM 8760 C CA . GLN D 1 27 ? 103.86100 132.05833 79.74400 1.000 48.92670 90 GLN J CA 1
ATOM 8761 C C . GLN D 1 27 ? 102.92100 132.98533 80.50400 1.000 48.92670 90 GLN J C 1
ATOM 8762 O O . GLN D 1 27 ? 102.93300 134.19333 80.24800 1.000 48.92670 90 GLN J O 1
ATOM 8768 N N . VAL D 1 28 ? 102.11100 132.46133 81.42200 1.000 53.09723 91 VAL J N 1
ATOM 8769 C CA . VAL D 1 28 ? 101.15000 133.26633 82.16400 1.000 53.09723 91 VAL J CA 1
ATOM 8770 C C . VAL D 1 28 ? 101.23800 132.91533 83.64200 1.000 53.09723 91 VAL J C 1
ATOM 8771 O O . VAL D 1 28 ? 101.63800 131.80833 84.01600 1.000 53.09723 91 VAL J O 1
ATOM 8775 N N . ASP D 1 29 ? 100.85500 133.87333 84.48800 1.000 58.11011 92 ASP J N 1
ATOM 8776 C CA . ASP D 1 29 ? 100.86300 133.64033 85.92700 1.000 58.11011 92 ASP J CA 1
ATOM 8777 C C . ASP D 1 29 ? 99.69600 132.77133 86.37300 1.000 58.11011 92 ASP J C 1
ATOM 8778 O O . ASP D 1 29 ? 99.79400 132.09433 87.40200 1.000 58.11011 92 ASP J O 1
ATOM 8783 N N . GLU D 1 30 ? 98.59300 132.77833 85.62800 1.000 52.46231 93 GLU J N 1
ATOM 8784 C CA . GLU D 1 30 ? 97.43400 131.95833 85.95700 1.000 52.46231 93 GLU J CA 1
ATOM 8785 C C . GLU D 1 30 ? 96.67200 131.64833 84.67900 1.000 52.46231 93 GLU J C 1
ATOM 8786 O O . GLU D 1 30 ? 96.38100 132.55433 83.89400 1.000 52.46231 93 GLU J O 1
ATOM 8792 N N . LEU D 1 31 ? 96.35300 130.37533 84.47800 1.000 46.94767 94 LEU J N 1
ATOM 8793 C CA . LEU D 1 31 ? 95.63800 129.91733 83.29700 1.000 46.94767 94 LEU J CA 1
ATOM 8794 C C . LEU D 1 31 ? 94.25900 129.40933 83.69400 1.000 46.94767 94 LEU J C 1
ATOM 8795 O O . LEU D 1 31 ? 94.11400 128.70733 84.70000 1.000 46.94767 94 LEU J O 1
ATOM 8800 N N . HIS D 1 32 ? 93.25000 129.77733 82.91000 1.000 47.34997 95 HIS J N 1
ATOM 8801 C CA . HIS D 1 32 ? 91.88000 129.33733 83.13100 1.000 47.34997 95 HIS J CA 1
ATOM 8802 C C . HIS D 1 32 ? 91.42900 128.49033 81.95100 1.000 47.34997 95 HIS J C 1
ATOM 8803 O O . HIS D 1 32 ? 91.61200 128.88133 80.79400 1.000 47.34997 95 HIS J O 1
ATOM 8810 N N . ILE D 1 33 ? 90.84600 127.33333 82.24800 1.000 43.28655 96 ILE J N 1
ATOM 8811 C CA . ILE D 1 33 ? 90.27500 126.43833 81.25200 1.000 43.28655 96 ILE J CA 1
ATOM 8812 C C . ILE D 1 33 ? 88.76400 126.46533 81.42700 1.000 43.28655 96 ILE J C 1
ATOM 8813 O O . ILE D 1 33 ? 88.26800 126.40333 82.55700 1.000 43.28655 96 ILE J O 1
ATOM 8818 N N . ILE D 1 34 ? 88.03600 126.58633 80.32100 1.000 43.57573 97 ILE J N 1
ATOM 8819 C CA . ILE D 1 34 ? 86.57900 126.59233 80.34700 1.000 43.57573 97 ILE J CA 1
ATOM 8820 C C . ILE D 1 34 ? 86.07900 125.55133 79.36000 1.000 43.57573 97 ILE J C 1
ATOM 8821 O O . ILE D 1 34 ? 86.30500 125.67833 78.15100 1.000 43.57573 97 ILE J O 1
ATOM 8826 N N . MET D 1 35 ? 85.39800 124.53033 79.87200 1.000 46.01216 98 MET J N 1
ATOM 8827 C CA . MET D 1 35 ? 84.82200 123.46933 79.05200 1.000 46.01216 98 MET J CA 1
ATOM 8828 C C . MET D 1 35 ? 83.34000 123.75433 78.83700 1.000 46.01216 98 MET J C 1
ATOM 8829 O O . MET D 1 35 ? 82.56000 123.74833 79.79200 1.000 46.01216 98 MET J O 1
ATOM 8834 N N . GLY D 1 36 ? 82.94700 123.98733 77.58800 1.000 51.57851 99 GLY J N 1
ATOM 8835 C CA . GLY D 1 36 ? 81.54000 124.11933 77.25200 1.000 51.57851 99 GLY J CA 1
ATOM 8836 C C . GLY D 1 36 ? 80.94200 122.76433 76.90800 1.000 51.57851 99 GLY J C 1
ATOM 8837 O O . GLY D 1 36 ? 81.57200 121.94433 76.24400 1.000 51.57851 99 GLY J O 1
ATOM 8838 N N . PHE D 1 37 ? 79.71300 122.53833 77.37100 1.000 56.45128 100 PHE J N 1
ATOM 8839 C CA . PHE D 1 37 ? 79.04600 121.26033 77.15500 1.000 56.45128 100 PHE J CA 1
ATOM 8840 C C . PHE D 1 37 ? 77.61500 121.46833 76.68000 1.000 56.45128 100 PHE J C 1
ATOM 8841 O O . PHE D 1 37 ? 76.95100 122.44033 77.04700 1.000 56.45128 100 PHE J O 1
ATOM 8849 N N . ASP D 1 38 ? 77.15500 120.53233 75.85100 1.000 63.29248 101 ASP J N 1
ATOM 8850 C CA . ASP D 1 38 ? 75.76300 120.43733 75.42900 1.000 63.29248 101 ASP J CA 1
ATOM 8851 C C . ASP D 1 38 ? 75.35800 118.97333 75.49500 1.000 63.29248 101 ASP J C 1
ATOM 8852 O O . ASP D 1 38 ? 76.07500 118.11033 74.98100 1.000 63.29248 101 ASP J O 1
ATOM 8857 N N . ASP D 1 39 ? 74.21200 118.69733 76.11900 1.000 66.08175 102 ASP J N 1
ATOM 8858 C CA . ASP D 1 39 ? 73.85800 117.31933 76.44900 1.000 66.08175 102 ASP J CA 1
ATOM 8859 C C . ASP D 1 39 ? 73.61400 116.48133 75.19800 1.000 66.08175 102 ASP J C 1
ATOM 8860 O O . ASP D 1 39 ? 74.14000 115.36933 75.07400 1.000 66.08175 102 ASP J O 1
ATOM 8865 N N . THR D 1 40 ? 72.81600 116.99633 74.25900 1.000 62.69282 103 THR J N 1
ATOM 8866 C CA . THR D 1 40 ? 72.48000 116.21433 73.07100 1.000 62.69282 103 THR J CA 1
ATOM 8867 C C . THR D 1 40 ? 73.69000 116.02833 72.16500 1.000 62.69282 103 THR J C 1
ATOM 8868 O O . THR D 1 40 ? 73.91800 114.92933 71.64200 1.000 62.69282 103 THR J O 1
ATOM 8872 N N . ARG D 1 41 ? 74.47300 117.09133 71.96100 1.000 59.89163 104 ARG J N 1
ATOM 8873 C CA . ARG D 1 41 ? 75.66700 116.98633 71.12900 1.000 59.89163 104 ARG J CA 1
ATOM 8874 C C . ARG D 1 41 ? 76.66400 115.99533 71.71700 1.000 59.89163 104 ARG J C 1
ATOM 8875 O O . ARG D 1 41 ? 77.22600 115.16433 70.99400 1.000 59.89163 104 ARG J O 1
ATOM 8883 N N . ASP D 1 42 ? 76.88900 116.06233 73.03200 1.000 57.16601 105 ASP J N 1
ATOM 8884 C CA . ASP D 1 42 ? 77.81300 115.13333 73.67200 1.000 57.16601 105 ASP J CA 1
ATOM 8885 C C . ASP D 1 42 ? 77.28500 113.70633 73.62300 1.000 57.16601 105 ASP J C 1
ATOM 8886 O O . ASP D 1 42 ? 78.06100 112.75933 73.45000 1.000 57.16601 105 ASP J O 1
ATOM 8891 N N . ARG D 1 43 ? 75.97100 113.52833 73.77700 1.000 60.38148 106 ARG J N 1
ATOM 8892 C CA . ARG D 1 43 ? 75.39200 112.19233 73.66900 1.000 60.38148 106 ARG J CA 1
ATOM 8893 C C . ARG D 1 43 ? 75.59500 111.61533 72.27300 1.000 60.38148 106 ARG J C 1
ATOM 8894 O O . ARG D 1 43 ? 75.96000 110.44233 72.12300 1.000 60.38148 106 ARG J O 1
ATOM 8902 N N . ALA D 1 44 ? 75.37400 112.42933 71.23800 1.000 58.77484 107 ALA J N 1
ATOM 8903 C CA . ALA D 1 44 ? 75.60400 111.96733 69.87300 1.000 58.77484 107 ALA J CA 1
ATOM 8904 C C . ALA D 1 44 ? 77.07400 111.63933 69.64000 1.000 58.77484 107 ALA J C 1
ATOM 8905 O O . ALA D 1 44 ? 77.40200 110.63233 68.99900 1.000 58.77484 107 ALA J O 1
ATOM 8907 N N . LEU D 1 45 ? 77.97500 112.48433 70.15200 1.000 55.06893 108 LEU J N 1
ATOM 8908 C CA . LEU D 1 45 ? 79.40400 112.23233 69.99600 1.000 55.06893 108 LEU J CA 1
ATOM 8909 C C . LEU D 1 45 ? 79.81000 110.92733 70.66700 1.000 55.06893 108 LEU J C 1
ATOM 8910 O O . LEU D 1 45 ? 80.59300 110.15133 70.10800 1.000 55.06893 108 LEU J O 1
ATOM 8915 N N . PHE D 1 46 ? 79.29000 110.66833 71.86900 1.000 53.84363 109 PHE J N 1
ATOM 8916 C CA . PHE D 1 46 ? 79.56400 109.39833 72.53400 1.000 53.84363 109 PHE J CA 1
ATOM 8917 C C . PHE D 1 46 ? 78.99800 108.22933 71.74000 1.000 53.84363 109 PHE J C 1
ATOM 8918 O O . PHE D 1 46 ? 79.62500 107.16733 71.65100 1.000 53.84363 109 PHE J O 1
ATOM 8926 N N . GLU D 1 47 ? 77.80400 108.40333 71.16800 1.000 61.31527 110 GLU J N 1
ATOM 8927 C CA . GLU D 1 47 ? 77.18800 107.33133 70.39300 1.000 61.31527 110 GLU J CA 1
ATOM 8928 C C . GLU D 1 47 ? 78.02500 106.97833 69.17000 1.000 61.31527 110 GLU J C 1
ATOM 8929 O O . GLU D 1 47 ? 78.20800 105.79733 68.85300 1.000 61.31527 110 GLU J O 1
ATOM 8935 N N . ASP D 1 48 ? 78.54600 107.98733 68.47200 1.000 62.24379 111 ASP J N 1
ATOM 8936 C CA . ASP D 1 48 ? 79.31500 107.74133 67.25900 1.000 62.24379 111 ASP J CA 1
ATOM 8937 C C . ASP D 1 48 ? 80.75700 107.32733 67.53000 1.000 62.24379 111 ASP J C 1
ATOM 8938 O O . ASP D 1 48 ? 81.44600 106.91033 66.59300 1.000 62.24379 111 ASP J O 1
ATOM 8943 N N . SER D 1 49 ? 81.22700 107.42233 68.77200 1.000 53.03499 112 SER J N 1
ATOM 8944 C CA . SER D 1 49 ? 82.61000 107.11733 69.10600 1.000 53.03499 112 SER J CA 1
ATOM 8945 C C . SER D 1 49 ? 82.74300 105.65033 69.51800 1.000 53.03499 112 SER J C 1
ATOM 8946 O O . SER D 1 49 ? 81.81800 104.84933 69.36800 1.000 53.03499 112 SER J O 1
ATOM 8949 N N . ALA D 1 50 ? 83.91400 105.28533 70.04600 1.000 43.03973 113 ALA J N 1
ATOM 8950 C CA . ALA D 1 50 ? 84.18600 103.92433 70.49600 1.000 43.03973 113 ALA J CA 1
ATOM 8951 C C . ALA D 1 50 ? 84.53200 103.86833 71.98000 1.000 43.03973 113 ALA J C 1
ATOM 8952 O O . ALA D 1 50 ? 85.18800 102.92233 72.42500 1.000 43.03973 113 ALA J O 1
ATOM 8954 N N . MET D 1 51 ? 84.10500 104.86433 72.75300 1.000 43.33714 114 MET J N 1
ATOM 8955 C CA . MET D 1 51 ? 84.37100 104.87633 74.18300 1.000 43.33714 114 MET J CA 1
ATOM 8956 C C . MET D 1 51 ? 83.58600 103.77633 74.89100 1.000 43.33714 114 MET J C 1
ATOM 8957 O O . MET D 1 51 ? 82.46000 103.44133 74.51500 1.000 43.33714 114 MET J O 1
ATOM 8962 N N . SER D 1 52 ? 84.19900 103.21233 75.93400 1.000 43.73287 115 SER J N 1
ATOM 8963 C CA . SER D 1 52 ? 83.53600 102.16133 76.70000 1.000 43.73287 115 SER J CA 1
ATOM 8964 C C . SER D 1 52 ? 82.43500 102.72733 77.58800 1.000 43.73287 115 SER J C 1
ATOM 8965 O O . SER D 1 52 ? 81.37000 102.11533 77.73000 1.000 43.73287 115 SER J O 1
ATOM 8968 N N . GLN D 1 53 ? 82.67000 103.88733 78.19400 1.000 45.87330 116 GLN J N 1
ATOM 8969 C CA . GLN D 1 53 ? 81.72100 104.49533 79.11300 1.000 45.87330 116 GLN J CA 1
ATOM 8970 C C . GLN D 1 53 ? 81.49000 105.94733 78.72500 1.000 45.87330 116 GLN J C 1
ATOM 8971 O O . GLN D 1 53 ? 82.37400 106.60633 78.17200 1.000 45.87330 116 GLN J O 1
ATOM 8977 N N . GLN D 1 54 ? 80.29100 106.44433 79.02600 1.000 48.65357 117 GLN J N 1
ATOM 8978 C CA . GLN D 1 54 ? 79.93500 107.81733 78.69200 1.000 48.65357 117 GLN J CA 1
ATOM 8979 C C . GLN D 1 54 ? 80.37800 108.75433 79.80600 1.000 48.65357 117 GLN J C 1
ATOM 8980 O O . GLN D 1 54 ? 79.93700 108.58833 80.95100 1.000 48.65357 117 GLN J O 1
ATOM 8986 N N . PRO D 1 55 ? 81.23800 109.73033 79.53100 1.000 41.95686 118 PRO J N 1
ATOM 8987 C CA . PRO D 1 55 ? 81.62500 110.68133 80.57600 1.000 41.95686 118 PRO J CA 1
ATOM 8988 C C . PRO D 1 55 ? 80.49900 111.64433 80.90600 1.000 41.95686 118 PRO J C 1
ATOM 8989 O O . PRO D 1 55 ? 79.64300 111.95133 80.07400 1.000 41.95686 118 PRO J O 1
ATOM 8993 N N . THR D 1 56 ? 80.51100 112.12033 82.14400 1.000 40.92620 119 THR J N 1
ATOM 8994 C CA . THR D 1 56 ? 79.65400 113.21233 82.57300 1.000 40.92620 119 THR J CA 1
ATOM 8995 C C . THR D 1 56 ? 80.49100 114.47633 82.72700 1.000 40.92620 119 THR J C 1
ATOM 8996 O O . THR D 1 56 ? 81.71900 114.44933 82.64400 1.000 40.92620 119 THR J O 1
ATOM 9000 N N . VAL D 1 57 ? 79.80700 115.60033 82.93500 1.000 41.93260 120 VAL J N 1
ATOM 9001 C CA . VAL D 1 57 ? 80.51600 116.85733 83.17300 1.000 41.93260 120 VAL J CA 1
ATOM 9002 C C . VAL D 1 57 ? 81.47900 116.74633 84.35100 1.000 41.93260 120 VAL J C 1
ATOM 9003 O O . VAL D 1 57 ? 82.64200 117.16133 84.21000 1.000 41.93260 120 VAL J O 1
ATOM 9007 N N . PRO D 1 58 ? 81.08900 116.19833 85.51200 1.000 40.93102 121 PRO J N 1
ATOM 9008 C CA . PRO D 1 58 ? 82.08400 115.99233 86.57700 1.000 40.93102 121 PRO J CA 1
ATOM 9009 C C . PRO D 1 58 ? 83.22400 115.07033 86.18100 1.000 40.93102 121 PRO J C 1
ATOM 9010 O O . PRO D 1 58 ? 84.34900 115.27133 86.64500 1.000 40.93102 121 PRO J O 1
ATOM 9014 N N . ASP D 1 59 ? 82.97800 114.07033 85.33200 1.000 38.10219 122 ASP J N 1
ATOM 9015 C CA . ASP D 1 59 ? 84.04600 113.14933 84.94700 1.000 38.10219 122 ASP J CA 1
ATOM 9016 C C . ASP D 1 59 ? 85.11900 113.84533 84.11500 1.000 38.10219 122 ASP J C 1
ATOM 9017 O O . ASP D 1 59 ? 86.31900 113.65433 84.34500 1.000 38.10219 122 ASP J O 1
ATOM 9022 N N . ARG D 1 60 ? 84.71300 114.65333 83.13800 1.000 36.03899 123 ARG J N 1
ATOM 9023 C CA . ARG D 1 60 ? 85.69300 115.37933 82.34100 1.000 36.03899 123 ARG J CA 1
ATOM 9024 C C . ARG D 1 60 ? 86.35100 116.49233 83.14900 1.000 36.03899 123 ARG J C 1
ATOM 9025 O O . ARG D 1 60 ? 87.54200 116.79133 82.95500 1.000 36.03899 123 ARG J O 1
ATOM 9033 N N . LEU D 1 61 ? 85.59700 117.10833 84.06500 1.000 35.94799 124 LEU J N 1
ATOM 9034 C CA . LEU D 1 61 ? 86.21500 118.00033 85.03600 1.000 35.94799 124 LEU J CA 1
ATOM 9035 C C . LEU D 1 61 ? 87.30600 117.27733 85.81400 1.000 35.94799 124 LEU J C 1
ATOM 9036 O O . LEU D 1 61 ? 88.37200 117.84333 86.07500 1.000 35.94799 124 LEU J O 1
ATOM 9041 N N . ARG D 1 62 ? 87.05800 116.01933 86.18300 1.000 34.55804 125 ARG J N 1
ATOM 9042 C CA . ARG D 1 62 ? 88.05800 115.22933 86.89300 1.000 34.55804 125 ARG J CA 1
ATOM 9043 C C . ARG D 1 62 ? 89.27000 114.95133 86.01500 1.000 34.55804 125 ARG J C 1
ATOM 9044 O O . ARG D 1 62 ? 90.40500 114.97433 86.50000 1.000 34.55804 125 ARG J O 1
ATOM 9052 N N . TRP D 1 63 ? 89.04700 114.65833 84.73200 1.000 27.55623 126 TRP J N 1
ATOM 9053 C CA . TRP D 1 63 ? 90.15800 114.53633 83.78700 1.000 27.55623 126 TRP J CA 1
ATOM 9054 C C . TRP D 1 63 ? 91.07300 115.75033 83.87400 1.000 27.55623 126 TRP J C 1
ATOM 9055 O O . TRP D 1 63 ? 92.27300 115.64333 84.16600 1.000 27.55623 126 TRP J O 1
ATOM 9066 N N . LEU D 1 64 ? 90.49700 116.92633 83.62200 1.000 29.07980 127 LEU J N 1
ATOM 9067 C CA . LEU D 1 64 ? 91.29800 118.14433 83.57300 1.000 29.07980 127 LEU J CA 1
ATOM 9068 C C . LEU D 1 64 ? 91.90800 118.48433 84.92800 1.000 29.07980 127 LEU J C 1
ATOM 9069 O O . LEU D 1 64 ? 92.99300 119.07333 84.98700 1.000 29.07980 127 LEU J O 1
ATOM 9074 N N . LEU D 1 65 ? 91.23300 118.13033 86.02400 1.000 30.09690 128 LEU J N 1
ATOM 9075 C CA . LEU D 1 65 ? 91.75100 118.44233 87.35200 1.000 30.09690 128 LEU J CA 1
ATOM 9076 C C . LEU D 1 65 ? 92.90900 117.53233 87.73700 1.000 30.09690 128 LEU J C 1
ATOM 9077 O O . LEU D 1 65 ? 93.88000 117.98733 88.35100 1.000 30.09690 128 LEU J O 1
ATOM 9082 N N . GLN D 1 66 ? 92.82200 116.24833 87.39800 1.000 29.60240 129 GLN J N 1
ATOM 9083 C CA . GLN D 1 66 ? 93.88600 115.31533 87.73700 1.000 29.60240 129 GLN J CA 1
ATOM 9084 C C . GLN D 1 66 ? 95.09400 115.46533 86.82400 1.000 29.60240 129 GLN J C 1
ATOM 9085 O O . GLN D 1 66 ? 96.21100 115.13433 87.23300 1.000 29.60240 129 GLN J O 1
ATOM 9091 N N . THR D 1 67 ? 94.90100 115.94133 85.59000 1.000 31.02688 130 THR J N 1
ATOM 9092 C CA . THR D 1 67 ? 96.04500 116.11433 84.69600 1.000 31.02688 130 THR J CA 1
ATOM 9093 C C . THR D 1 67 ? 97.01500 117.16733 85.22700 1.000 31.02688 130 THR J C 1
ATOM 9094 O O . THR D 1 67 ? 98.23100 116.94933 85.25200 1.000 31.02688 130 THR J O 1
ATOM 9098 N N . PHE D 1 68 ? 96.49600 118.31233 85.66400 1.000 31.91530 131 PHE J N 1
ATOM 9099 C CA . PHE D 1 68 ? 97.31200 119.44333 86.10800 1.000 31.91530 131 PHE J CA 1
ATOM 9100 C C . PHE D 1 68 ? 97.37900 119.54533 87.62500 1.000 31.91530 131 PHE J C 1
ATOM 9101 O O . PHE D 1 68 ? 97.37000 120.64433 88.18400 1.000 31.91530 131 PHE J O 1
ATOM 9109 N N . LYS D 1 69 ? 97.43800 118.40233 88.31200 1.000 27.68129 132 LYS J N 1
ATOM 9110 C CA . LYS D 1 69 ? 97.38700 118.39733 89.77100 1.000 27.68129 132 LYS J CA 1
ATOM 9111 C C . LYS D 1 69 ? 98.57600 119.13233 90.38300 1.000 27.68129 132 LYS J C 1
ATOM 9112 O O . LYS D 1 69 ? 98.41600 119.88433 91.35100 1.000 27.68129 132 LYS J O 1
ATOM 9118 N N . TYR D 1 70 ? 99.77200 118.93633 89.83300 1.000 26.98119 133 TYR J N 1
ATOM 9119 C CA . TYR D 1 70 ? 100.98300 119.53733 90.37700 1.000 26.98119 133 TYR J CA 1
ATOM 9120 C C . TYR D 1 70 ? 101.34800 120.85733 89.70700 1.000 26.98119 133 TYR J C 1
ATOM 9121 O O . TYR D 1 70 ? 102.42700 121.39333 89.97300 1.000 26.98119 133 TYR J O 1
ATOM 9130 N N . GLN D 1 71 ? 100.48300 121.38833 88.84800 1.000 34.08405 134 GLN J N 1
ATOM 9131 C CA . GLN D 1 71 ? 100.63200 122.73333 88.30300 1.000 34.08405 134 GLN J CA 1
ATOM 9132 C C . GLN D 1 71 ? 99.63200 123.63133 89.02200 1.000 34.08405 134 GLN J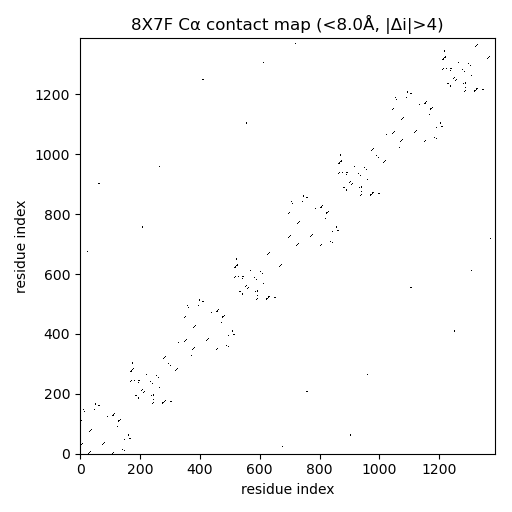 C 1
ATOM 9133 O O . GLN D 1 71 ? 98.41900 123.50333 88.82700 1.000 34.08405 134 GLN J O 1
ATOM 9139 N N . LYS D 1 72 ? 100.14000 124.54333 89.84400 1.000 39.98746 135 LYS J N 1
ATOM 9140 C CA . LYS D 1 72 ? 99.31600 125.26233 90.80500 1.000 39.98746 135 LYS J CA 1
ATOM 9141 C C . LYS D 1 72 ? 98.66400 126.51533 90.23700 1.000 39.98746 135 LYS J C 1
ATOM 9142 O O . LYS D 1 72 ? 97.92900 127.19133 90.96400 1.000 39.98746 135 LYS J O 1
ATOM 9148 N N . ASN D 1 73 ? 98.90200 126.84633 88.96900 1.000 44.93599 136 ASN J N 1
ATOM 9149 C CA . ASN D 1 73 ? 98.36400 128.06333 88.37300 1.000 44.93599 136 ASN J CA 1
ATOM 9150 C C . ASN D 1 73 ? 97.34500 127.77333 87.27400 1.000 44.93599 136 ASN J C 1
ATOM 9151 O O . ASN D 1 73 ? 97.26500 128.50733 86.28700 1.000 44.93599 136 ASN J O 1
ATOM 9156 N N . ILE D 1 74 ? 96.55500 126.71233 87.43000 1.000 42.73890 137 ILE J N 1
ATOM 9157 C CA . ILE D 1 74 ? 95.55200 126.32733 86.44400 1.000 42.73890 137 ILE J CA 1
ATOM 9158 C C . ILE D 1 74 ? 94.21900 126.11133 87.15000 1.000 42.73890 137 ILE J C 1
ATOM 9159 O O . ILE D 1 74 ? 94.13200 125.32333 88.09800 1.000 42.73890 137 ILE J O 1
ATOM 9164 N N . ARG D 1 75 ? 93.18500 126.80733 86.68200 1.000 44.66330 138 ARG J N 1
ATOM 9165 C CA . ARG D 1 75 ? 91.82800 126.68133 87.19300 1.000 44.66330 138 ARG J CA 1
ATOM 9166 C C . ARG D 1 75 ? 90.92600 126.14033 86.09200 1.000 44.66330 138 ARG J C 1
ATOM 9167 O O . ARG D 1 75 ? 91.20900 126.30133 84.90400 1.000 44.66330 138 ARG J O 1
ATOM 9175 N N . ILE D 1 76 ? 89.83300 125.48933 86.49200 1.000 41.00564 139 ILE J N 1
ATOM 9176 C CA . ILE D 1 76 ? 88.96200 124.77133 85.56500 1.000 41.00564 139 ILE J CA 1
ATOM 9177 C C . ILE D 1 76 ? 87.50800 125.12633 85.85400 1.000 41.00564 139 ILE J C 1
ATOM 9178 O O . ILE D 1 76 ? 87.08000 125.11933 87.01400 1.000 41.00564 139 ILE J O 1
ATOM 9183 N N . HIS D 1 77 ? 86.75100 125.42933 84.79700 1.000 44.64881 140 HIS J N 1
ATOM 9184 C CA . HIS D 1 77 ? 85.33900 125.77333 84.89100 1.000 44.64881 140 HIS J CA 1
ATOM 9185 C C . HIS D 1 77 ? 84.55200 125.03333 83.81700 1.000 44.64881 140 HIS J C 1
ATOM 9186 O O . HIS D 1 77 ? 85.09600 124.61533 82.79000 1.000 44.64881 140 HIS J O 1
ATOM 9193 N N . ALA D 1 78 ? 83.25000 124.89533 84.05700 1.000 50.21753 141 ALA J N 1
ATOM 9194 C CA . ALA D 1 78 ? 82.33200 124.26133 83.12200 1.000 50.21753 141 ALA J CA 1
ATOM 9195 C C . ALA D 1 78 ? 81.21000 125.22933 82.77100 1.000 50.21753 141 ALA J C 1
ATOM 9196 O O . ALA D 1 78 ? 80.69900 125.94333 83.63900 1.000 50.21753 141 ALA J O 1
ATOM 9198 N N . PHE D 1 79 ? 80.82600 125.24333 81.49700 1.000 58.42418 142 PHE J N 1
ATOM 9199 C CA . PHE D 1 79 ? 79.87400 126.20633 80.96400 1.000 58.42418 142 PHE J CA 1
ATOM 9200 C C . PHE D 1 79 ? 78.82400 125.47733 80.13800 1.000 58.42418 142 PHE J C 1
ATOM 9201 O O . PHE D 1 79 ? 79.13200 124.49433 79.45700 1.000 58.42418 142 PHE J O 1
ATOM 9209 N N . ASN D 1 80 ? 77.58800 125.96733 80.20100 1.000 61.58088 143 ASN J N 1
ATOM 9210 C CA . ASN D 1 80 ? 76.44600 125.33433 79.55400 1.000 61.58088 143 ASN J CA 1
ATOM 9211 C C . ASN D 1 80 ? 76.01700 126.15533 78.34700 1.000 61.58088 143 ASN J C 1
ATOM 9212 O O . ASN D 1 80 ? 75.89800 127.38133 78.43500 1.000 61.58088 143 ASN J O 1
ATOM 9217 N N . GLU D 1 81 ? 75.77600 125.47533 77.22900 1.000 63.11692 144 GLU J N 1
ATOM 9218 C CA . GLU D 1 81 ? 75.37800 126.10333 75.97300 1.000 63.11692 144 GLU J CA 1
ATOM 9219 C C . GLU D 1 81 ? 74.15100 125.40733 75.39900 1.000 63.11692 144 GLU J C 1
ATOM 9220 O O . GLU D 1 81 ? 74.11400 125.01033 74.23300 1.000 63.11692 144 GLU J O 1
ATOM 9226 N N . GLU D 1 82 ? 73.12800 125.23033 76.23100 1.000 69.87148 145 GLU J N 1
ATOM 9227 C CA . GLU D 1 82 ? 71.88700 124.63033 75.76700 1.000 69.87148 145 GLU J CA 1
ATOM 9228 C C . GLU D 1 82 ? 71.19400 125.53733 74.75600 1.000 69.87148 145 GLU J C 1
ATOM 9229 O O . GLU D 1 82 ? 71.25000 126.76633 74.84800 1.000 69.87148 145 GLU J O 1
ATOM 9235 N N . GLY D 1 83 ? 70.53400 124.91433 73.78500 1.000 77.08839 146 GLY J N 1
ATOM 9236 C CA . GLY D 1 83 ? 69.82300 125.66933 72.76400 1.000 77.08839 146 GLY J CA 1
ATOM 9237 C C . GLY D 1 83 ? 70.72200 126.51933 71.89500 1.000 77.08839 146 GLY J C 1
ATOM 9238 O O . GLY D 1 83 ? 70.39500 127.67933 71.61400 1.000 77.08839 146 GLY J O 1
ATOM 9239 N N . MET D 1 84 ? 71.85300 125.97033 71.46400 1.000 78.30109 147 MET J N 1
ATOM 9240 C CA . MET D 1 84 ? 72.81900 126.68533 70.64100 1.000 78.30109 147 MET J CA 1
ATOM 9241 C C . MET D 1 84 ? 72.99400 125.97233 69.30900 1.000 78.30109 147 MET J C 1
ATOM 9242 O O . MET D 1 84 ? 73.17900 124.75133 69.27300 1.000 78.30109 147 MET J O 1
ATOM 9247 N N . GLU D 1 85 ? 72.93000 126.73333 68.22400 1.000 79.24642 148 GLU J N 1
ATOM 9248 C CA . GLU D 1 85 ? 73.25200 126.18433 66.91500 1.000 79.24642 148 GLU J CA 1
ATOM 9249 C C . GLU D 1 85 ? 74.75000 125.90933 66.85100 1.000 79.24642 148 GLU J C 1
ATOM 9250 O O . GLU D 1 85 ? 75.54500 126.73133 67.32200 1.000 79.24642 148 GLU J O 1
ATOM 9256 N N . PRO D 1 86 ? 75.17600 124.77633 66.29000 1.000 75.58339 149 PRO J N 1
ATOM 9257 C CA . PRO D 1 86 ? 76.59400 124.39533 66.38100 1.000 75.58339 149 PRO J CA 1
ATOM 9258 C C . PRO D 1 86 ? 77.54400 125.30133 65.61000 1.000 75.58339 149 PRO J C 1
ATOM 9259 O O . PRO D 1 86 ? 77.13100 126.24533 64.92900 1.000 75.58339 149 PRO J O 1
ATOM 9263 N N . TYR D 1 87 ? 78.83500 125.00133 65.73300 1.000 76.85915 150 TYR J N 1
ATOM 9264 C CA . TYR D 1 87 ? 79.87800 125.75433 65.05500 1.000 76.85915 150 TYR J CA 1
ATOM 9265 C C . TYR D 1 87 ? 79.79000 125.51833 63.54600 1.000 76.85915 150 TYR J C 1
ATOM 9266 O O . TYR D 1 87 ? 79.44100 124.42033 63.10300 1.000 76.85915 150 TYR J O 1
ATOM 9275 N N . PRO D 1 88 ? 80.10200 126.53433 62.72300 1.000 80.66943 151 PRO J N 1
ATOM 9276 C CA . PRO D 1 88 ? 80.52100 127.89033 63.08500 1.000 80.66943 151 PRO J CA 1
ATOM 9277 C C . PRO D 1 88 ? 79.47100 128.97133 62.83900 1.000 80.66943 151 PRO J C 1
ATOM 9278 O O . PRO D 1 88 ? 79.82800 130.06733 62.40900 1.000 80.66943 151 PRO J O 1
ATOM 9282 N N . HIS D 1 89 ? 78.19900 128.67233 63.09200 1.000 84.21200 152 HIS J N 1
ATOM 9283 C CA . HIS D 1 89 ? 77.14400 129.66333 62.93100 1.000 84.21200 152 HIS J CA 1
ATOM 9284 C C . HIS D 1 89 ? 76.59600 130.17833 64.25400 1.000 84.21200 152 HIS J C 1
ATOM 9285 O O . HIS D 1 89 ? 75.90700 131.20333 64.26300 1.000 84.21200 152 HIS J O 1
ATOM 9292 N N . GLY D 1 90 ? 76.88100 129.50133 65.36300 1.000 81.85983 153 GLY J N 1
ATOM 9293 C CA . GLY D 1 90 ? 76.48500 129.99133 66.66800 1.000 81.85983 153 GLY J CA 1
ATOM 9294 C C . GLY D 1 90 ? 77.57100 130.81333 67.32900 1.000 81.85983 153 GLY J C 1
ATOM 9295 O O . GLY D 1 90 ? 77.87000 130.62233 68.51100 1.000 81.85983 153 GLY J O 1
ATOM 9296 N N . TRP D 1 91 ? 78.16900 131.73333 66.57600 1.000 78.08156 154 TRP J N 1
ATOM 9297 C CA . TRP D 1 91 ? 79.26400 132.55733 67.06900 1.000 78.08156 154 TRP J CA 1
ATOM 9298 C C . TRP D 1 91 ? 78.79800 133.82033 67.78100 1.000 78.08156 154 TRP J C 1
ATOM 9299 O O . TRP D 1 91 ? 79.63500 134.55033 68.31900 1.000 78.08156 154 TRP J O 1
ATOM 9310 N N . ASP D 1 92 ? 77.49400 134.09433 67.80800 1.000 79.00713 155 ASP J N 1
ATOM 9311 C CA . ASP D 1 92 ? 76.97600 135.33433 68.37700 1.000 79.00713 155 ASP J CA 1
ATOM 9312 C C . ASP D 1 92 ? 76.49700 135.15433 69.81400 1.000 79.00713 155 ASP J C 1
ATOM 9313 O O . ASP D 1 92 ? 76.96100 135.85333 70.72000 1.000 79.00713 155 ASP J O 1
ATOM 9318 N N . VAL D 1 93 ? 75.56600 134.22533 70.03800 1.000 75.90748 156 VAL J N 1
ATOM 9319 C CA . VAL D 1 93 ? 75.04400 134.00933 71.38300 1.000 75.90748 156 VAL J CA 1
ATOM 9320 C C . VAL D 1 93 ? 76.09300 133.34433 72.26700 1.000 75.90748 156 VAL J C 1
ATOM 9321 O O . VAL D 1 93 ? 76.12600 133.57133 73.48300 1.000 75.90748 156 VAL J O 1
ATOM 9325 N N . TRP D 1 94 ? 76.96900 132.52533 71.67700 1.000 69.10150 157 TRP J N 1
ATOM 9326 C CA . TRP D 1 94 ? 78.01100 131.85933 72.45400 1.000 69.10150 157 TRP J CA 1
ATOM 9327 C C . TRP D 1 94 ? 78.95100 132.87033 73.09800 1.000 69.10150 157 TRP J C 1
ATOM 9328 O O . TRP D 1 94 ? 79.35200 132.70433 74.25600 1.000 69.10150 157 TRP J O 1
ATOM 9339 N N . SER D 1 95 ? 79.31500 133.92333 72.36300 1.000 74.96504 158 SER J N 1
ATOM 9340 C CA . SER D 1 95 ? 80.18000 134.95233 72.93000 1.000 74.96504 158 SER J CA 1
ATOM 9341 C C . SER D 1 95 ? 79.51000 135.64833 74.10800 1.000 74.96504 158 SER J C 1
ATOM 9342 O O . SER D 1 95 ? 80.15400 135.91333 75.12900 1.000 74.96504 158 SER J O 1
ATOM 9345 N N . ASN D 1 96 ? 78.21400 135.94933 73.98700 1.000 75.11891 159 ASN J N 1
ATOM 9346 C CA . ASN D 1 96 ? 77.49000 136.56833 75.09300 1.000 75.11891 159 ASN J CA 1
ATOM 9347 C C . ASN D 1 96 ? 77.43100 135.64333 76.30300 1.000 75.11891 159 ASN J C 1
ATOM 9348 O O . ASN D 1 96 ? 77.60500 136.08733 77.44500 1.000 75.11891 159 ASN J O 1
ATOM 9353 N N . GLY D 1 97 ? 77.17700 134.35433 76.07100 1.000 70.65164 160 GLY J N 1
ATOM 9354 C CA . GLY D 1 97 ? 77.15500 133.40633 77.17200 1.000 70.65164 160 GLY J CA 1
ATOM 9355 C C . GLY D 1 97 ? 78.49500 133.30333 77.87300 1.000 70.65164 160 GLY J C 1
ATOM 9356 O O . GLY D 1 97 ? 78.56200 133.26433 79.10400 1.000 70.65164 160 GLY J O 1
ATOM 9357 N N . ILE D 1 98 ? 79.58200 133.27133 77.09900 1.000 69.47952 161 ILE J N 1
ATOM 9358 C CA . ILE D 1 98 ? 80.91300 133.21133 77.69300 1.000 69.47952 161 ILE J CA 1
ATOM 9359 C C . ILE D 1 98 ? 81.22400 134.49433 78.45400 1.000 69.47952 161 ILE J C 1
ATOM 9360 O O . ILE D 1 98 ? 81.86100 134.45933 79.50900 1.000 69.47952 161 ILE J O 1
ATOM 9365 N N . LYS D 1 99 ? 80.78200 135.64433 77.94000 1.000 71.89112 162 LYS J N 1
ATOM 9366 C CA . LYS D 1 99 ? 81.00100 136.89833 78.65700 1.000 71.89112 162 LYS J CA 1
ATOM 9367 C C . LYS D 1 99 ? 80.25400 136.91433 79.98700 1.000 71.89112 162 LYS J C 1
ATOM 9368 O O . LYS D 1 99 ? 80.79300 137.35433 81.01100 1.000 71.89112 162 LYS J O 1
ATOM 9374 N N . LYS D 1 100 ? 79.00900 136.42933 79.99100 1.000 71.18910 163 LYS J N 1
ATOM 9375 C CA . LYS D 1 100 ? 78.26000 136.33833 81.24100 1.000 71.18910 163 LYS J CA 1
ATOM 9376 C C . LYS D 1 100 ? 78.91900 135.36033 82.20900 1.000 71.18910 163 LYS J C 1
ATOM 9377 O O . LYS D 1 100 ? 78.95000 135.59933 83.42300 1.000 71.18910 163 LYS J O 1
ATOM 9383 N N . PHE D 1 101 ? 79.44100 134.24833 81.68800 1.000 65.23589 164 PHE J N 1
ATOM 9384 C CA . PHE D 1 101 ? 80.15600 133.29433 82.53200 1.000 65.23589 164 PHE J CA 1
ATOM 9385 C C . PHE D 1 101 ? 81.41200 133.92133 83.12900 1.000 65.23589 164 PHE J C 1
ATOM 9386 O O . PHE D 1 101 ? 81.72900 133.69833 84.30300 1.000 65.23589 164 PHE J O 1
ATOM 9394 N N . MET D 1 102 ? 82.14100 134.70833 82.33000 1.000 69.76090 165 MET J N 1
ATOM 9395 C CA . MET D 1 102 ? 83.28800 135.45033 82.84500 1.000 69.76090 165 MET J CA 1
ATOM 9396 C C . MET D 1 102 ? 82.87000 136.37233 83.97700 1.000 69.76090 165 MET J C 1
ATOM 9397 O O . MET D 1 102 ? 83.53600 136.44033 85.01500 1.000 69.76090 165 MET J O 1
ATOM 9402 N N . ALA D 1 103 ? 81.76900 137.10133 83.78200 1.000 70.88989 166 ALA J N 1
ATOM 9403 C CA . ALA D 1 103 ? 81.29400 138.02033 84.81000 1.000 70.88989 166 ALA J CA 1
ATOM 9404 C C . ALA D 1 103 ? 80.95300 137.27733 86.09600 1.000 70.88989 166 ALA J C 1
ATOM 9405 O O . ALA D 1 103 ? 81.30600 137.71733 87.19500 1.000 70.88989 166 ALA J O 1
ATOM 9407 N N . GLU D 1 104 ? 80.26400 136.14033 85.97300 1.000 70.41381 167 GLU J N 1
ATOM 9408 C CA . GLU D 1 104 ? 79.89800 135.36733 87.15700 1.000 70.41381 167 GLU J CA 1
ATOM 9409 C C . GLU D 1 104 ? 81.13000 134.82933 87.87700 1.000 70.41381 167 GLU J C 1
ATOM 9410 O O . GLU D 1 104 ? 81.21300 134.89033 89.10900 1.000 70.41381 167 GLU J O 1
ATOM 9416 N N . LYS D 1 105 ? 82.09900 134.30233 87.12700 1.000 65.01451 168 LYS J N 1
ATOM 9417 C CA . LYS D 1 105 ? 83.27800 133.69533 87.73300 1.000 65.01451 168 LYS J CA 1
ATOM 9418 C C . LYS D 1 105 ? 84.36000 134.70633 88.09000 1.000 65.01451 168 LYS J C 1
ATOM 9419 O O . LYS D 1 105 ? 85.36400 134.32233 88.69800 1.000 65.01451 168 LYS J O 1
ATOM 9425 N N . GLY D 1 106 ? 84.19000 135.97633 87.72800 1.000 70.20817 169 GLY J N 1
ATOM 9426 C CA . GLY D 1 106 ? 85.15000 136.99433 88.10300 1.000 70.20817 169 GLY J CA 1
ATOM 9427 C C . GLY D 1 106 ? 86.43300 137.00733 87.30600 1.000 70.20817 169 GLY J C 1
ATOM 9428 O O . GLY D 1 106 ? 87.36600 137.72533 87.67700 1.000 70.20817 169 GLY J O 1
ATOM 9429 N N . ILE D 1 107 ? 86.51500 136.23833 86.22600 1.000 68.33848 170 ILE J N 1
ATOM 9430 C CA . ILE D 1 107 ? 87.72100 136.19633 85.40700 1.000 68.33848 170 ILE J CA 1
ATOM 9431 C C . ILE D 1 107 ? 87.83500 137.48333 84.60300 1.000 68.33848 170 ILE J C 1
ATOM 9432 O O . ILE D 1 107 ? 86.84200 138.00133 84.07700 1.000 68.33848 170 ILE J O 1
ATOM 9437 N N . GLN D 1 108 ? 89.05900 138.00433 84.50400 1.000 70.81323 171 GLN J N 1
ATOM 9438 C CA . GLN D 1 108 ? 89.37900 139.17433 83.69100 1.000 70.81323 171 GLN J CA 1
ATOM 9439 C C . GLN D 1 108 ? 90.50400 138.76133 82.74900 1.000 70.81323 171 GLN J C 1
ATOM 9440 O O . GLN D 1 108 ? 91.68100 139.06333 82.99900 1.000 70.81323 171 GLN J O 1
ATOM 9446 N N . PRO D 1 109 ? 90.18100 138.05833 81.66600 1.000 72.16013 172 PRO J N 1
ATOM 9447 C CA . PRO D 1 109 ? 91.23100 137.50333 80.80500 1.000 72.16013 172 PRO J CA 1
ATOM 9448 C C . PRO D 1 109 ? 92.04000 138.58433 80.10900 1.000 72.16013 172 PRO J C 1
ATOM 9449 O O . PRO D 1 109 ? 91.53400 139.65533 79.76600 1.000 72.16013 172 PRO J O 1
ATOM 9453 N N . ASP D 1 110 ? 93.32000 138.28233 79.90300 1.000 67.55340 173 ASP J N 1
ATOM 9454 C CA . ASP D 1 110 ? 94.22500 139.14733 79.15900 1.000 67.55340 173 ASP J CA 1
ATOM 9455 C C . ASP D 1 110 ? 94.71100 138.53133 77.85900 1.000 67.55340 173 ASP J C 1
ATOM 9456 O O . ASP D 1 110 ? 94.95800 139.26333 76.89900 1.000 67.55340 173 ASP J O 1
ATOM 9461 N N . LEU D 1 111 ? 94.85700 137.20933 77.80500 1.000 62.11372 174 LEU J N 1
ATOM 9462 C CA . LEU D 1 111 ? 95.25800 136.52433 76.58600 1.000 62.11372 174 LEU J CA 1
ATOM 9463 C C . LEU D 1 111 ? 94.42600 135.26233 76.41700 1.000 62.11372 174 LEU J C 1
ATOM 9464 O O . LEU D 1 111 ? 94.04600 134.61533 77.39500 1.000 62.11372 174 LEU J O 1
ATOM 9469 N N . ILE D 1 112 ? 94.13900 134.92533 75.16300 1.000 58.84539 175 ILE J N 1
ATOM 9470 C CA . ILE D 1 112 ? 93.46400 133.68433 74.80200 1.000 58.84539 175 ILE J CA 1
ATOM 9471 C C . ILE D 1 112 ? 94.44100 132.84033 74.00100 1.000 58.84539 175 ILE J C 1
ATOM 9472 O O . ILE D 1 112 ? 95.01300 133.31533 73.01300 1.000 58.84539 175 ILE J O 1
ATOM 9477 N N . TYR D 1 113 ? 94.63500 131.59533 74.42000 1.000 53.03117 176 TYR J N 1
ATOM 9478 C CA . TYR D 1 113 ? 95.59200 130.70433 73.78200 1.000 53.03117 176 TYR J CA 1
ATOM 9479 C C . TYR D 1 113 ? 94.84500 129.65533 72.97300 1.000 53.03117 176 TYR J C 1
ATOM 9480 O O . TYR D 1 113 ? 93.93000 129.00433 73.48500 1.000 53.03117 176 TYR J O 1
ATOM 9489 N N . THR D 1 114 ? 95.23500 129.50033 71.70900 1.000 53.58290 177 THR J N 1
ATOM 9490 C CA . THR D 1 114 ? 94.53200 128.62933 70.78100 1.000 53.58290 177 THR J CA 1
ATOM 9491 C C . THR D 1 114 ? 95.51200 128.11933 69.73400 1.000 53.58290 177 THR J C 1
ATOM 9492 O O . THR D 1 114 ? 96.63100 128.62033 69.60300 1.000 53.58290 177 THR J O 1
ATOM 9496 N N . SER D 1 115 ? 95.07400 127.10333 68.98600 1.000 55.00618 178 SER J N 1
ATOM 9497 C CA . SER D 1 115 ? 95.87600 126.52933 67.91200 1.000 55.00618 178 SER J CA 1
ATOM 9498 C C . SER D 1 115 ? 95.11300 126.47333 66.59200 1.000 55.00618 178 SER J C 1
ATOM 9499 O O . SER D 1 115 ? 95.32100 125.54633 65.80300 1.000 55.00618 178 SER J O 1
ATOM 9502 N N . GLU D 1 116 ? 94.23300 127.43733 66.33500 1.000 65.95472 179 GLU J N 1
ATOM 9503 C CA . GLU D 1 116 ? 93.48300 127.51433 65.08800 1.000 65.95472 179 GLU J CA 1
ATOM 9504 C C . GLU D 1 116 ? 93.78200 128.84733 64.41600 1.000 65.95472 179 GLU J C 1
ATOM 9505 O O . GLU D 1 116 ? 93.68400 129.90233 65.05100 1.000 65.95472 179 GLU J O 1
ATOM 9511 N N . GLU D 1 117 ? 94.14500 128.79533 63.13300 1.000 79.06925 180 GLU J N 1
ATOM 9512 C CA . GLU D 1 117 ? 94.48500 130.01233 62.40400 1.000 79.06925 180 GLU J CA 1
ATOM 9513 C C . GLU D 1 117 ? 93.24900 130.83833 62.05900 1.000 79.06925 180 GLU J C 1
ATOM 9514 O O . GLU D 1 117 ? 93.28000 132.07033 62.15200 1.000 79.06925 180 GLU J O 1
ATOM 9520 N N . ALA D 1 118 ? 92.15200 130.18633 61.66400 1.000 79.56511 181 ALA J N 1
ATOM 9521 C CA . ALA D 1 118 ? 90.96200 130.92933 61.26500 1.000 79.56511 181 ALA J CA 1
ATOM 9522 C C . ALA D 1 118 ? 90.20400 131.47933 62.46600 1.000 79.56511 181 ALA J C 1
ATOM 9523 O O . ALA D 1 118 ? 89.53800 132.51433 62.35400 1.000 79.56511 181 ALA J O 1
ATOM 9525 N N . ASP D 1 119 ? 90.28700 130.80733 63.61500 1.000 76.66349 182 ASP J N 1
ATOM 9526 C CA . ASP D 1 119 ? 89.53200 131.23933 64.78500 1.000 76.66349 182 ASP J CA 1
ATOM 9527 C C . ASP D 1 119 ? 90.13100 132.46933 65.45300 1.000 76.66349 182 ASP J C 1
ATOM 9528 O O . ASP D 1 119 ? 89.41600 133.17133 66.17600 1.000 76.66349 182 ASP J O 1
ATOM 9533 N N . ALA D 1 120 ? 91.41800 132.74433 65.23700 1.000 74.24912 183 ALA J N 1
ATOM 9534 C CA . ALA D 1 120 ? 92.04700 133.88533 65.89900 1.000 74.24912 183 ALA J CA 1
ATOM 9535 C C . ALA D 1 120 ? 91.41700 135.21733 65.51000 1.000 74.24912 183 ALA J C 1
ATOM 9536 O O . ALA D 1 120 ? 91.07700 135.99833 66.41900 1.000 74.24912 183 ALA J O 1
ATOM 9538 N N . PRO D 1 121 ? 91.23400 135.55533 64.22400 1.000 77.93828 184 PRO J N 1
ATOM 9539 C CA . PRO D 1 121 ? 90.50800 136.80033 63.91900 1.000 77.93828 184 PRO J CA 1
ATOM 9540 C C . PRO D 1 121 ? 89.08400 136.78933 64.44000 1.000 77.93828 184 PRO J C 1
ATOM 9541 O O . PRO D 1 121 ? 88.57900 137.82833 64.88100 1.000 77.93828 184 PRO J O 1
ATOM 9545 N N . GLN D 1 122 ? 88.42500 135.62933 64.41500 1.000 77.48831 185 GLN J N 1
ATOM 9546 C CA . GLN D 1 122 ? 87.06800 135.53533 64.94000 1.000 77.48831 185 GLN J CA 1
ATOM 9547 C C . GLN D 1 122 ? 87.04400 135.77533 66.44500 1.000 77.48831 185 GLN J C 1
ATOM 9548 O O . GLN D 1 122 ? 86.15800 136.47333 66.95900 1.000 77.48831 185 GLN J O 1
ATOM 9554 N N . TYR D 1 123 ? 88.01400 135.20233 67.16500 1.000 71.36830 186 TYR J N 1
ATOM 9555 C CA . TYR D 1 123 ? 88.12900 135.44233 68.59900 1.000 71.36830 186 TYR J CA 1
ATOM 9556 C C . TYR D 1 123 ? 88.36200 136.91833 68.88400 1.000 71.36830 186 TYR J C 1
ATOM 9557 O O . TYR D 1 123 ? 87.73000 137.50033 69.77300 1.000 71.36830 186 TYR J O 1
ATOM 9566 N N . MET D 1 124 ? 89.26600 137.54533 68.12700 1.000 74.55489 187 MET J N 1
ATOM 9567 C CA . MET D 1 124 ? 89.55000 138.96133 68.33300 1.000 74.55489 187 MET J CA 1
ATOM 9568 C C . MET D 1 124 ? 88.32600 139.82033 68.04300 1.000 74.55489 187 MET J C 1
ATOM 9569 O O . MET D 1 124 ? 88.09000 140.82833 68.72000 1.000 74.55489 187 MET J O 1
ATOM 9574 N N . GLU D 1 125 ? 87.53900 139.44333 67.03400 1.000 77.10251 188 GLU J N 1
ATOM 9575 C CA . GLU D 1 125 ? 86.37500 140.24333 66.67100 1.000 77.10251 188 GLU J CA 1
ATOM 9576 C C . GLU D 1 125 ? 85.26200 140.11433 67.70400 1.000 77.10251 188 GLU J C 1
ATOM 9577 O O . GLU D 1 125 ? 84.66400 141.11933 68.10500 1.000 77.10251 188 GLU J O 1
ATOM 9583 N N . HIS D 1 126 ? 84.96800 138.89333 68.15400 1.000 75.40191 189 HIS J N 1
ATOM 9584 C CA . HIS D 1 126 ? 83.86500 138.70133 69.09400 1.000 75.40191 189 HIS J CA 1
ATOM 9585 C C . HIS D 1 126 ? 84.27200 138.96133 70.54300 1.000 75.40191 189 HIS J C 1
ATOM 9586 O O . HIS D 1 126 ? 83.72600 139.85833 71.19200 1.000 75.40191 189 HIS J O 1
ATOM 9593 N N . LEU D 1 127 ? 85.22400 138.18733 71.06700 1.000 72.05518 190 LEU J N 1
ATOM 9594 C CA . LEU D 1 127 ? 85.57800 138.32933 72.47400 1.000 72.05518 190 LEU J CA 1
ATOM 9595 C C . LEU D 1 127 ? 86.44100 139.55333 72.74900 1.000 72.05518 190 LEU J C 1
ATOM 9596 O O . LEU D 1 127 ? 86.56300 139.95033 73.91300 1.000 72.05518 190 LEU J O 1
ATOM 9601 N N . GLY D 1 128 ? 87.03000 140.15933 71.72200 1.000 72.23452 191 GLY J N 1
ATOM 9602 C CA . GLY D 1 128 ? 87.82400 141.36033 71.92000 1.000 72.23452 191 GLY J CA 1
ATOM 9603 C C . GLY D 1 128 ? 89.08300 141.14533 72.72800 1.000 72.23452 191 GLY J C 1
ATOM 9604 O O . GLY D 1 128 ? 89.57600 142.08633 73.35800 1.000 72.23452 191 GLY J O 1
ATOM 9605 N N . ILE D 1 129 ? 89.61800 139.92733 72.72900 1.000 71.73875 192 ILE J N 1
ATOM 9606 C CA . ILE D 1 129 ? 90.81100 139.58133 73.49200 1.000 71.73875 192 ILE J CA 1
ATOM 9607 C C . ILE D 1 129 ? 91.87300 139.08533 72.52300 1.000 71.73875 192 ILE J C 1
ATOM 9608 O O . ILE D 1 129 ? 91.58800 138.25033 71.65700 1.000 71.73875 192 ILE J O 1
ATOM 9613 N N . GLU D 1 130 ? 93.09000 139.60733 72.66500 1.000 68.68597 193 GLU J N 1
ATOM 9614 C CA . GLU D 1 130 ? 94.19300 139.19633 71.80600 1.000 68.68597 193 GLU J CA 1
ATOM 9615 C C . GLU D 1 130 ? 94.47000 137.70533 71.96600 1.000 68.68597 193 GLU J C 1
ATOM 9616 O O . GLU D 1 130 ? 94.42500 137.16233 73.07300 1.000 68.68597 193 GLU J O 1
ATOM 9622 N N . THR D 1 131 ? 94.75400 137.04233 70.85000 1.000 61.78381 194 THR J N 1
ATOM 9623 C CA . THR D 1 131 ? 94.97000 135.60533 70.82100 1.000 61.78381 194 THR J CA 1
ATOM 9624 C C . THR D 1 131 ? 96.40800 135.28933 70.43300 1.000 61.78381 194 THR J C 1
ATOM 9625 O O . THR D 1 131 ? 97.05100 136.04333 69.69700 1.000 61.78381 194 THR J O 1
ATOM 9629 N N . VAL D 1 132 ? 96.90600 134.16433 70.93900 1.000 56.75216 195 VAL J N 1
ATOM 9630 C CA . VAL D 1 132 ? 98.26400 133.70133 70.67600 1.000 56.75216 195 VAL J CA 1
ATOM 9631 C C . VAL D 1 132 ? 98.17800 132.30233 70.08300 1.000 56.75216 195 VAL J C 1
ATOM 9632 O O . VAL D 1 132 ? 97.57800 131.40233 70.68500 1.000 56.75216 195 VAL J O 1
ATOM 9636 N N . LEU D 1 133 ? 98.77800 132.11833 68.91000 1.000 57.78604 196 LEU J N 1
ATOM 9637 C CA . LEU D 1 133 ? 98.79400 130.82533 68.24200 1.000 57.78604 196 LEU J CA 1
ATOM 9638 C C . LEU D 1 133 ? 99.97800 130.00333 68.73200 1.000 57.78604 196 LEU J C 1
ATOM 9639 O O . LEU D 1 133 ? 101.11800 130.47633 68.72100 1.000 57.78604 196 LEU J O 1
ATOM 9644 N N . VAL D 1 134 ? 99.70300 128.77433 69.15800 1.000 48.17641 197 VAL J N 1
ATOM 9645 C CA . VAL D 1 134 ? 100.72400 127.85233 69.63500 1.000 48.17641 197 VAL J CA 1
ATOM 9646 C C . VAL D 1 134 ? 100.69700 126.61733 68.74800 1.000 48.17641 197 VAL J C 1
ATOM 9647 O O . VAL D 1 134 ? 99.64400 125.99233 68.58100 1.000 48.17641 197 VAL J O 1
ATOM 9651 N N . ASP D 1 135 ? 101.85200 126.26933 68.18900 1.000 48.94756 198 ASP J N 1
ATOM 9652 C CA . ASP D 1 135 ? 101.99600 125.12233 67.29800 1.000 48.94756 198 ASP J CA 1
ATOM 9653 C C . ASP D 1 135 ? 100.95800 125.13133 66.17200 1.000 48.94756 198 ASP J C 1
ATOM 9654 O O . ASP D 1 135 ? 100.18800 124.17733 66.02500 1.000 48.94756 198 ASP J O 1
ATOM 9659 N N . PRO D 1 136 ? 100.91200 126.19433 65.36200 1.000 50.92442 199 PRO J N 1
ATOM 9660 C CA . PRO D 1 136 ? 99.88100 126.26033 64.31200 1.000 50.92442 199 PRO J CA 1
ATOM 9661 C C . PRO D 1 136 ? 100.01600 125.17433 63.26100 1.000 50.92442 199 PRO J C 1
ATOM 9662 O O . PRO D 1 136 ? 99.01400 124.79733 62.64100 1.000 50.92442 199 PRO J O 1
ATOM 9666 N N . LYS D 1 137 ? 101.22300 124.66033 63.04000 1.000 55.34397 200 LYS J N 1
ATOM 9667 C CA . LYS D 1 137 ? 101.45000 123.57633 62.09500 1.000 55.34397 200 LYS J CA 1
ATOM 9668 C C . LYS D 1 137 ? 101.34200 122.19833 62.73400 1.000 55.34397 200 LYS J C 1
ATOM 9669 O O . LYS D 1 137 ? 101.49400 121.19533 62.02900 1.000 55.34397 200 LYS J O 1
ATOM 9675 N N . ARG D 1 138 ? 101.08600 122.13033 64.04200 1.000 50.06266 201 ARG J N 1
ATOM 9676 C CA . ARG D 1 138 ? 100.92500 120.86533 64.76200 1.000 50.06266 201 ARG J CA 1
ATOM 9677 C C . ARG D 1 138 ? 102.15700 119.97433 64.60000 1.000 50.06266 201 ARG J C 1
ATOM 9678 O O . ARG D 1 138 ? 102.06800 118.81233 64.19800 1.000 50.06266 201 ARG J O 1
ATOM 9686 N N . THR D 1 139 ? 103.32300 120.53733 64.92300 1.000 48.88273 202 THR J N 1
ATOM 9687 C CA . THR D 1 139 ? 104.57000 119.79433 64.77200 1.000 48.88273 202 THR J CA 1
ATOM 9688 C C . THR D 1 139 ? 104.72400 118.73133 65.85300 1.000 48.88273 202 THR J C 1
ATOM 9689 O O . THR D 1 139 ? 105.14300 117.60533 65.56600 1.000 48.88273 202 THR J O 1
ATOM 9693 N N . PHE D 1 140 ? 104.39500 119.06933 67.10200 1.000 43.37643 203 PHE J N 1
ATOM 9694 C CA . PHE D 1 140 ? 104.55800 118.11333 68.19300 1.000 43.37643 203 PHE J CA 1
ATOM 9695 C C . PHE D 1 140 ? 103.57300 116.95833 68.06700 1.000 43.37643 203 PHE J C 1
ATOM 9696 O O . PHE D 1 140 ? 103.95600 115.78833 68.17600 1.000 43.37643 203 PHE J O 1
ATOM 9704 N N . MET D 1 141 ? 102.29700 117.26633 67.84400 1.000 43.43972 204 MET J N 1
ATOM 9705 C CA . MET D 1 141 ? 101.27000 116.25033 67.65400 1.000 43.43972 204 MET J CA 1
ATOM 9706 C C . MET D 1 141 ? 100.36500 116.66233 66.50700 1.000 43.43972 204 MET J C 1
ATOM 9707 O O . MET D 1 141 ? 99.91000 117.80833 66.45600 1.000 43.43972 204 MET J O 1
ATOM 9712 N N . SER D 1 142 ? 100.09500 115.72633 65.59900 1.000 47.13919 205 SER J N 1
ATOM 9713 C CA . SER D 1 142 ? 99.23700 115.98233 64.45300 1.000 47.13919 205 SER J CA 1
ATOM 9714 C C . SER D 1 142 ? 97.96500 115.14833 64.45800 1.000 47.13919 205 SER J C 1
ATOM 9715 O O . SER D 1 142 ? 97.12600 115.32233 63.56600 1.000 47.13919 205 SER J O 1
ATOM 9718 N N . ILE D 1 143 ? 97.79500 114.25433 65.42600 1.000 46.58909 206 ILE J N 1
ATOM 9719 C CA . ILE D 1 143 ? 96.60200 113.42033 65.50300 1.000 46.58909 206 ILE J CA 1
ATOM 9720 C C . ILE D 1 143 ? 95.43800 114.24933 66.02700 1.000 46.58909 206 ILE J C 1
ATOM 9721 O O . ILE D 1 143 ? 95.59100 115.05233 66.95500 1.000 46.58909 206 ILE J O 1
ATOM 9726 N N . SER D 1 144 ? 94.26700 114.05733 65.43000 1.000 50.87624 207 SER J N 1
ATOM 9727 C CA . SER D 1 144 ? 93.07100 114.80233 65.79000 1.000 50.87624 207 SER J CA 1
ATOM 9728 C C . SER D 1 144 ? 92.20000 113.99233 66.74500 1.000 50.87624 207 SER J C 1
ATOM 9729 O O . SER D 1 144 ? 92.36000 112.78033 66.90200 1.000 50.87624 207 SER J O 1
ATOM 9732 N N . GLY D 1 145 ? 91.26200 114.69133 67.38800 1.000 50.67721 208 GLY J N 1
ATOM 9733 C CA . GLY D 1 145 ? 90.37600 114.03933 68.33600 1.000 50.67721 208 GLY J CA 1
ATOM 9734 C C . GLY D 1 145 ? 89.45000 113.02133 67.70300 1.000 50.67721 208 GLY J C 1
ATOM 9735 O O . GLY D 1 145 ? 89.11800 112.01033 68.32800 1.000 50.67721 208 GLY J O 1
ATOM 9736 N N . ALA D 1 146 ? 89.00900 113.27433 66.46800 1.000 48.64486 209 ALA J N 1
ATOM 9737 C CA . ALA D 1 146 ? 88.12900 112.32933 65.78800 1.000 48.64486 209 ALA J CA 1
ATOM 9738 C C . ALA D 1 146 ? 88.83400 111.00433 65.52600 1.000 48.64486 209 ALA J C 1
ATOM 9739 O O . ALA D 1 146 ? 88.23700 109.93333 65.68600 1.000 48.64486 209 ALA J O 1
ATOM 9741 N N . GLN D 1 147 ? 90.10300 111.05633 65.11600 1.000 46.41624 210 GLN J N 1
ATOM 9742 C CA . GLN D 1 147 ? 90.85900 109.82833 64.89500 1.000 46.41624 210 GLN J CA 1
ATOM 9743 C C . GLN D 1 147 ? 91.02800 109.04633 66.19100 1.000 46.41624 210 GLN J C 1
ATOM 9744 O O . GLN D 1 147 ? 91.04500 107.81133 66.18200 1.000 46.41624 210 GLN J O 1
ATOM 9750 N N . ILE D 1 148 ? 91.16700 109.75233 67.31400 1.000 45.23154 211 ILE J N 1
ATOM 9751 C CA . ILE D 1 148 ? 91.28000 109.08233 68.60400 1.000 45.23154 211 ILE J CA 1
ATOM 9752 C C . ILE D 1 148 ? 89.95200 108.44833 68.99600 1.000 45.23154 211 ILE J C 1
ATOM 9753 O O . ILE D 1 148 ? 89.91300 107.32033 69.50200 1.000 45.23154 211 ILE J O 1
ATOM 9758 N N . ARG D 1 149 ? 88.84500 109.16033 68.77500 1.000 46.84156 212 ARG J N 1
ATOM 9759 C CA . ARG D 1 149 ? 87.53700 108.61633 69.12300 1.000 46.84156 212 ARG J CA 1
ATOM 9760 C C . ARG D 1 149 ? 87.20400 107.39033 68.28300 1.000 46.84156 212 ARG J C 1
ATOM 9761 O O . ARG D 1 149 ? 86.66000 106.40733 68.79700 1.000 46.84156 212 ARG J O 1
ATOM 9769 N N . GLU D 1 150 ? 87.51800 107.43033 66.98600 1.000 47.47484 213 GLU J N 1
ATOM 9770 C CA . GLU D 1 150 ? 87.20100 106.30133 66.11600 1.000 47.47484 213 GLU J CA 1
ATOM 9771 C C . GLU D 1 150 ? 88.10200 105.10633 66.40400 1.000 47.47484 213 GLU J C 1
ATOM 9772 O O . GLU D 1 150 ? 87.62300 103.97733 66.55300 1.000 47.47484 213 GLU J O 1
ATOM 9778 N N . ASN D 1 151 ? 89.41200 105.33233 66.48600 1.000 43.76239 214 ASN J N 1
ATOM 9779 C CA . ASN D 1 151 ? 90.38600 104.26933 66.73500 1.000 43.76239 214 ASN J CA 1
ATOM 9780 C C . ASN D 1 151 ? 91.30600 104.69633 67.87000 1.000 43.76239 214 ASN J C 1
ATOM 9781 O O . ASN D 1 151 ? 92.37500 105.27533 67.63400 1.000 43.76239 214 ASN J O 1
ATOM 9786 N N . PRO D 1 152 ? 90.92300 104.42833 69.12200 1.000 37.13366 215 PRO J N 1
ATOM 9787 C CA . PRO D 1 152 ? 91.78400 104.81433 70.24800 1.000 37.13366 215 PRO J CA 1
ATOM 9788 C C . PRO D 1 152 ? 92.97100 103.89433 70.47100 1.000 37.13366 215 PRO J C 1
ATOM 9789 O O . PRO D 1 152 ? 93.95800 104.33033 71.07800 1.000 37.13366 215 PRO J O 1
ATOM 9793 N N . PHE D 1 153 ? 92.91800 102.64833 70.00300 1.000 34.64415 216 PHE J N 1
ATOM 9794 C CA . PHE D 1 153 ? 93.98100 101.69233 70.28300 1.000 34.64415 216 PHE J CA 1
ATOM 9795 C C . PHE D 1 153 ? 95.17500 101.83333 69.35000 1.000 34.64415 216 PHE J C 1
ATOM 9796 O O . PHE D 1 153 ? 96.20600 101.19733 69.59500 1.000 34.64415 216 PHE J O 1
ATOM 9804 N N . ARG D 1 154 ? 95.06800 102.63533 68.29300 1.000 40.52480 217 ARG J N 1
ATOM 9805 C CA . ARG D 1 154 ? 96.21200 102.91233 67.43400 1.000 40.52480 217 ARG J CA 1
ATOM 9806 C C . ARG D 1 154 ? 96.95100 104.17633 67.85600 1.000 40.52480 217 ARG J C 1
ATOM 9807 O O . ARG D 1 154 ? 98.12100 104.35533 67.49900 1.000 40.52480 217 ARG J O 1
ATOM 9815 N N . TYR D 1 155 ? 96.30200 105.04233 68.62500 1.000 37.15529 218 TYR J N 1
ATOM 9816 C CA . TYR D 1 155 ? 96.92000 106.22933 69.19900 1.000 37.15529 218 TYR J CA 1
ATOM 9817 C C . TYR D 1 155 ? 96.90800 106.15433 70.72000 1.000 37.15529 218 TYR J C 1
ATOM 9818 O O . TYR D 1 155 ? 96.62700 107.13533 71.40900 1.000 37.15529 218 TYR J O 1
ATOM 9827 N N . TRP D 1 156 ? 97.21700 104.97233 71.26000 1.000 28.26774 219 TRP J N 1
ATOM 9828 C CA . TRP D 1 156 ? 97.12200 104.75633 72.70000 1.000 28.26774 219 TRP J CA 1
ATOM 9829 C C . TRP D 1 156 ? 98.15200 105.56933 73.47200 1.000 28.26774 219 TRP J C 1
ATOM 9830 O O . TRP D 1 156 ? 97.93600 105.87833 74.64800 1.000 28.26774 219 TRP J O 1
ATOM 9841 N N . GLU D 1 157 ? 99.26800 105.92433 72.83900 1.000 31.23104 220 GLU J N 1
ATOM 9842 C CA . GLU D 1 157 ? 100.31400 106.68133 73.51200 1.000 31.23104 220 GLU J CA 1
ATOM 9843 C C . GLU D 1 157 ? 99.97400 108.15633 73.66600 1.000 31.23104 220 GLU J C 1
ATOM 9844 O O . GLU D 1 157 ? 100.74500 108.88933 74.29200 1.000 31.23104 220 GLU J O 1
ATOM 9850 N N . TYR D 1 158 ? 98.85400 108.60733 73.10900 1.000 30.96860 221 TYR J N 1
ATOM 9851 C CA . TYR D 1 158 ? 98.44300 110.00033 73.19100 1.000 30.96860 221 TYR J CA 1
ATOM 9852 C C . TYR D 1 158 ? 97.29200 110.22633 74.16100 1.000 30.96860 221 TYR J C 1
ATOM 9853 O O . TYR D 1 158 ? 96.87800 111.37233 74.35200 1.000 30.96860 221 TYR J O 1
ATOM 9862 N N . ILE D 1 159 ? 96.77200 109.17233 74.77500 1.000 27.46591 222 ILE J N 1
ATOM 9863 C CA . ILE D 1 159 ? 95.64100 109.26333 75.69400 1.000 27.46591 222 ILE J CA 1
ATOM 9864 C C . ILE D 1 159 ? 96.18900 109.31233 77.11600 1.000 27.46591 222 ILE J C 1
ATOM 9865 O O . ILE D 1 159 ? 96.87200 108.36633 77.53500 1.000 27.46591 222 ILE J O 1
ATOM 9870 N N . PRO D 1 160 ? 95.92800 110.37233 77.87600 1.000 26.10018 223 PRO J N 1
ATOM 9871 C CA . PRO D 1 160 ? 96.46700 110.46733 79.23800 1.000 26.10018 223 PRO J CA 1
ATOM 9872 C C . PRO D 1 160 ? 95.87800 109.40333 80.15200 1.000 26.10018 223 PRO J C 1
ATOM 9873 O O . PRO D 1 160 ? 94.90000 108.72633 79.83300 1.000 26.10018 223 PRO J O 1
ATOM 9877 N N . THR D 1 161 ? 96.50200 109.26533 81.32300 1.000 27.01301 224 THR J N 1
ATOM 9878 C CA . THR D 1 161 ? 96.06300 108.26533 82.28800 1.000 27.01301 224 THR J CA 1
ATOM 9879 C C . THR D 1 161 ? 94.74300 108.63533 82.95300 1.000 27.01301 224 THR J C 1
ATOM 9880 O O . THR D 1 161 ? 94.05700 107.75033 83.47400 1.000 27.01301 224 THR J O 1
ATOM 9884 N N . GLU D 1 162 ? 94.37200 109.91633 82.94900 1.000 28.23704 225 GLU J N 1
ATOM 9885 C CA . GLU D 1 162 ? 93.07900 110.32233 83.48700 1.000 28.23704 225 GLU J CA 1
ATOM 9886 C C . GLU D 1 162 ? 91.94500 109.99733 82.52200 1.000 28.23704 225 GLU J C 1
ATOM 9887 O O . GLU D 1 162 ? 90.84800 109.62433 82.95100 1.000 28.23704 225 GLU J O 1
ATOM 9893 N N . VAL D 1 163 ? 92.19100 110.14133 81.21800 1.000 26.17716 226 VAL J N 1
ATOM 9894 C CA . VAL D 1 163 ? 91.16600 109.87733 80.21500 1.000 26.17716 226 VAL J CA 1
ATOM 9895 C C . VAL D 1 163 ? 91.05100 108.38733 79.90900 1.000 26.17716 226 VAL J C 1
ATOM 9896 O O . VAL D 1 163 ? 90.01600 107.94033 79.40100 1.000 26.17716 226 VAL J O 1
ATOM 9900 N N . LYS D 1 164 ? 92.07300 107.60533 80.25000 1.000 27.18696 227 LYS J N 1
ATOM 9901 C CA . LYS D 1 164 ? 92.09200 106.18733 79.89700 1.000 27.18696 227 LYS J CA 1
ATOM 9902 C C . LYS D 1 164 ? 90.90500 105.37633 80.41100 1.000 27.18696 227 LYS J C 1
ATOM 9903 O O . LYS D 1 164 ? 90.46300 104.47333 79.68100 1.000 27.18696 227 LYS J O 1
ATOM 9909 N N . PRO D 1 165 ? 90.37000 105.59533 81.62100 1.000 27.34258 228 PRO J N 1
ATOM 9910 C CA . PRO D 1 165 ? 89.28100 104.72033 82.09400 1.000 27.34258 228 PRO J CA 1
ATOM 9911 C C . PRO D 1 165 ? 88.07300 104.65333 81.17400 1.000 27.34258 228 PRO J C 1
ATOM 9912 O O . PRO D 1 165 ? 87.38500 103.62633 81.15400 1.000 27.34258 228 PRO J O 1
ATOM 9916 N N . PHE D 1 166 ? 87.79100 105.70233 80.41100 1.000 32.29435 229 PHE J N 1
ATOM 9917 C CA . PHE D 1 166 ? 86.65800 105.69333 79.49700 1.000 32.29435 229 PHE J CA 1
ATOM 9918 C C . PHE D 1 166 ? 86.99200 105.08933 78.14100 1.000 32.29435 229 PHE J C 1
ATOM 9919 O O . PHE D 1 166 ? 86.13000 105.07233 77.25700 1.000 32.29435 229 PHE J O 1
ATOM 9927 N N . PHE D 1 167 ? 88.21800 104.59633 77.95500 1.000 32.72008 230 PHE J N 1
ATOM 9928 C CA . PHE D 1 167 ? 88.60800 103.88833 76.74600 1.000 32.72008 230 PHE J CA 1
ATOM 9929 C C . PHE D 1 167 ? 89.02800 102.44733 76.98900 1.000 32.72008 230 PHE J C 1
ATOM 9930 O O . PHE D 1 167 ? 89.06700 101.66933 76.03100 1.000 32.72008 230 PHE J O 1
ATOM 9938 N N . VAL D 1 168 ? 89.34000 102.07233 78.22300 1.000 29.39725 231 VAL J N 1
ATOM 9939 C CA . VAL D 1 168 ? 89.81200 100.72633 78.52200 1.000 29.39725 231 VAL J CA 1
ATOM 9940 C C . VAL D 1 168 ? 88.63600 99.76133 78.47900 1.000 29.39725 231 VAL J C 1
ATOM 9941 O O . VAL D 1 168 ? 87.58000 100.02033 79.06600 1.000 29.39725 231 VAL J O 1
ATOM 9945 N N . ARG D 1 169 ? 88.81600 98.64233 77.77900 1.000 35.44435 232 ARG J N 1
ATOM 9946 C CA . ARG D 1 169 ? 87.80600 97.58733 77.72100 1.000 35.44435 232 ARG J CA 1
ATOM 9947 C C . ARG D 1 169 ? 88.05100 96.64233 78.89000 1.000 35.44435 232 ARG J C 1
ATOM 9948 O O . ARG D 1 169 ? 88.88100 95.73733 78.82300 1.000 35.44435 232 ARG J O 1
ATOM 9956 N N . THR D 1 170 ? 87.31400 96.85433 79.97600 1.000 31.83035 233 THR J N 1
ATOM 9957 C CA . THR D 1 170 ? 87.50400 96.06733 81.18600 1.000 31.83035 233 THR J CA 1
ATOM 9958 C C . THR D 1 170 ? 86.84100 94.70433 81.04400 1.000 31.83035 233 THR J C 1
ATOM 9959 O O . THR D 1 170 ? 85.69600 94.60333 80.59500 1.000 31.83035 233 THR J O 1
ATOM 9963 N N . VAL D 1 171 ? 87.56500 93.65733 81.42900 1.000 29.96610 234 VAL J N 1
ATOM 9964 C CA . VAL D 1 171 ? 87.06900 92.28733 81.39600 1.000 29.96610 234 VAL J CA 1
ATOM 9965 C C . VAL D 1 171 ? 86.95200 91.79033 82.82800 1.000 29.96610 234 VAL J C 1
ATOM 9966 O O . VAL D 1 171 ? 87.91700 91.86333 83.59800 1.000 29.96610 234 VAL J O 1
ATOM 9970 N N . ALA D 1 172 ? 85.77500 91.28833 83.18500 1.000 31.99705 235 ALA J N 1
ATOM 9971 C CA . ALA D 1 172 ? 85.52600 90.73333 84.50600 1.000 31.99705 235 ALA J CA 1
ATOM 9972 C C . ALA D 1 172 ? 85.34000 89.22933 84.38600 1.000 31.99705 235 ALA J C 1
ATOM 9973 O O . ALA D 1 172 ? 84.50700 88.76433 83.60200 1.000 31.99705 235 ALA J O 1
ATOM 9975 N N . ILE D 1 173 ? 86.11600 88.47533 85.15700 1.000 33.15651 236 ILE J N 1
ATOM 9976 C CA . ILE D 1 173 ? 86.05900 87.01933 85.15600 1.000 33.15651 236 ILE J CA 1
ATOM 9977 C C . ILE D 1 173 ? 85.38400 86.57133 86.44300 1.000 33.15651 236 ILE J C 1
ATOM 9978 O O . ILE D 1 173 ? 85.73800 87.03733 87.53200 1.000 33.15651 236 ILE J O 1
ATOM 9983 N N . LEU D 1 174 ? 84.40000 85.68633 86.31600 1.000 44.75855 237 LEU J N 1
ATOM 9984 C CA . LEU D 1 174 ? 83.68800 85.12333 87.45200 1.000 44.75855 237 LEU J CA 1
ATOM 9985 C C . LEU D 1 174 ? 83.86300 83.61333 87.45200 1.000 44.75855 237 LEU J C 1
ATOM 9986 O O . LEU D 1 174 ? 83.77100 82.97033 86.40200 1.000 44.75855 237 LEU J O 1
ATOM 9991 N N . GLY D 1 175 ? 84.11700 83.05133 88.62700 1.000 53.30746 238 GLY J N 1
ATOM 9992 C CA . GLY D 1 175 ? 84.35400 81.62433 88.73100 1.000 53.30746 238 GLY J CA 1
ATOM 9993 C C . GLY D 1 175 ? 84.03000 81.11133 90.11500 1.000 53.30746 238 GLY J C 1
ATOM 9994 O O . GLY D 1 175 ? 83.87200 81.87833 91.06900 1.000 53.30746 238 GLY J O 1
ATOM 9995 N N . GLY D 1 176 ? 83.94000 79.78933 90.21100 1.000 69.10654 239 GLY J N 1
ATOM 9996 C CA . GLY D 1 176 ? 83.62900 79.14033 91.46400 1.000 69.10654 239 GLY J CA 1
ATOM 9997 C C . GLY D 1 176 ? 84.80200 79.16033 92.42600 1.000 69.10654 239 GLY J C 1
ATOM 9998 O O . GLY D 1 176 ? 85.90100 79.62933 92.12700 1.000 69.10654 239 GLY J O 1
ATOM 9999 N N . GLU D 1 177 ? 84.54500 78.63833 93.62200 1.000 82.15644 240 GLU J N 1
ATOM 10000 C CA . GLU D 1 177 ? 85.57400 78.56733 94.64900 1.000 82.15644 240 GLU J CA 1
ATOM 10001 C C . GLU D 1 177 ? 86.69500 77.63533 94.20500 1.000 82.15644 240 GLU J C 1
ATOM 10002 O O . GLU D 1 177 ? 86.44700 76.48833 93.82200 1.000 82.15644 240 GLU J O 1
ATOM 10008 N N . SER D 1 178 ? 87.93100 78.13733 94.26100 1.000 79.20774 241 SER J N 1
ATOM 10009 C CA . SER D 1 178 ? 89.11900 77.37633 93.86700 1.000 79.20774 241 SER J CA 1
ATOM 10010 C C . SER D 1 178 ? 88.99900 76.84833 92.43800 1.000 79.20774 241 SER J C 1
ATOM 10011 O O . SER D 1 178 ? 89.34900 75.70333 92.14800 1.000 79.20774 241 SER J O 1
ATOM 10014 N N . SER D 1 179 ? 88.49400 77.68833 91.53800 1.000 63.85764 242 SER J N 1
ATOM 10015 C CA . SER D 1 179 ? 88.38600 77.33633 90.12900 1.000 63.85764 242 SER J CA 1
ATOM 10016 C C . SER D 1 179 ? 89.60800 77.74933 89.32000 1.000 63.85764 242 SER J C 1
ATOM 10017 O O . SER D 1 179 ? 89.68100 77.43133 88.12900 1.000 63.85764 242 SER J O 1
ATOM 10020 N N . GLY D 1 180 ? 90.56500 78.44433 89.93300 1.000 48.67870 243 GLY J N 1
ATOM 10021 C CA . GLY D 1 180 ? 91.76300 78.85433 89.22900 1.000 48.67870 243 GLY J CA 1
ATOM 10022 C C . GLY D 1 180 ? 91.61600 80.09733 88.38400 1.000 48.67870 243 GLY J C 1
ATOM 10023 O O . GLY D 1 180 ? 92.33600 80.24933 87.39300 1.000 48.67870 243 GLY J O 1
ATOM 10024 N N . LYS D 1 181 ? 90.70100 80.99733 88.74600 1.000 38.45572 244 LYS J N 1
ATOM 10025 C CA . LYS D 1 181 ? 90.49400 82.20033 87.94900 1.000 38.45572 244 LYS J CA 1
ATOM 10026 C C . LYS D 1 181 ? 91.59700 83.23233 88.15400 1.000 38.45572 244 LYS J C 1
ATOM 10027 O O . LYS D 1 181 ? 91.85000 84.04333 87.25600 1.000 38.45572 244 LYS J O 1
ATOM 10033 N N . SER D 1 182 ? 92.25800 83.22633 89.31400 1.000 33.21220 245 SER J N 1
ATOM 10034 C CA . SER D 1 182 ? 93.33000 84.18833 89.55600 1.000 33.21220 245 SER J CA 1
ATOM 10035 C C . SER D 1 182 ? 94.51800 83.94033 88.63100 1.000 33.21220 245 SER J C 1
ATOM 10036 O O . SER D 1 182 ? 95.08900 84.88633 88.07300 1.000 33.21220 245 SER J O 1
ATOM 10039 N N . THR D 1 183 ? 94.89700 82.67533 88.45100 1.000 31.64463 246 THR J N 1
ATOM 10040 C CA . THR D 1 183 ? 95.98700 82.35133 87.53800 1.000 31.64463 246 THR J CA 1
ATOM 10041 C C . THR D 1 183 ? 95.61700 82.68633 86.09600 1.000 31.64463 246 THR J C 1
ATOM 10042 O O . THR D 1 183 ? 96.46700 83.13333 85.32000 1.000 31.64463 246 THR J O 1
ATOM 10046 N N . LEU D 1 184 ? 94.35300 82.47633 85.72000 1.000 29.64791 247 LEU J N 1
ATOM 10047 C CA . LEU D 1 184 ? 93.90600 82.84933 84.38200 1.000 29.64791 247 LEU J CA 1
ATOM 10048 C C . LEU D 1 184 ? 93.98400 84.35633 84.17200 1.000 29.64791 247 LEU J C 1
ATOM 10049 O O . LEU D 1 184 ? 94.42200 84.82333 83.11200 1.000 29.64791 247 LEU J O 1
ATOM 10054 N N . VAL D 1 185 ? 93.56000 85.13433 85.17100 1.000 24.53083 248 VAL J N 1
ATOM 10055 C CA . VAL D 1 185 ? 93.66200 86.58833 85.08300 1.000 24.53083 248 VAL J CA 1
ATOM 10056 C C . VAL D 1 185 ? 95.12000 87.00633 84.94900 1.000 24.53083 248 VAL J C 1
ATOM 10057 O O . VAL D 1 185 ? 95.45800 87.89533 84.15600 1.000 24.53083 248 VAL J O 1
ATOM 10061 N N . ASN D 1 186 ? 96.00700 86.36333 85.71400 1.000 24.14373 249 ASN J N 1
ATOM 10062 C CA . ASN D 1 186 ? 97.42900 86.68733 85.63700 1.000 24.14373 249 ASN J CA 1
ATOM 10063 C C . ASN D 1 186 ? 97.99900 86.37633 84.25800 1.000 24.14373 249 ASN J C 1
ATOM 10064 O O . ASN D 1 186 ? 98.75100 87.17833 83.69600 1.000 24.14373 249 ASN J O 1
ATOM 10069 N N . LYS D 1 187 ? 97.65400 85.21533 83.69800 1.000 27.07447 250 LYS J N 1
ATOM 10070 C CA . LYS D 1 187 ? 98.14800 84.85633 82.37100 1.000 27.07447 250 LYS J CA 1
ATOM 10071 C C . LYS D 1 187 ? 97.64000 85.82333 81.31000 1.000 27.07447 250 LYS J C 1
ATOM 10072 O O . LYS D 1 187 ? 98.39200 86.22033 80.40800 1.000 27.07447 250 LYS J O 1
ATOM 10078 N N . LEU D 1 188 ? 96.36400 86.21033 81.39500 1.000 25.81324 251 LEU J N 1
ATOM 10079 C CA . LEU D 1 188 ? 95.81300 87.15533 80.43000 1.000 25.81324 251 LEU J CA 1
ATOM 10080 C C . LEU D 1 188 ? 96.48300 88.51733 80.54400 1.000 25.81324 251 LEU J C 1
ATOM 10081 O O . LEU D 1 188 ? 96.74400 89.17533 79.53100 1.000 25.81324 251 LEU J O 1
ATOM 10086 N N . ALA D 1 189 ? 96.76800 88.96133 81.76900 1.000 23.55645 252 ALA J N 1
ATOM 10087 C CA . ALA D 1 189 ? 97.48600 90.21933 81.93900 1.000 23.55645 252 ALA J CA 1
ATOM 10088 C C . ALA D 1 189 ? 98.92900 90.11333 81.46000 1.000 23.55645 252 ALA J C 1
ATOM 10089 O O . ALA D 1 189 ? 99.51400 91.11433 81.03100 1.000 23.55645 252 ALA J O 1
ATOM 10091 N N . ASN D 1 190 ? 99.51700 88.91733 81.53000 1.000 24.67879 253 ASN J N 1
ATOM 10092 C CA . ASN D 1 190 ? 100.89500 88.73033 81.08700 1.000 24.67879 253 ASN J CA 1
ATOM 10093 C C . ASN D 1 190 ? 100.99900 88.78333 79.56800 1.000 24.67879 253 ASN J C 1
ATOM 10094 O O . ASN D 1 190 ? 101.78300 89.56233 79.01400 1.000 24.67879 253 ASN J O 1
ATOM 10099 N N . ILE D 1 191 ? 100.21800 87.95033 78.87400 1.000 26.15277 254 ILE J N 1
ATOM 10100 C CA . ILE D 1 191 ? 100.35500 87.87033 77.42100 1.000 26.15277 254 ILE J CA 1
ATOM 10101 C C . ILE D 1 191 ? 99.88900 89.15633 76.75100 1.000 26.15277 254 ILE J C 1
ATOM 10102 O O . ILE D 1 191 ? 100.32100 89.47033 75.63600 1.000 26.15277 254 ILE J O 1
ATOM 10107 N N . PHE D 1 192 ? 99.00800 89.91433 77.39700 1.000 24.27951 255 PHE J N 1
ATOM 10108 C CA . PHE D 1 192 ? 98.55000 91.18533 76.85600 1.000 24.27951 255 PHE J CA 1
ATOM 10109 C C . PHE D 1 192 ? 99.36000 92.36933 77.36300 1.000 24.27951 255 PHE J C 1
ATOM 10110 O O . PHE D 1 192 ? 99.09900 93.50033 76.94100 1.000 24.27951 255 PHE J O 1
ATOM 10118 N N . ASN D 1 193 ? 100.32600 92.13433 78.25600 1.000 25.13095 256 ASN J N 1
ATOM 10119 C CA . ASN D 1 193 ? 101.24000 93.17033 78.74000 1.000 25.13095 256 ASN J CA 1
ATOM 10120 C C . ASN D 1 193 ? 100.47800 94.32933 79.38500 1.000 25.13095 256 ASN J C 1
ATOM 10121 O O . ASN D 1 193 ? 100.71400 95.50133 79.08600 1.000 25.13095 256 ASN J O 1
ATOM 10126 N N . THR D 1 194 ? 99.55900 93.99433 80.28800 1.000 23.47312 257 THR J N 1
ATOM 10127 C CA . THR D 1 194 ? 98.67000 94.98233 80.88800 1.000 23.47312 257 THR J CA 1
ATOM 10128 C C . THR D 1 194 ? 98.53100 94.68533 82.37900 1.000 23.47312 257 THR J C 1
ATOM 10129 O O . THR D 1 194 ? 99.22600 93.82733 82.93200 1.000 23.47312 257 THR J O 1
ATOM 10133 N N . THR D 1 195 ? 97.62200 95.40433 83.03100 1.000 21.34015 258 THR J N 1
ATOM 10134 C CA . THR D 1 195 ? 97.40400 95.30433 84.46700 1.000 21.34015 258 THR J CA 1
ATOM 10135 C C . THR D 1 195 ? 96.22200 94.39333 84.78300 1.000 21.34015 258 THR J C 1
ATOM 10136 O O . THR D 1 195 ? 95.49600 93.93233 83.90100 1.000 21.34015 258 THR J O 1
ATOM 10140 N N . SER D 1 196 ? 96.03900 94.14033 86.07600 1.000 19.38151 259 SER J N 1
ATOM 10141 C CA . SER D 1 196 ? 94.94900 93.30733 86.56000 1.000 19.38151 259 SER J CA 1
ATOM 10142 C C . SER D 1 196 ? 94.58700 93.75433 87.96900 1.000 19.38151 259 SER J C 1
ATOM 10143 O O . SER D 1 196 ? 95.32300 94.50533 88.61200 1.000 19.38151 259 SER J O 1
ATOM 10146 N N . ALA D 1 197 ? 93.43000 93.29333 88.43900 1.000 20.50151 260 ALA J N 1
ATOM 10147 C CA . ALA D 1 197 ? 92.94500 93.60733 89.77600 1.000 20.50151 260 ALA J CA 1
ATOM 10148 C C . ALA D 1 197 ? 92.58100 92.31733 90.49100 1.000 20.50151 260 ALA J C 1
ATOM 10149 O O . ALA D 1 197 ? 91.84300 91.49133 89.94800 1.000 20.50151 260 ALA J O 1
ATOM 10151 N N . TRP D 1 198 ? 93.09700 92.15033 91.70400 1.000 25.48231 261 TRP J N 1
ATOM 10152 C CA . TRP D 1 198 ? 92.84300 90.96233 92.50300 1.000 25.48231 261 TRP J CA 1
ATOM 10153 C C . TRP D 1 198 ? 91.56900 91.12433 93.32700 1.000 25.48231 261 TRP J C 1
ATOM 10154 O O . TRP D 1 198 ? 91.03300 92.22133 93.48900 1.000 25.48231 261 TRP J O 1
ATOM 10165 N N . GLU D 1 199 ? 91.08700 90.00533 93.85900 1.000 31.03528 262 GLU J N 1
ATOM 10166 C CA . GLU D 1 199 ? 89.90500 90.01633 94.71300 1.000 31.03528 262 GLU J CA 1
ATOM 10167 C C . GLU D 1 199 ? 90.27700 90.57233 96.08200 1.000 31.03528 262 GLU J C 1
ATOM 10168 O O . GLU D 1 199 ? 91.04500 89.95333 96.82400 1.000 31.03528 262 GLU J O 1
ATOM 10174 N N . TYR D 1 200 ? 89.72900 91.74233 96.41700 1.000 32.30654 263 TYR J N 1
ATOM 10175 C CA . TYR D 1 200 ? 90.04600 92.39633 97.68100 1.000 32.30654 263 TYR J CA 1
ATOM 10176 C C . TYR D 1 200 ? 89.44600 91.66933 98.88000 1.000 32.30654 263 TYR J C 1
ATOM 10177 O O . TYR D 1 200 ? 89.85900 91.92933 100.01500 1.000 32.30654 263 TYR J O 1
ATOM 10186 N N . GLY D 1 201 ? 88.49300 90.76133 98.65600 1.000 33.82992 264 GLY J N 1
ATOM 10187 C CA . GLY D 1 201 ? 87.87000 90.06433 99.77000 1.000 33.82992 264 GLY J CA 1
ATOM 10188 C C . GLY D 1 201 ? 88.84200 89.21033 100.56000 1.000 33.82992 264 GLY J C 1
ATOM 10189 O O . GLY D 1 201 ? 88.81800 89.20533 101.79200 1.000 33.82992 264 GLY J O 1
ATOM 10190 N N . ARG D 1 202 ? 89.70700 88.47133 99.86100 1.000 37.27310 265 ARG J N 1
ATOM 10191 C CA . ARG D 1 202 ? 90.70800 87.65433 100.53900 1.000 37.27310 265 ARG J CA 1
ATOM 10192 C C . ARG D 1 202 ? 91.67900 88.51733 101.33700 1.000 37.27310 265 ARG J C 1
ATOM 10193 O O . ARG D 1 202 ? 92.03300 88.18433 102.47800 1.000 37.27310 265 ARG J O 1
ATOM 10201 N N . ASP D 1 203 ? 92.11500 89.63533 100.75200 1.000 36.26115 266 ASP J N 1
ATOM 10202 C CA . ASP D 1 203 ? 93.01300 90.54233 101.45500 1.000 36.26115 266 ASP J CA 1
ATOM 10203 C C . ASP D 1 203 ? 92.35700 91.08933 102.71500 1.000 36.26115 266 ASP J C 1
ATOM 10204 O O . ASP D 1 203 ? 92.97900 91.13233 103.78200 1.000 36.26115 266 ASP J O 1
ATOM 10209 N N . TYR D 1 204 ? 91.09500 91.51333 102.60700 1.000 32.84328 267 TYR J N 1
ATOM 10210 C CA . TYR D 1 204 ? 90.38200 92.03033 103.77000 1.000 32.84328 267 TYR J CA 1
ATOM 10211 C C . TYR D 1 204 ? 90.23000 90.96033 104.83900 1.000 32.84328 267 TYR J C 1
ATOM 10212 O O . TYR D 1 204 ? 90.41800 91.23233 106.03000 1.000 32.84328 267 TYR J O 1
ATOM 10221 N N . VAL D 1 205 ? 89.89500 89.73533 104.43300 1.000 33.64985 268 VAL J N 1
ATOM 10222 C CA . VAL D 1 205 ? 89.70600 88.66733 105.40600 1.000 33.64985 268 VAL J CA 1
ATOM 10223 C C . VAL D 1 205 ? 90.99900 88.40733 106.16500 1.000 33.64985 268 VAL J C 1
ATOM 10224 O O . VAL D 1 205 ? 90.99700 88.30133 107.39600 1.000 33.64985 268 VAL J O 1
ATOM 10228 N N . PHE D 1 206 ? 92.12900 88.34533 105.45700 1.000 36.71043 269 PHE J N 1
ATOM 10229 C CA . PHE D 1 206 ? 93.38200 88.08233 106.16100 1.000 36.71043 269 PHE J CA 1
ATOM 10230 C C . PHE D 1 206 ? 93.80600 89.26733 107.02600 1.000 36.71043 269 PHE J C 1
ATOM 10231 O O . PHE D 1 206 ? 94.28200 89.07633 108.15100 1.000 36.71043 269 PHE J O 1
ATOM 10239 N N . SER D 1 207 ? 93.64200 90.49133 106.53500 1.000 33.20809 270 SER J N 1
ATOM 10240 C CA . SER D 1 207 ? 94.15800 91.65633 107.24000 1.000 33.20809 270 SER J CA 1
ATOM 10241 C C . SER D 1 207 ? 93.20500 92.20333 108.29400 1.000 33.20809 270 SER J C 1
ATOM 10242 O O . SER D 1 207 ? 93.56500 93.15933 108.98800 1.000 33.20809 270 SER J O 1
ATOM 10245 N N . HIS D 1 208 ? 92.00600 91.63833 108.43500 1.000 33.79175 271 HIS J N 1
ATOM 10246 C CA . HIS D 1 208 ? 91.08000 92.10233 109.46000 1.000 33.79175 271 HIS J CA 1
ATOM 10247 C C . HIS D 1 208 ? 90.45800 91.00033 110.30200 1.000 33.79175 271 HIS J C 1
ATOM 10248 O O . HIS D 1 208 ? 89.96700 91.30433 111.39500 1.000 33.79175 271 HIS J O 1
ATOM 10255 N N . LEU D 1 209 ? 90.45500 89.74433 109.85100 1.000 33.61198 272 LEU J N 1
ATOM 10256 C CA . LEU D 1 209 ? 89.82600 88.65833 110.59300 1.000 33.61198 272 LEU J CA 1
ATOM 10257 C C . LEU D 1 209 ? 90.79200 87.51133 110.86400 1.000 33.61198 272 LEU J C 1
ATOM 10258 O O . LEU D 1 209 ? 90.35400 86.38833 111.12900 1.000 33.61198 272 LEU J O 1
ATOM 10263 N N . GLY D 1 210 ? 92.09600 87.76633 110.79500 1.000 34.52954 273 GLY J N 1
ATOM 10264 C CA . GLY D 1 210 ? 93.07000 86.72533 111.04800 1.000 34.52954 273 GLY J CA 1
ATOM 10265 C C . GLY D 1 210 ? 93.09000 85.60233 110.04100 1.000 34.52954 273 GLY J C 1
ATOM 10266 O O . GLY D 1 210 ? 93.69400 84.56033 110.31200 1.000 34.52954 273 GLY J O 1
ATOM 10267 N N . GLY D 1 211 ? 92.45100 85.77533 108.88900 1.000 39.38020 274 GLY J N 1
ATOM 10268 C CA . GLY D 1 211 ? 92.44000 84.76533 107.85500 1.000 39.38020 274 GLY J CA 1
ATOM 10269 C C . GLY D 1 211 ? 91.27000 83.80733 107.87400 1.000 39.38020 274 GLY J C 1
ATOM 10270 O O . GLY D 1 211 ? 91.25900 82.86333 107.07800 1.000 39.38020 274 GLY J O 1
ATOM 10271 N N . ASP D 1 212 ? 90.28800 84.01433 108.75000 1.000 46.54756 275 ASP J N 1
ATOM 10272 C CA . ASP D 1 212 ? 89.11900 83.15033 108.83500 1.000 46.54756 275 ASP J CA 1
ATOM 10273 C C . ASP D 1 212 ? 87.85800 83.98333 108.66400 1.000 46.54756 275 ASP J C 1
ATOM 10274 O O . ASP D 1 212 ? 87.76300 85.09533 109.18900 1.000 46.54756 275 ASP J O 1
ATOM 10279 N N . GLU D 1 213 ? 86.89300 83.43633 107.92900 1.000 55.53233 276 GLU J N 1
ATOM 10280 C CA . GLU D 1 213 ? 85.65400 84.13333 107.61000 1.000 55.53233 276 GLU J CA 1
ATOM 10281 C C . GLU D 1 213 ? 84.56700 83.92433 108.65500 1.000 55.53233 276 GLU J C 1
ATOM 10282 O O . GLU D 1 213 ? 83.43500 84.37033 108.44700 1.000 55.53233 276 GLU J O 1
ATOM 10288 N N . ILE D 1 214 ? 84.88100 83.25033 109.76300 1.000 53.66188 277 ILE J N 1
ATOM 10289 C CA . ILE D 1 214 ? 83.88900 83.01533 110.80800 1.000 53.66188 277 ILE J CA 1
ATOM 10290 C C . ILE D 1 214 ? 83.40100 84.33733 111.38800 1.000 53.66188 277 ILE J C 1
ATOM 10291 O O . ILE D 1 214 ? 82.21800 84.49133 111.71300 1.000 53.66188 277 ILE J O 1
ATOM 10296 N N . ALA D 1 215 ? 84.30000 85.31233 111.51900 1.000 48.40761 278 ALA J N 1
ATOM 10297 C CA . ALA D 1 215 ? 83.98900 86.59233 112.13700 1.000 48.40761 278 ALA J CA 1
ATOM 10298 C C . ALA D 1 215 ? 83.47800 87.62533 111.14100 1.000 48.40761 278 ALA J C 1
ATOM 10299 O O . ALA D 1 215 ? 83.56700 88.82933 111.41200 1.000 48.40761 278 ALA J O 1
ATOM 10301 N N . LEU D 1 216 ? 82.95000 87.19133 110.00100 1.000 50.03140 279 LEU J N 1
ATOM 10302 C CA . LEU D 1 216 ? 82.39800 88.10433 109.00900 1.000 50.03140 279 LEU J CA 1
ATOM 10303 C C . LEU D 1 216 ? 80.95800 88.44233 109.37200 1.000 50.03140 279 LEU J C 1
ATOM 10304 O O . LEU D 1 216 ? 80.17600 87.55533 109.72600 1.000 50.03140 279 LEU J O 1
ATOM 10309 N N . GLN D 1 217 ? 80.61500 89.72533 109.28500 1.000 51.36389 280 GLN J N 1
ATOM 10310 C CA . GLN D 1 217 ? 79.28900 90.20833 109.63900 1.000 51.36389 280 GLN J CA 1
ATOM 10311 C C . GLN D 1 217 ? 78.75800 91.10533 108.52800 1.000 51.36389 280 GLN J C 1
ATOM 10312 O O . GLN D 1 217 ? 79.46400 91.43433 107.57100 1.000 51.36389 280 GLN J O 1
ATOM 10318 N N . TYR D 1 218 ? 77.49000 91.49833 108.67200 1.000 57.14968 281 TYR J N 1
ATOM 10319 C CA . TYR D 1 218 ? 76.82700 92.31333 107.65500 1.000 57.14968 281 TYR J CA 1
ATOM 10320 C C . TYR D 1 218 ? 77.57700 93.61533 107.39900 1.000 57.14968 281 TYR J C 1
ATOM 10321 O O . TYR D 1 218 ? 77.86300 93.96333 106.24700 1.000 57.14968 281 TYR J O 1
ATOM 10330 N N . SER D 1 219 ? 77.90500 94.35133 108.46400 1.000 51.47049 282 SER J N 1
ATOM 10331 C CA . SER D 1 219 ? 78.52000 95.66433 108.29400 1.000 51.47049 282 SER J CA 1
ATOM 10332 C C . SER D 1 219 ? 79.87100 95.57033 107.60100 1.000 51.47049 282 SER J C 1
ATOM 10333 O O . SER D 1 219 ? 80.32100 96.54433 106.98700 1.000 51.47049 282 SER J O 1
ATOM 10336 N N . ASP D 1 220 ? 80.53400 94.41533 107.68900 1.000 49.04242 283 ASP J N 1
ATOM 10337 C CA . ASP D 1 220 ? 81.79200 94.22733 106.97400 1.000 49.04242 283 ASP J CA 1
ATOM 10338 C C . ASP D 1 220 ? 81.58100 94.16233 105.46800 1.000 49.04242 283 ASP J C 1
ATOM 10339 O O . ASP D 1 220 ? 82.40300 94.68433 104.70600 1.000 49.04242 283 ASP J O 1
ATOM 10344 N N . TYR D 1 221 ? 80.47700 93.55433 105.02500 1.000 50.81979 284 TYR J N 1
ATOM 10345 C CA . TYR D 1 221 ? 80.27600 93.25733 103.61100 1.000 50.81979 284 TYR J CA 1
ATOM 10346 C C . TYR D 1 221 ? 80.20000 94.50033 102.73700 1.000 50.81979 284 TYR J C 1
ATOM 10347 O O . TYR D 1 221 ? 80.09800 94.36633 101.51300 1.000 50.81979 284 TYR J O 1
ATOM 10356 N N . ASP D 1 222 ? 80.24700 95.69433 103.31900 1.000 51.18301 285 ASP J N 1
ATOM 10357 C CA . ASP D 1 222 ? 80.24700 96.91333 102.52700 1.000 51.18301 285 ASP J CA 1
ATOM 10358 C C . ASP D 1 222 ? 81.63000 97.52233 102.37700 1.000 51.18301 285 ASP J C 1
ATOM 10359 O O . ASP D 1 222 ? 81.85900 98.26733 101.41800 1.000 51.18301 285 ASP J O 1
ATOM 10364 N N . LYS D 1 223 ? 82.54700 97.24233 103.30400 1.000 44.34099 286 LYS J N 1
ATOM 10365 C CA . LYS D 1 223 ? 83.93200 97.65633 103.11000 1.000 44.34099 286 LYS J CA 1
ATOM 10366 C C . LYS D 1 223 ? 84.56300 96.88733 101.95800 1.000 44.34099 286 LYS J C 1
ATOM 10367 O O . LYS D 1 223 ? 85.12900 97.48333 101.03200 1.000 44.34099 286 LYS J O 1
ATOM 10373 N N . ILE D 1 224 ? 84.42600 95.55733 101.98500 1.000 38.36927 287 ILE J N 1
ATOM 10374 C CA . ILE D 1 224 ? 84.99900 94.68733 100.96000 1.000 38.36927 287 ILE J CA 1
ATOM 10375 C C . ILE D 1 224 ? 84.68300 95.21733 99.56900 1.000 38.36927 287 ILE J C 1
ATOM 10376 O O . ILE D 1 224 ? 85.58500 95.52433 98.77900 1.000 38.36927 287 ILE J O 1
ATOM 10381 N N . ALA D 1 225 ? 83.39100 95.37233 99.27200 1.000 39.08134 288 ALA J N 1
ATOM 10382 C CA . ALA D 1 225 ? 82.97700 95.86033 97.96200 1.000 39.08134 288 ALA J CA 1
ATOM 10383 C C . ALA D 1 225 ? 83.68400 97.16333 97.62000 1.000 39.08134 288 ALA J C 1
ATOM 10384 O O . ALA D 1 225 ? 84.31200 97.28233 96.56000 1.000 39.08134 288 ALA J O 1
ATOM 10386 N N . LEU D 1 226 ? 83.64800 98.13233 98.53700 1.000 38.61677 289 LEU J N 1
ATOM 10387 C CA . LEU D 1 226 ? 84.31700 99.40033 98.27600 1.000 38.61677 289 LEU J CA 1
ATOM 10388 C C . LEU D 1 226 ? 85.79900 99.17833 98.02800 1.000 38.61677 289 LEU J C 1
ATOM 10389 O O . LEU D 1 226 ? 86.36500 99.70233 97.06000 1.000 38.61677 289 LEU J O 1
ATOM 10394 N N . GLY D 1 227 ? 86.43300 98.35633 98.86700 1.000 32.42559 290 GLY J N 1
ATOM 10395 C CA . GLY D 1 227 ? 87.83700 98.05433 98.65900 1.000 32.42559 290 GLY J CA 1
ATOM 10396 C C . GLY D 1 227 ? 88.08700 97.44533 97.29600 1.000 32.42559 290 GLY J C 1
ATOM 10397 O O . GLY D 1 227 ? 89.05800 97.79333 96.61800 1.000 32.42559 290 GLY J O 1
ATOM 10398 N N . HIS D 1 228 ? 87.18400 96.56333 96.85400 1.000 30.94077 291 HIS J N 1
ATOM 10399 C CA . HIS D 1 228 ? 87.33100 95.96633 95.53400 1.000 30.94077 291 HIS J CA 1
ATOM 10400 C C . HIS D 1 228 ? 87.38100 97.04533 94.46500 1.000 30.94077 291 HIS J C 1
ATOM 10401 O O . HIS D 1 228 ? 88.22400 96.99633 93.56000 1.000 30.94077 291 HIS J O 1
ATOM 10408 N N . ALA D 1 229 ? 86.52500 98.06233 94.59200 1.000 32.78129 292 ALA J N 1
ATOM 10409 C CA . ALA D 1 229 ? 86.52000 99.14533 93.61800 1.000 32.78129 292 ALA J CA 1
ATOM 10410 C C . ALA D 1 229 ? 87.86700 99.84733 93.58300 1.000 32.78129 292 ALA J C 1
ATOM 10411 O O . ALA D 1 229 ? 88.35500 100.21433 92.50700 1.000 32.78129 292 ALA J O 1
ATOM 10413 N N . GLN D 1 230 ? 88.50100 100.01133 94.74800 1.000 31.95311 293 GLN J N 1
ATOM 10414 C CA . GLN D 1 230 ? 89.79300 100.68633 94.78700 1.000 31.95311 293 GLN J CA 1
ATOM 10415 C C . GLN D 1 230 ? 90.84200 99.92733 93.99000 1.000 31.95311 293 GLN J C 1
ATOM 10416 O O . GLN D 1 230 ? 91.80000 100.53133 93.49400 1.000 31.95311 293 GLN J O 1
ATOM 10422 N N . TYR D 1 231 ? 90.68600 98.60933 93.85300 1.000 27.57146 294 TYR J N 1
ATOM 10423 C CA . TYR D 1 231 ? 91.58400 97.86833 92.97700 1.000 27.57146 294 TYR J CA 1
ATOM 10424 C C . TYR D 1 231 ? 91.24500 98.11633 91.51400 1.000 27.57146 294 TYR J C 1
ATOM 10425 O O . TYR D 1 231 ? 92.14200 98.33833 90.69200 1.000 27.57146 294 TYR J O 1
ATOM 10434 N N . ILE D 1 232 ? 89.95100 98.12533 91.18000 1.000 26.51355 295 ILE J N 1
ATOM 10435 C CA . ILE D 1 232 ? 89.54300 98.29533 89.78900 1.000 26.51355 295 ILE J CA 1
ATOM 10436 C C . ILE D 1 232 ? 90.03700 99.63233 89.25900 1.000 26.51355 295 ILE J C 1
ATOM 10437 O O . ILE D 1 232 ? 90.63900 99.71033 88.18100 1.000 26.51355 295 ILE J O 1
ATOM 10442 N N . ASP D 1 233 ? 89.83400 100.69833 90.03800 1.000 28.66610 296 ASP J N 1
ATOM 10443 C CA . ASP D 1 233 ? 90.30600 102.01933 89.64300 1.000 28.66610 296 ASP J CA 1
ATOM 10444 C C . ASP D 1 233 ? 91.79200 102.00033 89.31800 1.000 28.66610 296 ASP J C 1
ATOM 10445 O O . ASP D 1 233 ? 92.25000 102.72633 88.42900 1.000 28.66610 296 ASP J O 1
ATOM 10450 N N . PHE D 1 234 ? 92.56500 101.18033 90.03200 1.000 25.15649 297 PHE J N 1
ATOM 10451 C CA . PHE D 1 234 ? 93.98800 101.07633 89.73000 1.000 25.15649 297 PHE J CA 1
ATOM 10452 C C . PHE D 1 234 ? 94.21100 100.38433 88.39300 1.000 25.15649 297 PHE J C 1
ATOM 10453 O O . PHE D 1 234 ? 94.92900 100.89933 87.52700 1.000 25.15649 297 PHE J O 1
ATOM 10461 N N . ALA D 1 235 ? 93.55700 99.23633 88.18800 1.000 23.17339 298 ALA J N 1
ATOM 10462 C CA . ALA D 1 235 ? 93.84300 98.41833 87.01400 1.000 23.17339 298 ALA J CA 1
ATOM 10463 C C . ALA D 1 235 ? 93.49100 99.15233 85.73100 1.000 23.17339 298 ALA J C 1
ATOM 10464 O O . ALA D 1 235 ? 94.18800 99.02233 84.71900 1.000 23.17339 298 ALA J O 1
ATOM 10466 N N . VAL D 1 236 ? 92.41000 99.93133 85.75400 1.000 23.65017 299 VAL J N 1
ATOM 10467 C CA . VAL D 1 236 ? 92.00500 100.68533 84.57600 1.000 23.65017 299 VAL J CA 1
ATOM 10468 C C . VAL D 1 236 ? 92.85300 101.93733 84.38000 1.000 23.65017 299 VAL J C 1
ATOM 10469 O O . VAL D 1 236 ? 92.92200 102.46233 83.26300 1.000 23.65017 299 VAL J O 1
ATOM 10473 N N . LYS D 1 237 ? 93.52000 102.42233 85.42800 1.000 22.68244 300 LYS J N 1
ATOM 10474 C CA . LYS D 1 237 ? 94.31800 103.63533 85.29600 1.000 22.68244 300 LYS J CA 1
ATOM 10475 C C . LYS D 1 237 ? 95.64700 103.39433 84.59400 1.000 22.68244 300 LYS J C 1
ATOM 10476 O O . LYS D 1 237 ? 96.26300 104.35333 84.11600 1.000 22.68244 300 LYS J O 1
ATOM 10482 N N . TYR D 1 238 ? 96.10000 102.14033 84.51200 1.000 21.13514 301 TYR J N 1
ATOM 10483 C CA . TYR D 1 238 ? 97.40700 101.82133 83.94900 1.000 21.13514 301 TYR J CA 1
ATOM 10484 C C . TYR D 1 238 ? 97.33200 100.68833 82.93200 1.000 21.13514 301 TYR J C 1
ATOM 10485 O O . TYR D 1 238 ? 98.35800 100.07433 82.62300 1.000 21.13514 301 TYR J O 1
ATOM 10494 N N . ALA D 1 239 ? 96.14600 100.40233 82.40300 1.000 23.15329 302 ALA J N 1
ATOM 10495 C CA . ALA D 1 239 ? 95.96300 99.25933 81.52400 1.000 23.15329 302 ALA J CA 1
ATOM 10496 C C . ALA D 1 239 ? 96.57100 99.51533 80.14700 1.000 23.15329 302 ALA J C 1
ATOM 10497 O O . ALA D 1 239 ? 96.73300 100.65533 79.70500 1.000 23.15329 302 ALA J O 1
ATOM 10499 N N . ASN D 1 240 ? 96.91600 98.42033 79.46900 1.000 25.73363 303 ASN J N 1
ATOM 10500 C CA . ASN D 1 240 ? 97.37100 98.46033 78.08000 1.000 25.73363 303 ASN J CA 1
ATOM 10501 C C . ASN D 1 240 ? 96.19600 98.06333 77.18800 1.000 25.73363 303 ASN J C 1
ATOM 10502 O O . ASN D 1 240 ? 96.10600 96.94133 76.68900 1.000 25.73363 303 ASN J O 1
ATOM 10507 N N . LYS D 1 241 ? 95.26100 99.00533 77.03700 1.000 27.23445 304 LYS J N 1
ATOM 10508 C CA . LYS D 1 241 ? 94.09100 98.90833 76.16400 1.000 27.23445 304 LYS J CA 1
ATOM 10509 C C . LYS D 1 241 ? 93.04200 97.94333 76.70300 1.000 27.23445 304 LYS J C 1
ATOM 10510 O O . LYS D 1 241 ? 91.93800 97.86133 76.15800 1.000 27.23445 304 LYS J O 1
ATOM 10516 N N . VAL D 1 242 ? 93.35800 97.23133 77.78000 1.000 25.08920 305 VAL J N 1
ATOM 10517 C CA . VAL D 1 242 ? 92.43600 96.26133 78.35800 1.000 25.08920 305 VAL J CA 1
ATOM 10518 C C . VAL D 1 242 ? 92.87900 95.98433 79.78700 1.000 25.08920 305 VAL J C 1
ATOM 10519 O O . VAL D 1 242 ? 94.07400 95.89233 80.07400 1.000 25.08920 305 VAL J O 1
ATOM 10523 N N . ALA D 1 243 ? 91.90400 95.87333 80.68600 1.000 25.86654 306 ALA J N 1
ATOM 10524 C CA . ALA D 1 243 ? 92.15400 95.55433 82.08200 1.000 25.86654 306 ALA J CA 1
ATOM 10525 C C . ALA D 1 243 ? 91.31600 94.34833 82.47500 1.000 25.86654 306 ALA J C 1
ATOM 10526 O O . ALA D 1 243 ? 90.20300 94.15833 81.97900 1.000 25.86654 306 ALA J O 1
ATOM 10528 N N . PHE D 1 244 ? 91.86000 93.53133 83.37300 1.000 25.36901 307 PHE J N 1
ATOM 10529 C CA . PHE D 1 244 ? 91.23300 92.28233 83.77800 1.000 25.36901 307 PHE J CA 1
ATOM 10530 C C . PHE D 1 244 ? 90.87700 92.34833 85.25600 1.000 25.36901 307 PHE J C 1
ATOM 10531 O O . PHE D 1 244 ? 91.68300 92.80433 86.07300 1.000 25.36901 307 PHE J O 1
ATOM 10539 N N . ILE D 1 245 ? 89.66900 91.90033 85.59000 1.000 27.00980 308 ILE J N 1
ATOM 10540 C CA . ILE D 1 245 ? 89.10800 92.02733 86.92900 1.000 27.00980 308 ILE J CA 1
ATOM 10541 C C . ILE D 1 245 ? 88.78900 90.63133 87.44300 1.000 27.00980 308 ILE J C 1
ATOM 10542 O O . ILE D 1 245 ? 88.12200 89.85033 86.75500 1.000 27.00980 308 ILE J O 1
ATOM 10547 N N . ASP D 1 246 ? 89.25500 90.32233 88.65300 1.000 31.37125 309 ASP J N 1
ATOM 10548 C CA . ASP D 1 246 ? 89.15700 88.95933 89.16700 1.000 31.37125 309 ASP J CA 1
ATOM 10549 C C . ASP D 1 246 ? 87.75400 88.59633 89.64300 1.000 31.37125 309 ASP J C 1
ATOM 10550 O O . ASP D 1 246 ? 87.40300 87.41133 89.65700 1.000 31.37125 309 ASP J O 1
ATOM 10555 N N . THR D 1 247 ? 86.94500 89.57433 90.04600 1.000 36.99611 310 THR J N 1
ATOM 10556 C CA . THR D 1 247 ? 85.63800 89.27333 90.61500 1.000 36.99611 310 THR J CA 1
ATOM 10557 C C . THR D 1 247 ? 84.76100 90.51533 90.52300 1.000 36.99611 310 THR J C 1
ATOM 10558 O O . THR D 1 247 ? 85.24900 91.64233 90.63400 1.000 36.99611 310 THR J O 1
ATOM 10562 N N . ASP D 1 248 ? 83.46400 90.29333 90.31400 1.000 43.99208 311 ASP J N 1
ATOM 10563 C CA . ASP D 1 248 ? 82.48800 91.36233 90.17500 1.000 43.99208 311 ASP J CA 1
ATOM 10564 C C . ASP D 1 248 ? 81.85300 91.66033 91.53600 1.000 43.99208 311 ASP J C 1
ATOM 10565 O O . ASP D 1 248 ? 82.15800 91.02433 92.54700 1.000 43.99208 311 ASP J O 1
ATOM 10570 N N . PHE D 1 249 ? 80.95900 92.65233 91.56600 1.000 46.15293 312 PHE J N 1
ATOM 10571 C CA . PHE D 1 249 ? 80.16200 92.92533 92.75600 1.000 46.15293 312 PHE J CA 1
ATOM 10572 C C . PHE D 1 249 ? 78.99300 91.96133 92.89800 1.000 46.15293 312 PHE J C 1
ATOM 10573 O O . PHE D 1 249 ? 78.39200 91.88033 93.97600 1.000 46.15293 312 PHE J O 1
ATOM 10581 N N . VAL D 1 250 ? 78.65900 91.23033 91.83500 1.000 52.52308 313 VAL J N 1
ATOM 10582 C CA . VAL D 1 250 ? 77.61000 90.22233 91.93100 1.000 52.52308 313 VAL J CA 1
ATOM 10583 C C . VAL D 1 250 ? 78.01300 89.13633 92.92100 1.000 52.52308 313 VAL J C 1
ATOM 10584 O O . VAL D 1 250 ? 77.18300 88.63833 93.68800 1.000 52.52308 313 VAL J O 1
ATOM 10588 N N . THR D 1 251 ? 79.29800 88.77433 92.94300 1.000 54.01773 314 THR J N 1
ATOM 10589 C CA . THR D 1 251 ? 79.75500 87.72933 93.85500 1.000 54.01773 314 THR J CA 1
ATOM 10590 C C . THR D 1 251 ? 79.68800 88.17933 95.31200 1.000 54.01773 314 THR J C 1
ATOM 10591 O O . THR D 1 251 ? 79.29000 87.40033 96.18800 1.000 54.01773 314 THR J O 1
ATOM 10595 N N . THR D 1 252 ? 80.08100 89.42433 95.60400 1.000 51.52718 315 THR J N 1
ATOM 10596 C CA . THR D 1 252 ? 80.00100 89.88833 96.98600 1.000 51.52718 315 THR J CA 1
ATOM 10597 C C . THR D 1 252 ? 78.55100 90.07233 97.42000 1.000 51.52718 315 THR J C 1
ATOM 10598 O O . THR D 1 252 ? 78.20400 89.78333 98.57200 1.000 51.52718 315 THR J O 1
ATOM 10602 N N . GLN D 1 253 ? 77.68300 90.52233 96.50700 1.000 55.09386 316 GLN J N 1
ATOM 10603 C CA . GLN D 1 253 ? 76.25500 90.54433 96.80900 1.000 55.09386 316 GLN J CA 1
ATOM 10604 C C . GLN D 1 253 ? 75.73600 89.14333 97.09200 1.000 55.09386 316 GLN J C 1
ATOM 10605 O O . GLN D 1 253 ? 74.91900 88.94633 97.99900 1.000 55.09386 316 GLN J O 1
ATOM 10611 N N . ALA D 1 254 ? 76.19800 88.15833 96.32200 1.000 58.14826 317 ALA J N 1
ATOM 10612 C CA . ALA D 1 254 ? 75.77500 86.77933 96.52700 1.000 58.14826 317 ALA J CA 1
ATOM 10613 C C . ALA D 1 254 ? 76.18800 86.27933 97.90300 1.000 58.14826 317 ALA J C 1
ATOM 10614 O O . ALA D 1 254 ? 75.38700 85.67433 98.62300 1.000 58.14826 317 ALA J O 1
ATOM 10616 N N . PHE D 1 255 ? 77.44100 86.53133 98.28600 1.000 56.18415 318 PHE J N 1
ATOM 10617 C CA . PHE D 1 255 ? 77.91200 86.10033 99.59900 1.000 56.18415 318 PHE J CA 1
ATOM 10618 C C . PHE D 1 255 ? 77.13400 86.78633 100.71500 1.000 56.18415 318 PHE J C 1
ATOM 10619 O O . PHE D 1 255 ? 76.72600 86.13833 101.69000 1.000 56.18415 318 PHE J O 1
ATOM 10627 N N . CYS D 1 256 ? 76.91500 88.09833 100.58700 1.000 55.51010 319 CYS J N 1
ATOM 10628 C CA . CYS D 1 256 ? 76.18600 88.83533 101.61400 1.000 55.51010 319 CYS J CA 1
ATOM 10629 C C . CYS D 1 256 ? 74.76400 88.31033 101.76100 1.000 55.51010 319 CYS J C 1
ATOM 10630 O O . CYS D 1 256 ? 74.28900 88.08133 102.87800 1.000 55.51010 319 CYS J O 1
ATOM 10633 N N . LYS D 1 257 ? 74.07500 88.08733 100.64100 1.000 59.03969 320 LYS J N 1
ATOM 10634 C CA . LYS D 1 257 ? 72.69400 87.62633 100.71900 1.000 59.03969 320 LYS J CA 1
ATOM 10635 C C . LYS D 1 257 ? 72.61800 86.19033 101.22400 1.000 59.03969 320 LYS J C 1
ATOM 10636 O O . LYS D 1 257 ? 71.67400 85.82933 101.93500 1.000 59.03969 320 LYS J O 1
ATOM 10642 N N . LYS D 1 258 ? 73.59600 85.35333 100.86800 1.000 58.72911 321 LYS J N 1
ATOM 10643 C CA . LYS D 1 258 ? 73.55200 83.95833 101.29100 1.000 58.72911 321 LYS J CA 1
ATOM 10644 C C . LYS D 1 258 ? 73.83400 83.81833 102.78100 1.000 58.72911 321 LYS J C 1
ATOM 10645 O O . LYS D 1 258 ? 73.15400 83.05233 103.47500 1.000 58.72911 321 LYS J O 1
ATOM 10651 N N . TYR D 1 259 ? 74.82100 84.54933 103.29900 1.000 59.03337 322 TYR J N 1
ATOM 10652 C CA . TYR D 1 259 ? 75.17100 84.39133 104.70600 1.000 59.03337 322 TYR J CA 1
ATOM 10653 C C . TYR D 1 259 ? 74.31900 85.26533 105.62200 1.000 59.03337 322 TYR J C 1
ATOM 10654 O O . TYR D 1 259 ? 73.72300 84.76333 106.57900 1.000 59.03337 322 TYR J O 1
ATOM 10663 N N . GLU D 1 260 ? 74.24700 86.57033 105.34800 1.000 61.99269 323 GLU J N 1
ATOM 10664 C CA . GLU D 1 260 ? 73.52000 87.47933 106.22500 1.000 61.99269 323 GLU J CA 1
ATOM 10665 C C . GLU D 1 260 ? 72.01900 87.49033 105.96300 1.000 61.99269 323 GLU J C 1
ATOM 10666 O O . GLU D 1 260 ? 71.26400 87.99133 106.80200 1.000 61.99269 323 GLU J O 1
ATOM 10672 N N . GLY D 1 261 ? 71.57200 86.95833 104.82900 1.000 59.63486 324 GLY J N 1
ATOM 10673 C CA . GLY D 1 261 ? 70.15900 86.88233 104.52700 1.000 59.63486 324 GLY J CA 1
ATOM 10674 C C . GLY D 1 261 ? 69.54500 88.13133 103.93300 1.000 59.63486 324 GLY J C 1
ATOM 10675 O O . GLY D 1 261 ? 68.35200 88.11433 103.60500 1.000 59.63486 324 GLY J O 1
ATOM 10676 N N . ARG D 1 262 ? 70.30800 89.21233 103.78100 1.000 59.95164 325 ARG J N 1
ATOM 10677 C CA . ARG D 1 262 ? 69.77000 90.44333 103.22200 1.000 59.95164 325 ARG J CA 1
ATOM 10678 C C . ARG D 1 262 ? 70.83400 91.12033 102.37100 1.000 59.95164 325 ARG J C 1
ATOM 10679 O O . ARG D 1 262 ? 72.03400 90.89233 102.54400 1.000 59.95164 325 ARG J O 1
ATOM 10687 N N . GLU D 1 263 ? 70.37400 91.96033 101.44600 1.000 58.02819 326 GLU J N 1
ATOM 10688 C CA . GLU D 1 263 ? 71.25900 92.67733 100.54300 1.000 58.02819 326 GLU J CA 1
ATOM 10689 C C . GLU D 1 263 ? 71.79400 93.93833 101.21900 1.000 58.02819 326 GLU J C 1
ATOM 10690 O O . GLU D 1 263 ? 71.46200 94.25233 102.36400 1.000 58.02819 326 GLU J O 1
ATOM 10696 N N . HIS D 1 264 ? 72.63700 94.67433 100.49800 1.000 54.24817 327 HIS J N 1
ATOM 10697 C CA . HIS D 1 264 ? 73.24600 95.89633 101.01600 1.000 54.24817 327 HIS J CA 1
ATOM 10698 C C . HIS D 1 264 ? 73.07700 96.99733 99.97900 1.000 54.24817 327 HIS J C 1
ATOM 10699 O O . HIS D 1 264 ? 73.46700 96.80833 98.80900 1.000 54.24817 327 HIS J O 1
ATOM 10706 N N . PRO D 1 265 ? 72.50200 98.14833 100.34400 1.000 58.01686 328 PRO J N 1
ATOM 10707 C CA . PRO D 1 265 ? 72.23100 99.18533 99.33200 1.000 58.01686 328 PRO J CA 1
ATOM 10708 C C . PRO D 1 265 ? 73.46900 99.71233 98.62500 1.000 58.01686 328 PRO J C 1
ATOM 10709 O O . PRO D 1 265 ? 73.40100 100.02133 97.42800 1.000 58.01686 328 PRO J O 1
ATOM 10713 N N . PHE D 1 266 ? 74.60100 99.82933 99.32200 1.000 50.46089 329 PHE J N 1
ATOM 10714 C CA . PHE D 1 266 ? 75.77500 100.43033 98.69400 1.000 50.46089 329 PHE J CA 1
ATOM 10715 C C . PHE D 1 266 ? 76.39000 99.50533 97.65200 1.000 50.46089 329 PHE J C 1
ATOM 10716 O O . PHE D 1 266 ? 76.89100 99.97033 96.62200 1.000 50.46089 329 PHE J O 1
ATOM 10724 N N . VAL D 1 267 ? 76.37600 98.19633 97.89800 1.000 51.72797 330 VAL J N 1
ATOM 10725 C CA . VAL D 1 267 ? 76.91200 97.28733 96.89300 1.000 51.72797 330 VAL J CA 1
ATOM 10726 C C . VAL D 1 267 ? 76.02300 97.28633 95.65400 1.000 51.72797 330 VAL J C 1
ATOM 10727 O O . VAL D 1 267 ? 76.51700 97.17033 94.52700 1.000 51.72797 330 VAL J O 1
ATOM 10731 N N . GLN D 1 268 ? 74.70700 97.43433 95.83000 1.000 50.74861 331 GLN J N 1
ATOM 10732 C CA . GLN D 1 268 ? 73.81800 97.57933 94.68000 1.000 50.74861 331 GLN J CA 1
ATOM 10733 C C . GLN D 1 268 ? 74.08100 98.88433 93.93400 1.000 50.74861 331 GLN J C 1
ATOM 10734 O O . GLN D 1 268 ? 74.03400 98.92333 92.69700 1.000 50.74861 331 GLN J O 1
ATOM 10740 N N . ALA D 1 269 ? 74.35500 99.96433 94.66800 1.000 51.48654 332 ALA J N 1
ATOM 10741 C CA . ALA D 1 269 ? 74.72700 101.21733 94.02000 1.000 51.48654 332 ALA J CA 1
ATOM 10742 C C . ALA D 1 269 ? 76.01100 101.05733 93.21700 1.000 51.48654 332 ALA J C 1
ATOM 10743 O O . ALA D 1 269 ? 76.14400 101.61533 92.12200 1.000 51.48654 332 ALA J O 1
ATOM 10745 N N . LEU D 1 270 ? 76.97500 100.30533 93.75600 1.000 48.00837 333 LEU J N 1
ATOM 10746 C CA . LEU D 1 270 ? 78.20500 100.02733 93.01900 1.000 48.00837 333 LEU J CA 1
ATOM 10747 C C . LEU D 1 270 ? 77.92700 99.19333 91.77500 1.000 48.00837 333 LEU J C 1
ATOM 10748 O O . LEU D 1 270 ? 78.51400 99.43433 90.71400 1.000 48.00837 333 LEU J O 1
ATOM 10753 N N . ILE D 1 271 ? 77.04100 98.20133 91.89100 1.000 49.08952 334 ILE J N 1
ATOM 10754 C CA . ILE D 1 271 ? 76.64400 97.40233 90.73400 1.000 49.08952 334 ILE J CA 1
ATOM 10755 C C . ILE D 1 271 ? 76.09500 98.30333 89.63700 1.000 49.08952 334 ILE J C 1
ATOM 10756 O O . ILE D 1 271 ? 76.46000 98.18033 88.46200 1.000 49.08952 334 ILE J O 1
ATOM 10761 N N . ASP D 1 272 ? 75.20300 99.22333 90.00900 1.000 53.29081 335 ASP J N 1
ATOM 10762 C CA . ASP D 1 272 ? 74.64500 100.14933 89.02800 1.000 53.29081 335 ASP J CA 1
ATOM 10763 C C . ASP D 1 272 ? 75.72500 101.04733 88.43600 1.000 53.29081 335 ASP J C 1
ATOM 10764 O O . ASP D 1 272 ? 75.73500 101.30433 87.22700 1.000 53.29081 335 ASP J O 1
ATOM 10769 N N . GLU D 1 273 ? 76.64500 101.53133 89.27300 1.000 56.71987 336 GLU J N 1
ATOM 10770 C CA . GLU D 1 273 ? 77.67300 102.45633 88.80400 1.000 56.71987 336 GLU J CA 1
ATOM 10771 C C . GLU D 1 273 ? 78.70000 101.76133 87.91800 1.000 56.71987 336 GLU J C 1
ATOM 10772 O O . GLU D 1 273 ? 79.13600 102.32533 86.90800 1.000 56.71987 336 GLU J O 1
ATOM 10778 N N . TYR D 1 274 ? 79.10000 100.54133 88.27300 1.000 48.60724 337 TYR J N 1
ATOM 10779 C CA . TYR D 1 274 ? 80.19200 99.84433 87.59800 1.000 48.60724 337 TYR J CA 1
ATOM 10780 C C . TYR D 1 274 ? 79.61800 98.88333 86.56500 1.000 48.60724 337 TYR J C 1
ATOM 10781 O O . TYR D 1 274 ? 79.02600 97.85933 86.91900 1.000 48.60724 337 TYR J O 1
ATOM 10790 N N . ARG D 1 275 ? 79.80300 99.21333 85.29000 1.000 50.13268 338 ARG J N 1
ATOM 10791 C CA . ARG D 1 275 ? 79.36300 98.38333 84.17800 1.000 50.13268 338 ARG J CA 1
ATOM 10792 C C . ARG D 1 275 ? 80.58200 97.92033 83.39300 1.000 50.13268 338 ARG J C 1
ATOM 10793 O O . ARG D 1 275 ? 81.44800 98.73233 83.05100 1.000 50.13268 338 ARG J O 1
ATOM 10801 N N . PHE D 1 276 ? 80.64500 96.62433 83.10700 1.000 39.41241 339 PHE J N 1
ATOM 10802 C CA . PHE D 1 276 ? 81.80900 96.01333 82.48300 1.000 39.41241 339 PHE J CA 1
ATOM 10803 C C . PHE D 1 276 ? 81.51800 95.68733 81.02400 1.000 39.41241 339 PHE J C 1
ATOM 10804 O O . PHE D 1 276 ? 80.40800 95.27433 80.67700 1.000 39.41241 339 PHE J O 1
ATOM 10812 N N . ASP D 1 277 ? 82.52900 95.88333 80.17400 1.000 40.83825 340 ASP J N 1
ATOM 10813 C CA . ASP D 1 277 ? 82.35800 95.65433 78.74300 1.000 40.83825 340 ASP J CA 1
ATOM 10814 C C . ASP D 1 277 ? 82.15500 94.17733 78.43200 1.000 40.83825 340 ASP J C 1
ATOM 10815 O O . ASP D 1 277 ? 81.28300 93.82133 77.63200 1.000 40.83825 340 ASP J O 1
ATOM 10820 N N . LEU D 1 278 ? 82.94500 93.30333 79.05000 1.000 37.96259 341 LEU J N 1
ATOM 10821 C CA . LEU D 1 278 ? 82.80100 91.86733 78.86900 1.000 37.96259 341 LEU J CA 1
ATOM 10822 C C . LEU D 1 278 ? 82.83100 91.18033 80.22300 1.000 37.96259 341 LEU J C 1
ATOM 10823 O O . LEU D 1 278 ? 83.67200 91.49333 81.07000 1.000 37.96259 341 LEU J O 1
ATOM 10828 N N . VAL D 1 279 ? 81.90400 90.24933 80.42200 1.000 42.50736 342 VAL J N 1
ATOM 10829 C CA . VAL D 1 279 ? 81.83100 89.44033 81.63200 1.000 42.50736 342 VAL J CA 1
ATOM 10830 C C . VAL D 1 279 ? 81.91700 87.97833 81.22100 1.000 42.50736 342 VAL J C 1
ATOM 10831 O O . VAL D 1 279 ? 81.15400 87.52633 80.36000 1.000 42.50736 342 VAL J O 1
ATOM 10835 N N . ILE D 1 280 ? 82.84500 87.24633 81.82900 1.000 40.74952 343 ILE J N 1
ATOM 10836 C CA . ILE D 1 280 ? 83.06800 85.83933 81.52100 1.000 40.74952 343 ILE J CA 1
ATOM 10837 C C . ILE D 1 280 ? 82.75100 85.02733 82.76600 1.000 40.74952 343 ILE J C 1
ATOM 10838 O O . ILE D 1 280 ? 83.23500 85.34233 83.85800 1.000 40.74952 343 ILE J O 1
ATOM 10843 N N . LEU D 1 281 ? 81.93500 83.99033 82.60100 1.000 49.02434 344 LEU J N 1
ATOM 10844 C CA . LEU D 1 281 ? 81.51200 83.13733 83.70200 1.000 49.02434 344 LEU J CA 1
ATOM 10845 C C . LEU D 1 281 ? 82.17600 81.77433 83.56900 1.000 49.02434 344 LEU J C 1
ATOM 10846 O O . LEU D 1 281 ? 81.96100 81.06633 82.58000 1.000 49.02434 344 LEU J O 1
ATOM 10851 N N . LEU D 1 282 ? 82.97800 81.41433 84.56400 1.000 53.65461 345 LEU J N 1
ATOM 10852 C CA . LEU D 1 282 ? 83.60900 80.10633 84.64200 1.000 53.65461 345 LEU J CA 1
ATOM 10853 C C . LEU D 1 282 ? 82.78100 79.21733 85.55800 1.000 53.65461 345 LEU J C 1
ATOM 10854 O O . LEU D 1 282 ? 82.44500 79.61633 86.67700 1.000 53.65461 345 LEU J O 1
ATOM 10859 N N . GLU D 1 283 ? 82.45000 78.02433 85.08300 1.000 74.20928 346 GLU J N 1
ATOM 10860 C CA . GLU D 1 283 ? 81.65600 77.08833 85.86400 1.000 74.20928 346 GLU J CA 1
ATOM 10861 C C . GLU D 1 283 ? 82.57800 76.08933 86.56600 1.000 74.20928 346 GLU J C 1
ATOM 10862 O O . GLU D 1 283 ? 83.79900 76.26033 86.60700 1.000 74.20928 346 GLU J O 1
ATOM 10868 N N . ASN D 1 284 ? 82.00100 75.02633 87.12500 1.000 82.61300 347 ASN J N 1
ATOM 10869 C CA . ASN D 1 284 ? 82.69700 74.12733 88.04500 1.000 82.61300 347 ASN J CA 1
ATOM 10870 C C . ASN D 1 284 ? 83.24700 72.89233 87.34700 1.000 82.61300 347 ASN J C 1
ATOM 10871 O O . ASN D 1 284 ? 83.18900 71.78833 87.89500 1.000 82.61300 347 ASN J O 1
ATOM 10876 N N . ASN D 1 285 ? 83.76200 73.05133 86.12400 1.000 83.07764 348 ASN J N 1
ATOM 10877 C CA . ASN D 1 285 ? 84.35100 71.92133 85.41000 1.000 83.07764 348 ASN J CA 1
ATOM 10878 C C . ASN D 1 285 ? 85.45100 71.25333 86.22600 1.000 83.07764 348 ASN J C 1
ATOM 10879 O O . ASN D 1 285 ? 85.48800 70.02233 86.34000 1.000 83.07764 348 ASN J O 1
ATOM 10884 N N . THR D 1 286 ? 86.35100 72.04333 86.80100 1.000 91.94154 349 THR J N 1
ATOM 10885 C CA . THR D 1 286 ? 87.45300 71.47733 87.56200 1.000 91.94154 349 THR J CA 1
ATOM 10886 C C . THR D 1 286 ? 86.94200 70.88133 88.87300 1.000 91.94154 349 THR J C 1
ATOM 10887 O O . THR D 1 286 ? 86.18800 71.53533 89.60100 1.000 91.94154 349 THR J O 1
ATOM 10891 N N . PRO D 1 287 ? 87.32600 69.64933 89.19600 1.000 103.85468 350 PRO J N 1
ATOM 10892 C CA . PRO D 1 287 ? 86.88100 69.04433 90.45500 1.000 103.85468 350 PRO J CA 1
ATOM 10893 C C . PRO D 1 287 ? 87.47100 69.75633 91.66100 1.000 103.85468 350 PRO J C 1
ATOM 10894 O O . PRO D 1 287 ? 88.57200 70.31233 91.61100 1.000 103.85468 350 PRO J O 1
ATOM 10898 N N . TRP D 1 288 ? 86.71500 69.73733 92.75600 1.000 110.75817 351 TRP J N 1
ATOM 10899 C CA . TRP D 1 288 ? 87.18800 70.33033 93.99800 1.000 110.75817 351 TRP J CA 1
ATOM 10900 C C . TRP D 1 288 ? 88.38300 69.55433 94.53900 1.000 110.75817 351 TRP J C 1
ATOM 10901 O O . TRP D 1 288 ? 88.40400 68.32033 94.52700 1.000 110.75817 351 TRP J O 1
ATOM 10912 N N . VAL D 1 289 ? 89.38400 70.28833 95.01800 1.000 116.44460 352 VAL J N 1
ATOM 10913 C CA . VAL D 1 289 ? 90.59600 69.71133 95.58700 1.000 116.44460 352 VAL J CA 1
ATOM 10914 C C . VAL D 1 289 ? 90.65500 70.10833 97.05500 1.000 116.44460 352 VAL J C 1
ATOM 10915 O O . VAL D 1 289 ? 90.61000 71.30133 97.38300 1.000 116.44460 352 VAL J O 1
ATOM 10919 N N . ALA D 1 290 ? 90.75400 69.11333 97.93300 1.000 119.95426 353 ALA J N 1
ATOM 10920 C CA . ALA D 1 290 ? 90.77400 69.37433 99.36600 1.000 119.95426 353 ALA J CA 1
ATOM 10921 C C . ALA D 1 290 ? 92.05700 70.09633 99.76000 1.000 119.95426 353 ALA J C 1
ATOM 10922 O O . ALA D 1 290 ? 93.15100 69.72933 99.31900 1.000 119.95426 353 ALA J O 1
ATOM 10924 N N . ASP D 1 291 ? 91.92100 71.12133 100.59000 1.000 121.88065 354 ASP J N 1
ATOM 10925 C CA . ASP D 1 291 ? 93.05800 71.90633 101.06100 1.000 121.88065 354 ASP J CA 1
ATOM 10926 C C . ASP D 1 291 ? 93.10800 72.03333 102.57500 1.000 121.88065 354 ASP J C 1
ATOM 10927 O O . ASP D 1 291 ? 94.20100 72.06933 103.14600 1.000 121.88065 354 ASP J O 1
ATOM 10932 N N . GLY D 1 292 ? 91.95500 72.09933 103.24000 1.000 120.60624 355 GLY J N 1
ATOM 10933 C CA . GLY D 1 292 ? 91.89200 72.25633 104.67600 1.000 120.60624 355 GLY J CA 1
ATOM 10934 C C . GLY D 1 292 ? 91.47200 73.63133 105.15000 1.000 120.60624 355 GLY J C 1
ATOM 10935 O O . GLY D 1 292 ? 91.33500 73.83233 106.36400 1.000 120.60624 355 GLY J O 1
ATOM 10936 N N . LEU D 1 293 ? 91.26500 74.58133 104.23700 1.000 117.54355 356 LEU J N 1
ATOM 10937 C CA . LEU D 1 293 ? 90.82100 75.92133 104.60000 1.000 117.54355 356 LEU J CA 1
ATOM 10938 C C . LEU D 1 293 ? 89.32200 76.12233 104.42900 1.000 117.54355 356 LEU J C 1
ATOM 10939 O O . LEU D 1 293 ? 88.77100 77.06333 105.01000 1.000 117.54355 356 LEU J O 1
ATOM 10944 N N . ARG D 1 294 ? 88.65200 75.27133 103.65500 1.000 115.09777 357 ARG J N 1
ATOM 10945 C CA . ARG D 1 294 ? 87.20500 75.33233 103.49600 1.000 115.09777 357 ARG J CA 1
ATOM 10946 C C . ARG D 1 294 ? 86.60600 73.98933 103.87800 1.000 115.09777 357 ARG J C 1
ATOM 10947 O O . ARG D 1 294 ? 87.05400 72.94733 103.39200 1.000 115.09777 357 ARG J O 1
ATOM 10955 N N . SER D 1 295 ? 85.59600 74.01933 104.74300 1.000 115.76157 358 SER J N 1
ATOM 10956 C CA . SER D 1 295 ? 84.89500 72.81333 105.16100 1.000 115.76157 358 SER J CA 1
ATOM 10957 C C . SER D 1 295 ? 83.70700 72.48333 104.26900 1.000 115.76157 358 SER J C 1
ATOM 10958 O O . SER D 1 295 ? 83.07700 71.43733 104.46000 1.000 115.76157 358 SER J O 1
ATOM 10961 N N . LEU D 1 296 ? 83.38600 73.34433 103.30400 1.000 112.69991 359 LEU J N 1
ATOM 10962 C CA . LEU D 1 296 ? 82.29600 73.08933 102.36300 1.000 112.69991 359 LEU J CA 1
ATOM 10963 C C . LEU D 1 296 ? 82.83500 72.43233 101.09100 1.000 112.69991 359 LEU J C 1
ATOM 10964 O O . LEU D 1 296 ? 82.70600 72.94433 99.97900 1.000 112.69991 359 LEU J O 1
ATOM 10969 N N . GLY D 1 297 ? 83.45200 71.26433 101.28000 1.000 110.74150 360 GLY J N 1
ATOM 10970 C CA . GLY D 1 297 ? 84.02900 70.53833 100.16300 1.000 110.74150 360 GLY J CA 1
ATOM 10971 C C . GLY D 1 297 ? 83.00700 69.92933 99.22700 1.000 110.74150 360 GLY J C 1
ATOM 10972 O O . GLY D 1 297 ? 83.35700 69.56233 98.10000 1.000 110.74150 360 GLY J O 1
ATOM 10973 N N . SER D 1 298 ? 81.75700 69.81133 99.66700 1.000 106.56551 361 SER J N 1
ATOM 10974 C CA . SER D 1 298 ? 80.71500 69.23133 98.83200 1.000 106.56551 361 SER J CA 1
ATOM 10975 C C . SER D 1 298 ? 80.44000 70.11433 97.62000 1.000 106.56551 361 SER J C 1
ATOM 10976 O O . SER D 1 298 ? 80.38600 71.34333 97.72400 1.000 106.56551 361 SER J O 1
ATOM 10979 N N . SER D 1 299 ? 80.26600 69.47433 96.46100 1.000 105.81337 362 SER J N 1
ATOM 10980 C CA . SER D 1 299 ? 79.97600 70.20933 95.23600 1.000 105.81337 362 SER J CA 1
ATOM 10981 C C . SER D 1 299 ? 78.56600 70.78633 95.22400 1.000 105.81337 362 SER J C 1
ATOM 10982 O O . SER D 1 299 ? 78.25900 71.61833 94.36400 1.000 105.81337 362 SER J O 1
ATOM 10985 N N . VAL D 1 300 ? 77.70500 70.36233 96.15300 1.000 105.41508 363 VAL J N 1
ATOM 10986 C CA . VAL D 1 300 ? 76.34200 70.88433 96.20500 1.000 105.41508 363 VAL J CA 1
ATOM 10987 C C . VAL D 1 300 ? 76.35200 72.37333 96.53100 1.000 105.41508 363 VAL J C 1
ATOM 10988 O O . VAL D 1 300 ? 75.60800 73.16033 95.93300 1.000 105.41508 363 VAL J O 1
ATOM 10992 N N . ASP D 1 301 ? 77.19000 72.78333 97.48600 1.000 102.17810 364 ASP J N 1
ATOM 10993 C CA . ASP D 1 301 ? 77.28900 74.19933 97.82600 1.000 102.17810 364 ASP J CA 1
ATOM 10994 C C . ASP D 1 301 ? 77.85200 75.00933 96.66500 1.000 102.17810 364 ASP J C 1
ATOM 10995 O O . ASP D 1 301 ? 77.40500 76.13433 96.40800 1.000 102.17810 364 ASP J O 1
ATOM 11000 N N . ARG D 1 302 ? 78.83800 74.45633 95.95500 1.000 94.31958 365 ARG J N 1
ATOM 11001 C CA . ARG D 1 302 ? 79.37900 75.13133 94.78000 1.000 94.31958 365 ARG J CA 1
ATOM 11002 C C . ARG D 1 302 ? 78.30400 75.31933 93.71700 1.000 94.31958 365 ARG J C 1
ATOM 11003 O O . ARG D 1 302 ? 78.18500 76.39533 93.11800 1.000 94.31958 365 ARG J O 1
ATOM 11011 N N . LYS D 1 303 ? 77.50700 74.27533 93.47200 1.000 90.52154 366 LYS J N 1
ATOM 11012 C CA . LYS D 1 303 ? 76.42200 74.37933 92.50200 1.000 90.52154 366 LYS J CA 1
ATOM 11013 C C . LYS D 1 303 ? 75.38800 75.40833 92.93800 1.000 90.52154 366 LYS J C 1
ATOM 11014 O O . LYS D 1 303 ? 74.88600 76.17833 92.11100 1.000 90.52154 366 LYS J O 1
ATOM 11020 N N . GLU D 1 304 ? 75.05400 75.43333 94.23000 1.000 86.47445 367 GLU J N 1
ATOM 11021 C CA . GLU D 1 304 ? 74.09100 76.41133 94.72600 1.000 86.47445 367 GLU J CA 1
ATOM 11022 C C . GLU D 1 304 ? 74.60100 77.83333 94.53700 1.000 86.47445 367 GLU J C 1
ATOM 11023 O O . GLU D 1 304 ? 73.85200 78.71933 94.10600 1.000 86.47445 367 GLU J O 1
ATOM 11029 N N . PHE D 1 305 ? 75.87900 78.07033 94.84400 1.000 73.23736 368 PHE J N 1
ATOM 11030 C CA . PHE D 1 305 ? 76.42700 79.41033 94.66800 1.000 73.23736 368 PHE J CA 1
ATOM 11031 C C . PHE D 1 305 ? 76.48600 79.79433 93.19500 1.000 73.23736 368 PHE J C 1
ATOM 11032 O O . PHE D 1 305 ? 76.22400 80.94833 92.84300 1.000 73.23736 368 PHE J O 1
ATOM 11040 N N . GLN D 1 306 ? 76.81900 78.84333 92.31600 1.000 79.03238 369 GLN J N 1
ATOM 11041 C CA . GLN D 1 306 ? 76.81700 79.14433 90.88600 1.000 79.03238 369 GLN J CA 1
ATOM 11042 C C . GLN D 1 306 ? 75.41700 79.49233 90.39300 1.000 79.03238 369 GLN J C 1
ATOM 11043 O O . GLN D 1 306 ? 75.24100 80.44633 89.62600 1.000 79.03238 369 GLN J O 1
ATOM 11049 N N . ASN D 1 307 ? 74.40700 78.73033 90.82000 1.000 78.81596 370 ASN J N 1
ATOM 11050 C CA . ASN D 1 307 ? 73.03900 79.01833 90.39600 1.000 78.81596 370 ASN J CA 1
ATOM 11051 C C . ASN D 1 307 ? 72.57300 80.37033 90.92000 1.000 78.81596 370 ASN J C 1
ATOM 11052 O O . ASN D 1 307 ? 71.88100 81.11633 90.21300 1.000 78.81596 370 ASN J O 1
ATOM 11057 N N . LEU D 1 308 ? 72.93900 80.70633 92.15900 1.000 74.03352 371 LEU J N 1
ATOM 11058 C CA . LEU D 1 308 ? 72.55600 82.00533 92.69700 1.000 74.03352 371 LEU J CA 1
ATOM 11059 C C . LEU D 1 308 ? 73.27100 83.12533 91.94700 1.000 74.03352 371 LEU J C 1
ATOM 11060 O O . LEU D 1 308 ? 72.69200 84.19033 91.70300 1.000 74.03352 371 LEU J O 1
ATOM 11065 N N . LEU D 1 309 ? 74.52900 82.89133 91.56100 1.000 69.91178 372 LEU J N 1
ATOM 11066 C CA . LEU D 1 309 ? 75.24400 83.84333 90.71900 1.000 69.91178 372 LEU J CA 1
ATOM 11067 C C . LEU D 1 309 ? 74.52100 84.05333 89.39800 1.000 69.91178 372 LEU J C 1
ATOM 11068 O O . LEU D 1 309 ? 74.37300 85.18933 88.93700 1.000 69.91178 372 LEU J O 1
ATOM 11073 N N . VAL D 1 310 ? 74.06400 82.96433 88.77600 1.000 71.79434 373 VAL J N 1
ATOM 11074 C CA . VAL D 1 310 ? 73.37400 83.06933 87.49100 1.000 71.79434 373 VAL J CA 1
ATOM 11075 C C . VAL D 1 310 ? 72.08300 83.86533 87.64200 1.000 71.79434 373 VAL J C 1
ATOM 11076 O O . VAL D 1 310 ? 71.78400 84.75633 86.83600 1.000 71.79434 373 VAL J O 1
ATOM 11080 N N . GLU D 1 311 ? 71.29800 83.56233 88.68100 1.000 72.65344 374 GLU J N 1
ATOM 11081 C CA . GLU D 1 311 ? 70.02100 84.25633 88.83200 1.000 72.65344 374 GLU J CA 1
ATOM 11082 C C . GLU D 1 311 ? 70.21800 85.72733 89.18200 1.000 72.65344 374 GLU J C 1
ATOM 11083 O O . GLU D 1 311 ? 69.44900 86.57633 88.71800 1.000 72.65344 374 GLU J O 1
ATOM 11089 N N . MET D 1 312 ? 71.23900 86.05733 89.97600 1.000 66.90799 375 MET J N 1
ATOM 11090 C CA . MET D 1 312 ? 71.48600 87.46133 90.28800 1.000 66.90799 375 MET J CA 1
ATOM 11091 C C . MET D 1 312 ? 72.08300 88.21133 89.10400 1.000 66.90799 375 MET J C 1
ATOM 11092 O O . MET D 1 312 ? 71.86500 89.42033 88.96700 1.000 66.90799 375 MET J O 1
ATOM 11097 N N . LEU D 1 313 ? 72.83700 87.52033 88.24400 1.000 65.83891 376 LEU J N 1
ATOM 11098 C CA . LEU D 1 313 ? 73.29800 88.13433 87.00500 1.000 65.83891 376 LEU J CA 1
ATOM 11099 C C . LEU D 1 313 ? 72.13000 88.41733 86.07100 1.000 65.83891 376 LEU J C 1
ATOM 11100 O O . LEU D 1 313 ? 72.09700 89.45633 85.40200 1.000 65.83891 376 LEU J O 1
ATOM 11105 N N . GLU D 1 314 ? 71.16400 87.49833 86.01000 1.000 71.39551 377 GLU J N 1
ATOM 11106 C CA . GLU D 1 314 ? 69.98500 87.72133 85.18000 1.000 71.39551 377 GLU J CA 1
ATOM 11107 C C . GLU D 1 314 ? 69.09000 88.81433 85.75200 1.000 71.39551 377 GLU J C 1
ATOM 11108 O O . GLU D 1 314 ? 68.45100 89.54833 84.99100 1.000 71.39551 377 GLU J O 1
ATOM 11114 N N . GLU D 1 315 ? 69.03100 88.93733 87.08200 1.000 70.20035 378 GLU J N 1
ATOM 11115 C CA . GLU D 1 315 ? 68.16600 89.93933 87.70000 1.000 70.20035 378 GLU J CA 1
ATOM 11116 C C . GLU D 1 315 ? 68.60100 91.35333 87.33600 1.000 70.20035 378 GLU J C 1
ATOM 11117 O O . GLU D 1 315 ? 67.76100 92.22833 87.09700 1.000 70.20035 378 GLU J O 1
ATOM 11123 N N . ASN D 1 316 ? 69.90700 91.60033 87.30200 1.000 67.27839 379 ASN J N 1
ATOM 11124 C CA . ASN D 1 316 ? 70.43500 92.91733 86.97300 1.000 67.27839 379 ASN J CA 1
ATOM 11125 C C . ASN D 1 316 ? 70.49300 93.17133 85.47400 1.000 67.27839 379 ASN J C 1
ATOM 11126 O O . ASN D 1 316 ? 70.88900 94.26833 85.06500 1.000 67.27839 379 ASN J O 1
ATOM 11131 N N . ASN D 1 317 ? 70.11300 92.18533 84.65800 1.000 69.85038 380 ASN J N 1
ATOM 11132 C CA . ASN D 1 317 ? 70.17900 92.27033 83.19900 1.000 69.85038 380 ASN J CA 1
ATOM 11133 C C . ASN D 1 317 ? 71.61500 92.52633 82.73800 1.000 69.85038 380 ASN J C 1
ATOM 11134 O O . ASN D 1 317 ? 71.92200 93.51033 82.06200 1.000 69.85038 380 ASN J O 1
ATOM 11139 N N . ILE D 1 318 ? 72.49700 91.60733 83.12300 1.000 66.63854 381 ILE J N 1
ATOM 11140 C CA . ILE D 1 318 ? 73.91600 91.67533 82.79800 1.000 66.63854 381 ILE J CA 1
ATOM 11141 C C . ILE D 1 318 ? 74.24600 90.48333 81.91300 1.000 66.63854 381 ILE J C 1
ATOM 11142 O O . ILE D 1 318 ? 74.03400 89.33133 82.31100 1.000 66.63854 381 ILE J O 1
ATOM 11147 N N . GLU D 1 319 ? 74.76100 90.75833 80.71900 1.000 67.06956 382 GLU J N 1
ATOM 11148 C CA . GLU D 1 319 ? 75.09000 89.70333 79.77200 1.000 67.06956 382 GLU J CA 1
ATOM 11149 C C . GLU D 1 319 ? 76.47000 89.12233 80.06400 1.000 67.06956 382 GLU J C 1
ATOM 11150 O O . GLU D 1 319 ? 77.39600 89.82933 80.47000 1.000 67.06956 382 GLU J O 1
ATOM 11156 N N . PHE D 1 320 ? 76.59600 87.81133 79.86100 1.000 56.20466 383 PHE J N 1
ATOM 11157 C CA . PHE D 1 320 ? 77.81900 87.10033 80.19800 1.000 56.20466 383 PHE J CA 1
ATOM 11158 C C . PHE D 1 320 ? 77.97400 85.89933 79.27600 1.000 56.20466 383 PHE J C 1
ATOM 11159 O O . PHE D 1 320 ? 77.07100 85.55533 78.50900 1.000 56.20466 383 PHE J O 1
ATOM 11167 N N . VAL D 1 321 ? 79.14000 85.26133 79.36200 1.000 52.85588 384 VAL J N 1
ATOM 11168 C CA . VAL D 1 321 ? 79.48400 84.10433 78.54300 1.000 52.85588 384 VAL J CA 1
ATOM 11169 C C . VAL D 1 321 ? 79.92600 82.97733 79.46600 1.000 52.85588 384 VAL J C 1
ATOM 11170 O O . VAL D 1 321 ? 80.57800 83.22033 80.48700 1.000 52.85588 384 VAL J O 1
ATOM 11174 N N . ARG D 1 322 ? 79.56900 81.74633 79.11000 1.000 63.53644 385 ARG J N 1
ATOM 11175 C CA . ARG D 1 322 ? 79.89400 80.56533 79.89900 1.000 63.53644 385 ARG J CA 1
ATOM 11176 C C . ARG D 1 322 ? 80.97800 79.75833 79.19900 1.000 63.53644 385 ARG J C 1
ATOM 11177 O O . ARG D 1 322 ? 80.84100 79.42133 78.01800 1.000 63.53644 385 ARG J O 1
ATOM 11185 N N . VAL D 1 323 ? 82.04200 79.44133 79.93000 1.000 61.48147 386 VAL J N 1
ATOM 11186 C CA . VAL D 1 323 ? 83.14200 78.62833 79.42600 1.000 61.48147 386 VAL J CA 1
ATOM 11187 C C . VAL D 1 323 ? 83.09900 77.29833 80.16700 1.000 61.48147 386 VAL J C 1
ATOM 11188 O O . VAL D 1 323 ? 83.43000 77.22833 81.35700 1.000 61.48147 386 VAL J O 1
ATOM 11192 N N . GLU D 1 324 ? 82.69300 76.24033 79.46700 1.000 74.64391 387 GLU J N 1
ATOM 11193 C CA . GLU D 1 324 ? 82.49100 74.93233 80.07500 1.000 74.64391 387 GLU J CA 1
ATOM 11194 C C . GLU D 1 324 ? 83.59400 73.93533 79.75100 1.000 74.64391 387 GLU J C 1
ATOM 11195 O O . GLU D 1 324 ? 83.51400 72.78333 80.19000 1.000 74.64391 387 GLU J O 1
ATOM 11201 N N . GLU D 1 325 ? 84.61200 74.33533 78.99600 1.000 72.02131 388 GLU J N 1
ATOM 11202 C CA . GLU D 1 325 ? 85.67300 73.41033 78.62600 1.000 72.02131 388 GLU J CA 1
ATOM 11203 C C . GLU D 1 325 ? 86.51900 73.04533 79.84000 1.000 72.02131 388 GLU J C 1
ATOM 11204 O O . GLU D 1 325 ? 86.83800 73.89433 80.67700 1.000 72.02131 388 GLU J O 1
ATOM 11210 N N . GLU D 1 326 ? 86.87700 71.76333 79.93300 1.000 74.52293 389 GLU J N 1
ATOM 11211 C CA . GLU D 1 326 ? 87.56500 71.26633 81.11900 1.000 74.52293 389 GLU J CA 1
ATOM 11212 C C . GLU D 1 326 ? 89.02200 71.71133 81.15300 1.000 74.52293 389 GLU J C 1
ATOM 11213 O O . GLU D 1 326 ? 89.53600 72.09033 82.21200 1.000 74.52293 389 GLU J O 1
ATOM 11219 N N . ASP D 1 327 ? 89.70200 71.66833 80.01000 1.000 62.14616 390 ASP J N 1
ATOM 11220 C CA . ASP D 1 327 ? 91.13500 71.92633 79.97600 1.000 62.14616 390 ASP J CA 1
ATOM 11221 C C . ASP D 1 327 ? 91.44600 73.37633 80.31900 1.000 62.14616 390 ASP J C 1
ATOM 11222 O O . ASP D 1 327 ? 90.75400 74.30033 79.88100 1.000 62.14616 390 ASP J O 1
ATOM 11227 N N . TYR D 1 328 ? 92.49700 73.57133 81.11800 1.000 50.16455 391 TYR J N 1
ATOM 11228 C CA . TYR D 1 328 ? 92.94900 74.92233 81.42300 1.000 50.16455 391 TYR J CA 1
ATOM 11229 C C . TYR D 1 328 ? 93.50400 75.60433 80.17900 1.000 50.16455 391 TYR J C 1
ATOM 11230 O O . TYR D 1 328 ? 93.25200 76.79233 79.95100 1.000 50.16455 391 TYR J O 1
ATOM 11239 N N . ASP D 1 329 ? 94.26200 74.86733 79.36400 1.000 50.14535 392 ASP J N 1
ATOM 11240 C CA . ASP D 1 329 ? 94.78400 75.43233 78.12400 1.000 50.14535 392 ASP J CA 1
ATOM 11241 C C . ASP D 1 329 ? 93.65200 75.84133 77.18900 1.000 50.14535 392 ASP J C 1
ATOM 11242 O O . ASP D 1 329 ? 93.69300 76.92033 76.58300 1.000 50.14535 392 ASP J O 1
ATOM 11247 N N . SER D 1 330 ? 92.62500 74.99633 77.07300 1.000 53.71397 393 SER J N 1
ATOM 11248 C CA . SER D 1 330 ? 91.49000 75.31133 76.21400 1.000 53.71397 393 SER J CA 1
ATOM 11249 C C . SER D 1 330 ? 90.70900 76.51433 76.73100 1.000 53.71397 393 SER J C 1
ATOM 11250 O O . SER D 1 330 ? 90.25800 77.35133 75.94300 1.000 53.71397 393 SER J O 1
ATOM 11253 N N . ARG D 1 331 ? 90.52900 76.61533 78.05000 1.000 51.73804 394 ARG J N 1
ATOM 11254 C CA . ARG D 1 331 ? 89.83700 77.77133 78.61600 1.000 51.73804 394 ARG J CA 1
ATOM 11255 C C . ARG D 1 331 ? 90.63300 79.05433 78.41000 1.000 51.73804 394 ARG J C 1
ATOM 11256 O O . ARG D 1 331 ? 90.06100 80.10433 78.09200 1.000 51.73804 394 ARG J O 1
ATOM 11264 N N . PHE D 1 332 ? 91.95600 78.98633 78.57800 1.000 42.75316 395 PHE J N 1
ATOM 11265 C CA . PHE D 1 332 ? 92.80100 80.13733 78.28100 1.000 42.75316 395 PHE J CA 1
ATOM 11266 C C . PHE D 1 332 ? 92.66900 80.54833 76.82100 1.000 42.75316 395 PHE J C 1
ATOM 11267 O O . PHE D 1 332 ? 92.54800 81.74033 76.50800 1.000 42.75316 395 PHE J O 1
ATOM 11275 N N . LEU D 1 333 ? 92.66700 79.56933 75.91500 1.000 47.59854 396 LEU J N 1
ATOM 11276 C CA . LEU D 1 333 ? 92.49900 79.88233 74.50100 1.000 47.59854 396 LEU J CA 1
ATOM 11277 C C . LEU D 1 333 ? 91.16000 80.56133 74.24800 1.000 47.59854 396 LEU J C 1
ATOM 11278 O O . LEU D 1 333 ? 91.10700 81.62633 73.62400 1.000 47.59854 396 LEU J O 1
ATOM 11283 N N . ARG D 1 334 ? 90.08100 80.00133 74.80600 1.000 48.90499 397 ARG J N 1
ATOM 11284 C CA . ARG D 1 334 ? 88.74800 80.55133 74.58100 1.000 48.90499 397 ARG J CA 1
ATOM 11285 C C . ARG D 1 334 ? 88.64600 81.97933 75.09300 1.000 48.90499 397 ARG J C 1
ATOM 11286 O O . ARG D 1 334 ? 88.04900 82.84133 74.43700 1.000 48.90499 397 ARG J O 1
ATOM 11294 N N . CYS D 1 335 ? 89.23000 82.25233 76.26100 1.000 43.59831 398 CYS J N 1
ATOM 11295 C CA . CYS D 1 335 ? 89.27400 83.62833 76.74100 1.000 43.59831 398 CYS J CA 1
ATOM 11296 C C . CYS D 1 335 ? 90.07200 84.51133 75.79100 1.000 43.59831 398 CYS J C 1
ATOM 11297 O O . CYS D 1 335 ? 89.74100 85.69133 75.60800 1.000 43.59831 398 CYS J O 1
ATOM 11300 N N . VAL D 1 336 ? 91.12800 83.96633 75.18100 1.000 45.15037 399 VAL J N 1
ATOM 11301 C CA . VAL D 1 336 ? 91.91100 84.75433 74.23200 1.000 45.15037 399 VAL J CA 1
ATOM 11302 C C . VAL D 1 336 ? 91.05800 85.15433 73.03200 1.000 45.15037 399 VAL J C 1
ATOM 11303 O O . VAL D 1 336 ? 91.03200 86.32833 72.64500 1.000 45.15037 399 VAL J O 1
ATOM 11307 N N . GLU D 1 337 ? 90.32800 84.19733 72.43400 1.000 49.04975 400 GLU J N 1
ATOM 11308 C CA . GLU D 1 337 ? 89.46300 84.60533 71.31900 1.000 49.04975 400 GLU J CA 1
ATOM 11309 C C . GLU D 1 337 ? 88.34100 85.53233 71.76300 1.000 49.04975 400 GLU J C 1
ATOM 11310 O O . GLU D 1 337 ? 87.96600 86.42433 71.00100 1.000 49.04975 400 GLU J O 1
ATOM 11316 N N . LEU D 1 338 ? 87.78300 85.35033 72.96200 1.000 42.84160 401 LEU J N 1
ATOM 11317 C CA . LEU D 1 338 ? 86.73900 86.27033 73.41300 1.000 42.84160 401 LEU J CA 1
ATOM 11318 C C . LEU D 1 338 ? 87.27300 87.69733 73.51100 1.000 42.84160 401 LEU J C 1
ATOM 11319 O O . LEU D 1 338 ? 86.64000 88.64933 73.03400 1.000 42.84160 401 LEU J O 1
ATOM 11324 N N . VAL D 1 339 ? 88.45700 87.86233 74.10600 1.000 44.28624 402 VAL J N 1
ATOM 11325 C CA . VAL D 1 339 ? 89.04400 89.19433 74.22300 1.000 44.28624 402 VAL J CA 1
ATOM 11326 C C . VAL D 1 339 ? 89.37100 89.76033 72.84500 1.000 44.28624 402 VAL J C 1
ATOM 11327 O O . VAL D 1 339 ? 89.15200 90.94833 72.57900 1.000 44.28624 402 VAL J O 1
ATOM 11331 N N . ARG D 1 340 ? 89.89000 88.92133 71.94300 1.000 49.80540 403 ARG J N 1
ATOM 11332 C CA . ARG D 1 340 ? 90.24300 89.40333 70.60900 1.000 49.80540 403 ARG J CA 1
ATOM 11333 C C . ARG D 1 340 ? 89.00900 89.82633 69.81900 1.000 49.80540 403 ARG J C 1
ATOM 11334 O O . ARG D 1 340 ? 89.04900 90.82433 69.09000 1.000 49.80540 403 ARG J O 1
ATOM 11342 N N . GLU D 1 341 ? 87.90700 89.08033 69.93800 1.000 50.92143 404 GLU J N 1
ATOM 11343 C CA . GLU D 1 341 ? 86.66800 89.49233 69.28700 1.000 50.92143 404 GLU J CA 1
ATOM 11344 C C . GLU D 1 341 ? 86.15400 90.79833 69.87600 1.000 50.92143 404 GLU J C 1
ATOM 11345 O O . GLU D 1 341 ? 85.64800 91.65933 69.14700 1.000 50.92143 404 GLU J O 1
ATOM 11351 N N . MET D 1 342 ? 86.27000 90.96233 71.19800 1.000 50.84993 405 MET J N 1
ATOM 11352 C CA . MET D 1 342 ? 85.90800 92.23833 71.80900 1.000 50.84993 405 MET J CA 1
ATOM 11353 C C . MET D 1 342 ? 86.76100 93.37833 71.26600 1.000 50.84993 405 MET J C 1
ATOM 11354 O O . MET D 1 342 ? 86.27900 94.50733 71.12000 1.000 50.84993 405 MET J O 1
ATOM 11359 N N . MET D 1 343 ? 88.03600 93.10633 70.97300 1.000 57.45232 406 MET J N 1
ATOM 11360 C CA . MET D 1 343 ? 88.90800 94.14133 70.42100 1.000 57.45232 406 MET J CA 1
ATOM 11361 C C . MET D 1 343 ? 88.36500 94.67833 69.10200 1.000 57.45232 406 MET J C 1
ATOM 11362 O O . MET D 1 343 ? 88.46900 95.87933 68.82300 1.000 57.45232 406 MET J O 1
ATOM 11367 N N . GLY D 1 344 ? 87.79500 93.80733 68.27600 1.000 69.14222 407 GLY J N 1
ATOM 11368 C CA . GLY D 1 344 ? 87.21800 94.21533 67.01300 1.000 69.14222 407 GLY J CA 1
ATOM 11369 C C . GLY D 1 344 ? 88.18900 94.32633 65.86100 1.000 69.14222 407 GLY J C 1
ATOM 11370 O O . GLY D 1 344 ? 87.77200 94.69733 64.75700 1.000 69.14222 407 GLY J O 1
ATOM 11371 N N . GLU D 1 345 ? 89.46400 94.01433 66.07500 1.000 78.75776 408 GLU J N 1
ATOM 11372 C CA . GLU D 1 345 ? 90.48200 94.06833 65.03200 1.000 78.75776 408 GLU J CA 1
ATOM 11373 C C . GLU D 1 345 ? 90.68800 92.65433 64.50500 1.000 78.75776 408 GLU J C 1
ATOM 11374 O O . GLU D 1 345 ? 91.31400 91.82233 65.17000 1.000 78.75776 408 GLU J O 1
ATOM 11380 N N . GLN D 1 346 ? 90.16400 92.38733 63.31300 1.000 96.84332 409 GLN J N 1
ATOM 11381 C CA . GLN D 1 346 ? 90.23900 91.06633 62.71000 1.000 96.84332 409 GLN J CA 1
ATOM 11382 C C . GLN D 1 346 ? 91.52800 90.94233 61.89800 1.000 96.84332 409 GLN J C 1
ATOM 11383 O O . GLN D 1 346 ? 92.42900 91.78133 61.98600 1.000 96.84332 409 GLN J O 1
ATOM 11389 N N . ARG D 1 347 ? 91.62900 89.88133 61.10300 1.000 108.62784 410 ARG J N 1
ATOM 11390 C CA . ARG D 1 347 ? 92.81000 89.63133 60.28500 1.000 108.62784 410 ARG J CA 1
ATOM 11391 C C . ARG D 1 347 ? 93.02900 90.74333 59.26300 1.000 108.62784 410 ARG J C 1
ATOM 11392 O O . ARG D 1 347 ? 94.16400 91.11233 58.96100 1.000 108.62784 410 ARG J O 1
#

Solvent-accessible surface area: 62568 Å² total; per-residue (Å²): 183,61,24,0,0,0,33,23,77,6,5,2,0,15,4,17,43,3,20,19,0,0,33,0,4,29,67,9,88,39,0,23,0,2,7,13,31,22,90,103,85,8,147,49,42,49,124,96,20,39,10,20,51,58,6,69,38,41,29,10,7,57,7,1,18,32,12,9,36,94,8,154,35,22,100,6,5,30,13,77,32,80,80,44,121,96,145,73,141,11,30,91,81,44,10,96,20,1,100,134,28,12,68,120,70,59,9,140,29,83,38,1,5,13,18,75,133,79,24,14,80,67,24,101,132,43,9,54,22,111,23,39,65,4,28,73,167,89,107,33,13,87,34,48,20,49,77,0,21,105,60,10,33,157,20,22,64,57,1,3,44,33,0,24,46,27,2,0,64,8,0,0,0,0,8,19,81,69,7,25,21,74,53,0,1,21,6,0,7,29,5,24,39,22,37,33,4,117,61,34,12,138,46,14,27,64,58,64,0,16,39,22,84,81,0,32,47,36,29,5,10,0,30,17,0,3,4,10,6,92,69,4,72,128,0,11,70,103,1,31,44,0,0,0,0,3,7,7,1,0,10,19,1,0,47,1,67,68,113,64,62,136,80,6,69,3,1,50,46,2,3,86,105,50,111,31,44,25,6,0,2,7,40,32,50,27,113,70,114,95,60,78,145,92,116,80,22,56,74,114,59,31,133,80,26,27,70,9,3,31,81,6,0,99,115,32,128,23,141,37,47,123,2,102,58,136,76,53,29,34,9,0,70,80,0,15,66,28,0,84,130,43,29,46,105,176,283,189,53,29,0,0,0,30,22,74,5,5,2,1,15,3,16,45,3,18,20,0,0,33,0,5,29,65,9,104,42,0,24,0,3,2,12,33,22,96,103,81,9,147,50,41,52,123,96,20,37,10,20,56,57,6,68,35,42,27,9,8,59,6,1,14,34,13,8,39,95,9,153,37,21,93,5,6,27,12,77,32,82,81,46,119,97,150,73,145,11,26,101,83,47,10,92,18,2,105,119,27,14,70,116,83,52,12,137,29,68,35,0,5,12,19,78,130,84,24,12,87,63,23,100,134,38,11,54,23,102,23,41,61,4,28,75,176,89,96,46,14,85,35,49,19,51,78,0,23,108,60,10,43,151,22,18,68,77,2,3,46,29,0,24,44,27,2,0,61,9,0,0,0,0,10,18,58,57,7,27,31,70,54,0,0,20,6,0,7,30,4,26,39,22,37,34,3,114,66,33,12,125,47,13,27,66,55,62,0,17,41,21,82,84,0,31,47,35,28,6,8,0,28,15,0,0,3,8,5,87,70,4,73,126,1,11,70,102,1,33,35,1,0,0,0,3,5,6,0,0,10,19,1,0,56,0,70,94,112,63,62,135,86,4,66,3,0,55,45,2,3,85,105,50,108,31,44,25,6,0,1,6,32,30,52,24,106,88,112,89,82,72,168,106,118,78,32,52,66,119,90,25,132,109,28,25,66,14,4,27,82,6,0,100,118,28,125,19,142,41,49,112,3,99,60,118,74,51,27,30,12,0,52,92,0,13,86,31,0,89,114,42,41,58,138,164,295,195,58,23,0,0,0,34,28,74,5,3,2,1,14,4,18,44,5,18,20,0,0,36,0,7,23,68,11,87,57,0,20,0,3,3,13,32,24,93,106,81,10,125,48,40,37,116,96,19,37,10,20,51,68,8,68,35,41,28,8,8,58,7,1,18,36,11,8,35,93,8,154,39,22,99,7,6,29,22,78,30,81,82,57,95,90,190,76,117,24,66,89,74,46,8,95,26,1,107,134,24,14,65,111,75,55,18,149,25,81,38,1,7,14,20,75,140,73,41,10,83,62,28,102,132,43,13,52,26,105,22,40,69,5,30,81,174,90,90,32,13,86,35,48,17,50,79,0,23,104,42,10,27,155,19,27,73,58,2,3,41,31,0,24,45,27,1,0,66,8,0,0,0,1,12,18,44,45,7,26,28,71,55,0,0,22,7,0,7,28,4,24,36,22,37,34,3,118,64,33,12,134,46,15,29,68,57,62,0,16,23,23,64,81,0,34,48,40,30,6,10,0,28,15,0,5,4,10,6,88,70,3,73,125,0,11,69,104,1,35,39,1,0,0,0,4,6,5,0,1,14,17,0,0,45,0,68,66,103,68,64,143,80,6,66,4,0,60,46,1,5,80,102,49,107,33,45,22,7,0,2,6,40,25,42,31,113,60,90,94,77,70,113,89,110,57,43,55,64,116,54,27,122,76,15,27,86,8,6,25,80,12,0,101,123,37,125,22,140,47,48,127,1,113,52,135,77,51,29,33,4,0,73,75,0,16,82,29,0,97,93,45,30,62,88,153,295,164,57,17,0,0,0,31,27,76,7,4,2,0,14,4,17,45,5,18,20,0,0,32,0,4,30,64,9,99,42,0,24,0,2,0,12,28,21,89,107,77,11,106,48,39,38,115,110,20,37,10,23,68,70,8,68,33,41,28,8,8,57,7,1,18,31,10,9,38,96,9,152,36,22,102,7,6,29,19,77,26,91,81,43,127,93,149,69,154,16,33,98,96,47,10,91,24,2,107,147,25,18,70,130,72,54,10,124,31,73,33,1,6,13,15,70,122,76,22,13,89,54,24,104,126,39,14,51,30,104,24,40,70,5,28,71,166,92,117,46,12,84,32,48,18,50,75,0,23,104,53,10,26,156,20,28,72,48,1,5,41,34,0,25,45,20,2,1,64,11,0,0,0,1,10,14,36,70,6,29,34,65,51,0,1,20,8,0,8,30,4,28,37,24,37,34,4,115,63,32,12,141,45,12,26,71,59,62,0,15,30,35,85,82,0,33,51,36,30,5,10,0,29,15,0,2,2,9,8,85,70,4,74,125,0,12,70,102,1,33,37,1,0,0,0,3,9,6,0,0,12,18,0,0,59,1,75,73,122,62,57,134,89,6,69,3,1,52,43,1,4,87,98,46,110,30,42,25,6,0,6,7,32,25,17,35,109,51,115,91,84,71,155,112,115,73,29,59,53,108,43,12,122,96,9,45,79,11,7,28,99,19,0,100,125,23,127,27,134,36,47,132,0,118,74,110,94,55,26,34,2,0,54,92,0,13,94,32,0,95,120,42,36,57,115,158,285

Organism: Escherichia coli (strain K12) (NCBI:txid83333)

Foldseek 3Di:
DFEEEEEDQCVDPWVVVVVQVVVVCVVGQAYEYEHEDDVVVLVVLLVPFQWPDRDDPVLNVQVVCVVCVVPPRYYYYYFYDPPADDPPVRLAVVLVRVVVVCVVVVDDHAEYEDQEPVCQVSCCVRNVHHYDHDPNVQPVHDDDPRCCRHPVLVVVVTAALSRQLRQAQEEEEAEDPPPCLVVLQVVVCVVLVAFEFDQQPQVCCCVPVVRACPPPDLVVLLVSLVVSVVRVSVRRSTTNSYYYYSHALLLSQLVNCVVPVDGDVVSVVVVVVDAHNAYEYEYPLEQFDDDPRDPPNDVVVRVVSSVSSVVSCVVVPHDYYYDYDHDPVVVSVVVVVVVVVSSVDDD/DFEEEEEDQCVDPWVLVVVQVVVSCVVGQAYEYEHEDDDVVLVVLLVPFQWQDRDDPVLNVQVVCVVCVVPPRYYYYYFYDPPADDPPPRLAVVLVRVVVVCVVVVDDHAEYEDQEPVCQVSCCVRNVHHYDHDPVVQPVHDDDPRCCRHPVLVVVVTAALSRQLRQAQEEEEAEFPPPCLVVLQVVVCVVLVAFEFDQCPQVCCCVPVVRDCPPPDLVVLLVSLVVSVVRVSVRRSTTNSYYYYSHALLLSQLVNCVPHVDGDVVSVVCVVVDAHNAYEYEYPQAQDDDDPSDPPRDVVVRVVSSVSSVVSCVVVPHDYYYDHDRDPVVSSVVVVVVVVVSSVDDD/DFEEEEEDQCVDPWVLNVVQVVVSCVPGQAYEYEHEDDDVVLVVLLVPFQWPDRDDPVLNVQVVCVSCVVPPRYHYYYFYQPPADDPPVRLAVVLVRVVVVCVVVVDDHAEYEDQEPVVQVSCCVRNVHHYDHDPVVCPVHDDDPRVCRHPVLVVVVTAALSRQLRQAQEEEEAEFPPPCLVVLQVVVCVVLVAFEFDQCPQVCCCVPVVRACPPDDLVVLLVSLVVSVVRVSVRRSTTNSYYYYSHALLLSQLVNCVVPVDGDVVSVVVNVVDAHNAYEYEYCLEQDDDDPHDPPNDVVVRVVSSVSSVVSCPVVPHDHYYDYDNDDVVSSVVVVVVVVVSVVDDD/DFEEEEEDQCVDPWVLVVVQVVVSCVVGQAYEYEHEDDDVVLVVLLVPFQWQDRDDPVLNVQVVCVVCVVPPRYYYYYFYDYPADDPPPRLAVVLVRVVVVCVVVVDDHAEYEDQEPVCQVSCCVRNVHHYDHDPNVQPVHDDDPRCCRHPVLVVVVTQALSRQLRQAQEEEEAEFDPPCLVVLLVVVCVVLVAFEFDQQVQVCCCVPVVRACPPPDLVVLLVSLVVSVVRVSVRRSTTNSYYYYHHALLLSQLVNCVPVVDGDVVSVVVVVVDAHNAYEYEYPLDQQDDDPRDPPNDCVVRVVSSVSSVVSCVVVPHDYYYDNDNDPVVSSVVVVVVVVVSSVDDD

InterPro domains:
  IPR001387 Cro/C1-type, helix-turn-helix domain [PF01381] (7-59)
  IPR001387 Cro/C1-type, helix-turn-helix domain [PS50943] (7-62)
  IPR001387 Cro/C1-type, helix-turn-helix domain [SM00530] (6-62)
  IPR001387 Cro/C1-type, helix-turn-helix domain [cd00093] (7-59)
  IPR004821 Cytidyltransferase-like domain [TIGR00125] (66-136)
  IPR006417 Nicotinamide-nucleotide adenylyltransferase [TIGR01526] (64-395)
  IPR010982 Lambda repressor-like, DNA-binding domain superfamily [G3DSA:1.10.260.40] (5-60)
  IPR010982 Lambda repressor-like, DNA-binding domain superfamily [SSF47413] (6-59)
  IPR014729 Rossmann-like alpha/beta/alpha sandwich fold [G3DSA:3.40.50.620] (63-230)
  IPR016429 NAD biosynthesis/regulator protein NadR [PIRSF004776] (9-410)
  IPR027417 P-loop containing nucleoside triphosphate hydrolase [G3DSA:3.40.50.300] (231-397)
  IPR027417 P-loop containing nucleoside triphosphate hydrolase [SSF52540] (232-386)
  IPR038727 NadR/Ttd14, AAA domain [PF13521] (234-394)
  IPR041749 NadR, nicotinamide/nicotinate mononucleotide adenylyltransferase domain [cd02167] (66-227)
  IPR052735 Bacterial NAD biosynthesis/regulator protein [PTHR37512] (64-409)